Protein AF-A0A8G2BZY6-F1 (afdb_monomer_lite)

Sequence (1091 aa):
MALSIDNFFRQTEVGATQSDQKVYVRQDEKLAKTSAFSIFQGHARARENDKTAKAFLGAIRRDPVYSKYIDIAKEVLDANRQEGKPLRTRHIAMVREQVDRQLSLDLGQAIAFGQQLAKEGVIPDGFGTSFGQFCMTHALGGQAVNGEALPGELLRDFLQTEVVGQHVAKLCRDRGMGDVAVPVAAILSGAGLVSEGMNRAFEDPDMDARALRFTDVMGVLEGTLSKALNVLQDLQNGKGLLEEFRGREDMPQRLQTMIQAVDSHAISRDELGTFYISLDMEHQDVRTPAGQSEAVRSFQVNTLGASVCEKLLAEQGLPTNLGSPLAHHPDVQSEARKALDILVPAPTIPSEEQAKTALEGALRAFMGKNLPAVREFVAMSANPPAELKPKALSPETLPRFINVLLEEGGMLDPLLGGDMPPDFLQRVERHSHVVQSCSHGVSGDFGTDDFINVQRGAIQLLLAQRGVEGEEYKELLQNTVDKFGPLASELATVSMACDEGKLTGRTSDMQKAAMVSYLTLETHLRAILVLVPKDALDDVPGADFNQQVGNLVDKTFQRELSLDELSAPVRAFVLNAIFDSIDGLPEPQGRAVVSGAFTPEQKAVMKDMVISTGLRDMEMITRLAGMARDGASSIGNMCRDQNTVVNISEAVLNMTGQLEPLIREMKNDPAAKLEGVLGGALMMAIGFSGQDQAGLRAMFDSLDGELGQQVAGAVMHVAETDIKNQPRMLAAIRVMEELRLQSGARLGITVERDPLHFTRNVSERHQIPGLLMDKISSFAPRSFSDLDIRLGQVIPPLGSAQLQVLHSIAGRLETSVPPHQRALIPGLLQGNARSLLAAQESNGEQPLSPSQIWRAVTGHAVPKKLTENALGGRLLGHVVSTYDQALRIACPDMFAGQRDVTVFTAFFQGLSFPKLMELTLPGARLTQDDVAVDLGMSSLRDYTPDNAYGLTTDFRRRGRNTVMRFEASDGRVLQTSPFGIPDAENVPSHPHFQEIVDHAQSMSASPAQKARMLQAFSQAALVMSRLLSTTFPGIEFSEHGNFSVTATQREDTTVVINIDSDPGLPLRFHQQYIIEPNGDHRCSEFVMERR

Structure (mmCIF, N/CA/C/O backbone):
data_AF-A0A8G2BZY6-F1
#
_entry.id   AF-A0A8G2BZY6-F1
#
loop_
_atom_site.group_PDB
_atom_site.id
_atom_site.type_symbol
_atom_site.label_atom_id
_atom_site.label_alt_id
_atom_site.label_comp_id
_atom_site.label_asym_id
_atom_site.label_entity_id
_atom_site.label_seq_id
_atom_site.pdbx_PDB_ins_code
_atom_site.Cartn_x
_atom_site.Cartn_y
_atom_site.Cartn_z
_atom_site.occupancy
_atom_site.B_iso_or_equiv
_atom_site.auth_seq_id
_atom_site.auth_comp_id
_atom_site.auth_asym_id
_atom_site.auth_atom_id
_atom_site.pdbx_PDB_model_num
ATOM 1 N N . MET A 1 1 ? 37.028 -3.299 30.603 1.00 37.06 1 MET A N 1
ATOM 2 C CA . MET A 1 1 ? 36.473 -2.400 31.643 1.00 37.06 1 MET A CA 1
ATOM 3 C C . MET A 1 1 ? 36.535 -3.160 32.963 1.00 37.06 1 MET A C 1
ATOM 5 O O . MET A 1 1 ? 35.984 -4.248 33.016 1.00 37.06 1 MET A O 1
ATOM 9 N N . ALA A 1 2 ? 37.271 -2.705 33.981 1.00 43.16 2 ALA A N 1
ATOM 10 C CA . ALA A 1 2 ? 37.335 -3.453 35.242 1.00 43.16 2 ALA A CA 1
ATOM 11 C C . ALA A 1 2 ? 35.999 -3.302 35.992 1.00 43.16 2 ALA A C 1
ATOM 13 O O . ALA A 1 2 ? 35.642 -2.188 36.386 1.00 43.16 2 ALA A O 1
ATOM 14 N N . LEU A 1 3 ? 35.258 -4.405 36.149 1.00 52.03 3 LEU A N 1
ATOM 15 C CA . LEU A 1 3 ? 34.113 -4.501 37.057 1.00 52.03 3 LEU A CA 1
ATOM 16 C C . LEU A 1 3 ? 34.611 -4.178 38.467 1.00 52.03 3 LEU A C 1
ATOM 18 O O . LEU A 1 3 ? 35.360 -4.941 39.066 1.00 52.03 3 LEU A O 1
ATOM 22 N N . SER A 1 4 ? 34.243 -3.008 38.969 1.00 57.72 4 SER A N 1
ATOM 23 C CA . SER A 1 4 ? 34.569 -2.561 40.316 1.00 57.72 4 SER A CA 1
ATOM 24 C C . SER A 1 4 ? 33.366 -1.805 40.830 1.00 57.72 4 SER A C 1
ATOM 26 O O . SER A 1 4 ? 32.832 -0.952 40.116 1.00 57.72 4 SER A O 1
ATOM 28 N N . ILE A 1 5 ? 32.940 -2.088 42.060 1.00 58.16 5 ILE A N 1
ATOM 29 C CA . ILE A 1 5 ? 31.858 -1.322 42.674 1.00 58.16 5 ILE A CA 1
ATOM 30 C C . ILE A 1 5 ? 32.217 0.170 42.761 1.00 58.16 5 ILE A C 1
ATOM 32 O O . ILE A 1 5 ? 31.328 1.013 42.799 1.00 58.16 5 ILE A O 1
ATOM 36 N N . ASP A 1 6 ? 33.507 0.519 42.707 1.00 54.44 6 ASP A N 1
ATOM 37 C CA . ASP A 1 6 ? 33.982 1.899 42.627 1.00 54.44 6 ASP A CA 1
ATOM 38 C C . ASP A 1 6 ? 33.483 2.604 41.376 1.00 54.44 6 ASP A C 1
ATOM 40 O O . ASP A 1 6 ? 33.216 3.798 41.435 1.00 54.44 6 ASP A O 1
ATOM 44 N N . ASN A 1 7 ? 33.344 1.893 40.255 1.00 53.06 7 ASN A N 1
ATOM 45 C CA . ASN A 1 7 ? 32.776 2.460 39.039 1.00 53.06 7 ASN A CA 1
ATOM 46 C C . ASN A 1 7 ? 31.264 2.648 39.174 1.00 53.06 7 ASN A C 1
ATOM 48 O O . ASN A 1 7 ? 30.780 3.678 38.730 1.00 53.06 7 ASN A O 1
ATOM 52 N N . PHE A 1 8 ? 30.542 1.746 39.848 1.00 56.03 8 PHE A N 1
ATOM 53 C CA . PHE A 1 8 ? 29.125 1.939 40.187 1.00 56.03 8 PHE A CA 1
ATOM 54 C C . PHE A 1 8 ? 28.928 3.153 41.103 1.00 56.03 8 PHE A C 1
ATOM 56 O O . PHE A 1 8 ? 28.171 4.059 40.764 1.00 56.03 8 PHE A O 1
ATOM 63 N N . PHE A 1 9 ? 29.693 3.242 42.199 1.00 53.53 9 PHE A N 1
ATOM 64 C CA . PHE A 1 9 ? 29.660 4.387 43.112 1.00 53.53 9 PHE A CA 1
ATOM 65 C C . PHE A 1 9 ? 30.062 5.695 42.413 1.00 53.53 9 PHE A C 1
ATOM 67 O O . PHE A 1 9 ? 29.391 6.707 42.609 1.00 53.53 9 PHE A O 1
ATOM 74 N N . ARG A 1 10 ? 31.083 5.679 41.541 1.00 49.03 10 ARG A N 1
ATOM 75 C CA . ARG A 1 10 ? 31.487 6.843 40.730 1.00 49.03 10 ARG A CA 1
ATOM 76 C C . ARG A 1 10 ? 30.466 7.209 39.656 1.00 49.03 10 ARG A C 1
ATOM 78 O O . ARG A 1 10 ? 30.243 8.390 39.456 1.00 49.03 10 ARG A O 1
ATOM 85 N N . GLN A 1 11 ? 29.832 6.250 38.980 1.00 45.03 11 GLN A N 1
ATOM 86 C CA . GLN A 1 11 ? 28.790 6.505 37.971 1.00 45.03 11 GLN A CA 1
ATOM 87 C C . GLN A 1 11 ? 27.515 7.064 38.609 1.00 45.03 11 GLN A C 1
ATOM 89 O O . GLN A 1 11 ? 26.858 7.916 38.014 1.00 45.03 11 GLN A O 1
ATOM 94 N N . THR A 1 12 ? 27.209 6.672 39.850 1.00 46.88 12 THR A N 1
ATOM 95 C CA . THR A 1 12 ? 26.188 7.340 40.671 1.00 46.88 12 THR A CA 1
ATOM 96 C C . THR A 1 12 ? 26.639 8.701 41.245 1.00 46.88 12 THR A C 1
ATOM 98 O O . THR A 1 12 ? 25.790 9.451 41.722 1.00 46.88 12 THR A O 1
ATOM 101 N N . GLU A 1 13 ? 27.933 9.057 41.161 1.00 40.91 13 GLU A N 1
ATOM 102 C CA . GLU A 1 13 ? 28.549 10.335 41.587 1.00 40.91 13 GLU A CA 1
ATOM 103 C C . GLU A 1 13 ? 29.323 11.071 40.454 1.00 40.91 13 GLU A C 1
ATOM 105 O O . GLU A 1 13 ? 30.468 11.493 40.629 1.00 40.91 13 GLU A O 1
ATOM 110 N N . VAL A 1 14 ? 28.692 11.326 39.300 1.00 29.23 14 VAL A N 1
ATOM 111 C CA . VAL A 1 14 ? 29.158 12.362 38.347 1.00 29.23 14 VAL A CA 1
ATOM 112 C C . VAL A 1 14 ? 28.096 13.479 38.285 1.00 29.23 14 VAL A C 1
ATOM 114 O O . VAL A 1 14 ? 26.967 13.222 37.893 1.00 29.23 14 VAL A O 1
ATOM 117 N N . GLY A 1 15 ? 28.341 14.735 38.679 1.00 26.64 15 GLY A N 1
ATOM 118 C CA . GLY A 1 15 ? 29.638 15.395 38.793 1.00 26.64 15 GLY A CA 1
ATOM 119 C C . GLY A 1 15 ? 29.771 16.539 39.804 1.00 26.64 15 GLY A C 1
ATOM 120 O O . GLY A 1 15 ? 28.821 17.001 40.429 1.00 26.64 15 GLY A O 1
ATOM 121 N N . ALA A 1 16 ? 31.023 17.004 39.838 1.00 27.91 16 ALA A N 1
ATOM 122 C CA . ALA A 1 16 ? 31.556 18.252 40.381 1.00 27.91 16 ALA A CA 1
ATOM 123 C C . ALA A 1 16 ? 31.776 18.363 41.906 1.00 27.91 16 ALA A C 1
ATOM 125 O O . ALA A 1 16 ? 30.867 18.547 42.709 1.00 27.91 16 ALA A O 1
ATOM 126 N N . THR A 1 17 ? 33.061 18.401 42.265 1.00 28.59 17 THR A N 1
ATOM 127 C CA . THR A 1 17 ? 33.621 18.983 43.493 1.00 28.59 17 THR A CA 1
ATOM 128 C C . THR A 1 17 ? 33.880 20.488 43.321 1.00 28.59 17 THR A C 1
ATOM 130 O O . THR A 1 17 ? 34.505 20.854 42.329 1.00 28.59 17 THR A O 1
ATOM 133 N N . GLN A 1 18 ? 33.501 21.331 44.296 1.00 28.56 18 GLN A N 1
ATOM 134 C CA . GLN A 1 18 ? 34.403 22.196 45.099 1.00 28.56 18 GLN A CA 1
ATOM 135 C C . GLN A 1 18 ? 33.664 23.307 45.894 1.00 28.56 18 GLN A C 1
ATOM 137 O O . GLN A 1 18 ? 32.759 23.962 45.391 1.00 28.56 18 GLN A O 1
ATOM 142 N N . SER A 1 19 ? 34.162 23.499 47.127 1.00 28.02 19 SER A N 1
ATOM 143 C CA . SER A 1 19 ? 34.103 24.638 48.073 1.00 28.02 19 SER A CA 1
ATOM 144 C C . SER A 1 19 ? 32.799 25.071 48.776 1.00 28.02 19 SER A C 1
ATOM 146 O O . SER A 1 19 ? 31.860 25.563 48.161 1.00 28.02 19 SER A O 1
ATOM 148 N N . ASP A 1 20 ? 32.861 24.952 50.111 1.00 36.16 20 ASP A N 1
ATOM 149 C CA . ASP A 1 20 ? 32.373 25.820 51.200 1.00 36.16 20 ASP A CA 1
ATOM 150 C C . ASP A 1 20 ? 31.345 26.926 50.898 1.00 36.16 20 ASP A C 1
ATOM 152 O O . ASP A 1 20 ? 31.696 27.974 50.368 1.00 36.16 20 ASP A O 1
ATOM 156 N N . GLN A 1 21 ? 30.119 26.773 51.422 1.00 25.14 21 GLN A N 1
ATOM 157 C CA . GLN A 1 21 ? 29.481 27.709 52.371 1.00 25.14 21 GLN A CA 1
ATOM 158 C C . GLN A 1 21 ? 28.051 27.264 52.747 1.00 25.14 21 GLN A C 1
ATOM 160 O O . GLN A 1 21 ? 27.346 26.599 51.995 1.00 25.14 21 GLN A O 1
ATOM 165 N N . LYS A 1 22 ? 27.645 27.629 53.970 1.00 29.20 22 LYS A N 1
ATOM 166 C CA . LYS A 1 22 ? 26.326 27.404 54.592 1.00 29.20 22 LYS A CA 1
ATOM 167 C C . LYS A 1 22 ? 25.203 28.118 53.814 1.00 29.20 22 LYS A C 1
ATOM 169 O O . LYS A 1 22 ? 25.447 29.231 53.370 1.00 29.20 22 LYS A O 1
ATOM 174 N N . VAL A 1 23 ? 23.970 27.577 53.805 1.00 22.95 23 VAL A N 1
ATOM 175 C CA . VAL A 1 23 ? 22.702 28.245 54.229 1.00 22.95 23 VAL A CA 1
ATOM 176 C C . VAL A 1 23 ? 21.431 27.435 53.862 1.00 22.95 23 VAL A C 1
ATOM 178 O O . VAL A 1 23 ? 21.432 26.549 53.018 1.00 22.95 23 VAL A O 1
ATOM 181 N N . TYR A 1 24 ? 20.394 27.766 54.637 1.00 25.48 24 TYR A N 1
ATOM 182 C CA . TYR A 1 24 ? 19.032 27.295 54.888 1.00 25.48 24 TYR A CA 1
ATOM 183 C C . TYR A 1 24 ? 18.026 27.136 53.731 1.00 25.48 24 TYR A C 1
ATOM 185 O O . TYR A 1 24 ? 18.122 27.732 52.667 1.00 25.48 24 TYR A O 1
ATOM 193 N N . VAL A 1 25 ? 16.975 26.381 54.074 1.00 30.45 25 VAL A N 1
ATOM 194 C CA . VAL A 1 25 ? 15.783 26.007 53.300 1.00 30.45 25 VAL A CA 1
ATOM 195 C C . VAL A 1 25 ? 14.804 27.177 53.102 1.00 30.45 25 VAL A C 1
ATOM 197 O O . VAL A 1 25 ? 14.290 27.721 54.081 1.00 30.45 25 VAL A O 1
ATOM 200 N N . ARG A 1 26 ? 14.430 27.456 51.846 1.00 25.03 26 ARG A N 1
ATOM 201 C CA . ARG A 1 26 ? 13.086 27.933 51.471 1.00 25.03 26 ARG A CA 1
ATOM 202 C C . ARG A 1 26 ? 12.638 27.297 50.152 1.00 25.03 26 ARG A C 1
ATOM 204 O O . ARG A 1 26 ? 13.453 27.042 49.275 1.00 25.03 26 ARG A O 1
ATOM 211 N N . GLN A 1 27 ? 11.342 27.000 50.093 1.00 37.72 27 GLN A N 1
ATOM 212 C CA . GLN A 1 27 ? 10.626 26.417 48.961 1.00 37.72 27 GLN A CA 1
ATOM 213 C C . GLN A 1 27 ? 10.557 27.431 47.814 1.00 37.72 27 GLN A C 1
ATOM 215 O O . GLN A 1 27 ? 9.909 28.457 47.980 1.00 37.72 27 GLN A O 1
ATOM 220 N N . ASP A 1 28 ? 11.306 27.196 46.737 1.00 31.94 28 ASP A N 1
ATOM 221 C CA . ASP A 1 28 ? 10.867 27.245 45.331 1.00 31.94 28 ASP A CA 1
ATOM 222 C C . ASP A 1 28 ? 12.090 27.223 44.386 1.00 31.94 28 ASP A C 1
ATOM 224 O O . ASP A 1 28 ? 13.116 27.833 44.659 1.00 31.94 28 ASP A O 1
ATOM 228 N N . GLU A 1 29 ? 11.949 26.438 43.314 1.00 34.69 29 GLU A N 1
ATOM 229 C CA . GLU A 1 29 ? 12.736 26.304 42.071 1.00 34.69 29 GLU A CA 1
ATOM 230 C C . GLU A 1 29 ? 14.288 26.441 42.024 1.00 34.69 29 GLU A C 1
ATOM 232 O O . GLU A 1 29 ? 14.885 27.477 42.291 1.00 34.69 29 GLU A O 1
ATOM 237 N N . LYS A 1 30 ? 14.884 25.400 41.404 1.00 30.73 30 LYS A N 1
ATOM 238 C CA . LYS A 1 30 ? 16.209 25.259 40.742 1.00 30.73 30 LYS A CA 1
ATOM 239 C C . LYS A 1 30 ? 17.471 24.936 41.577 1.00 30.73 30 LYS A C 1
ATOM 241 O O . LYS A 1 30 ? 17.863 25.645 42.490 1.00 30.73 30 LYS A O 1
ATOM 246 N N . LEU A 1 31 ? 18.166 23.904 41.056 1.00 28.16 31 LEU A N 1
ATOM 247 C CA . LEU A 1 31 ? 19.504 23.339 41.343 1.00 28.16 31 LEU A CA 1
ATOM 248 C C . LEU A 1 31 ? 19.601 22.469 42.615 1.00 28.16 31 LEU A C 1
ATOM 250 O O . LEU A 1 31 ? 19.506 22.955 43.729 1.00 28.16 31 LEU A O 1
ATOM 254 N N . ALA A 1 32 ? 19.756 21.139 42.538 1.00 34.97 32 ALA A N 1
ATOM 255 C CA . ALA A 1 32 ? 20.860 20.399 41.907 1.00 34.97 32 ALA A CA 1
ATOM 256 C C . ALA A 1 32 ? 22.230 21.000 42.261 1.00 34.97 32 ALA A C 1
ATOM 258 O O . ALA A 1 32 ? 22.886 21.555 41.387 1.00 34.97 32 ALA A O 1
ATOM 259 N N . LYS A 1 33 ? 22.617 20.955 43.549 1.00 38.38 33 LYS A N 1
ATOM 260 C CA . LYS A 1 33 ? 23.996 21.188 44.041 1.00 38.38 33 LYS A CA 1
ATOM 261 C C . LYS A 1 33 ? 24.156 20.848 45.535 1.00 38.38 33 LYS A C 1
ATOM 263 O O . LYS A 1 33 ? 24.573 21.661 46.353 1.00 38.38 33 LYS A O 1
ATOM 268 N N . THR A 1 34 ? 23.816 19.622 45.920 1.00 30.00 34 THR A N 1
ATOM 269 C CA . THR A 1 34 ? 24.235 19.045 47.211 1.00 30.00 34 THR A CA 1
ATOM 270 C C . THR A 1 34 ? 24.313 17.533 47.040 1.00 30.00 34 THR A C 1
ATOM 272 O O . THR A 1 34 ? 23.389 16.938 46.489 1.00 30.00 34 THR A O 1
ATOM 275 N N . SER A 1 35 ? 25.435 16.916 47.418 1.00 36.00 35 SER A N 1
ATOM 276 C CA . SER A 1 35 ? 25.632 15.476 47.232 1.00 36.00 35 SER A CA 1
ATOM 277 C C . SER A 1 35 ? 24.575 14.683 48.010 1.00 36.00 35 SER A C 1
ATOM 279 O O . SER A 1 35 ? 24.237 15.021 49.145 1.00 36.00 35 SER A O 1
ATOM 281 N N . ALA A 1 36 ? 24.065 13.590 47.434 1.00 36.72 36 ALA A N 1
ATOM 282 C CA . ALA A 1 36 ? 23.139 12.691 48.133 1.00 36.72 36 ALA A CA 1
ATOM 283 C C . ALA A 1 36 ? 23.771 12.052 49.392 1.00 36.72 36 ALA A C 1
ATOM 285 O O . ALA A 1 36 ? 23.063 11.556 50.269 1.00 36.72 36 ALA A O 1
ATOM 286 N N . PHE A 1 37 ? 25.102 12.109 49.518 1.00 37.38 37 PHE A N 1
ATOM 287 C CA . PHE A 1 37 ? 25.859 11.552 50.636 1.00 37.38 37 PHE A CA 1
ATOM 288 C C . PHE A 1 37 ? 26.085 12.520 51.809 1.00 37.38 37 PHE A C 1
ATOM 290 O O . PHE A 1 37 ? 26.543 12.078 52.862 1.00 37.38 37 PHE A O 1
ATOM 297 N N . SER A 1 38 ? 25.678 13.796 51.723 1.00 40.25 38 SER A N 1
ATOM 298 C CA . SER A 1 38 ? 25.680 14.700 52.891 1.00 40.25 38 SER A CA 1
ATOM 299 C C . SER A 1 38 ? 24.517 14.450 53.871 1.00 40.25 38 SER A C 1
ATOM 301 O O . SER A 1 38 ? 24.350 15.195 54.836 1.00 40.25 38 SER A O 1
ATOM 303 N N . ILE A 1 39 ? 23.690 13.423 53.634 1.00 44.66 39 ILE A N 1
ATOM 304 C CA . ILE A 1 39 ? 22.427 13.180 54.355 1.00 44.66 39 ILE A CA 1
ATOM 305 C C . ILE A 1 39 ? 22.613 12.365 55.650 1.00 44.66 39 ILE A C 1
ATOM 307 O O . ILE A 1 39 ? 21.738 12.381 56.516 1.00 44.66 39 ILE A O 1
ATOM 311 N N . PHE A 1 40 ? 23.758 11.715 55.873 1.00 44.28 40 PHE A N 1
ATOM 312 C CA . PHE A 1 40 ? 24.012 11.041 57.153 1.00 44.28 40 PHE A CA 1
ATOM 313 C C . PHE A 1 40 ? 24.488 12.036 58.219 1.00 44.28 40 PHE A C 1
ATOM 315 O O . PHE A 1 40 ? 25.667 12.103 58.565 1.00 44.28 40 PHE A O 1
ATOM 322 N N . GLN A 1 41 ? 23.558 12.826 58.761 1.00 44.28 41 GLN A N 1
ATOM 323 C CA . GLN A 1 41 ? 23.815 13.597 59.975 1.00 44.28 41 GLN A CA 1
ATOM 324 C C . GLN A 1 41 ? 23.947 12.650 61.172 1.00 44.28 41 GLN A C 1
ATOM 326 O O . GLN A 1 41 ? 23.157 11.720 61.339 1.00 44.28 41 GLN A O 1
ATOM 331 N N . GLY A 1 42 ? 24.904 12.926 62.064 1.00 41.16 42 GLY A N 1
ATOM 332 C CA . GLY A 1 42 ? 25.166 12.127 63.268 1.00 41.16 42 GLY A CA 1
ATOM 333 C C . GLY A 1 42 ? 23.983 11.981 64.238 1.00 41.16 42 GLY A C 1
ATOM 334 O O . GLY A 1 42 ? 24.117 11.249 65.220 1.00 41.16 42 GLY A O 1
ATOM 335 N N . HIS A 1 43 ? 22.845 12.643 63.978 1.00 47.03 43 HIS A N 1
ATOM 336 C CA . HIS A 1 43 ? 21.625 12.672 64.797 1.00 47.03 43 HIS A CA 1
ATOM 337 C C . HIS A 1 43 ? 20.318 12.438 63.991 1.00 47.03 43 HIS A C 1
ATOM 339 O O . HIS A 1 43 ? 19.251 12.869 64.426 1.00 47.03 43 HIS A O 1
ATOM 345 N N . ALA A 1 44 ? 20.365 11.772 62.827 1.00 46.56 44 ALA A N 1
ATOM 346 C CA . ALA A 1 44 ? 19.163 11.489 62.027 1.00 46.56 44 ALA A CA 1
ATOM 347 C C . ALA A 1 44 ? 18.181 10.535 62.749 1.00 46.56 44 ALA A C 1
ATOM 349 O O . ALA A 1 44 ? 18.584 9.504 63.301 1.00 46.56 44 ALA A O 1
ATOM 350 N N . ARG A 1 45 ? 16.879 10.866 62.744 1.00 55.38 45 ARG A N 1
ATOM 351 C CA . ARG A 1 45 ? 15.816 10.033 63.354 1.00 55.38 45 ARG A CA 1
ATOM 352 C C . ARG A 1 45 ? 15.598 8.762 62.517 1.00 55.38 45 ARG A C 1
ATOM 354 O O . ARG A 1 45 ? 15.777 8.784 61.305 1.00 55.38 45 ARG A O 1
ATOM 361 N N . ALA A 1 46 ? 15.134 7.666 63.129 1.00 56.16 46 ALA A N 1
ATOM 362 C CA . ALA A 1 46 ? 14.965 6.350 62.479 1.00 56.16 46 ALA A CA 1
ATOM 363 C C . ALA A 1 46 ? 14.262 6.384 61.097 1.00 56.16 46 ALA A C 1
ATOM 365 O O . ALA A 1 46 ? 14.673 5.685 60.174 1.00 56.16 46 ALA A O 1
ATOM 366 N N . ARG A 1 47 ? 13.267 7.265 60.913 1.00 53.25 47 ARG A N 1
ATOM 367 C CA . ARG A 1 47 ? 12.560 7.466 59.631 1.00 53.25 47 ARG A CA 1
ATOM 368 C C . ARG A 1 47 ? 13.433 8.009 58.491 1.00 53.25 47 ARG A C 1
ATOM 370 O O . ARG A 1 47 ? 13.156 7.716 57.332 1.00 53.25 47 ARG A O 1
ATOM 377 N N . GLU A 1 48 ? 14.450 8.809 58.792 1.00 53.22 48 GLU A N 1
ATOM 378 C CA . GLU A 1 48 ? 15.363 9.374 57.789 1.00 53.22 48 GLU A CA 1
ATOM 379 C C . GLU A 1 48 ? 16.387 8.326 57.340 1.00 53.22 48 GLU A C 1
ATOM 381 O O . GLU A 1 48 ? 16.606 8.166 56.140 1.00 53.22 48 GLU A O 1
ATOM 386 N N . ASN A 1 49 ? 16.900 7.518 58.279 1.00 58.53 49 ASN A N 1
ATOM 387 C CA . ASN A 1 49 ? 17.734 6.350 57.968 1.00 58.53 49 ASN A CA 1
ATOM 388 C C . ASN A 1 49 ? 16.987 5.356 57.065 1.00 58.53 49 ASN A C 1
ATOM 390 O O . ASN A 1 49 ? 17.559 4.838 56.106 1.00 58.53 49 ASN A O 1
ATOM 394 N N . ASP A 1 50 ? 15.690 5.151 57.317 1.00 61.00 50 ASP A N 1
ATOM 395 C CA . ASP A 1 50 ? 14.853 4.263 56.513 1.00 61.00 50 ASP A CA 1
ATOM 396 C C . ASP A 1 50 ? 14.652 4.743 55.076 1.00 61.00 50 ASP A C 1
ATOM 398 O O . ASP A 1 50 ? 14.623 3.930 54.149 1.00 61.00 50 ASP A O 1
ATOM 402 N N . LYS A 1 51 ? 14.503 6.056 54.880 1.00 60.56 51 LYS A N 1
ATOM 403 C CA . LYS A 1 51 ? 14.309 6.648 53.555 1.00 60.56 51 LYS A CA 1
ATOM 404 C C . LYS A 1 51 ? 15.590 6.562 52.723 1.00 60.56 51 LYS A C 1
ATOM 406 O O . LYS A 1 51 ? 15.524 6.179 51.556 1.00 60.56 51 LYS A O 1
ATOM 411 N N . THR A 1 52 ? 16.742 6.843 53.329 1.00 57.50 52 THR A N 1
ATOM 412 C CA . THR A 1 52 ? 18.047 6.796 52.654 1.00 57.50 52 THR A CA 1
ATOM 413 C C . THR A 1 52 ? 18.470 5.362 52.324 1.00 57.50 52 THR A C 1
ATOM 415 O O . THR A 1 52 ? 18.885 5.099 51.197 1.00 57.50 52 THR A O 1
ATOM 418 N N . ALA A 1 53 ? 18.274 4.404 53.240 1.00 63.22 53 ALA A N 1
ATOM 419 C CA . ALA A 1 53 ? 18.531 2.985 52.970 1.00 63.22 53 ALA A CA 1
ATOM 420 C C . ALA A 1 53 ? 17.629 2.438 51.847 1.00 63.22 53 ALA A C 1
ATOM 422 O O . ALA A 1 53 ? 18.104 1.738 50.956 1.00 63.22 53 ALA A O 1
ATOM 423 N N . LYS A 1 54 ? 16.337 2.808 51.827 1.00 65.56 54 LYS A N 1
ATOM 424 C CA . LYS A 1 54 ? 15.414 2.428 50.741 1.00 65.56 54 LYS A CA 1
ATOM 425 C C . LYS A 1 54 ? 15.808 3.027 49.390 1.00 65.56 54 LYS A C 1
ATOM 427 O O . LYS A 1 54 ? 15.686 2.338 48.383 1.00 65.56 54 LYS A O 1
ATOM 432 N N . ALA A 1 55 ? 16.275 4.276 49.356 1.00 60.47 55 ALA A N 1
ATOM 433 C CA . ALA A 1 55 ? 16.738 4.914 48.124 1.00 60.47 55 ALA A CA 1
ATOM 434 C C . ALA A 1 55 ? 18.001 4.232 47.567 1.00 60.47 55 ALA A C 1
ATOM 436 O O . ALA A 1 55 ? 18.052 3.935 46.377 1.00 60.47 55 ALA A O 1
ATOM 437 N N . PHE A 1 56 ? 18.969 3.907 48.430 1.00 64.00 56 PHE A N 1
ATOM 438 C CA . PHE A 1 56 ? 20.199 3.207 48.049 1.00 64.00 56 PHE A CA 1
ATOM 439 C C . PHE A 1 56 ? 19.934 1.784 47.532 1.00 64.00 56 PHE A C 1
ATOM 441 O O . PHE A 1 56 ? 20.384 1.416 46.450 1.00 64.00 56 PHE A O 1
ATOM 448 N N . LEU A 1 57 ? 19.113 1.006 48.243 1.00 70.75 57 LEU A N 1
ATOM 449 C CA . LEU A 1 57 ? 18.682 -0.317 47.780 1.00 70.75 57 LEU A CA 1
ATOM 450 C C . LEU A 1 57 ? 17.847 -0.239 46.495 1.00 70.75 57 LEU A C 1
ATOM 452 O O . LEU A 1 57 ? 17.902 -1.141 45.664 1.00 70.75 57 LEU A O 1
ATOM 456 N N . GLY A 1 58 ? 17.091 0.846 46.314 1.00 67.31 58 GLY A N 1
ATOM 457 C CA . GLY A 1 58 ? 16.377 1.140 45.075 1.00 67.31 58 GLY A CA 1
ATOM 458 C C . GLY A 1 58 ? 17.306 1.409 43.889 1.00 67.31 58 GLY A C 1
ATOM 459 O O . GLY A 1 58 ? 16.957 1.028 42.776 1.00 67.31 58 GLY A O 1
ATOM 460 N N . ALA A 1 59 ? 18.476 2.014 44.115 1.00 62.31 59 ALA A N 1
ATOM 461 C CA . ALA A 1 59 ? 19.492 2.223 43.084 1.00 62.31 59 ALA A CA 1
ATOM 462 C C . ALA A 1 59 ? 20.167 0.901 42.682 1.00 62.31 59 ALA A C 1
ATOM 464 O O . ALA A 1 59 ? 20.191 0.585 41.499 1.00 62.31 59 ALA A O 1
ATOM 465 N N . ILE A 1 60 ? 20.593 0.080 43.654 1.00 67.88 60 ILE A N 1
ATOM 466 C CA . ILE A 1 60 ? 21.153 -1.262 43.388 1.00 67.88 60 ILE A CA 1
ATOM 467 C C . ILE A 1 60 ? 20.142 -2.140 42.636 1.00 67.88 60 ILE A C 1
ATOM 469 O O . ILE A 1 60 ? 20.503 -2.841 41.700 1.00 67.88 60 ILE A O 1
ATOM 473 N N . ARG A 1 61 ? 18.852 -2.072 42.996 1.00 73.19 61 ARG A N 1
ATOM 474 C CA . ARG A 1 61 ? 17.790 -2.854 42.339 1.00 73.19 61 ARG A CA 1
ATOM 475 C C . ARG A 1 61 ? 17.618 -2.537 40.852 1.00 73.19 61 ARG A C 1
ATOM 477 O O . ARG A 1 61 ? 17.161 -3.399 40.113 1.00 73.19 61 ARG A O 1
ATOM 484 N N . ARG A 1 62 ? 17.888 -1.298 40.439 1.00 62.78 62 ARG A N 1
ATOM 485 C CA . ARG A 1 62 ? 17.699 -0.840 39.054 1.00 62.78 62 ARG A CA 1
ATOM 486 C C . ARG A 1 62 ? 18.911 -1.117 38.169 1.00 62.78 62 ARG A C 1
ATOM 488 O O . ARG A 1 62 ? 18.797 -0.957 36.961 1.00 62.78 62 ARG A O 1
ATOM 495 N N . ASP A 1 63 ? 20.038 -1.503 38.760 1.00 63.69 63 ASP A N 1
ATOM 496 C CA . ASP A 1 63 ? 21.264 -1.793 38.031 1.00 63.69 63 ASP A CA 1
ATOM 497 C C . ASP A 1 63 ? 21.314 -3.280 37.615 1.00 63.69 63 ASP A C 1
ATOM 499 O O . ASP A 1 63 ? 21.289 -4.154 38.489 1.00 63.69 63 ASP A O 1
ATOM 503 N N . PRO A 1 64 ? 21.385 -3.599 36.307 1.00 60.22 64 PRO A N 1
ATOM 504 C CA . PRO A 1 64 ? 21.361 -4.980 35.818 1.00 60.22 64 PRO A CA 1
ATOM 505 C C . PRO A 1 64 ? 22.508 -5.850 36.347 1.00 60.22 64 PRO A C 1
ATOM 507 O O . PRO A 1 64 ? 22.323 -7.048 36.535 1.00 60.22 64 PRO A O 1
ATOM 510 N N . VAL A 1 65 ? 23.674 -5.256 36.623 1.00 64.25 65 VAL A N 1
ATOM 511 C CA . VAL A 1 65 ? 24.887 -5.967 37.050 1.00 64.25 65 VAL A CA 1
ATOM 512 C C . VAL A 1 65 ? 24.914 -6.140 38.569 1.00 64.25 65 VAL A C 1
ATOM 514 O O . VAL A 1 65 ? 25.279 -7.208 39.066 1.00 64.25 65 VAL A O 1
ATOM 517 N N . TYR A 1 66 ? 24.506 -5.110 39.319 1.00 70.12 66 TYR A N 1
ATOM 518 C CA . TYR A 1 66 ? 24.608 -5.099 40.784 1.00 70.12 66 TYR A CA 1
ATOM 519 C C . TYR A 1 66 ? 23.339 -5.546 41.520 1.00 70.12 66 TYR A C 1
ATOM 521 O O . TYR A 1 66 ? 23.406 -5.838 42.718 1.00 70.12 66 TYR A O 1
ATOM 529 N N . SER A 1 67 ? 22.197 -5.664 40.834 1.00 70.25 67 SER A N 1
ATOM 530 C CA . SER A 1 67 ? 20.923 -6.099 41.430 1.00 70.25 67 SER A CA 1
ATOM 531 C C . SER A 1 67 ? 21.008 -7.444 42.159 1.00 70.25 67 SER A C 1
ATOM 533 O O . SER A 1 67 ? 20.377 -7.604 43.205 1.00 70.25 67 SER A O 1
ATOM 535 N N . LYS A 1 68 ? 21.844 -8.377 41.686 1.00 74.00 68 LYS A N 1
ATOM 536 C CA . LYS A 1 68 ? 22.078 -9.686 42.323 1.00 74.00 68 LYS A CA 1
ATOM 537 C C . LYS A 1 68 ? 22.771 -9.613 43.690 1.00 74.00 68 LYS A C 1
ATOM 539 O O . LYS A 1 68 ? 22.671 -10.549 44.473 1.00 74.00 68 LYS A O 1
ATOM 544 N N . TYR A 1 69 ? 23.413 -8.491 44.022 1.00 77.88 69 TYR A N 1
ATOM 545 C CA . TYR A 1 69 ? 24.063 -8.267 45.321 1.00 77.88 69 TYR A CA 1
ATOM 546 C C . TYR A 1 69 ? 23.190 -7.480 46.308 1.00 77.88 69 TYR A C 1
ATOM 548 O O . TYR A 1 69 ? 23.642 -7.107 47.394 1.00 77.88 69 TYR A O 1
ATOM 556 N N . ILE A 1 70 ? 21.929 -7.210 45.951 1.00 79.62 70 ILE A N 1
ATOM 557 C CA . ILE A 1 70 ? 21.033 -6.381 46.759 1.00 79.62 70 ILE A CA 1
ATOM 558 C C . ILE A 1 70 ? 20.789 -6.958 48.154 1.00 79.62 70 ILE A C 1
ATOM 560 O O . ILE A 1 70 ? 20.616 -6.189 49.096 1.00 79.62 70 ILE A O 1
ATOM 564 N N . ASP A 1 71 ? 20.778 -8.280 48.304 1.00 80.25 71 ASP A N 1
ATOM 565 C CA . ASP A 1 71 ? 20.497 -8.914 49.590 1.00 80.25 71 ASP A CA 1
ATOM 566 C C . ASP A 1 71 ? 21.687 -8.811 50.547 1.00 80.25 71 ASP A C 1
ATOM 568 O O . ASP A 1 71 ? 21.476 -8.515 51.717 1.00 80.25 71 ASP A O 1
ATOM 572 N N . ILE A 1 72 ? 22.922 -8.859 50.036 1.00 80.25 72 ILE A N 1
ATOM 573 C CA . ILE A 1 72 ? 24.137 -8.547 50.809 1.00 80.25 72 ILE A CA 1
ATOM 574 C C . ILE A 1 72 ? 24.086 -7.089 51.287 1.00 80.25 72 ILE A C 1
ATOM 576 O O . ILE A 1 72 ? 24.309 -6.787 52.460 1.00 80.25 72 ILE A O 1
ATOM 580 N N . ALA A 1 73 ? 23.719 -6.163 50.394 1.00 74.81 73 ALA A N 1
ATOM 581 C CA . ALA A 1 73 ? 23.570 -4.756 50.753 1.00 74.81 73 ALA A CA 1
ATOM 582 C C . ALA A 1 73 ? 22.445 -4.530 51.781 1.00 74.81 73 ALA A C 1
ATOM 584 O O . ALA A 1 73 ? 22.607 -3.721 52.696 1.00 74.81 73 ALA A O 1
ATOM 585 N N . LYS A 1 74 ? 21.315 -5.240 51.662 1.00 80.25 74 LYS A N 1
ATOM 586 C CA . LYS A 1 74 ? 20.215 -5.198 52.639 1.00 80.25 74 LYS A CA 1
ATOM 587 C C . LYS A 1 74 ? 20.648 -5.746 53.985 1.00 80.25 74 LYS A C 1
ATOM 589 O O . LYS A 1 74 ? 20.403 -5.082 54.980 1.00 80.25 74 LYS A O 1
ATOM 594 N N . GLU A 1 75 ? 21.296 -6.904 54.021 1.00 81.38 75 GLU A N 1
ATOM 595 C CA . GLU A 1 75 ? 21.685 -7.589 55.253 1.00 81.38 75 GLU A CA 1
ATOM 596 C C . GLU A 1 75 ? 22.615 -6.716 56.101 1.00 81.38 75 GLU A C 1
ATOM 598 O O . GLU A 1 75 ? 22.356 -6.499 57.286 1.00 81.38 75 GLU A O 1
ATOM 603 N N . VAL A 1 76 ? 23.622 -6.093 55.480 1.00 73.31 76 VAL A N 1
ATOM 604 C CA . VAL A 1 76 ? 24.502 -5.134 56.167 1.00 73.31 76 VAL A CA 1
ATOM 605 C C . VAL A 1 76 ? 23.721 -3.924 56.678 1.00 73.31 76 VAL A C 1
ATOM 607 O O . VAL A 1 76 ? 23.965 -3.452 57.790 1.00 73.31 76 VAL A O 1
ATOM 610 N N . LEU A 1 77 ? 22.784 -3.388 55.894 1.00 72.81 77 LEU A N 1
ATOM 611 C CA . LEU A 1 77 ? 22.007 -2.210 56.290 1.00 72.81 77 LEU A CA 1
ATOM 612 C C . LEU A 1 77 ? 20.963 -2.527 57.373 1.00 72.81 77 LEU A C 1
ATOM 614 O O . LEU A 1 77 ? 20.747 -1.700 58.261 1.00 72.81 77 LEU A O 1
ATOM 618 N N . ASP A 1 78 ? 20.357 -3.712 57.345 1.00 72.19 78 ASP A N 1
ATOM 619 C CA . ASP A 1 78 ? 19.320 -4.156 58.276 1.00 72.19 78 ASP A CA 1
ATOM 620 C C . ASP A 1 78 ? 19.910 -4.654 59.604 1.00 72.19 78 ASP A C 1
ATOM 622 O O . ASP A 1 78 ? 19.381 -4.307 60.662 1.00 72.19 78 ASP A O 1
ATOM 626 N N . ALA A 1 79 ? 21.059 -5.340 59.593 1.00 64.81 79 ALA A N 1
ATOM 627 C CA . ALA A 1 79 ? 21.799 -5.681 60.813 1.00 64.81 79 ALA A CA 1
ATOM 628 C C . ALA A 1 79 ? 22.175 -4.417 61.610 1.00 64.81 79 ALA A C 1
ATOM 630 O O . ALA A 1 79 ? 22.023 -4.355 62.829 1.00 64.81 79 ALA A O 1
ATOM 631 N N . ASN A 1 80 ? 22.569 -3.349 60.909 1.00 61.84 80 ASN A N 1
ATOM 632 C CA . ASN A 1 80 ? 22.885 -2.063 61.532 1.00 61.84 80 ASN A CA 1
ATOM 633 C C . ASN A 1 80 ? 21.636 -1.273 61.981 1.00 61.84 80 ASN A C 1
ATOM 635 O O . ASN A 1 80 ? 21.724 -0.475 62.918 1.00 61.84 80 ASN A O 1
ATOM 639 N N . ARG A 1 81 ? 20.465 -1.498 61.361 1.00 62.09 81 ARG A N 1
ATOM 640 C CA . ARG A 1 81 ? 19.170 -0.949 61.815 1.00 62.09 81 ARG A CA 1
ATOM 641 C C . ARG A 1 81 ? 18.702 -1.577 63.125 1.00 62.09 81 ARG A C 1
ATOM 643 O O . ARG A 1 81 ? 18.171 -0.858 63.969 1.00 62.09 81 ARG A O 1
ATOM 650 N N . GLN A 1 82 ? 18.905 -2.884 63.303 1.00 57.41 82 GLN A N 1
ATOM 651 C CA . GLN A 1 82 ? 18.491 -3.614 64.509 1.00 57.41 82 GLN A CA 1
ATOM 652 C C . GLN A 1 82 ? 19.242 -3.156 65.771 1.00 57.41 82 GLN A C 1
ATOM 654 O O . GLN A 1 82 ? 18.683 -3.195 66.863 1.00 57.41 82 GLN A O 1
ATOM 659 N N . GLU A 1 83 ? 20.459 -2.619 65.633 1.00 57.16 83 GLU A N 1
ATOM 660 C CA . GLU A 1 83 ? 21.212 -2.028 66.749 1.00 57.16 83 GLU A CA 1
ATOM 661 C C . GLU A 1 83 ? 20.734 -0.618 67.165 1.00 57.16 83 GLU A C 1
ATOM 663 O O . GLU A 1 83 ? 21.273 -0.042 68.112 1.00 57.16 83 GLU A O 1
ATOM 668 N N . GLY A 1 84 ? 19.764 -0.018 66.459 1.00 53.62 84 GLY A N 1
ATOM 669 C CA . GLY A 1 84 ? 19.210 1.306 66.780 1.00 53.62 84 GLY A CA 1
ATOM 670 C C . GLY A 1 84 ? 20.179 2.486 66.593 1.00 53.62 84 GLY A C 1
ATOM 671 O O . GLY A 1 84 ? 19.894 3.597 67.044 1.00 53.62 84 GLY A O 1
ATOM 672 N N . LYS A 1 85 ? 21.330 2.274 65.942 1.00 53.88 85 LYS A N 1
ATOM 673 C CA . LYS A 1 85 ? 22.380 3.288 65.741 1.00 53.88 85 LYS A CA 1
ATOM 674 C C . LYS A 1 85 ? 22.193 4.035 64.407 1.00 53.88 85 LYS A C 1
ATOM 676 O O . LYS A 1 85 ? 21.751 3.438 63.428 1.00 53.88 85 LYS A O 1
ATOM 681 N N . PRO A 1 86 ? 22.559 5.330 64.317 1.00 56.91 86 PRO A N 1
ATOM 682 C CA . PRO A 1 86 ? 22.491 6.068 63.058 1.00 56.91 86 PRO A CA 1
ATOM 683 C C . PRO A 1 86 ? 23.440 5.476 62.006 1.00 56.91 86 PRO A C 1
ATOM 685 O O . PRO A 1 86 ? 24.585 5.124 62.314 1.00 56.91 86 PRO A O 1
ATOM 688 N N . LEU A 1 87 ? 22.967 5.384 60.759 1.00 57.28 87 LEU A N 1
ATOM 689 C CA . LEU A 1 87 ? 23.772 4.940 59.622 1.00 57.28 87 LEU A CA 1
ATOM 690 C C . LEU A 1 87 ? 24.906 5.954 59.369 1.00 57.28 87 LEU A C 1
ATOM 692 O O . LEU A 1 87 ? 24.686 7.161 59.380 1.00 57.28 87 LEU A O 1
ATOM 696 N N . ARG A 1 88 ? 26.142 5.471 59.198 1.00 58.41 88 ARG A N 1
ATOM 697 C CA . ARG A 1 88 ? 27.356 6.285 59.014 1.00 58.41 88 ARG A CA 1
ATOM 698 C C . ARG A 1 88 ? 28.089 5.837 57.753 1.00 58.41 88 ARG A C 1
ATOM 700 O O . ARG A 1 88 ? 27.930 4.695 57.332 1.00 58.41 88 ARG A O 1
ATOM 707 N N . THR A 1 89 ? 28.983 6.677 57.233 1.00 55.62 89 THR A N 1
ATOM 708 C CA . THR A 1 89 ? 29.828 6.398 56.053 1.00 55.62 89 THR A CA 1
ATOM 709 C C . THR A 1 89 ? 30.553 5.048 56.127 1.00 55.62 89 THR A C 1
ATOM 711 O O . THR A 1 89 ? 30.668 4.349 55.126 1.00 55.62 89 THR A O 1
ATOM 714 N N . ARG A 1 90 ? 30.958 4.615 57.329 1.00 56.50 90 ARG A N 1
ATOM 715 C CA . ARG A 1 90 ? 31.574 3.295 57.554 1.00 56.50 90 ARG A CA 1
ATOM 716 C C . ARG A 1 90 ? 30.671 2.107 57.183 1.00 56.50 90 ARG A C 1
ATOM 718 O O . ARG A 1 90 ? 31.185 1.078 56.784 1.00 56.50 90 ARG A O 1
ATOM 725 N N . HIS A 1 91 ? 29.345 2.227 57.297 1.00 65.19 91 HIS A N 1
ATOM 726 C CA . HIS A 1 91 ? 28.425 1.134 56.955 1.00 65.19 91 HIS A CA 1
ATOM 727 C C . HIS A 1 91 ? 28.271 0.997 55.433 1.00 65.19 91 HIS A C 1
ATOM 729 O O . HIS A 1 91 ? 28.140 -0.111 54.931 1.00 65.19 91 HIS A O 1
ATOM 735 N N . ILE A 1 92 ? 28.377 2.102 54.686 1.00 63.59 92 ILE A N 1
ATOM 736 C CA . ILE A 1 92 ? 28.477 2.066 53.218 1.00 63.59 92 ILE A CA 1
ATOM 737 C C . ILE A 1 92 ? 29.817 1.459 52.800 1.00 63.59 92 ILE A C 1
ATOM 739 O O . ILE A 1 92 ? 29.852 0.658 51.875 1.00 63.59 92 ILE A O 1
ATOM 743 N N . ALA A 1 93 ? 30.904 1.767 53.517 1.00 61.28 93 ALA A N 1
ATOM 744 C CA . ALA A 1 93 ? 32.193 1.112 53.299 1.00 61.28 93 ALA A CA 1
ATOM 745 C C . ALA A 1 93 ? 32.134 -0.407 53.565 1.00 61.28 93 ALA A C 1
ATOM 747 O O . ALA A 1 93 ? 32.759 -1.162 52.835 1.00 61.28 93 ALA A O 1
ATOM 748 N N . MET A 1 94 ? 31.336 -0.863 54.540 1.00 69.94 94 MET A N 1
ATOM 749 C CA . MET A 1 94 ? 31.103 -2.295 54.781 1.00 69.94 94 MET A CA 1
ATOM 750 C C . MET A 1 94 ? 30.274 -2.956 53.673 1.00 69.94 94 MET A C 1
ATOM 752 O O . MET A 1 94 ? 30.635 -4.039 53.226 1.00 69.94 94 MET A O 1
ATOM 756 N N . VAL A 1 95 ? 29.198 -2.309 53.198 1.00 69.88 95 VAL A N 1
ATOM 757 C CA . VAL A 1 95 ? 28.451 -2.790 52.018 1.00 69.88 95 VAL A CA 1
ATOM 758 C C . VAL A 1 95 ? 29.391 -2.889 50.818 1.00 69.88 95 VAL A C 1
ATOM 760 O O . VAL A 1 95 ? 29.401 -3.904 50.131 1.00 69.88 95 VAL A O 1
ATOM 763 N N . ARG A 1 96 ? 30.217 -1.859 50.600 1.00 69.38 96 ARG A N 1
ATOM 764 C CA . ARG A 1 96 ? 31.219 -1.813 49.533 1.00 69.38 96 ARG A CA 1
ATOM 765 C C . ARG A 1 96 ? 32.191 -2.983 49.624 1.00 69.38 96 ARG A C 1
ATOM 767 O O . ARG A 1 96 ? 32.320 -3.720 48.661 1.00 69.38 96 ARG A O 1
ATOM 774 N N . GLU A 1 97 ? 32.811 -3.189 50.783 1.00 72.50 97 GLU A N 1
ATOM 775 C CA . GLU A 1 97 ? 33.784 -4.264 50.996 1.00 72.50 97 GLU A CA 1
ATOM 776 C C . GLU A 1 97 ? 33.170 -5.656 50.788 1.00 72.50 97 GLU A C 1
ATOM 778 O O . GLU A 1 97 ? 33.790 -6.519 50.167 1.00 72.50 97 GLU A O 1
ATOM 783 N N . GLN A 1 98 ? 31.952 -5.890 51.285 1.00 74.56 98 GLN A N 1
ATOM 784 C CA . GLN A 1 98 ? 31.301 -7.194 51.155 1.00 74.56 98 GLN A CA 1
ATOM 785 C C . GLN A 1 98 ? 30.834 -7.479 49.728 1.00 74.56 98 GLN A C 1
ATOM 787 O O . GLN A 1 98 ? 31.024 -8.593 49.241 1.00 74.56 98 GLN A O 1
ATOM 792 N N . VAL A 1 99 ? 30.279 -6.481 49.037 1.00 74.25 99 VAL A N 1
ATOM 793 C CA . VAL A 1 99 ? 29.891 -6.632 47.631 1.00 74.25 99 VAL A CA 1
ATOM 794 C C . VAL A 1 99 ? 31.128 -6.742 46.735 1.00 74.25 99 VAL A C 1
ATOM 796 O O . VAL A 1 99 ? 31.127 -7.588 45.853 1.00 74.25 99 VAL A O 1
ATOM 799 N N . ASP A 1 100 ? 32.212 -5.996 46.981 1.00 71.31 100 ASP A N 1
ATOM 800 C CA . ASP A 1 100 ? 33.478 -6.150 46.240 1.00 71.31 100 ASP A CA 1
ATOM 801 C C . ASP A 1 100 ? 34.109 -7.527 46.447 1.00 71.31 100 ASP A C 1
ATOM 803 O O . ASP A 1 100 ? 34.636 -8.125 45.505 1.00 71.31 100 ASP A O 1
ATOM 807 N N . ARG A 1 101 ? 34.053 -8.057 47.675 1.00 76.00 101 ARG A N 1
ATOM 808 C CA . ARG A 1 101 ? 34.534 -9.408 47.969 1.00 76.00 101 ARG A CA 1
ATOM 809 C C . ARG A 1 101 ? 33.722 -10.447 47.202 1.00 76.00 101 ARG A C 1
ATOM 811 O O . ARG A 1 101 ? 34.323 -11.319 46.580 1.00 76.00 101 ARG A O 1
ATOM 818 N N . GLN A 1 102 ? 32.393 -10.341 47.211 1.00 77.19 102 GLN A N 1
ATOM 819 C CA . GLN A 1 102 ? 31.538 -11.266 46.467 1.00 77.19 102 GLN A CA 1
ATOM 820 C C . GLN A 1 102 ? 31.727 -11.118 44.951 1.00 77.19 102 GLN A C 1
ATOM 822 O O . GLN A 1 102 ? 31.893 -12.113 44.260 1.00 77.19 102 GLN A O 1
ATOM 827 N N . LEU A 1 103 ? 31.808 -9.889 44.439 1.00 75.00 103 LEU A N 1
ATOM 828 C CA . LEU A 1 103 ? 32.076 -9.600 43.031 1.00 75.00 103 LEU A CA 1
ATOM 829 C C . LEU A 1 103 ? 33.414 -10.194 42.573 1.00 75.00 103 LEU A C 1
ATOM 831 O O . LEU A 1 103 ? 33.496 -10.751 41.484 1.00 75.00 103 LEU A O 1
ATOM 835 N N . SER A 1 104 ? 34.457 -10.098 43.403 1.00 74.31 104 SER A N 1
ATOM 836 C CA . SER A 1 104 ? 35.777 -10.671 43.108 1.00 74.31 104 SER A CA 1
ATOM 837 C C . SER A 1 104 ? 35.747 -12.201 43.074 1.00 74.31 104 SER A C 1
ATOM 839 O O . SER A 1 104 ? 36.429 -12.806 42.246 1.00 74.31 104 SER A O 1
ATOM 841 N N . LEU A 1 105 ? 34.956 -12.827 43.952 1.00 78.75 105 LEU A N 1
ATOM 842 C CA . LEU A 1 105 ? 34.747 -14.276 43.961 1.00 78.75 105 LEU A CA 1
ATOM 843 C C . LEU A 1 105 ? 33.978 -14.731 42.716 1.00 78.75 105 LEU A C 1
ATOM 845 O O . LEU A 1 105 ? 34.455 -15.617 42.010 1.00 78.75 105 LEU A O 1
ATOM 849 N N . ASP A 1 106 ? 32.857 -14.082 42.405 1.00 76.50 106 ASP A N 1
ATOM 850 C CA . ASP A 1 106 ? 32.030 -14.393 41.235 1.00 76.50 106 ASP A CA 1
ATOM 851 C C . ASP A 1 106 ? 32.800 -14.167 39.924 1.00 76.50 106 ASP A C 1
ATOM 853 O O . ASP A 1 106 ? 32.732 -14.981 39.007 1.00 76.50 106 ASP A O 1
ATOM 857 N N . LEU A 1 107 ? 33.594 -13.092 39.838 1.00 77.94 107 LEU A N 1
ATOM 858 C CA . LEU A 1 107 ? 34.456 -12.822 38.687 1.00 77.94 107 LEU A CA 1
ATOM 859 C C . LEU A 1 107 ? 35.556 -13.882 38.550 1.00 77.94 107 LEU A C 1
ATOM 861 O O . LEU A 1 107 ? 35.850 -14.321 37.440 1.00 77.94 107 LEU A O 1
ATOM 865 N N . GLY A 1 108 ? 36.154 -14.314 39.664 1.00 77.50 108 GLY A N 1
ATOM 866 C CA . GLY A 1 108 ? 37.119 -15.413 39.672 1.00 77.50 108 GLY A CA 1
ATOM 867 C C . GLY A 1 108 ? 36.508 -16.724 39.171 1.00 77.50 108 GLY A C 1
ATOM 868 O O . GLY A 1 108 ? 37.127 -17.417 38.365 1.00 77.50 108 GLY A O 1
ATOM 869 N N . GLN A 1 109 ? 35.276 -17.028 39.588 1.00 82.31 109 GLN A N 1
ATOM 870 C CA . GLN A 1 109 ? 34.517 -18.190 39.117 1.00 82.31 109 GLN A CA 1
ATOM 871 C C . GLN A 1 109 ? 34.170 -18.085 37.629 1.00 82.31 109 GLN A C 1
ATOM 873 O O . GLN A 1 109 ? 34.411 -19.030 36.883 1.00 82.31 109 GLN A O 1
ATOM 878 N N . ALA A 1 110 ? 33.692 -16.928 37.168 1.00 82.06 110 ALA A N 1
ATOM 879 C CA . ALA A 1 110 ? 33.361 -16.706 35.764 1.00 82.06 110 ALA A CA 1
ATOM 880 C C . ALA A 1 110 ? 34.598 -16.784 34.850 1.00 82.06 110 ALA A C 1
ATOM 882 O O . ALA A 1 110 ? 34.536 -17.367 33.769 1.00 82.06 110 ALA A O 1
ATOM 883 N N . ILE A 1 111 ? 35.747 -16.253 35.286 1.00 82.25 111 ILE A N 1
ATOM 884 C CA . ILE A 1 111 ? 37.022 -16.382 34.560 1.00 82.25 111 ILE A CA 1
ATOM 885 C C . ILE A 1 111 ? 37.474 -17.844 34.513 1.00 82.25 111 ILE A C 1
ATOM 887 O O . ILE A 1 111 ? 37.887 -18.310 33.453 1.00 82.25 111 ILE A O 1
ATOM 891 N N . ALA A 1 112 ? 37.391 -18.579 35.627 1.00 83.12 112 ALA A N 1
ATOM 892 C CA . ALA A 1 112 ? 37.732 -20.000 35.653 1.00 83.12 112 ALA A CA 1
ATOM 893 C C . ALA A 1 112 ? 36.824 -20.816 34.716 1.00 83.12 112 ALA A C 1
ATOM 895 O O . ALA A 1 112 ? 37.318 -21.662 33.971 1.00 83.12 112 ALA A O 1
ATOM 896 N N . PHE A 1 113 ? 35.527 -20.502 34.692 1.00 85.25 113 PHE A N 1
ATOM 897 C CA . PHE A 1 113 ? 34.551 -21.086 33.776 1.00 85.25 113 PHE A CA 1
ATOM 898 C C . PHE A 1 113 ? 34.895 -20.801 32.307 1.00 85.25 113 PHE A C 1
ATOM 900 O O . PHE A 1 113 ? 34.998 -21.725 31.505 1.00 85.25 113 PHE A O 1
ATOM 907 N N . GLY A 1 114 ? 35.177 -19.547 31.942 1.00 85.38 114 GLY A N 1
ATOM 908 C CA . GLY A 1 114 ? 35.594 -19.218 30.577 1.00 85.38 114 GLY A CA 1
ATOM 909 C C . GLY A 1 114 ? 36.925 -19.872 30.181 1.00 85.38 114 GLY A C 1
ATOM 910 O O . GLY A 1 114 ? 37.075 -20.354 29.061 1.00 85.38 114 GLY A O 1
ATOM 911 N N . GLN A 1 115 ? 37.894 -19.966 31.096 1.00 86.69 115 GLN A N 1
ATOM 912 C CA . GLN A 1 115 ? 39.142 -20.704 30.858 1.00 86.69 115 GLN A CA 1
ATOM 913 C C . GLN A 1 115 ? 38.910 -22.205 30.657 1.00 86.69 115 GLN A C 1
ATOM 915 O O . GLN A 1 115 ? 39.645 -22.836 29.899 1.00 86.69 115 GLN A O 1
ATOM 920 N N . GLN A 1 116 ? 37.912 -22.780 31.328 1.00 88.31 116 GLN A N 1
ATOM 921 C CA . GLN A 1 116 ? 37.511 -24.167 31.129 1.00 88.31 116 GLN A CA 1
ATOM 922 C C . GLN A 1 116 ? 36.899 -24.371 29.737 1.00 88.31 116 GLN A C 1
ATOM 924 O O . GLN A 1 116 ? 37.363 -25.247 29.015 1.00 88.31 116 GLN A O 1
ATOM 929 N N . LEU A 1 117 ? 35.966 -23.514 29.310 1.00 88.81 117 LEU A N 1
ATOM 930 C CA . LEU A 1 117 ? 35.378 -23.584 27.965 1.00 88.81 117 LEU A CA 1
ATOM 931 C C . LEU A 1 117 ? 36.419 -23.426 26.847 1.00 88.81 117 LEU A C 1
ATOM 933 O O . LEU A 1 117 ? 36.312 -24.073 25.805 1.00 88.81 117 LEU A O 1
ATOM 937 N N . ALA A 1 118 ? 37.449 -22.599 27.061 1.00 87.31 118 ALA A N 1
ATOM 938 C CA . ALA A 1 118 ? 38.570 -22.483 26.129 1.00 87.31 118 ALA A CA 1
ATOM 939 C C . ALA A 1 118 ? 39.358 -23.803 26.031 1.00 87.31 118 ALA A C 1
ATOM 941 O O . ALA A 1 118 ? 39.601 -24.296 24.935 1.00 87.31 118 ALA A O 1
ATOM 942 N N . LYS A 1 119 ? 39.669 -24.441 27.172 1.00 87.19 119 LYS A N 1
ATOM 943 C CA . LYS A 1 119 ? 40.339 -25.757 27.203 1.00 87.19 119 LYS A CA 1
ATOM 944 C C . LYS A 1 119 ? 39.506 -26.870 26.567 1.00 87.19 119 LYS A C 1
ATOM 946 O O . LYS A 1 119 ? 40.065 -27.781 25.965 1.00 87.19 119 LYS A O 1
ATOM 951 N N . GLU A 1 120 ? 38.187 -26.809 26.720 1.00 86.81 120 GLU A N 1
ATOM 952 C CA . GLU A 1 120 ? 37.233 -27.743 26.111 1.00 86.81 120 GLU A CA 1
ATOM 953 C C . GLU A 1 120 ? 37.038 -27.472 24.605 1.00 86.81 120 GLU A C 1
ATOM 955 O O . GLU A 1 120 ? 36.482 -28.299 23.882 1.00 86.81 120 GLU A O 1
ATOM 960 N N . GLY A 1 121 ? 37.561 -26.349 24.099 1.00 87.44 121 GLY A N 1
ATOM 961 C CA . GLY A 1 121 ? 37.496 -25.962 22.694 1.00 87.44 121 GLY A CA 1
ATOM 962 C C . GLY A 1 121 ? 36.110 -25.500 22.246 1.00 87.44 121 GLY A C 1
ATOM 963 O O . GLY A 1 121 ? 35.794 -25.616 21.059 1.00 87.44 121 GLY A O 1
ATOM 964 N N . VAL A 1 122 ? 35.293 -25.015 23.185 1.00 89.25 122 VAL A N 1
ATOM 965 C CA . VAL A 1 122 ? 33.988 -24.374 22.941 1.00 89.25 122 VAL A CA 1
ATOM 966 C C . VAL A 1 122 ? 34.190 -22.923 22.484 1.00 89.25 122 VAL A C 1
ATOM 968 O O . VAL A 1 122 ? 33.480 -22.429 21.613 1.00 89.25 122 VAL A O 1
ATOM 971 N N . ILE A 1 123 ? 35.220 -22.258 23.019 1.00 90.06 123 ILE A N 1
ATOM 972 C CA . ILE A 1 123 ? 35.681 -20.918 22.617 1.00 90.06 123 ILE A CA 1
ATOM 973 C C . ILE A 1 123 ? 37.176 -20.957 22.264 1.00 90.06 123 ILE A C 1
ATOM 975 O O . ILE A 1 123 ? 37.865 -21.888 22.686 1.00 90.06 123 ILE A O 1
ATOM 979 N N . PRO A 1 124 ? 37.711 -19.984 21.502 1.00 86.94 124 PRO A N 1
ATOM 980 C CA . PRO A 1 124 ? 39.118 -20.006 21.117 1.00 86.94 124 PRO A CA 1
ATOM 981 C C . PRO A 1 124 ? 40.070 -19.779 22.298 1.00 86.94 124 PRO A C 1
ATOM 983 O O . PRO A 1 124 ? 39.770 -19.056 23.257 1.00 86.94 124 PRO A O 1
ATOM 986 N N . ASP A 1 125 ? 41.265 -20.358 22.185 1.00 83.50 125 ASP A N 1
ATOM 987 C CA . ASP A 1 125 ? 42.339 -20.180 23.159 1.00 83.50 125 ASP A CA 1
ATOM 988 C C . ASP A 1 125 ? 42.678 -18.694 23.351 1.00 83.50 125 ASP A C 1
ATOM 990 O O . ASP A 1 125 ? 42.778 -17.918 22.401 1.00 83.50 125 ASP A O 1
ATOM 994 N N . GLY A 1 126 ? 42.849 -18.288 24.612 1.00 80.62 126 GLY A N 1
ATOM 995 C CA . GLY A 1 126 ? 43.130 -16.898 24.993 1.00 80.62 126 GLY A CA 1
ATOM 996 C C . GLY A 1 126 ? 41.893 -16.037 25.277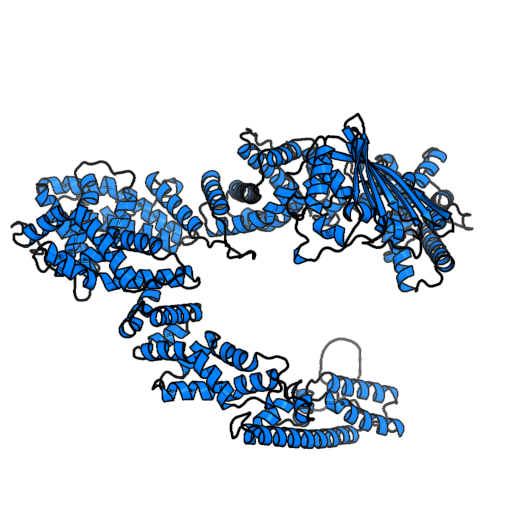 1.00 80.62 126 GLY A C 1
ATOM 997 O O . GLY A 1 126 ? 42.033 -14.999 25.922 1.00 80.62 126 GLY A O 1
ATOM 998 N N . PHE A 1 127 ? 40.685 -16.483 24.915 1.00 85.25 127 PHE A N 1
ATOM 999 C CA . PHE A 1 127 ? 39.443 -15.729 25.152 1.00 85.25 127 PHE A CA 1
ATOM 1000 C C . PHE A 1 127 ? 38.723 -16.084 26.461 1.00 85.25 127 PHE A C 1
ATOM 1002 O O . PHE A 1 127 ? 37.754 -15.421 26.820 1.00 85.25 127 PHE A O 1
ATOM 1009 N N . GLY A 1 128 ? 39.209 -17.070 27.224 1.00 82.19 128 GLY A N 1
ATOM 1010 C CA . GLY A 1 128 ? 38.550 -17.530 28.455 1.00 82.19 128 GLY A CA 1
ATOM 1011 C C . GLY A 1 128 ? 38.354 -16.450 29.523 1.00 82.19 128 GLY A C 1
ATOM 1012 O O . GLY A 1 128 ? 37.294 -16.367 30.138 1.00 82.19 128 GLY A O 1
ATOM 1013 N N . THR A 1 129 ? 39.333 -15.561 29.703 1.00 79.62 129 THR A N 1
ATOM 1014 C CA . THR A 1 129 ? 39.200 -14.430 30.637 1.00 79.62 129 THR A CA 1
ATOM 1015 C C . THR A 1 129 ? 38.167 -13.412 30.147 1.00 79.62 129 THR A C 1
ATOM 1017 O O . THR A 1 129 ? 37.355 -12.940 30.942 1.00 79.62 129 THR A O 1
ATOM 1020 N N . SER A 1 130 ? 38.169 -13.096 28.849 1.00 80.25 130 SER A N 1
ATOM 1021 C CA . SER A 1 130 ? 37.223 -12.153 28.239 1.00 80.25 130 SER A CA 1
ATOM 1022 C C . SER A 1 130 ? 35.794 -12.693 28.268 1.00 80.25 130 SER A C 1
ATOM 1024 O O . SER A 1 130 ? 34.875 -11.956 28.608 1.00 80.25 130 SER A O 1
ATOM 1026 N N . PHE A 1 131 ? 35.608 -13.989 28.009 1.00 84.31 131 PHE A N 1
ATOM 1027 C CA . PHE A 1 131 ? 34.306 -14.648 28.103 1.00 84.31 131 PHE A CA 1
ATOM 1028 C C . PHE A 1 131 ? 33.759 -14.644 29.534 1.00 84.31 131 PHE A C 1
ATOM 1030 O O . PHE A 1 131 ? 32.596 -14.316 29.760 1.00 84.31 131 PHE A O 1
ATOM 1037 N N . GLY A 1 132 ? 34.610 -14.933 30.525 1.00 81.75 132 GLY A N 1
ATOM 1038 C CA . GLY A 1 132 ? 34.226 -14.844 31.935 1.00 81.75 132 GLY A CA 1
ATOM 1039 C C . GLY A 1 132 ? 33.806 -13.431 32.348 1.00 81.75 132 GLY A C 1
ATOM 1040 O O . GLY A 1 132 ? 32.822 -13.253 33.063 1.00 81.75 132 GLY A O 1
ATOM 1041 N N . GLN A 1 133 ? 34.502 -12.406 31.848 1.00 80.06 133 GLN A N 1
ATOM 1042 C CA . GLN A 1 133 ? 34.110 -11.007 32.051 1.00 80.06 133 GLN A CA 1
ATOM 1043 C C . GLN A 1 133 ? 32.789 -10.665 31.347 1.00 80.06 133 GLN A C 1
ATOM 1045 O O . GLN A 1 133 ? 31.954 -9.985 31.940 1.00 80.06 133 GLN A O 1
ATOM 1050 N N . PHE A 1 134 ? 32.575 -11.173 30.132 1.00 81.06 134 PHE A N 1
ATOM 1051 C CA . PHE A 1 134 ? 31.344 -10.993 29.360 1.00 81.06 134 PHE A CA 1
ATOM 1052 C C . PHE A 1 134 ? 30.123 -11.606 30.066 1.00 81.06 134 PHE A C 1
ATOM 1054 O O . PHE A 1 134 ? 29.075 -10.969 30.170 1.00 81.06 134 PHE A O 1
ATOM 1061 N N . CYS A 1 135 ? 30.273 -12.794 30.666 1.00 81.25 135 CYS A N 1
ATOM 1062 C CA . CYS A 1 135 ? 29.227 -13.431 31.475 1.00 81.25 135 CYS A CA 1
ATOM 1063 C C . CYS A 1 135 ? 28.824 -12.586 32.695 1.00 81.25 135 CYS A C 1
ATOM 1065 O O . CYS A 1 135 ? 27.670 -12.603 33.114 1.00 81.25 135 CYS A O 1
ATOM 1067 N N . MET A 1 136 ? 29.753 -11.818 33.270 1.00 74.88 136 MET A N 1
ATOM 1068 C CA . MET A 1 136 ? 29.462 -10.965 34.426 1.00 74.88 136 MET A CA 1
ATOM 1069 C C . MET A 1 136 ? 28.656 -9.711 34.074 1.00 74.88 136 MET A C 1
ATOM 1071 O O . MET A 1 136 ? 28.039 -9.125 34.964 1.00 74.88 136 MET A O 1
ATOM 1075 N N . THR A 1 137 ? 28.654 -9.300 32.804 1.00 70.88 137 THR A N 1
ATOM 1076 C CA . THR A 1 137 ? 27.949 -8.104 32.322 1.00 70.88 137 THR A CA 1
ATOM 1077 C C . THR A 1 137 ? 26.646 -8.411 31.579 1.00 70.88 137 THR A C 1
ATOM 1079 O O . THR A 1 137 ? 25.880 -7.486 31.325 1.00 70.88 137 THR A O 1
ATOM 1082 N N . HIS A 1 138 ? 26.365 -9.680 31.260 1.00 71.00 138 HIS A N 1
ATOM 1083 C CA . HIS A 1 138 ? 25.144 -10.124 30.575 1.00 71.00 138 HIS A CA 1
ATOM 1084 C C . HIS A 1 138 ? 24.180 -10.856 31.520 1.00 71.00 138 HIS A C 1
ATOM 1086 O O . HIS A 1 138 ? 24.591 -11.700 32.313 1.00 71.00 138 HIS A O 1
ATOM 1092 N N . ALA A 1 139 ? 22.875 -10.580 31.399 1.00 66.75 139 ALA A N 1
ATOM 1093 C CA . ALA A 1 139 ? 21.837 -11.121 32.288 1.00 66.75 139 ALA A CA 1
ATOM 1094 C C . ALA A 1 139 ? 21.796 -12.664 32.329 1.00 66.75 139 ALA A C 1
ATOM 1096 O O . ALA A 1 139 ? 21.563 -13.245 33.386 1.00 66.75 139 ALA A O 1
ATOM 1097 N N . LEU A 1 140 ? 22.083 -13.317 31.199 1.00 67.00 140 LEU A N 1
ATOM 1098 C CA . LEU A 1 140 ? 22.105 -14.778 31.057 1.00 67.00 140 LEU A CA 1
ATOM 1099 C C . LEU A 1 140 ? 23.393 -15.431 31.597 1.00 67.00 140 LEU A C 1
ATOM 1101 O O . LEU A 1 140 ? 23.438 -16.639 31.812 1.00 67.00 140 LEU A O 1
ATOM 1105 N N . GLY A 1 141 ? 24.450 -14.653 31.855 1.00 68.38 141 GLY A N 1
ATOM 1106 C CA . GLY A 1 141 ? 25.745 -15.197 32.271 1.00 68.38 141 GLY A CA 1
ATOM 1107 C C . GLY A 1 141 ? 25.770 -15.732 33.704 1.00 68.38 141 GLY A C 1
ATOM 1108 O O . GLY A 1 141 ? 26.575 -16.606 34.016 1.00 68.38 141 GLY A O 1
ATOM 1109 N N . GLY A 1 142 ? 24.854 -15.279 34.568 1.00 68.75 142 GLY A N 1
ATOM 1110 C CA . GLY A 1 142 ? 24.732 -15.791 35.938 1.00 68.75 142 GLY A CA 1
ATOM 1111 C C . GLY A 1 142 ? 24.283 -17.255 36.010 1.00 68.75 142 GLY A C 1
ATOM 1112 O O . GLY A 1 142 ? 24.735 -17.982 36.889 1.00 68.75 142 GLY A O 1
ATOM 1113 N N . GLN A 1 143 ? 23.442 -17.699 35.074 1.00 69.94 143 GLN A N 1
ATOM 1114 C CA . GLN A 1 143 ? 22.957 -19.084 34.994 1.00 69.94 143 GLN A CA 1
ATOM 1115 C C . GLN A 1 143 ? 24.087 -20.033 34.572 1.00 69.94 143 GLN A C 1
ATOM 1117 O O . GLN A 1 143 ? 24.373 -21.023 35.246 1.00 69.94 143 GLN A O 1
ATOM 1122 N N . ALA A 1 144 ? 24.826 -19.655 33.524 1.00 70.75 144 ALA A N 1
ATOM 1123 C CA . ALA A 1 144 ? 25.926 -20.449 32.984 1.00 70.75 144 ALA A CA 1
ATOM 1124 C C . ALA A 1 144 ? 27.078 -20.665 33.986 1.00 70.75 144 ALA A C 1
ATOM 1126 O O . ALA A 1 144 ? 27.617 -21.770 34.080 1.00 70.75 144 ALA A O 1
ATOM 1127 N N . VAL A 1 145 ? 27.442 -19.627 34.753 1.00 75.06 145 VAL A N 1
ATOM 1128 C CA . VAL A 1 145 ? 28.532 -19.682 35.751 1.00 75.06 145 VAL A CA 1
ATOM 1129 C C . VAL A 1 145 ? 28.157 -20.542 36.967 1.00 75.06 145 VAL A C 1
ATOM 1131 O O . VAL A 1 145 ? 29.035 -21.149 37.578 1.00 75.06 145 VAL A O 1
ATOM 1134 N N . ASN A 1 146 ? 26.864 -20.669 37.280 1.00 71.25 146 ASN A N 1
ATOM 1135 C CA . ASN A 1 146 ? 26.358 -21.474 38.398 1.00 71.25 146 ASN A CA 1
ATOM 1136 C C . ASN A 1 146 ? 26.173 -22.969 38.064 1.00 71.25 146 ASN A C 1
ATOM 1138 O O . ASN A 1 146 ? 25.647 -23.721 38.884 1.00 71.25 146 ASN A O 1
ATOM 1142 N N . GLY A 1 147 ? 26.626 -23.418 36.889 1.00 67.00 147 GLY A N 1
ATOM 1143 C CA . GLY A 1 147 ? 26.611 -24.830 36.498 1.00 67.00 147 GLY A CA 1
ATOM 1144 C C . GLY A 1 147 ? 25.355 -25.289 35.754 1.00 67.00 147 GLY A C 1
ATOM 1145 O O . GLY A 1 147 ? 25.275 -26.469 35.416 1.00 67.00 147 GLY A O 1
ATOM 1146 N N . GLU A 1 148 ? 24.421 -24.385 35.447 1.00 73.75 148 GLU A N 1
ATOM 1147 C CA . GLU A 1 148 ? 23.292 -24.652 34.541 1.00 73.75 148 GLU A CA 1
ATOM 1148 C C . GLU A 1 148 ? 23.774 -24.755 33.074 1.00 73.75 148 GLU A C 1
ATOM 1150 O O . GLU A 1 148 ? 24.969 -24.578 32.791 1.00 73.75 148 GLU A O 1
ATOM 1155 N N . ALA A 1 149 ? 22.869 -25.089 32.144 1.00 79.50 149 ALA A N 1
ATOM 1156 C CA . ALA A 1 149 ? 23.174 -25.178 30.711 1.00 79.50 149 ALA A CA 1
ATOM 1157 C C . ALA A 1 149 ? 23.708 -23.835 30.183 1.00 79.50 149 ALA A C 1
ATOM 1159 O O . ALA A 1 149 ? 23.235 -22.776 30.599 1.00 79.50 149 ALA A O 1
ATOM 1160 N N . LEU A 1 150 ? 24.701 -23.862 29.286 1.00 84.25 150 LEU A N 1
ATOM 1161 C CA . LEU A 1 150 ? 25.227 -22.644 28.672 1.00 84.25 150 LEU A CA 1
ATOM 1162 C C . LEU A 1 150 ? 24.265 -22.183 27.565 1.00 84.25 150 LEU A C 1
ATOM 1164 O O . LEU A 1 150 ? 24.130 -22.896 26.569 1.00 84.25 150 LEU A O 1
ATOM 1168 N N . PRO A 1 151 ? 23.636 -20.997 27.678 1.00 84.44 151 PRO A N 1
ATOM 1169 C CA . PRO A 1 151 ? 22.711 -20.530 26.651 1.00 84.44 151 PRO A CA 1
ATOM 1170 C C . PRO A 1 151 ? 23.438 -20.275 25.325 1.00 84.44 151 PRO A C 1
ATOM 1172 O O . PRO A 1 151 ? 24.444 -19.556 25.298 1.00 84.44 151 PRO A O 1
ATOM 1175 N N . GLY A 1 152 ? 22.909 -20.814 24.221 1.00 84.56 152 GLY A N 1
ATOM 1176 C CA . GLY A 1 152 ? 23.443 -20.601 22.869 1.00 84.56 152 GLY A CA 1
ATOM 1177 C C . GLY A 1 152 ? 23.557 -19.127 22.490 1.00 84.56 152 GLY A C 1
ATOM 1178 O O . GLY A 1 152 ? 24.586 -18.701 21.972 1.00 84.56 152 GLY A O 1
ATOM 1179 N N . GLU A 1 153 ? 22.553 -18.325 22.848 1.00 85.38 153 GLU A N 1
ATOM 1180 C CA . GLU A 1 153 ? 22.529 -16.880 22.593 1.00 85.38 153 GLU A CA 1
ATOM 1181 C C . GLU A 1 153 ? 23.706 -16.149 23.250 1.00 85.38 153 GLU A C 1
ATOM 1183 O O . GLU A 1 153 ? 24.357 -15.323 22.614 1.00 85.38 153 GLU A O 1
ATOM 1188 N N . LEU A 1 154 ? 24.042 -16.502 24.497 1.00 86.50 154 LEU A N 1
ATOM 1189 C CA . LEU A 1 154 ? 25.146 -15.879 25.229 1.00 86.50 154 LEU A CA 1
ATOM 1190 C C . LEU A 1 154 ? 26.491 -16.142 24.538 1.00 86.50 154 LEU A C 1
ATOM 1192 O O . LEU A 1 154 ? 27.329 -15.242 24.441 1.00 86.50 154 LEU A O 1
ATOM 1196 N N . LEU A 1 155 ? 26.704 -17.374 24.067 1.00 88.25 155 LEU A N 1
ATOM 1197 C CA . LEU A 1 155 ? 27.929 -17.741 23.366 1.00 88.25 155 LEU A CA 1
ATOM 1198 C C . LEU A 1 155 ? 27.992 -17.111 21.967 1.00 88.25 155 LEU A C 1
ATOM 1200 O O . LEU A 1 155 ? 29.033 -16.566 21.597 1.00 88.25 155 LEU A O 1
ATOM 1204 N N . ARG A 1 156 ? 26.888 -17.136 21.212 1.00 89.75 156 ARG A N 1
ATOM 1205 C CA . ARG A 1 156 ? 26.776 -16.495 19.895 1.00 89.75 156 ARG A CA 1
ATOM 1206 C C . ARG A 1 156 ? 27.128 -15.010 19.973 1.00 89.75 156 ARG A C 1
ATOM 1208 O O . ARG A 1 156 ? 27.985 -14.552 19.218 1.00 89.75 156 ARG A O 1
ATOM 1215 N N . ASP A 1 157 ? 26.522 -14.285 20.912 1.00 87.69 157 ASP A N 1
ATOM 1216 C CA . ASP A 1 157 ? 26.704 -12.840 21.068 1.00 87.69 157 ASP A CA 1
ATOM 1217 C C . ASP A 1 157 ? 28.160 -12.490 21.423 1.00 87.69 157 ASP A C 1
ATOM 1219 O O . ASP A 1 157 ? 28.733 -11.543 20.873 1.00 87.69 157 ASP A O 1
ATOM 1223 N N . PHE A 1 158 ? 28.801 -13.291 22.283 1.00 88.81 158 PHE A N 1
ATOM 1224 C CA . PHE A 1 158 ? 30.225 -13.136 22.583 1.00 88.81 158 PHE A CA 1
ATOM 1225 C C . PHE A 1 158 ? 31.102 -13.351 21.345 1.00 88.81 158 PHE A C 1
ATOM 1227 O O . PHE A 1 158 ? 31.954 -12.516 21.036 1.00 88.81 158 PHE A O 1
ATOM 1234 N N . LEU A 1 159 ? 30.906 -14.466 20.631 1.00 90.50 159 LEU A N 1
ATOM 1235 C CA . LEU A 1 159 ? 31.710 -14.799 19.454 1.00 90.50 159 LEU A CA 1
ATOM 1236 C C . LEU A 1 159 ? 31.560 -13.731 18.368 1.00 90.50 159 LEU A C 1
ATOM 1238 O O . LEU A 1 159 ? 32.559 -13.308 17.784 1.00 90.50 159 LEU A O 1
ATOM 1242 N N . GLN A 1 160 ? 30.338 -13.252 18.139 1.00 88.31 160 GLN A N 1
ATOM 1243 C CA . GLN A 1 160 ? 30.052 -12.194 17.176 1.00 88.31 160 GLN A CA 1
ATOM 1244 C C . GLN A 1 160 ? 30.730 -10.867 17.546 1.00 88.31 160 GLN A C 1
ATOM 1246 O O . GLN A 1 160 ? 31.227 -10.174 16.659 1.00 88.31 160 GLN A O 1
ATOM 1251 N N . THR A 1 161 ? 30.811 -10.544 18.840 1.00 85.06 161 THR A N 1
ATOM 1252 C CA . THR A 1 161 ? 31.418 -9.295 19.331 1.00 85.06 161 THR A CA 1
ATOM 1253 C C . THR A 1 161 ? 32.948 -9.332 19.310 1.00 85.06 161 THR A C 1
ATOM 1255 O O . THR A 1 161 ? 33.586 -8.384 18.857 1.00 85.06 161 THR A O 1
ATOM 1258 N N . GLU A 1 162 ? 33.555 -10.419 19.792 1.00 85.12 162 GLU A N 1
ATOM 1259 C CA . GLU A 1 162 ? 34.987 -10.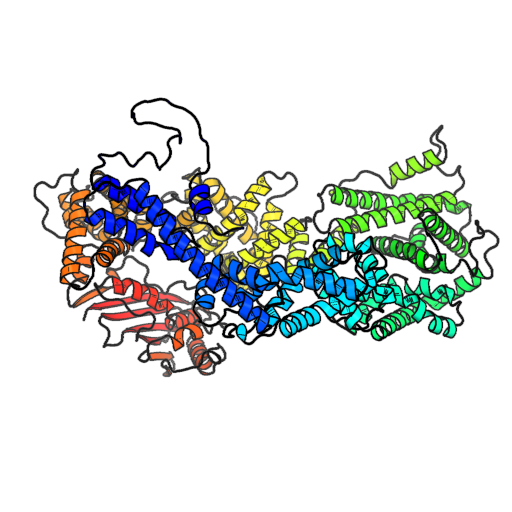442 20.133 1.00 85.12 162 GLU A CA 1
ATOM 1260 C C . GLU A 1 162 ? 35.849 -11.271 19.164 1.00 85.12 162 GLU A C 1
ATOM 1262 O O . GLU A 1 162 ? 37.058 -11.050 19.064 1.00 85.12 162 GLU A O 1
ATOM 1267 N N . VAL A 1 163 ? 35.258 -12.228 18.435 1.00 88.00 163 VAL A N 1
ATOM 1268 C CA . VAL A 1 163 ? 36.015 -13.268 17.709 1.00 88.00 163 VAL A CA 1
ATOM 1269 C C . VAL A 1 163 ? 35.816 -13.208 16.195 1.00 88.00 163 VAL A C 1
ATOM 1271 O O . VAL A 1 163 ? 36.791 -13.261 15.439 1.00 88.00 163 VAL A O 1
ATOM 1274 N N . VAL A 1 164 ? 34.573 -13.076 15.732 1.00 89.25 164 VAL A N 1
ATOM 1275 C CA . VAL A 1 164 ? 34.203 -13.205 14.313 1.00 89.25 164 VAL A CA 1
ATOM 1276 C C . VAL A 1 164 ? 34.961 -12.223 13.419 1.00 89.25 164 VAL A C 1
ATOM 1278 O O . VAL A 1 164 ? 35.480 -12.627 12.380 1.00 89.25 164 VAL A O 1
ATOM 1281 N N . GLY A 1 165 ? 35.124 -10.963 13.836 1.00 85.00 165 GLY A N 1
ATOM 1282 C CA . GLY A 1 165 ? 35.870 -9.969 13.054 1.00 85.00 165 GLY A CA 1
ATOM 1283 C C . GLY A 1 165 ? 37.330 -10.370 12.793 1.00 85.00 165 GLY A C 1
ATOM 1284 O O . GLY A 1 165 ? 37.838 -10.204 11.682 1.00 85.00 165 GLY A O 1
ATOM 1285 N N . GLN A 1 166 ? 38.000 -10.969 13.784 1.00 86.75 166 GLN A N 1
ATOM 1286 C CA . GLN A 1 166 ? 39.376 -11.456 13.633 1.00 86.75 166 GLN A CA 1
ATOM 1287 C C . GLN A 1 166 ? 39.443 -12.687 12.722 1.00 86.75 166 GLN A C 1
ATOM 1289 O O . GLN A 1 166 ? 40.395 -12.836 11.950 1.00 86.75 166 GLN A O 1
ATOM 1294 N N . HIS A 1 167 ? 38.426 -13.550 12.798 1.00 89.44 167 HIS A N 1
ATOM 1295 C CA . HIS A 1 167 ? 38.313 -14.745 11.972 1.00 89.44 167 HIS A CA 1
ATOM 1296 C C . HIS A 1 167 ? 38.071 -14.397 10.496 1.00 89.44 167 HIS A C 1
ATOM 1298 O O . HIS A 1 167 ? 38.815 -14.860 9.635 1.00 89.44 167 HIS A O 1
ATOM 1304 N N . VAL A 1 168 ? 37.129 -13.497 10.196 1.00 89.44 168 VAL A N 1
ATOM 1305 C CA . VAL A 1 168 ? 36.884 -13.002 8.828 1.00 89.44 168 VAL A CA 1
ATOM 1306 C C . VAL A 1 168 ? 38.136 -12.325 8.263 1.00 89.44 168 VAL A C 1
ATOM 1308 O O . VAL A 1 168 ? 38.546 -12.622 7.144 1.00 89.44 168 VAL A O 1
ATOM 1311 N N . ALA A 1 169 ? 38.825 -11.494 9.053 1.00 87.12 169 ALA A N 1
ATOM 1312 C CA . ALA A 1 169 ? 40.083 -10.882 8.623 1.00 87.12 169 ALA A CA 1
ATOM 1313 C C . ALA A 1 169 ? 41.177 -11.922 8.315 1.00 87.12 169 ALA A C 1
ATOM 1315 O O . ALA A 1 169 ? 42.009 -11.700 7.434 1.00 87.12 169 ALA A O 1
ATOM 1316 N N . LYS A 1 170 ? 41.194 -13.055 9.031 1.00 89.19 170 LYS A N 1
ATOM 1317 C CA . LYS A 1 170 ? 42.088 -14.180 8.735 1.00 89.19 170 LYS A CA 1
ATOM 1318 C C . LYS A 1 170 ? 41.712 -14.853 7.413 1.00 89.19 170 LYS A C 1
ATOM 1320 O O . LYS A 1 170 ? 42.594 -14.995 6.577 1.00 89.19 170 LYS A O 1
ATOM 1325 N N . LEU A 1 171 ? 40.434 -15.165 7.190 1.00 90.38 171 LEU A N 1
ATOM 1326 C CA . LEU A 1 171 ? 39.953 -15.745 5.928 1.00 90.38 171 LEU A CA 1
ATOM 1327 C C . LEU A 1 171 ? 40.316 -14.870 4.719 1.00 90.38 171 LEU A C 1
ATOM 1329 O O . LEU A 1 171 ? 40.775 -15.381 3.698 1.00 90.38 171 LEU A O 1
ATOM 1333 N N . CYS A 1 172 ? 40.185 -13.546 4.846 1.00 88.94 172 CYS A N 1
ATOM 1334 C CA . CYS A 1 172 ? 40.602 -12.617 3.796 1.00 88.94 172 CYS A CA 1
ATOM 1335 C C . CYS A 1 172 ? 42.110 -12.699 3.515 1.00 88.94 172 CYS A C 1
ATOM 1337 O O . CYS A 1 172 ? 42.514 -12.750 2.355 1.00 88.94 172 CYS A O 1
ATOM 1339 N N . ARG A 1 173 ? 42.955 -12.747 4.556 1.00 88.62 173 ARG A N 1
ATOM 1340 C CA . ARG A 1 173 ? 44.413 -12.892 4.392 1.00 88.62 173 ARG A CA 1
ATOM 1341 C C . ARG A 1 173 ? 44.790 -14.220 3.743 1.00 88.62 173 ARG A C 1
ATOM 1343 O O . ARG A 1 173 ? 45.606 -14.218 2.826 1.00 88.62 173 ARG A O 1
ATOM 1350 N N . ASP A 1 174 ? 44.178 -15.316 4.182 1.00 88.62 174 ASP A N 1
ATOM 1351 C CA . ASP A 1 174 ? 44.452 -16.664 3.673 1.00 88.62 174 ASP A CA 1
ATOM 1352 C C . ASP A 1 174 ? 44.078 -16.789 2.179 1.00 88.62 174 ASP A C 1
ATOM 1354 O O . ASP A 1 174 ? 44.697 -17.551 1.441 1.00 88.62 174 ASP A O 1
ATOM 1358 N N . ARG A 1 175 ? 43.126 -15.970 1.705 1.00 88.75 175 ARG A N 1
ATOM 1359 C CA . ARG A 1 175 ? 42.716 -15.852 0.292 1.00 88.75 175 ARG A CA 1
ATOM 1360 C C . ARG A 1 175 ? 43.480 -14.792 -0.517 1.00 88.75 175 ARG A C 1
ATOM 1362 O O . ARG A 1 175 ? 43.122 -14.524 -1.661 1.00 88.75 175 ARG A O 1
ATOM 1369 N N . GLY A 1 176 ? 44.517 -14.171 0.046 1.00 86.50 176 GLY A N 1
ATOM 1370 C CA . GLY A 1 176 ? 45.308 -13.139 -0.637 1.00 86.50 176 GLY A CA 1
ATOM 1371 C C . GLY A 1 176 ? 44.662 -11.746 -0.694 1.00 86.50 176 GLY A C 1
ATOM 1372 O O . GLY A 1 176 ? 45.263 -10.825 -1.235 1.00 86.50 176 GLY A O 1
ATOM 1373 N N . MET A 1 177 ? 43.502 -11.545 -0.061 1.00 87.44 177 MET A N 1
ATOM 1374 C CA . MET A 1 177 ? 42.760 -10.274 -0.013 1.00 87.44 177 MET A CA 1
ATOM 1375 C C . MET A 1 177 ? 43.215 -9.354 1.139 1.00 87.44 177 MET A C 1
ATOM 1377 O O . MET A 1 177 ? 42.435 -8.556 1.655 1.00 87.44 177 MET A O 1
ATOM 1381 N N . GLY A 1 178 ? 44.464 -9.473 1.604 1.00 80.31 178 GLY A N 1
ATOM 1382 C CA . GLY A 1 178 ? 44.950 -8.799 2.819 1.00 80.31 178 GLY A CA 1
ATOM 1383 C C . GLY A 1 178 ? 44.782 -7.273 2.805 1.00 80.31 178 GLY A C 1
ATOM 1384 O O . GLY A 1 178 ? 44.329 -6.701 3.795 1.00 80.31 178 GLY A O 1
ATOM 1385 N N . ASP A 1 179 ? 45.068 -6.635 1.667 1.00 81.56 179 ASP A N 1
ATOM 1386 C CA . ASP A 1 179 ? 44.968 -5.177 1.484 1.00 81.56 179 ASP A CA 1
ATOM 1387 C C . ASP A 1 179 ? 43.520 -4.662 1.425 1.00 81.56 179 ASP A C 1
ATOM 1389 O O . ASP A 1 179 ? 43.279 -3.482 1.665 1.00 81.56 179 ASP A O 1
ATOM 1393 N N . VAL A 1 180 ? 42.558 -5.532 1.101 1.00 84.81 180 VAL A N 1
ATOM 1394 C CA . VAL A 1 180 ? 41.124 -5.210 0.961 1.00 84.81 180 VAL A CA 1
ATOM 1395 C C . VAL A 1 180 ? 40.269 -5.945 2.003 1.00 84.81 180 VAL A C 1
ATOM 1397 O O . VAL A 1 180 ? 39.047 -6.013 1.899 1.00 84.81 180 VAL A O 1
ATOM 1400 N N . ALA A 1 181 ? 40.889 -6.477 3.059 1.00 85.62 181 ALA A N 1
ATOM 1401 C CA . ALA A 1 181 ? 40.195 -7.264 4.076 1.00 85.62 181 ALA A CA 1
ATOM 1402 C C . ALA A 1 181 ? 39.138 -6.448 4.840 1.00 85.62 181 ALA A C 1
ATOM 1404 O O . ALA A 1 181 ? 38.100 -6.987 5.218 1.00 85.62 181 ALA A O 1
ATOM 1405 N N . VAL A 1 182 ? 39.394 -5.153 5.054 1.00 85.25 182 VAL A N 1
ATOM 1406 C CA . VAL A 1 182 ? 38.476 -4.231 5.741 1.00 85.25 182 VAL A CA 1
ATOM 1407 C C . VAL A 1 182 ? 37.200 -3.975 4.926 1.00 85.25 182 VAL A C 1
ATOM 1409 O O . VAL A 1 182 ? 36.122 -4.222 5.474 1.00 85.25 182 VAL A O 1
ATOM 1412 N N . PRO A 1 183 ? 37.260 -3.534 3.650 1.00 86.69 183 PRO A N 1
ATOM 1413 C CA . PRO A 1 183 ? 36.049 -3.363 2.847 1.00 86.69 183 PRO A CA 1
ATOM 1414 C C . PRO A 1 183 ? 35.294 -4.682 2.646 1.00 86.69 183 PRO A C 1
ATOM 1416 O O . PRO A 1 183 ? 34.076 -4.696 2.804 1.00 86.69 183 PRO A O 1
ATOM 1419 N N . VAL A 1 184 ? 35.988 -5.806 2.425 1.00 89.81 184 VAL A N 1
ATOM 1420 C CA . VAL A 1 184 ? 35.351 -7.133 2.312 1.00 89.81 184 VAL A CA 1
ATOM 1421 C C . VAL A 1 184 ? 34.591 -7.508 3.589 1.00 89.81 184 VAL A C 1
ATOM 1423 O O . VAL A 1 184 ? 33.432 -7.910 3.520 1.00 89.81 184 VAL A O 1
ATOM 1426 N N . ALA A 1 185 ? 35.192 -7.331 4.769 1.00 87.62 185 ALA A N 1
ATOM 1427 C CA . ALA A 1 185 ? 34.517 -7.622 6.034 1.00 87.62 185 ALA A CA 1
ATOM 1428 C C . ALA A 1 185 ? 33.280 -6.732 6.259 1.00 87.62 185 ALA A C 1
ATOM 1430 O O . ALA A 1 185 ? 32.265 -7.202 6.783 1.00 87.62 185 ALA A O 1
ATOM 1431 N N . ALA A 1 186 ? 33.345 -5.464 5.840 1.00 87.44 186 ALA A N 1
ATOM 1432 C CA . ALA A 1 186 ? 32.216 -4.543 5.906 1.00 87.44 186 ALA A CA 1
ATOM 1433 C C . ALA A 1 186 ? 31.077 -4.956 4.960 1.00 87.44 186 ALA A C 1
ATOM 1435 O O . ALA A 1 186 ? 29.923 -4.948 5.381 1.00 87.44 186 ALA A O 1
ATOM 1436 N N . ILE A 1 187 ? 31.396 -5.377 3.732 1.00 91.25 187 ILE A N 1
ATOM 1437 C CA . ILE A 1 187 ? 30.431 -5.900 2.752 1.00 91.25 187 ILE A CA 1
ATOM 1438 C C . ILE A 1 187 ? 29.722 -7.144 3.305 1.00 91.25 187 ILE A C 1
ATOM 1440 O O . ILE A 1 187 ? 28.497 -7.178 3.363 1.00 91.25 187 ILE A O 1
ATOM 1444 N N . LEU A 1 188 ? 30.474 -8.137 3.795 1.00 92.62 188 LEU A N 1
ATOM 1445 C CA . LEU A 1 188 ? 29.904 -9.379 4.340 1.00 92.62 188 LEU A CA 1
ATOM 1446 C C . LEU A 1 188 ? 29.004 -9.132 5.560 1.00 92.62 188 LEU A C 1
ATOM 1448 O O . LEU A 1 188 ? 27.994 -9.813 5.742 1.00 92.62 188 LEU A O 1
ATOM 1452 N N . SER A 1 189 ? 29.365 -8.156 6.396 1.00 88.44 189 SER A N 1
ATOM 1453 C CA . SER A 1 189 ? 28.562 -7.766 7.559 1.00 88.44 189 SER A CA 1
ATOM 1454 C C . SER A 1 189 ? 27.312 -6.985 7.147 1.00 88.44 189 SER A C 1
ATOM 1456 O O . SER A 1 189 ? 26.228 -7.272 7.647 1.00 88.44 189 SER A O 1
ATOM 1458 N N . GLY A 1 190 ? 27.442 -6.034 6.214 1.00 86.12 190 GLY A N 1
ATOM 1459 C CA . GLY A 1 190 ? 26.332 -5.233 5.690 1.00 86.12 190 GLY A CA 1
ATOM 1460 C C . GLY A 1 190 ? 25.315 -6.054 4.894 1.00 86.12 190 GLY A C 1
ATOM 1461 O O . GLY A 1 190 ? 24.128 -5.755 4.934 1.00 86.12 190 GLY A O 1
ATOM 1462 N N . ALA A 1 191 ? 25.758 -7.133 4.244 1.00 88.19 191 ALA A N 1
ATOM 1463 C CA . ALA A 1 191 ? 24.890 -8.099 3.577 1.00 88.19 191 ALA A CA 1
ATOM 1464 C C . ALA A 1 191 ? 24.203 -9.078 4.550 1.00 88.19 191 ALA A C 1
ATOM 1466 O O . ALA A 1 191 ? 23.444 -9.937 4.119 1.00 88.19 191 ALA A O 1
ATOM 1467 N N . GLY A 1 192 ? 24.483 -8.994 5.856 1.00 90.81 192 GLY A N 1
ATOM 1468 C CA . GLY A 1 192 ? 23.892 -9.863 6.876 1.00 90.81 192 GLY A CA 1
ATOM 1469 C C . GLY A 1 192 ? 24.466 -11.284 6.934 1.00 90.81 192 GLY A C 1
ATOM 1470 O O . GLY A 1 192 ? 24.178 -11.999 7.891 1.00 90.81 192 GLY A O 1
ATOM 1471 N N . LEU A 1 193 ? 25.341 -11.676 6.001 1.00 91.56 193 LEU A N 1
ATOM 1472 C CA . LEU A 1 193 ? 25.874 -13.042 5.874 1.00 91.56 193 LEU A CA 1
ATOM 1473 C C . LEU A 1 193 ? 26.649 -13.509 7.113 1.00 91.56 193 LEU A C 1
ATOM 1475 O O . LEU A 1 193 ? 26.616 -14.683 7.477 1.00 91.56 193 LEU A O 1
ATOM 1479 N N . VAL A 1 194 ? 27.333 -12.583 7.793 1.00 89.88 194 VAL A N 1
ATOM 1480 C CA . VAL A 1 194 ? 28.035 -12.880 9.051 1.00 89.88 194 VAL A CA 1
ATOM 1481 C C . VAL A 1 194 ? 27.047 -13.245 10.162 1.00 89.88 194 VAL A C 1
ATOM 1483 O O . VAL A 1 194 ? 27.269 -14.206 10.896 1.00 89.88 194 VAL A O 1
ATOM 1486 N N . SER A 1 195 ? 25.945 -12.499 10.275 1.00 88.19 195 SER A N 1
ATOM 1487 C CA . SER A 1 195 ? 24.910 -12.768 11.281 1.00 88.19 195 SER A CA 1
ATOM 1488 C C . SER A 1 195 ? 24.103 -14.015 10.928 1.00 88.19 195 SER A C 1
ATOM 1490 O O . SER A 1 195 ? 23.782 -14.797 11.814 1.00 88.19 195 SER A O 1
ATOM 1492 N N . GLU A 1 196 ? 23.825 -14.240 9.643 1.00 90.56 196 GLU A N 1
ATOM 1493 C CA . GLU A 1 196 ? 23.188 -15.463 9.153 1.00 90.56 196 GLU A CA 1
ATOM 1494 C C . GLU A 1 196 ? 24.018 -16.698 9.514 1.00 90.56 196 GLU A C 1
ATOM 1496 O O . GLU A 1 196 ? 23.505 -17.601 10.167 1.00 90.56 196 GLU A O 1
ATOM 1501 N N . GLY A 1 197 ? 25.312 -16.719 9.176 1.00 89.94 197 GLY A N 1
ATOM 1502 C CA . GLY A 1 197 ? 26.189 -17.849 9.492 1.00 89.94 197 GLY A CA 1
ATOM 1503 C C . GLY A 1 197 ? 26.271 -18.134 10.994 1.00 89.94 197 GLY A C 1
ATOM 1504 O O . GLY A 1 197 ? 26.238 -19.293 11.405 1.00 89.94 197 GLY A O 1
ATOM 1505 N N . MET A 1 198 ? 26.305 -17.083 11.821 1.00 90.19 198 MET A N 1
ATOM 1506 C CA . MET A 1 198 ? 26.265 -17.226 13.277 1.00 90.19 198 MET A CA 1
ATOM 1507 C C . MET A 1 198 ? 24.910 -17.724 13.779 1.00 90.19 198 MET A C 1
ATOM 1509 O O . MET A 1 198 ? 24.882 -18.583 14.644 1.00 90.19 198 MET A O 1
ATOM 1513 N N . ASN A 1 199 ? 23.784 -17.261 13.243 1.00 89.94 199 ASN A N 1
ATOM 1514 C CA . ASN A 1 199 ? 22.474 -17.778 13.644 1.00 89.94 199 ASN A CA 1
ATOM 1515 C C . ASN A 1 199 ? 22.306 -19.250 13.257 1.00 89.94 199 ASN A C 1
ATOM 1517 O O . ASN A 1 199 ? 21.860 -20.038 14.083 1.00 89.94 199 ASN A O 1
ATOM 1521 N N . ARG A 1 200 ? 22.752 -19.640 12.056 1.00 88.12 200 ARG A N 1
ATOM 1522 C CA . ARG A 1 200 ? 22.723 -21.032 11.582 1.00 88.12 200 ARG A CA 1
ATOM 1523 C C . ARG A 1 200 ? 23.517 -21.977 12.476 1.00 88.12 200 ARG A C 1
ATOM 1525 O O . ARG A 1 200 ? 23.098 -23.102 12.720 1.00 88.12 200 ARG A O 1
ATOM 1532 N N . ALA A 1 201 ? 24.654 -21.520 12.998 1.00 87.44 201 ALA A N 1
ATOM 1533 C CA . ALA A 1 201 ? 25.462 -22.313 13.919 1.00 87.44 201 ALA A CA 1
ATOM 1534 C C . ALA A 1 201 ? 24.798 -22.532 15.298 1.00 87.44 201 ALA A C 1
ATOM 1536 O O . ALA A 1 201 ? 25.244 -23.396 16.049 1.00 87.44 201 ALA A O 1
ATOM 1537 N N . PHE A 1 202 ? 23.747 -21.769 15.625 1.00 88.25 202 PHE A N 1
ATOM 1538 C CA . PHE A 1 202 ? 23.039 -21.781 16.911 1.00 88.25 202 PHE A CA 1
ATOM 1539 C C . PHE A 1 202 ? 21.508 -21.916 16.739 1.00 88.25 202 PHE A C 1
ATOM 1541 O O . PHE A 1 202 ? 20.753 -21.425 17.572 1.00 88.25 202 PHE A O 1
ATOM 1548 N N . GLU A 1 203 ? 21.041 -22.556 15.660 1.00 82.06 203 GLU A N 1
ATOM 1549 C CA . GLU A 1 203 ? 19.612 -22.658 15.304 1.00 82.06 203 GLU A CA 1
ATOM 1550 C C . GLU A 1 203 ? 18.749 -23.423 16.325 1.00 82.06 203 GLU A C 1
ATOM 1552 O O . GLU A 1 203 ? 17.543 -23.192 16.376 1.00 82.06 203 GLU A O 1
ATOM 1557 N N . ASP A 1 204 ? 19.339 -24.320 17.124 1.00 78.56 204 ASP A N 1
ATOM 1558 C CA . ASP A 1 204 ? 18.624 -25.110 18.134 1.00 78.56 204 ASP A CA 1
ATOM 1559 C C . ASP A 1 204 ? 18.461 -24.316 19.451 1.00 78.56 204 ASP A C 1
ATOM 1561 O O . ASP A 1 204 ? 19.455 -24.083 20.150 1.00 78.56 204 ASP A O 1
ATOM 1565 N N . PRO A 1 205 ? 17.229 -23.898 19.813 1.00 62.81 205 PRO A N 1
ATOM 1566 C CA . PRO A 1 205 ? 16.976 -23.073 20.992 1.00 62.81 205 PRO A CA 1
ATOM 1567 C C . PRO A 1 205 ? 17.120 -23.830 22.323 1.00 62.81 205 PRO A C 1
ATOM 1569 O O . PRO A 1 205 ? 17.294 -23.181 23.355 1.00 62.81 205 PRO A O 1
ATOM 1572 N N . ASP A 1 206 ? 17.082 -25.168 22.316 1.00 68.44 206 ASP A N 1
ATOM 1573 C CA . ASP A 1 206 ? 17.174 -26.008 23.522 1.00 68.44 206 ASP A CA 1
ATOM 1574 C C . ASP A 1 206 ? 18.586 -26.604 23.725 1.00 68.44 206 ASP A C 1
ATOM 1576 O O . ASP A 1 206 ? 18.831 -27.367 24.667 1.00 68.44 206 ASP A O 1
ATOM 1580 N N . MET A 1 207 ? 19.540 -26.258 22.855 1.00 77.69 207 MET A N 1
ATOM 1581 C CA . MET A 1 207 ? 20.902 -26.786 22.884 1.00 77.69 207 MET A CA 1
ATOM 1582 C C . MET A 1 207 ? 21.760 -26.142 23.984 1.00 77.69 207 MET A C 1
ATOM 1584 O O . MET A 1 207 ? 21.943 -24.924 24.035 1.00 77.69 207 MET A O 1
ATOM 1588 N N . ASP A 1 208 ? 22.396 -26.977 24.814 1.00 85.00 208 ASP A N 1
ATOM 1589 C CA . ASP A 1 208 ? 23.505 -26.539 25.668 1.00 85.00 208 ASP A CA 1
ATOM 1590 C C . ASP A 1 208 ? 24.731 -26.255 24.793 1.00 85.00 208 ASP A C 1
ATOM 1592 O O . ASP A 1 208 ? 25.330 -27.162 24.205 1.00 85.00 208 ASP A O 1
ATOM 1596 N N . ALA A 1 209 ? 25.140 -24.989 24.729 1.00 83.81 209 ALA A N 1
ATOM 1597 C CA . ALA A 1 209 ? 26.224 -24.548 23.862 1.00 83.81 209 ALA A CA 1
ATOM 1598 C C . ALA A 1 209 ? 27.592 -25.151 24.230 1.00 83.81 209 ALA A C 1
ATOM 1600 O O . ALA A 1 209 ? 28.524 -25.073 23.433 1.00 83.81 209 ALA A O 1
ATOM 1601 N N . ARG A 1 210 ? 27.727 -25.805 25.396 1.00 84.81 210 ARG A N 1
ATOM 1602 C CA . ARG A 1 210 ? 28.913 -26.613 25.742 1.00 84.81 210 ARG A CA 1
ATOM 1603 C C . ARG A 1 210 ? 29.131 -27.798 24.797 1.00 84.81 210 ARG A C 1
ATOM 1605 O O . ARG A 1 210 ? 30.251 -28.289 24.696 1.00 84.81 210 ARG A O 1
ATOM 1612 N N . ALA A 1 211 ? 28.081 -28.265 24.120 1.00 84.25 211 ALA A N 1
ATOM 1613 C CA . ALA A 1 211 ? 28.176 -29.336 23.131 1.00 84.25 211 ALA A CA 1
ATOM 1614 C C . ALA A 1 211 ? 28.811 -28.876 21.805 1.00 84.25 211 ALA A C 1
ATOM 1616 O O . ALA A 1 211 ? 29.241 -29.716 21.014 1.00 84.25 211 ALA A O 1
ATOM 1617 N N . LEU A 1 212 ? 28.895 -27.564 21.561 1.00 86.94 212 LEU A N 1
ATOM 1618 C CA . LEU A 1 212 ? 29.473 -27.010 20.342 1.00 86.94 212 LEU A CA 1
ATOM 1619 C C . LEU A 1 212 ? 30.993 -26.907 20.434 1.00 86.94 212 LEU A C 1
ATOM 1621 O O . LEU A 1 212 ? 31.565 -26.548 21.464 1.00 86.94 212 LEU A O 1
ATOM 1625 N N . ARG A 1 213 ? 31.663 -27.145 19.306 1.00 90.69 213 ARG A N 1
ATOM 1626 C CA . ARG A 1 213 ? 33.085 -26.838 19.147 1.00 90.69 213 ARG A CA 1
ATOM 1627 C C . ARG A 1 213 ? 33.250 -25.557 18.355 1.00 90.69 213 ARG A C 1
ATOM 1629 O O . ARG A 1 213 ? 32.612 -25.369 17.322 1.00 90.69 213 ARG A O 1
ATOM 1636 N N . PHE A 1 214 ? 34.178 -24.709 18.793 1.00 90.38 214 PHE A N 1
ATOM 1637 C CA . PHE A 1 214 ? 34.503 -23.456 18.111 1.00 90.38 214 PHE A CA 1
ATOM 1638 C C . PHE A 1 214 ? 34.829 -23.666 16.623 1.00 90.38 214 PHE A C 1
ATOM 1640 O O . PHE A 1 214 ? 34.408 -22.883 15.776 1.00 90.38 214 PHE A O 1
ATOM 1647 N N . THR A 1 215 ? 35.550 -24.741 16.297 1.00 89.56 215 THR A N 1
ATOM 1648 C CA . THR A 1 215 ? 35.903 -25.099 14.916 1.00 89.56 215 THR A CA 1
ATOM 1649 C C . THR A 1 215 ? 34.686 -25.387 14.050 1.00 89.56 215 THR A C 1
ATOM 1651 O O . THR A 1 215 ? 34.689 -25.020 12.881 1.00 89.56 215 THR A O 1
ATOM 1654 N N . ASP A 1 216 ? 33.648 -25.996 14.618 1.00 89.25 216 ASP A N 1
ATOM 1655 C CA . ASP A 1 216 ? 32.442 -26.379 13.883 1.00 89.25 216 ASP A CA 1
ATOM 1656 C C . ASP A 1 216 ? 31.580 -25.140 13.626 1.00 89.25 216 ASP A C 1
ATOM 1658 O O . ASP A 1 216 ? 31.142 -24.910 12.502 1.00 89.25 216 ASP A O 1
ATOM 1662 N N . VAL A 1 217 ? 31.446 -24.272 14.636 1.00 90.38 217 VAL A N 1
ATOM 1663 C CA . VAL A 1 217 ? 30.780 -22.965 14.510 1.00 90.38 217 VAL A CA 1
ATOM 1664 C C . VAL A 1 217 ? 31.465 -22.109 13.441 1.00 90.38 217 VAL A C 1
ATOM 1666 O O . VAL A 1 217 ? 30.802 -21.558 12.562 1.00 90.38 217 VAL A O 1
ATOM 1669 N N . MET A 1 218 ? 32.800 -22.021 13.469 1.00 92.38 218 MET A N 1
ATOM 1670 C CA . MET A 1 218 ? 33.547 -21.286 12.444 1.00 92.38 218 MET A CA 1
ATOM 1671 C C . MET A 1 218 ? 33.470 -21.964 11.071 1.00 92.38 218 MET A C 1
ATOM 1673 O O . MET A 1 218 ? 33.440 -21.262 10.068 1.00 92.38 218 MET A O 1
ATOM 1677 N N . GLY A 1 219 ? 33.372 -23.295 11.006 1.00 91.94 219 GLY A N 1
ATOM 1678 C CA . GLY A 1 219 ? 33.160 -24.030 9.758 1.00 91.94 219 GLY A CA 1
ATOM 1679 C C . GLY A 1 219 ? 31.802 -23.734 9.112 1.00 91.94 219 GLY A C 1
ATOM 1680 O O . GLY A 1 219 ? 31.726 -23.555 7.897 1.00 91.94 219 GLY A O 1
ATOM 1681 N N . VAL A 1 220 ? 30.735 -23.608 9.911 1.00 92.19 220 VAL A N 1
ATOM 1682 C CA . VAL A 1 220 ? 29.407 -23.172 9.434 1.00 92.19 220 VAL A CA 1
ATOM 1683 C C . VAL A 1 220 ? 29.454 -21.728 8.931 1.00 92.19 220 VAL A C 1
ATOM 1685 O O . VAL A 1 220 ? 28.917 -21.426 7.859 1.00 92.19 220 VAL A O 1
ATOM 1688 N N . LEU A 1 221 ? 30.137 -20.840 9.660 1.00 92.00 221 LEU A N 1
ATOM 1689 C CA . LEU A 1 221 ? 30.346 -19.458 9.235 1.00 92.00 221 LEU A CA 1
ATOM 1690 C C . LEU A 1 221 ? 31.129 -19.393 7.916 1.00 92.00 221 LEU A C 1
ATOM 1692 O O . LEU A 1 221 ? 30.673 -18.762 6.967 1.00 92.00 221 LEU A O 1
ATOM 1696 N N . GLU A 1 222 ? 32.271 -20.073 7.817 1.00 93.25 222 GLU A N 1
ATOM 1697 C CA . GLU A 1 222 ? 33.088 -20.117 6.601 1.00 93.25 222 GLU A CA 1
ATOM 1698 C C . GLU A 1 222 ? 32.297 -20.683 5.415 1.00 93.25 222 GLU A C 1
ATOM 1700 O O . GLU A 1 222 ? 32.319 -20.102 4.329 1.00 93.25 222 GLU A O 1
ATOM 1705 N N . GLY A 1 223 ? 31.533 -21.759 5.628 1.00 92.44 223 GLY A N 1
ATOM 1706 C CA . GLY A 1 223 ? 30.646 -22.330 4.616 1.00 92.44 223 GLY A CA 1
ATOM 1707 C C . GLY A 1 223 ? 29.598 -21.333 4.113 1.00 92.44 223 GLY A C 1
ATOM 1708 O O . GLY A 1 223 ? 29.353 -21.261 2.908 1.00 92.44 223 GLY A O 1
ATOM 1709 N N . THR A 1 224 ? 29.039 -20.518 5.011 1.00 92.12 224 THR A N 1
ATOM 1710 C CA . THR A 1 224 ? 28.068 -19.462 4.675 1.00 92.12 224 THR A CA 1
ATOM 1711 C C . THR A 1 224 ? 28.723 -18.319 3.890 1.00 92.12 224 THR A C 1
ATOM 1713 O O . THR A 1 224 ? 28.162 -17.831 2.912 1.00 92.12 224 THR A O 1
ATOM 1716 N N . LEU A 1 225 ? 29.944 -17.923 4.258 1.00 93.56 225 LEU A N 1
ATOM 1717 C CA . LEU A 1 225 ? 30.669 -16.823 3.610 1.00 93.56 225 LEU A CA 1
ATOM 1718 C C . LEU A 1 225 ? 31.360 -17.226 2.295 1.00 93.56 225 LEU A C 1
ATOM 1720 O O . LEU A 1 225 ? 31.709 -16.354 1.503 1.00 93.56 225 LEU A O 1
ATOM 1724 N N . SER A 1 226 ? 31.575 -18.521 2.044 1.00 93.06 226 SER A N 1
ATOM 1725 C CA . SER A 1 226 ? 32.461 -19.022 0.981 1.00 93.06 226 SER A CA 1
ATOM 1726 C C . SER A 1 226 ? 32.129 -18.492 -0.419 1.00 93.06 226 SER A C 1
ATOM 1728 O O . SER A 1 226 ? 33.026 -18.052 -1.140 1.00 93.06 226 SER A O 1
ATOM 1730 N N . LYS A 1 227 ? 30.844 -18.473 -0.798 1.00 92.69 227 LYS A N 1
ATOM 1731 C CA . LYS A 1 227 ? 30.401 -17.990 -2.118 1.00 92.69 227 LYS A CA 1
ATOM 1732 C C . LYS A 1 227 ? 30.657 -16.496 -2.304 1.00 92.69 227 LYS A C 1
ATOM 1734 O O . LYS A 1 227 ? 31.233 -16.093 -3.311 1.00 92.69 227 LYS A O 1
ATOM 1739 N N . ALA A 1 228 ? 30.298 -15.696 -1.302 1.00 93.44 228 ALA A N 1
ATOM 1740 C CA . ALA A 1 228 ? 30.558 -14.261 -1.304 1.00 93.44 228 ALA A CA 1
ATOM 1741 C C . ALA A 1 228 ? 32.064 -13.965 -1.321 1.00 93.44 228 ALA A C 1
ATOM 1743 O O . ALA A 1 228 ? 32.516 -13.122 -2.086 1.00 93.44 228 ALA A O 1
ATOM 1744 N N . LEU A 1 229 ? 32.859 -14.704 -0.540 1.00 92.31 229 LEU A N 1
ATOM 1745 C CA . LEU A 1 229 ? 34.316 -14.576 -0.539 1.00 92.31 229 LEU A CA 1
ATOM 1746 C C . LEU A 1 229 ? 34.936 -14.913 -1.900 1.00 92.31 229 LEU A C 1
ATOM 1748 O O . LEU A 1 229 ? 35.891 -14.248 -2.279 1.00 92.31 229 LEU A O 1
ATOM 1752 N N . ASN A 1 230 ? 34.412 -15.899 -2.639 1.00 91.31 230 ASN A N 1
ATOM 1753 C CA . ASN A 1 230 ? 34.876 -16.198 -4.001 1.00 91.31 230 ASN A CA 1
ATOM 1754 C C . ASN A 1 230 ? 34.614 -15.017 -4.950 1.00 91.31 230 ASN A C 1
ATOM 1756 O O . ASN A 1 230 ? 35.537 -14.543 -5.600 1.00 91.31 230 ASN A O 1
ATOM 1760 N N . VAL A 1 231 ? 33.381 -14.500 -4.971 1.00 91.88 231 VAL A N 1
ATOM 1761 C CA . VAL A 1 231 ? 32.983 -13.357 -5.816 1.00 91.88 231 VAL A CA 1
ATOM 1762 C C . VAL A 1 231 ? 33.806 -12.104 -5.498 1.00 91.88 231 VAL A C 1
ATOM 1764 O O . VAL A 1 231 ? 34.316 -11.442 -6.398 1.00 91.88 231 VAL A O 1
ATOM 1767 N N . LEU A 1 232 ? 33.987 -11.787 -4.214 1.00 91.19 232 LEU A N 1
ATOM 1768 C CA . LEU A 1 232 ? 34.760 -10.617 -3.782 1.00 91.19 232 LEU A CA 1
ATOM 1769 C C . LEU A 1 232 ? 36.263 -10.772 -4.059 1.00 91.19 232 LEU A C 1
ATOM 1771 O O . LEU A 1 232 ? 36.938 -9.783 -4.344 1.00 91.19 232 LEU A O 1
ATOM 1775 N N . GLN A 1 233 ? 36.779 -12.001 -4.006 1.00 89.38 233 GLN A N 1
ATOM 1776 C CA . GLN A 1 233 ? 38.156 -12.310 -4.381 1.00 89.38 233 GLN A CA 1
ATOM 1777 C C . GLN A 1 233 ? 38.389 -12.107 -5.879 1.00 89.38 233 GLN A C 1
ATOM 1779 O O . GLN A 1 233 ? 39.417 -11.548 -6.253 1.00 89.38 233 GLN A O 1
ATOM 1784 N N . ASP A 1 234 ? 37.441 -12.498 -6.726 1.00 86.81 234 ASP A N 1
ATOM 1785 C CA . ASP A 1 234 ? 37.537 -12.302 -8.176 1.00 86.81 234 ASP A CA 1
ATOM 1786 C C . ASP A 1 234 ? 37.467 -10.799 -8.546 1.00 86.81 234 ASP A C 1
ATOM 1788 O O . ASP A 1 234 ? 38.161 -10.342 -9.456 1.00 86.81 234 ASP A O 1
ATOM 1792 N N . LEU A 1 235 ? 36.744 -9.983 -7.765 1.00 84.25 235 LEU A N 1
ATOM 1793 C CA . LEU A 1 235 ? 36.698 -8.519 -7.918 1.00 84.25 235 LEU A CA 1
ATOM 1794 C C . LEU A 1 235 ? 37.938 -7.761 -7.396 1.00 84.25 235 LEU A C 1
ATOM 1796 O O . LEU A 1 235 ? 38.094 -6.569 -7.676 1.00 84.25 235 LEU A O 1
ATOM 1800 N N . GLN A 1 236 ? 38.839 -8.406 -6.647 1.00 78.75 236 GLN A N 1
ATOM 1801 C CA . GLN A 1 236 ? 39.903 -7.716 -5.894 1.00 78.75 236 GLN A CA 1
ATOM 1802 C C . GLN A 1 236 ? 40.904 -6.931 -6.763 1.00 78.75 236 GLN A C 1
ATOM 1804 O O . GLN A 1 236 ? 41.554 -6.000 -6.279 1.00 78.75 236 GLN A O 1
ATOM 1809 N N . ASN A 1 237 ? 41.052 -7.307 -8.038 1.00 69.75 237 ASN A N 1
ATOM 1810 C CA . ASN A 1 237 ? 42.003 -6.685 -8.962 1.00 69.75 237 ASN A CA 1
ATOM 1811 C C . ASN A 1 237 ? 41.611 -5.240 -9.323 1.00 69.75 237 ASN A C 1
ATOM 1813 O O . ASN A 1 237 ? 42.470 -4.455 -9.725 1.00 69.75 237 ASN A O 1
ATOM 1817 N N . GLY A 1 238 ? 40.350 -4.855 -9.106 1.00 64.12 238 GLY A N 1
ATOM 1818 C CA . GLY A 1 238 ? 39.881 -3.475 -9.177 1.00 64.12 238 GLY A CA 1
ATOM 1819 C C . GLY A 1 238 ? 39.738 -2.871 -7.783 1.00 64.12 238 GLY A C 1
ATOM 1820 O O . GLY A 1 238 ? 38.621 -2.680 -7.323 1.00 64.12 238 GLY A O 1
ATOM 1821 N N . LYS A 1 239 ? 40.846 -2.553 -7.094 1.00 58.78 239 LYS A N 1
ATOM 1822 C CA . LYS A 1 239 ? 40.827 -2.052 -5.696 1.00 58.78 239 LYS A CA 1
ATOM 1823 C C . LYS A 1 239 ? 39.848 -0.883 -5.444 1.00 58.78 239 LYS A C 1
ATOM 1825 O O . LYS A 1 239 ? 39.328 -0.782 -4.339 1.00 58.78 239 LYS A O 1
ATOM 1830 N N . GLY A 1 240 ? 39.581 -0.030 -6.441 1.00 67.94 240 GLY A N 1
ATOM 1831 C CA . GLY A 1 240 ? 38.573 1.042 -6.353 1.00 67.94 240 GLY A CA 1
ATOM 1832 C C . GLY A 1 240 ? 37.118 0.546 -6.350 1.00 67.94 240 GLY A C 1
ATOM 1833 O O . GLY A 1 240 ? 36.286 1.104 -5.643 1.00 67.94 240 GLY A O 1
ATOM 1834 N N . LEU A 1 241 ? 36.832 -0.562 -7.042 1.00 74.44 241 LEU A N 1
ATOM 1835 C CA . LEU A 1 241 ? 35.482 -1.112 -7.201 1.00 74.44 241 LEU A CA 1
ATOM 1836 C C . LEU A 1 241 ? 34.910 -1.643 -5.883 1.00 74.44 241 LEU A C 1
ATOM 1838 O O . LEU A 1 241 ? 33.730 -1.459 -5.623 1.00 74.44 241 LEU A O 1
ATOM 1842 N N . LEU A 1 242 ? 35.725 -2.269 -5.023 1.00 83.56 242 LEU A N 1
ATOM 1843 C CA . LEU A 1 242 ? 35.247 -2.805 -3.738 1.00 83.56 242 LEU A CA 1
ATOM 1844 C C . LEU A 1 242 ? 34.870 -1.704 -2.732 1.00 83.56 242 LEU A C 1
ATOM 1846 O O . LEU A 1 242 ? 33.946 -1.891 -1.940 1.00 83.56 242 LEU A O 1
ATOM 1850 N N . GLU A 1 243 ? 35.564 -0.564 -2.755 1.00 80.94 243 GLU A N 1
ATOM 1851 C CA . GLU A 1 243 ? 35.215 0.584 -1.906 1.00 80.94 243 GLU A CA 1
ATOM 1852 C C . GLU A 1 243 ? 33.951 1.291 -2.412 1.00 80.94 243 GLU A C 1
ATOM 1854 O O . GLU A 1 243 ? 33.088 1.646 -1.610 1.00 80.94 243 GLU A O 1
ATOM 1859 N N . GLU A 1 244 ? 33.787 1.427 -3.731 1.00 79.69 244 GLU A N 1
ATOM 1860 C CA . GLU A 1 244 ? 32.546 1.934 -4.333 1.00 79.69 244 GLU A CA 1
ATOM 1861 C C . GLU A 1 244 ? 31.364 0.998 -4.055 1.00 79.69 244 GLU A C 1
ATOM 1863 O O . GLU A 1 244 ? 30.296 1.445 -3.633 1.00 79.69 244 GLU A O 1
ATOM 1868 N N . PHE A 1 245 ? 31.575 -0.312 -4.198 1.00 83.06 245 PHE A N 1
ATOM 1869 C CA . PHE A 1 245 ? 30.564 -1.337 -3.956 1.00 83.06 245 PHE A CA 1
ATOM 1870 C C . PHE A 1 245 ? 30.024 -1.300 -2.527 1.00 83.06 245 PHE A C 1
ATOM 1872 O O . PHE A 1 245 ? 28.817 -1.387 -2.300 1.00 83.06 245 PHE A O 1
ATOM 1879 N N . ARG A 1 246 ? 30.918 -1.111 -1.551 1.00 82.00 246 ARG A N 1
ATOM 1880 C CA . ARG A 1 246 ? 30.572 -0.984 -0.133 1.00 82.00 246 ARG A CA 1
ATOM 1881 C C . ARG A 1 246 ? 29.636 0.197 0.150 1.00 82.00 246 ARG A C 1
ATOM 1883 O O . ARG A 1 246 ? 28.856 0.122 1.096 1.00 82.00 246 ARG A O 1
ATOM 1890 N N . GLY A 1 247 ? 29.746 1.288 -0.607 1.00 80.19 247 GLY A N 1
ATOM 1891 C CA . GLY A 1 247 ? 28.982 2.518 -0.382 1.00 80.19 247 GLY A CA 1
ATOM 1892 C C . GLY A 1 247 ? 27.534 2.478 -0.876 1.00 80.19 247 GLY A C 1
ATOM 1893 O O . GLY A 1 247 ? 26.790 3.422 -0.614 1.00 80.19 247 GLY A O 1
ATOM 1894 N N . ARG A 1 248 ? 27.127 1.423 -1.593 1.00 80.94 248 ARG A N 1
ATOM 1895 C CA . ARG A 1 248 ? 25.800 1.331 -2.216 1.00 80.94 248 ARG A CA 1
ATOM 1896 C C . ARG A 1 248 ? 24.716 0.856 -1.250 1.00 80.94 248 ARG A C 1
ATOM 1898 O O . ARG A 1 248 ? 24.929 -0.042 -0.441 1.00 80.94 248 ARG A O 1
ATOM 1905 N N . GLU A 1 249 ? 23.521 1.424 -1.395 1.00 82.44 249 GLU A N 1
ATOM 1906 C CA . GLU A 1 249 ? 22.339 1.062 -0.599 1.00 82.44 249 GLU A CA 1
ATOM 1907 C C . GLU A 1 249 ? 21.809 -0.344 -0.939 1.00 82.44 249 GLU A C 1
ATOM 1909 O O . GLU A 1 249 ? 21.398 -1.086 -0.052 1.00 82.44 249 GLU A O 1
ATOM 1914 N N . ASP A 1 250 ? 21.876 -0.742 -2.212 1.00 84.25 250 ASP A N 1
ATOM 1915 C CA . ASP A 1 250 ? 21.444 -2.044 -2.743 1.00 84.25 250 ASP A CA 1
ATOM 1916 C C . ASP A 1 250 ? 22.582 -3.086 -2.807 1.00 84.25 250 ASP A C 1
ATOM 1918 O O . ASP A 1 250 ? 22.479 -4.110 -3.492 1.00 84.25 250 ASP A O 1
ATOM 1922 N N . MET A 1 251 ? 23.683 -2.841 -2.084 1.00 90.31 251 MET A N 1
ATOM 1923 C CA . MET A 1 251 ? 24.865 -3.710 -2.044 1.00 90.31 251 MET A CA 1
ATOM 1924 C C . MET A 1 251 ? 24.536 -5.190 -1.756 1.00 90.31 251 MET A C 1
ATOM 1926 O O . MET A 1 251 ? 25.044 -6.047 -2.488 1.00 90.31 251 MET A O 1
ATOM 1930 N N . PRO A 1 252 ? 23.674 -5.541 -0.773 1.00 90.06 252 PRO A N 1
ATOM 1931 C CA . PRO A 1 252 ? 23.364 -6.943 -0.489 1.00 90.06 252 PRO A CA 1
ATOM 1932 C C . PRO A 1 252 ? 22.741 -7.665 -1.689 1.00 90.06 252 PRO A C 1
ATOM 1934 O O . PRO A 1 252 ? 23.111 -8.796 -2.004 1.00 90.06 252 PRO A O 1
ATOM 1937 N N . GLN A 1 253 ? 21.821 -7.002 -2.394 1.00 91.00 253 GLN A N 1
ATOM 1938 C CA . GLN A 1 253 ? 21.126 -7.575 -3.544 1.00 91.00 253 GLN A CA 1
ATOM 1939 C C . GLN A 1 253 ? 22.054 -7.710 -4.753 1.00 91.00 253 GLN A C 1
ATOM 1941 O O . GLN A 1 253 ? 22.002 -8.719 -5.457 1.00 91.00 253 GLN A O 1
ATOM 1946 N N . ARG A 1 254 ? 22.965 -6.755 -4.958 1.00 90.62 254 ARG A N 1
ATOM 1947 C CA . ARG A 1 254 ? 24.004 -6.850 -5.995 1.00 90.62 254 ARG A CA 1
ATOM 1948 C C . ARG A 1 254 ? 24.960 -8.011 -5.740 1.00 90.62 254 ARG A C 1
ATOM 1950 O O . ARG A 1 254 ? 25.201 -8.804 -6.648 1.00 90.62 254 ARG A O 1
ATOM 1957 N N . LEU A 1 255 ? 25.439 -8.167 -4.501 1.00 92.25 255 LEU A N 1
ATOM 1958 C CA . LEU A 1 255 ? 26.310 -9.285 -4.123 1.00 92.25 255 LEU A CA 1
ATOM 1959 C C . LEU A 1 255 ? 25.615 -10.625 -4.380 1.00 92.25 255 LEU A C 1
ATOM 1961 O O . LEU A 1 255 ? 26.204 -11.535 -4.961 1.00 92.25 255 LEU A O 1
ATOM 1965 N N . GLN A 1 256 ? 24.341 -10.724 -4.001 1.00 91.56 256 GLN A N 1
ATOM 1966 C CA . GLN A 1 256 ? 23.536 -11.915 -4.235 1.00 91.56 256 GLN A CA 1
ATOM 1967 C C . GLN A 1 256 ? 23.360 -12.216 -5.732 1.00 91.56 256 GLN A C 1
ATOM 1969 O O . GLN A 1 256 ? 23.501 -13.368 -6.140 1.00 91.56 256 GLN A O 1
ATOM 1974 N N . THR A 1 257 ? 23.113 -11.191 -6.550 1.00 92.50 257 THR A N 1
ATOM 1975 C CA . THR A 1 257 ? 22.978 -11.321 -8.012 1.00 92.50 257 THR A CA 1
ATOM 1976 C C . THR A 1 257 ? 24.256 -11.878 -8.632 1.00 92.50 257 THR A C 1
ATOM 1978 O O . THR A 1 257 ? 24.213 -12.821 -9.417 1.00 92.50 257 THR A O 1
ATOM 1981 N N . MET A 1 258 ? 25.413 -11.348 -8.229 1.00 92.19 258 MET A N 1
ATOM 1982 C CA . MET A 1 258 ? 26.718 -11.817 -8.696 1.00 92.19 258 MET A CA 1
ATOM 1983 C C . MET A 1 258 ? 26.994 -13.269 -8.297 1.00 92.19 258 MET A C 1
ATOM 1985 O O . MET A 1 258 ? 27.450 -14.057 -9.124 1.00 92.19 258 MET A O 1
ATOM 1989 N N . ILE A 1 259 ? 26.683 -13.643 -7.050 1.00 92.00 259 ILE A N 1
ATOM 1990 C CA . ILE A 1 259 ? 26.806 -15.030 -6.582 1.00 92.00 259 ILE A CA 1
ATOM 1991 C C . ILE A 1 259 ? 25.946 -15.954 -7.444 1.00 92.00 259 ILE A C 1
ATOM 1993 O O . ILE A 1 259 ? 26.435 -16.976 -7.919 1.00 92.00 259 ILE A O 1
ATOM 1997 N N . GLN A 1 260 ? 24.684 -15.595 -7.677 1.00 90.94 260 GLN A N 1
ATOM 1998 C CA . GLN A 1 260 ? 23.770 -16.408 -8.475 1.00 90.94 260 GLN A CA 1
ATOM 1999 C C . GLN A 1 260 ? 24.216 -16.524 -9.937 1.00 90.94 260 GLN A C 1
ATOM 2001 O O . GLN A 1 260 ? 24.133 -17.613 -10.505 1.00 90.94 260 GLN A O 1
ATOM 2006 N N . ALA A 1 261 ? 24.713 -15.444 -10.540 1.00 90.62 261 ALA A N 1
ATOM 2007 C CA . ALA A 1 261 ? 25.182 -15.438 -11.923 1.00 90.62 261 ALA A CA 1
ATOM 2008 C C . ALA A 1 261 ? 26.398 -16.363 -12.123 1.00 90.62 261 ALA A C 1
ATOM 2010 O O . ALA A 1 261 ? 26.429 -17.151 -13.070 1.00 90.62 261 ALA A O 1
ATOM 2011 N N . VAL A 1 262 ? 27.363 -16.333 -11.195 1.00 90.69 262 VAL A N 1
ATOM 2012 C CA . VAL A 1 262 ? 28.537 -17.223 -11.230 1.00 90.69 262 VAL A CA 1
ATOM 2013 C C . VAL A 1 262 ? 28.146 -18.669 -10.914 1.00 90.69 262 VAL A C 1
ATOM 2015 O O . VAL A 1 262 ? 28.540 -19.588 -11.630 1.00 90.69 262 VAL A O 1
ATOM 2018 N N . ASP A 1 263 ? 27.339 -18.899 -9.874 1.00 88.62 263 ASP A N 1
ATOM 2019 C CA . ASP A 1 263 ? 26.929 -20.250 -9.468 1.00 88.62 263 ASP A CA 1
ATOM 2020 C C . ASP A 1 263 ? 26.102 -20.954 -10.551 1.00 88.62 263 ASP A C 1
ATOM 2022 O O . ASP A 1 263 ? 26.265 -22.154 -10.773 1.00 88.62 263 ASP A O 1
ATOM 2026 N N . SER A 1 264 ? 25.243 -20.215 -11.257 1.00 84.75 264 SER A N 1
ATOM 2027 C CA . SER A 1 264 ? 24.444 -20.739 -12.375 1.00 84.75 264 SER A CA 1
ATOM 2028 C C . SER A 1 264 ? 25.238 -20.925 -13.669 1.00 84.75 264 SER A C 1
ATOM 2030 O O . SER A 1 264 ? 24.688 -21.448 -14.636 1.00 84.75 264 SER A O 1
ATOM 2032 N N . HIS A 1 265 ? 26.522 -20.541 -13.687 1.00 86.56 265 HIS A N 1
ATOM 2033 C CA . HIS A 1 265 ? 27.372 -20.547 -14.881 1.00 86.56 265 HIS A CA 1
ATOM 2034 C C . HIS A 1 265 ? 26.764 -19.696 -16.012 1.00 86.56 265 HIS A C 1
ATOM 2036 O O . HIS A 1 265 ? 26.942 -19.984 -17.192 1.00 86.56 265 HIS A O 1
ATOM 2042 N N . ALA A 1 266 ? 26.001 -18.664 -15.640 1.00 86.25 266 ALA A N 1
ATOM 2043 C CA . ALA A 1 266 ? 25.424 -17.702 -16.568 1.00 86.25 266 ALA A CA 1
ATOM 2044 C C . ALA A 1 266 ? 26.474 -16.686 -17.038 1.00 86.25 266 ALA A C 1
ATOM 2046 O O . ALA A 1 266 ? 26.402 -16.213 -18.170 1.00 86.25 266 ALA A O 1
ATOM 2047 N N . ILE A 1 267 ? 27.447 -16.382 -16.178 1.00 88.75 267 ILE A N 1
ATOM 2048 C CA . ILE A 1 267 ? 28.620 -15.564 -16.493 1.00 88.75 267 ILE A CA 1
ATOM 2049 C C . ILE A 1 267 ? 29.888 -16.302 -16.073 1.00 88.75 267 ILE A C 1
ATOM 2051 O O . ILE A 1 267 ? 29.894 -17.040 -15.078 1.00 88.75 267 ILE A O 1
ATOM 2055 N N . SER A 1 268 ? 30.977 -16.090 -16.806 1.00 86.88 268 SER A N 1
ATOM 2056 C CA . SER A 1 268 ? 32.290 -16.581 -16.397 1.00 86.88 268 SER A CA 1
ATOM 2057 C C . SER A 1 268 ? 32.889 -15.700 -15.292 1.00 86.88 268 SER A C 1
ATOM 2059 O O . SER A 1 268 ? 32.506 -14.546 -15.093 1.00 86.88 268 SER A O 1
ATOM 2061 N N . ARG A 1 269 ? 33.866 -16.234 -14.549 1.00 85.56 269 ARG A N 1
ATOM 2062 C CA . ARG A 1 269 ? 34.549 -15.469 -13.488 1.00 85.56 269 ARG A CA 1
ATOM 2063 C C . ARG A 1 269 ? 35.366 -14.296 -14.030 1.00 85.56 269 ARG A C 1
ATOM 2065 O O . ARG A 1 269 ? 35.461 -13.274 -13.358 1.00 85.56 269 ARG A O 1
ATOM 2072 N N . ASP A 1 270 ? 35.897 -14.420 -15.243 1.00 84.81 270 ASP A N 1
ATOM 2073 C CA . ASP A 1 270 ? 36.683 -13.364 -15.891 1.00 84.81 270 ASP A CA 1
ATOM 2074 C C . ASP A 1 270 ? 35.806 -12.169 -16.314 1.00 84.81 270 ASP A C 1
ATOM 2076 O O . ASP A 1 270 ? 36.284 -11.040 -16.406 1.00 84.81 270 ASP A O 1
ATOM 2080 N N . GLU A 1 271 ? 34.503 -12.392 -16.504 1.00 86.62 271 GLU A N 1
ATOM 2081 C CA . GLU A 1 271 ? 33.516 -11.367 -16.870 1.00 86.62 271 GLU A CA 1
ATOM 2082 C C . GLU A 1 271 ? 32.928 -10.627 -15.663 1.00 86.62 271 GLU A C 1
ATOM 2084 O O . GLU A 1 271 ? 32.250 -9.614 -15.830 1.00 86.62 271 GLU A O 1
ATOM 2089 N N . LEU A 1 272 ? 33.198 -11.091 -14.439 1.00 87.62 272 LEU A N 1
ATOM 2090 C CA . LEU A 1 272 ? 32.558 -10.599 -13.219 1.00 87.62 272 LEU A CA 1
ATOM 2091 C C . LEU A 1 272 ? 32.786 -9.100 -12.975 1.00 87.62 272 LEU A C 1
ATOM 2093 O O . LEU A 1 272 ? 31.884 -8.399 -12.517 1.00 87.62 272 LEU A O 1
ATOM 2097 N N . GLY A 1 273 ? 33.982 -8.598 -13.297 1.00 85.19 273 GLY A N 1
ATOM 2098 C CA . GLY A 1 273 ? 34.296 -7.171 -13.200 1.00 85.19 273 GLY A CA 1
ATOM 2099 C C . GLY A 1 273 ? 33.487 -6.328 -14.187 1.00 85.19 273 GLY A C 1
ATOM 2100 O O . GLY A 1 273 ? 32.952 -5.286 -13.814 1.00 85.19 273 GLY A O 1
ATOM 2101 N N . THR A 1 274 ? 33.339 -6.802 -15.426 1.00 85.88 274 THR A N 1
ATOM 2102 C CA . THR A 1 274 ? 32.529 -6.137 -16.456 1.00 85.88 274 THR A CA 1
ATOM 2103 C C . THR A 1 274 ? 31.044 -6.196 -16.115 1.00 85.88 274 THR A C 1
ATOM 2105 O O . THR A 1 274 ? 30.350 -5.195 -16.269 1.00 85.88 274 THR A O 1
ATOM 2108 N N . PHE A 1 275 ? 30.571 -7.325 -15.580 1.00 89.44 275 PHE A N 1
ATOM 2109 C CA . PHE A 1 275 ? 29.200 -7.463 -15.094 1.00 89.44 275 PHE A CA 1
ATOM 2110 C C . PHE A 1 275 ? 28.909 -6.486 -13.953 1.00 89.44 275 PHE A C 1
ATOM 2112 O O . PHE A 1 275 ? 27.886 -5.811 -13.955 1.00 89.44 275 PHE A O 1
ATOM 2119 N N . TYR A 1 276 ? 29.831 -6.334 -13.000 1.00 86.81 276 TYR A N 1
ATOM 2120 C CA . TYR A 1 276 ? 29.671 -5.344 -11.939 1.00 86.81 276 TYR A CA 1
ATOM 2121 C C . TYR A 1 276 ? 29.531 -3.914 -12.494 1.00 86.81 276 TYR A C 1
ATOM 2123 O O . TYR A 1 276 ? 28.630 -3.181 -12.089 1.00 86.81 276 TYR A O 1
ATOM 2131 N N . ILE A 1 277 ? 30.369 -3.541 -13.466 1.00 84.50 277 ILE A N 1
ATOM 2132 C CA . ILE A 1 277 ? 30.306 -2.225 -14.118 1.00 84.50 277 ILE A CA 1
ATOM 2133 C C . ILE A 1 277 ? 28.987 -2.043 -14.887 1.00 84.50 277 ILE A C 1
ATOM 2135 O O . ILE A 1 277 ? 28.409 -0.955 -14.847 1.00 84.50 277 ILE A O 1
ATOM 2139 N N . SER A 1 278 ? 28.468 -3.080 -15.554 1.00 84.69 278 SER A N 1
ATOM 2140 C CA . SER A 1 278 ? 27.206 -2.972 -16.300 1.00 84.69 278 SER A CA 1
ATOM 2141 C C . SER A 1 278 ? 26.013 -2.724 -15.377 1.00 84.69 278 SER A C 1
ATOM 2143 O O . SER A 1 278 ? 25.163 -1.897 -15.699 1.00 84.69 278 SER A O 1
ATOM 2145 N N . LEU A 1 279 ? 25.982 -3.346 -14.191 1.00 83.19 279 LEU A N 1
ATOM 2146 C CA . LEU A 1 279 ? 24.944 -3.086 -13.183 1.00 83.19 279 LEU A CA 1
ATOM 2147 C C . LEU A 1 279 ? 24.888 -1.610 -12.745 1.00 83.19 279 LEU A C 1
ATOM 2149 O O . LEU A 1 279 ? 23.850 -1.136 -12.272 1.00 83.19 279 LEU A O 1
ATOM 2153 N N . ASP A 1 280 ? 26.006 -0.894 -12.861 1.00 72.12 280 ASP A N 1
ATOM 2154 C CA . ASP A 1 280 ? 26.136 0.512 -12.483 1.00 72.12 280 ASP A CA 1
ATOM 2155 C C . ASP A 1 280 ? 25.801 1.452 -13.638 1.00 72.12 280 ASP A C 1
ATOM 2157 O O . ASP A 1 280 ? 25.012 2.381 -13.468 1.00 72.12 280 ASP A O 1
ATOM 2161 N N . MET A 1 281 ? 26.360 1.190 -14.818 1.00 70.62 281 MET A N 1
ATOM 2162 C CA . MET A 1 281 ? 26.158 2.025 -16.001 1.00 70.62 281 MET A CA 1
ATOM 2163 C C . MET A 1 281 ? 24.717 1.957 -16.511 1.00 70.62 281 MET A C 1
ATOM 2165 O O . MET A 1 281 ? 24.138 2.982 -16.869 1.00 70.62 281 MET A O 1
ATOM 2169 N N . GLU A 1 282 ? 24.096 0.779 -16.470 1.00 66.50 282 GLU A N 1
ATOM 2170 C CA . GLU A 1 282 ? 22.734 0.560 -16.972 1.00 66.50 282 GLU A CA 1
ATOM 2171 C C . GLU A 1 282 ? 21.642 0.846 -15.930 1.00 66.50 282 GLU A C 1
ATOM 2173 O O . GLU A 1 282 ? 20.462 0.720 -16.236 1.00 66.50 282 GLU A O 1
ATOM 2178 N N . HIS A 1 283 ? 22.009 1.257 -14.708 1.00 66.81 283 HIS A N 1
ATOM 2179 C CA . HIS A 1 283 ? 21.064 1.588 -13.628 1.00 66.81 283 HIS A CA 1
ATOM 2180 C C . HIS A 1 283 ? 20.068 0.449 -13.320 1.00 66.81 283 HIS A C 1
ATOM 2182 O O . HIS A 1 283 ? 18.920 0.694 -12.948 1.00 66.81 283 HIS A O 1
ATOM 2188 N N . GLN A 1 284 ? 20.514 -0.803 -13.463 1.00 73.50 284 GLN A N 1
ATOM 2189 C CA . GLN A 1 284 ? 19.688 -1.995 -13.268 1.00 73.50 284 GLN A CA 1
ATOM 2190 C C . GLN A 1 284 ? 19.186 -2.077 -11.816 1.00 73.50 284 GLN A C 1
ATOM 2192 O O . GLN A 1 284 ? 19.980 -2.036 -10.869 1.00 73.50 284 GLN A O 1
ATOM 2197 N N . ASP A 1 285 ? 17.870 -2.221 -11.628 1.00 78.12 285 ASP A N 1
ATOM 2198 C CA . ASP A 1 285 ? 17.269 -2.373 -10.299 1.00 78.12 285 ASP A CA 1
ATOM 2199 C C . ASP A 1 285 ? 17.268 -3.841 -9.862 1.00 78.12 285 ASP A C 1
ATOM 2201 O O . ASP A 1 285 ? 16.354 -4.611 -10.150 1.00 78.12 285 ASP A O 1
ATOM 2205 N N . VAL A 1 286 ? 18.297 -4.236 -9.116 1.00 83.81 286 VAL A N 1
ATOM 2206 C CA . VAL A 1 286 ? 18.459 -5.614 -8.625 1.00 83.81 286 VAL A CA 1
ATOM 2207 C C . VAL A 1 286 ? 17.752 -5.878 -7.291 1.00 83.81 286 VAL A C 1
ATOM 2209 O O . VAL A 1 286 ? 17.939 -6.933 -6.679 1.00 83.81 286 VAL A O 1
ATOM 2212 N N . ARG A 1 287 ? 16.932 -4.937 -6.801 1.00 83.62 287 ARG A N 1
ATOM 2213 C CA . ARG A 1 287 ? 16.250 -5.076 -5.503 1.00 83.62 287 ARG A CA 1
ATOM 2214 C C . ARG A 1 287 ? 15.227 -6.212 -5.473 1.00 83.62 287 ARG A C 1
ATOM 2216 O O . ARG A 1 287 ? 14.886 -6.692 -4.393 1.00 83.62 287 ARG A O 1
ATOM 2223 N N . THR A 1 288 ? 14.753 -6.655 -6.637 1.00 82.88 288 THR A N 1
ATOM 2224 C CA . THR A 1 288 ? 13.773 -7.742 -6.774 1.00 82.88 288 THR A CA 1
ATOM 2225 C C . THR A 1 288 ? 14.378 -8.952 -7.491 1.00 82.88 288 THR A C 1
ATOM 2227 O O . THR A 1 288 ? 15.206 -8.763 -8.376 1.00 82.88 288 THR A O 1
ATOM 2230 N N . PRO A 1 289 ? 13.937 -10.196 -7.211 1.00 82.00 289 PRO A N 1
ATOM 2231 C CA . PRO A 1 289 ? 14.423 -11.382 -7.929 1.00 82.00 289 PRO A CA 1
ATOM 2232 C C . PRO A 1 289 ? 14.240 -11.314 -9.454 1.00 82.00 289 PRO A C 1
ATOM 2234 O O . PRO A 1 289 ? 15.065 -11.829 -10.203 1.00 82.00 289 PRO A O 1
ATOM 2237 N N . ALA A 1 290 ? 13.171 -10.659 -9.923 1.00 81.38 290 ALA A N 1
ATOM 2238 C CA . ALA A 1 290 ? 12.957 -10.420 -11.348 1.00 81.38 290 ALA A CA 1
ATOM 2239 C C . ALA A 1 290 ? 14.020 -9.470 -11.919 1.00 81.38 290 ALA A C 1
ATOM 2241 O O . ALA A 1 290 ? 14.623 -9.784 -12.940 1.00 81.38 290 ALA A O 1
ATOM 2242 N N . GLY A 1 291 ? 14.317 -8.372 -11.217 1.00 84.38 291 GLY A N 1
ATOM 2243 C CA . GLY A 1 291 ? 15.379 -7.440 -11.599 1.00 84.38 291 GLY A CA 1
ATOM 2244 C C . GLY A 1 291 ? 16.781 -8.057 -11.565 1.00 84.38 291 GLY A C 1
ATOM 2245 O O . GLY A 1 291 ? 17.601 -7.777 -12.432 1.00 84.38 291 GLY A O 1
ATOM 2246 N N . GLN A 1 292 ? 17.047 -8.973 -10.627 1.00 87.62 292 GLN A N 1
ATOM 2247 C CA . GLN A 1 292 ? 18.299 -9.746 -10.586 1.00 87.62 292 GLN A CA 1
ATOM 2248 C C . GLN A 1 292 ? 18.454 -10.628 -11.830 1.00 87.62 292 GLN A C 1
ATOM 2250 O O . GLN A 1 292 ? 19.516 -10.651 -12.449 1.00 87.62 292 GLN A O 1
ATOM 2255 N N . SER A 1 293 ? 17.384 -11.332 -12.215 1.00 87.94 293 SER A N 1
ATOM 2256 C CA . SER A 1 293 ? 17.355 -12.140 -13.437 1.00 87.94 293 SER A CA 1
ATOM 2257 C C . SER A 1 293 ? 17.548 -11.274 -14.685 1.00 87.94 293 SER A C 1
ATOM 2259 O O . SER A 1 293 ? 18.371 -11.612 -15.533 1.00 87.94 293 SER A O 1
ATOM 2261 N N . GLU A 1 294 ? 16.852 -10.137 -14.770 1.00 86.56 294 GLU A N 1
ATOM 2262 C CA . GLU A 1 294 ? 16.936 -9.219 -15.912 1.00 86.56 294 GLU A CA 1
ATOM 2263 C C . GLU A 1 294 ? 18.328 -8.618 -16.092 1.00 86.56 294 GLU A C 1
ATOM 2265 O O . GLU A 1 294 ? 18.826 -8.531 -17.215 1.00 86.56 294 GLU A O 1
ATOM 2270 N N . ALA A 1 295 ? 19.006 -8.287 -14.996 1.00 88.81 295 ALA A N 1
ATOM 2271 C CA . ALA A 1 295 ? 20.364 -7.778 -15.052 1.00 88.81 295 ALA A CA 1
ATOM 2272 C C . ALA A 1 295 ? 21.345 -8.797 -15.665 1.00 88.81 295 ALA A C 1
ATOM 2274 O O . ALA A 1 295 ? 22.171 -8.442 -16.508 1.00 88.81 295 ALA A O 1
ATOM 2275 N N . VAL A 1 296 ? 21.231 -10.079 -15.289 1.00 90.62 296 VAL A N 1
ATOM 2276 C CA . VAL A 1 296 ? 22.060 -11.156 -15.863 1.00 90.62 296 VAL A CA 1
ATOM 2277 C C . VAL A 1 296 ? 21.709 -11.398 -17.332 1.00 90.62 296 VAL A C 1
ATOM 2279 O O . VAL A 1 296 ? 22.610 -11.536 -18.158 1.00 90.62 296 VAL A O 1
ATOM 2282 N N . ARG A 1 297 ? 20.415 -11.393 -17.681 1.00 88.88 297 ARG A N 1
ATOM 2283 C CA . ARG A 1 297 ? 19.939 -11.529 -19.070 1.00 88.88 297 ARG A CA 1
ATOM 2284 C C . ARG A 1 297 ? 20.497 -10.429 -19.960 1.00 88.88 297 ARG A C 1
ATOM 2286 O O . ARG A 1 297 ? 21.088 -10.724 -20.996 1.00 88.88 297 ARG A O 1
ATOM 2293 N N . SER A 1 298 ? 20.338 -9.176 -19.537 1.00 87.31 298 SER A N 1
ATOM 2294 C CA . SER A 1 298 ? 20.831 -8.000 -20.255 1.00 87.31 298 SER A CA 1
ATOM 2295 C C . SER A 1 298 ? 22.332 -8.113 -20.515 1.00 87.31 298 SER A C 1
ATOM 2297 O O . SER A 1 298 ? 22.771 -7.955 -21.654 1.00 87.31 298 SER A O 1
ATOM 2299 N N . PHE A 1 299 ? 23.106 -8.503 -19.497 1.00 90.06 299 PHE A N 1
ATOM 2300 C CA . PHE A 1 299 ? 24.545 -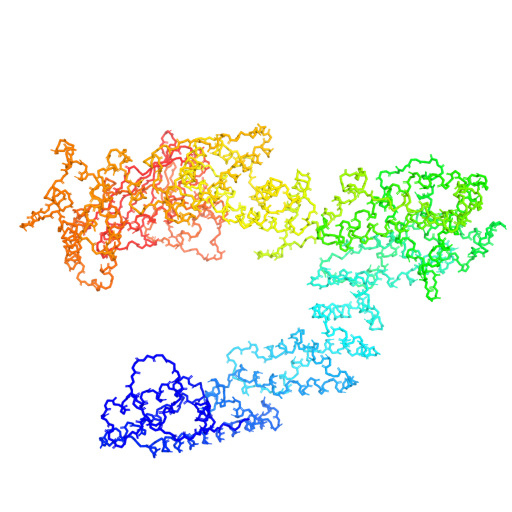8.705 -19.637 1.00 90.06 299 PHE A CA 1
ATOM 2301 C C . PHE A 1 299 ? 24.907 -9.818 -20.632 1.00 90.06 299 PHE A C 1
ATOM 2303 O O . PHE A 1 299 ? 25.781 -9.624 -21.479 1.00 90.06 299 PHE A O 1
ATOM 2310 N N . GLN A 1 300 ? 24.234 -10.971 -20.569 1.00 89.56 300 GLN A N 1
ATOM 2311 C CA . GLN A 1 300 ? 24.490 -12.092 -21.478 1.00 89.56 300 GLN A CA 1
ATOM 2312 C C . GLN A 1 300 ? 24.171 -11.737 -22.934 1.00 89.56 300 GLN A C 1
ATOM 2314 O O . GLN A 1 300 ? 24.989 -11.988 -23.818 1.00 89.56 300 GLN A O 1
ATOM 2319 N N . VAL A 1 301 ? 23.004 -11.141 -23.199 1.00 88.12 301 VAL A N 1
ATOM 2320 C CA . VAL A 1 301 ? 22.582 -10.787 -24.568 1.00 88.12 301 VAL A CA 1
ATOM 2321 C C . VAL A 1 301 ? 23.514 -9.728 -25.176 1.00 88.12 301 VAL A C 1
ATOM 2323 O O . VAL A 1 301 ? 23.817 -9.793 -26.369 1.00 88.12 301 VAL A O 1
ATOM 2326 N N . ASN A 1 302 ? 24.032 -8.809 -24.357 1.00 85.12 302 ASN A N 1
ATOM 2327 C CA . ASN A 1 302 ? 25.024 -7.820 -24.776 1.00 85.12 302 ASN A CA 1
ATOM 2328 C C . ASN A 1 302 ? 26.396 -8.473 -25.057 1.00 85.12 302 ASN A C 1
ATOM 2330 O O . ASN A 1 302 ? 27.002 -8.278 -26.104 1.00 85.12 302 ASN A O 1
ATOM 2334 N N . THR A 1 303 ? 26.885 -9.337 -24.168 1.00 84.88 303 THR A N 1
ATOM 2335 C CA . THR A 1 303 ? 28.273 -9.838 -24.251 1.00 84.88 303 THR A CA 1
ATOM 2336 C C . THR A 1 303 ? 28.447 -10.975 -25.268 1.00 84.88 303 THR A C 1
ATOM 2338 O O . THR A 1 303 ? 29.478 -11.075 -25.937 1.00 84.88 303 THR A O 1
ATOM 2341 N N . LEU A 1 304 ? 27.431 -11.826 -25.450 1.00 84.94 304 LEU A N 1
ATOM 2342 C CA . LEU A 1 304 ? 27.533 -13.026 -26.292 1.00 84.94 304 LEU A CA 1
ATOM 2343 C C . LEU A 1 304 ? 27.446 -12.741 -27.799 1.00 84.94 304 LEU A C 1
ATOM 2345 O O . LEU A 1 304 ? 27.830 -13.600 -28.603 1.00 84.94 304 LEU A O 1
ATOM 2349 N N . GLY A 1 305 ? 26.990 -11.548 -28.195 1.00 79.12 305 GLY A N 1
ATOM 2350 C CA . GLY A 1 305 ? 26.689 -11.187 -29.582 1.00 79.12 305 GLY A CA 1
ATOM 2351 C C . GLY A 1 305 ? 27.815 -11.445 -30.574 1.00 79.12 305 GLY A C 1
ATOM 2352 O O . GLY A 1 305 ? 27.591 -12.077 -31.607 1.00 79.12 305 GLY A O 1
ATOM 2353 N N . ALA A 1 306 ? 29.043 -11.044 -30.247 1.00 74.06 306 ALA A N 1
ATOM 2354 C CA . ALA A 1 306 ? 30.188 -11.247 -31.133 1.00 74.06 306 ALA A CA 1
ATOM 2355 C C . ALA A 1 306 ? 30.461 -12.741 -31.405 1.00 74.06 306 ALA A C 1
ATOM 2357 O O . ALA A 1 306 ? 30.661 -13.133 -32.553 1.00 74.06 306 ALA A O 1
ATOM 2358 N N . SER A 1 307 ? 30.397 -13.583 -30.366 1.00 76.06 307 SER A N 1
ATOM 2359 C CA . SER A 1 307 ? 30.724 -15.015 -30.451 1.00 76.06 307 SER A CA 1
ATOM 2360 C C . SER A 1 307 ? 29.689 -15.841 -31.227 1.00 76.06 307 SER A C 1
ATOM 2362 O O . SER A 1 307 ? 30.042 -16.787 -31.933 1.00 76.06 307 SER A O 1
ATOM 2364 N N . VAL A 1 308 ? 28.406 -15.474 -31.132 1.00 78.94 308 VAL A N 1
ATOM 2365 C CA . VAL A 1 308 ? 27.295 -16.190 -31.785 1.00 78.94 308 VAL A CA 1
ATOM 2366 C C . VAL A 1 308 ? 27.260 -15.905 -33.292 1.00 78.94 308 VAL A C 1
ATOM 2368 O O . VAL A 1 308 ? 26.914 -16.776 -34.093 1.00 78.94 308 VAL A O 1
ATOM 2371 N N . CYS A 1 309 ? 27.672 -14.706 -33.709 1.00 77.25 309 CYS A N 1
ATOM 2372 C CA . CYS A 1 309 ? 27.524 -14.247 -35.089 1.00 77.25 309 CYS A CA 1
ATOM 2373 C C . CYS A 1 309 ? 28.531 -14.827 -36.087 1.00 77.25 309 CYS A C 1
ATOM 2375 O O . CYS A 1 309 ? 28.213 -14.910 -37.275 1.00 77.25 309 CYS A O 1
ATOM 2377 N N . GLU A 1 310 ? 29.735 -15.214 -35.653 1.00 77.81 310 GLU A N 1
ATOM 2378 C CA . GLU A 1 310 ? 30.818 -15.605 -36.572 1.00 77.81 310 GLU A CA 1
ATOM 2379 C C . GLU A 1 310 ? 30.420 -16.763 -37.497 1.00 77.81 310 GLU A C 1
ATOM 2381 O O . GLU A 1 310 ? 30.658 -16.710 -38.706 1.00 77.81 310 GLU A O 1
ATOM 2386 N N . LYS A 1 311 ? 29.757 -17.788 -36.947 1.00 77.69 311 LYS A N 1
ATOM 2387 C CA . LYS A 1 311 ? 29.303 -18.959 -37.716 1.00 77.69 311 LYS A CA 1
ATOM 2388 C C . LYS A 1 311 ? 28.194 -18.595 -38.701 1.00 77.69 311 LYS A C 1
ATOM 2390 O O . LYS A 1 311 ? 28.252 -18.985 -39.864 1.00 77.69 311 LYS A O 1
ATOM 2395 N N . LEU A 1 312 ? 27.217 -17.811 -38.250 1.00 83.00 312 LEU A N 1
ATOM 2396 C CA . LEU A 1 312 ? 26.058 -17.422 -39.051 1.00 83.00 312 LEU A CA 1
ATOM 2397 C C . LEU A 1 312 ? 26.447 -16.528 -40.235 1.00 83.00 312 LEU A C 1
ATOM 2399 O O . LEU A 1 312 ? 25.936 -16.703 -41.340 1.00 83.00 312 LEU A O 1
ATOM 2403 N N . LEU A 1 313 ? 27.373 -15.589 -40.035 1.00 85.25 313 LEU A N 1
ATOM 2404 C CA . LEU A 1 313 ? 27.850 -14.727 -41.117 1.00 85.25 313 LEU A CA 1
ATOM 2405 C C . LEU A 1 313 ? 28.698 -15.496 -42.133 1.00 85.25 313 LEU A C 1
ATOM 2407 O O . LEU A 1 313 ? 28.536 -15.285 -43.337 1.00 85.25 313 LEU A O 1
ATOM 2411 N N . ALA A 1 314 ? 29.526 -16.440 -41.671 1.00 83.31 314 ALA A N 1
ATOM 2412 C CA . ALA A 1 314 ? 30.286 -17.323 -42.550 1.00 83.31 314 ALA A CA 1
ATOM 2413 C C . ALA A 1 314 ? 29.368 -18.192 -43.434 1.00 83.31 314 ALA A C 1
ATOM 2415 O O . ALA A 1 314 ? 29.609 -18.294 -44.637 1.00 83.31 314 ALA A O 1
ATOM 2416 N N . GLU A 1 315 ? 28.281 -18.751 -42.881 1.00 84.06 315 GLU A N 1
ATOM 2417 C CA . GLU A 1 315 ? 27.256 -19.493 -43.643 1.00 84.06 315 GLU A CA 1
ATOM 2418 C C . GLU A 1 315 ? 26.609 -18.646 -44.753 1.00 84.06 315 GLU A C 1
ATOM 2420 O O . GLU A 1 315 ? 26.265 -19.164 -45.815 1.00 84.06 315 GLU A O 1
ATOM 2425 N N . GLN A 1 316 ? 26.452 -17.339 -44.524 1.00 85.06 316 GLN A N 1
ATOM 2426 C CA . GLN A 1 316 ? 25.800 -16.411 -45.456 1.00 85.06 316 GLN A CA 1
ATOM 2427 C C . GLN A 1 316 ? 26.761 -15.725 -46.439 1.00 85.06 316 GLN A C 1
ATOM 2429 O O . GLN A 1 316 ? 26.306 -14.943 -47.285 1.00 85.06 316 GLN A O 1
ATOM 2434 N N . GLY A 1 317 ? 28.065 -16.018 -46.350 1.00 85.00 317 GLY A N 1
ATOM 2435 C CA . GLY A 1 317 ? 29.110 -15.406 -47.171 1.00 85.00 317 GLY A CA 1
ATOM 2436 C C . GLY A 1 317 ? 29.358 -13.928 -46.855 1.00 85.00 317 GLY A C 1
ATOM 2437 O O . GLY A 1 317 ? 29.731 -13.173 -47.752 1.00 85.00 317 GLY A O 1
ATOM 2438 N N . LEU A 1 318 ? 29.110 -13.499 -45.614 1.00 89.25 318 LEU A N 1
ATOM 2439 C CA . LEU A 1 318 ? 29.281 -12.116 -45.161 1.00 89.25 318 LEU A CA 1
ATOM 2440 C C . LEU A 1 318 ? 30.567 -11.939 -44.328 1.00 89.25 318 LEU A C 1
ATOM 2442 O O . LEU A 1 318 ? 31.015 -12.891 -43.686 1.00 89.25 318 LEU A O 1
ATOM 2446 N N . PRO A 1 319 ? 31.158 -10.728 -44.293 1.00 87.44 319 PRO A N 1
ATOM 2447 C CA . PRO A 1 319 ? 32.297 -10.425 -43.426 1.00 87.44 319 PRO A CA 1
ATOM 2448 C C . PRO A 1 319 ? 31.977 -10.644 -41.938 1.00 87.44 319 PRO A C 1
ATOM 2450 O O . PRO A 1 319 ? 30.997 -10.105 -41.425 1.00 87.44 319 PRO A O 1
ATOM 2453 N N . THR A 1 320 ? 32.815 -11.400 -41.221 1.00 85.94 320 THR A N 1
ATOM 2454 C CA . THR A 1 320 ? 32.589 -11.742 -39.800 1.00 85.94 320 THR A CA 1
ATOM 2455 C C . THR A 1 320 ? 32.702 -10.540 -38.859 1.00 85.94 320 THR A C 1
ATOM 2457 O O . THR A 1 320 ? 32.086 -10.537 -37.796 1.00 85.94 320 THR A O 1
ATOM 2460 N N . ASN A 1 321 ? 33.408 -9.479 -39.266 1.00 84.69 321 ASN A N 1
ATOM 2461 C CA . ASN A 1 321 ? 33.509 -8.217 -38.523 1.00 84.69 321 ASN A CA 1
ATOM 2462 C C . ASN A 1 321 ? 32.177 -7.441 -38.430 1.00 84.69 321 ASN A C 1
ATOM 2464 O O . ASN A 1 321 ? 32.093 -6.490 -37.658 1.00 84.69 321 ASN A O 1
ATOM 2468 N N . LEU A 1 322 ? 31.134 -7.847 -39.165 1.00 87.31 322 LEU A N 1
ATOM 2469 C CA . LEU A 1 322 ? 29.771 -7.326 -39.004 1.00 87.31 322 LEU A CA 1
ATOM 2470 C C . LEU A 1 322 ? 29.009 -7.983 -37.844 1.00 87.31 322 LEU A C 1
ATOM 2472 O O . LEU A 1 322 ? 27.939 -7.504 -37.479 1.00 87.31 322 LEU A O 1
ATOM 2476 N N . GLY A 1 323 ? 29.540 -9.063 -37.261 1.00 86.81 323 GLY A N 1
ATOM 2477 C CA . GLY A 1 323 ? 28.834 -9.869 -36.265 1.00 86.81 323 GLY A CA 1
ATOM 2478 C C . GLY A 1 323 ? 28.485 -9.099 -35.004 1.00 86.81 323 GLY A C 1
ATOM 2479 O O . GLY A 1 323 ? 27.320 -9.033 -34.629 1.00 86.81 323 GLY A O 1
ATOM 2480 N N . SER A 1 324 ? 29.484 -8.460 -34.396 1.00 86.12 324 SER A N 1
ATOM 2481 C CA . SER A 1 324 ? 29.274 -7.639 -33.202 1.00 86.12 324 SER A CA 1
ATOM 2482 C C . SER A 1 324 ? 28.242 -6.521 -33.449 1.00 86.12 324 SER A C 1
ATOM 2484 O O . SER A 1 324 ? 27.225 -6.534 -32.762 1.00 86.12 324 SER A O 1
ATOM 2486 N N . PRO A 1 325 ? 28.376 -5.633 -34.457 1.00 88.94 325 PRO A N 1
ATOM 2487 C CA . PRO A 1 325 ? 27.353 -4.621 -34.744 1.00 88.94 325 PRO A CA 1
ATOM 2488 C C . PRO A 1 325 ? 25.942 -5.189 -34.926 1.00 88.94 325 PRO A C 1
ATOM 2490 O O . PRO A 1 325 ? 25.008 -4.723 -34.281 1.00 88.94 325 PRO A O 1
ATOM 2493 N N . LEU A 1 326 ? 25.772 -6.216 -35.766 1.00 90.44 326 LEU A N 1
ATOM 2494 C CA . LEU A 1 326 ? 24.447 -6.759 -36.078 1.00 90.44 326 LEU A CA 1
ATOM 2495 C C . LEU A 1 326 ? 23.788 -7.418 -34.858 1.00 90.44 326 LEU A C 1
ATOM 2497 O O . LEU A 1 326 ? 22.578 -7.300 -34.689 1.00 90.44 326 LEU A O 1
ATOM 2501 N N . ALA A 1 327 ? 24.568 -8.057 -33.980 1.00 89.62 327 ALA A N 1
ATOM 2502 C CA . ALA A 1 327 ? 24.051 -8.599 -32.724 1.00 89.62 327 ALA A CA 1
ATOM 2503 C C . ALA A 1 327 ? 23.498 -7.515 -31.790 1.00 89.62 327 ALA A C 1
ATOM 2505 O O . ALA A 1 327 ? 22.560 -7.775 -31.041 1.00 89.62 327 ALA A O 1
ATOM 2506 N N . HIS A 1 328 ? 24.071 -6.312 -31.834 1.00 90.50 328 HIS A N 1
ATOM 2507 C CA . HIS A 1 328 ? 23.682 -5.174 -30.998 1.00 90.50 328 HIS A CA 1
ATOM 2508 C C . HIS A 1 328 ? 22.627 -4.281 -31.657 1.00 90.50 328 HIS A C 1
ATOM 2510 O O . HIS A 1 328 ? 22.282 -3.232 -31.116 1.00 90.50 328 HIS A O 1
ATOM 2516 N N . HIS A 1 329 ? 22.080 -4.684 -32.808 1.00 91.19 329 HIS A N 1
ATOM 2517 C CA . HIS A 1 329 ? 20.938 -3.990 -33.384 1.00 91.19 329 HIS A CA 1
ATOM 2518 C C . HIS A 1 329 ? 19.741 -4.048 -32.408 1.00 91.19 329 HIS A C 1
ATOM 2520 O O . HIS A 1 329 ? 19.442 -5.139 -31.907 1.00 91.19 329 HIS A O 1
ATOM 2526 N N . PRO A 1 330 ? 19.008 -2.941 -32.159 1.00 88.62 330 PRO A N 1
ATOM 2527 C CA . PRO A 1 330 ? 17.928 -2.908 -31.164 1.00 88.62 330 PRO A CA 1
ATOM 2528 C C . PRO A 1 330 ? 16.862 -3.997 -31.342 1.00 88.62 330 PRO A C 1
ATOM 2530 O O . PRO A 1 330 ? 16.460 -4.626 -30.367 1.00 88.62 330 PRO A O 1
ATOM 2533 N N . ASP A 1 331 ? 16.461 -4.295 -32.582 1.00 89.44 331 ASP A N 1
ATOM 2534 C CA . ASP A 1 331 ? 15.538 -5.406 -32.873 1.00 89.44 331 ASP A CA 1
ATOM 2535 C C . ASP A 1 331 ? 16.095 -6.779 -32.487 1.00 89.44 331 ASP A C 1
ATOM 2537 O O . ASP A 1 331 ? 15.355 -7.617 -31.980 1.00 89.44 331 ASP A O 1
ATOM 2541 N N . VAL A 1 332 ? 17.388 -7.025 -32.718 1.00 91.62 332 VAL A N 1
ATOM 2542 C CA . VAL A 1 332 ? 18.017 -8.306 -32.368 1.00 91.62 332 VAL A CA 1
ATOM 2543 C C . VAL A 1 332 ? 18.072 -8.447 -30.853 1.00 91.62 332 VAL A C 1
ATOM 2545 O O . VAL A 1 332 ? 17.673 -9.481 -30.326 1.00 91.62 332 VAL A O 1
ATOM 2548 N N . GLN A 1 333 ? 18.483 -7.390 -30.150 1.00 89.56 333 GLN A N 1
ATOM 2549 C CA . GLN A 1 333 ? 18.511 -7.348 -28.688 1.00 89.56 333 GLN A CA 1
ATOM 2550 C C . GLN A 1 333 ? 17.106 -7.531 -28.088 1.00 89.56 333 GLN A C 1
ATOM 2552 O O . GLN A 1 333 ? 16.924 -8.344 -27.182 1.00 89.56 333 GLN A O 1
ATOM 2557 N N . SER A 1 334 ? 16.097 -6.829 -28.617 1.00 88.81 334 SER A N 1
ATOM 2558 C CA . SER A 1 334 ? 14.706 -6.915 -28.151 1.00 88.81 334 SER A CA 1
ATOM 2559 C C . SER A 1 334 ? 14.104 -8.303 -28.379 1.00 88.81 334 SER A C 1
ATOM 2561 O O . SER A 1 334 ? 13.554 -8.898 -27.454 1.00 88.81 334 SER A O 1
ATOM 2563 N N . GLU A 1 335 ? 14.236 -8.862 -29.585 1.00 90.06 335 GLU A N 1
ATOM 2564 C CA . GLU A 1 335 ? 13.703 -10.192 -29.896 1.00 90.06 335 GLU A CA 1
ATOM 2565 C C . GLU A 1 335 ? 14.460 -11.304 -29.160 1.00 90.06 335 GLU A C 1
ATOM 2567 O O . GLU A 1 335 ? 13.839 -12.276 -28.731 1.00 90.06 335 GLU A O 1
ATOM 2572 N N . ALA A 1 336 ? 15.771 -11.153 -28.938 1.00 90.94 336 ALA A N 1
ATOM 2573 C CA . ALA A 1 336 ? 16.543 -12.090 -28.127 1.00 90.94 336 ALA A CA 1
ATOM 2574 C C . ALA A 1 336 ? 16.041 -12.114 -26.677 1.00 90.94 336 ALA A C 1
ATOM 2576 O O . ALA A 1 336 ? 15.844 -13.195 -26.126 1.00 90.94 336 ALA A O 1
ATOM 2577 N N . ARG A 1 337 ? 15.764 -10.946 -26.080 1.00 88.50 337 ARG A N 1
ATOM 2578 C CA . ARG A 1 337 ? 15.180 -10.848 -24.731 1.00 88.50 337 ARG A CA 1
ATOM 2579 C C . ARG A 1 337 ? 13.793 -11.483 -24.666 1.00 88.50 337 ARG A C 1
ATOM 2581 O O . ARG A 1 337 ? 13.584 -12.371 -23.848 1.00 88.50 337 ARG A O 1
ATOM 2588 N N . LYS A 1 338 ? 12.891 -11.148 -25.597 1.00 89.00 338 LYS A N 1
ATOM 2589 C CA . LYS A 1 338 ? 11.550 -11.765 -25.669 1.00 89.00 338 LYS A CA 1
ATOM 2590 C C . LYS A 1 338 ? 11.618 -13.285 -25.808 1.00 89.00 338 LYS A C 1
ATOM 2592 O O . LYS A 1 338 ? 10.880 -14.008 -25.143 1.00 89.00 338 LYS A O 1
ATOM 2597 N N . ALA A 1 339 ? 12.500 -13.785 -26.673 1.00 89.25 339 ALA A N 1
ATOM 2598 C CA . ALA A 1 339 ? 12.700 -15.218 -26.843 1.00 89.25 339 ALA A CA 1
ATOM 2599 C C . ALA A 1 339 ? 13.228 -15.864 -25.553 1.00 89.25 339 ALA A C 1
ATOM 2601 O O . ALA A 1 339 ? 12.773 -16.944 -25.174 1.00 89.25 339 ALA A O 1
ATOM 2602 N N . LEU A 1 340 ? 14.145 -15.195 -24.854 1.00 88.31 340 LEU A N 1
ATOM 2603 C CA . LEU A 1 340 ? 14.701 -15.662 -23.589 1.00 88.31 340 LEU A CA 1
ATOM 2604 C C . LEU A 1 340 ? 13.661 -15.667 -22.460 1.00 88.31 340 LEU A C 1
ATOM 2606 O O . LEU A 1 340 ? 13.657 -16.598 -21.658 1.00 88.31 340 LEU A O 1
ATOM 2610 N N . ASP A 1 341 ? 12.743 -14.701 -22.433 1.00 84.38 341 ASP A N 1
ATOM 2611 C CA . ASP A 1 341 ? 11.636 -14.638 -21.468 1.00 84.38 341 ASP A CA 1
ATOM 2612 C C . ASP A 1 341 ? 10.634 -15.776 -21.650 1.00 84.38 341 ASP A C 1
ATOM 2614 O O . ASP A 1 341 ? 10.123 -16.326 -20.674 1.00 84.38 341 ASP A O 1
ATOM 2618 N N . ILE A 1 342 ? 10.395 -16.183 -22.898 1.00 86.44 342 ILE A N 1
ATOM 2619 C CA . ILE A 1 342 ? 9.560 -17.347 -23.210 1.00 86.44 342 ILE A CA 1
ATOM 2620 C C . ILE A 1 342 ? 10.282 -18.647 -22.830 1.00 86.44 342 ILE A C 1
ATOM 2622 O O . ILE A 1 342 ? 9.668 -19.557 -22.272 1.00 86.44 342 ILE A O 1
ATOM 2626 N N . LEU A 1 343 ? 11.577 -18.753 -23.144 1.00 86.00 343 LEU A N 1
ATOM 2627 C CA . LEU A 1 343 ? 12.376 -19.954 -22.881 1.00 86.00 343 LEU A CA 1
ATOM 2628 C C . LEU A 1 343 ? 12.609 -20.184 -21.385 1.00 86.00 343 LEU A C 1
ATOM 2630 O O . LEU A 1 343 ? 12.603 -21.326 -20.923 1.00 86.00 343 LEU A O 1
ATOM 2634 N N . VAL A 1 344 ? 12.840 -19.106 -20.640 1.00 86.19 344 VAL A N 1
ATOM 2635 C CA . VAL A 1 344 ? 13.109 -19.113 -19.205 1.00 86.19 344 VAL A CA 1
ATOM 2636 C C . VAL A 1 344 ? 12.374 -17.918 -18.596 1.00 86.19 344 VAL A C 1
ATOM 2638 O O . VAL A 1 344 ? 12.890 -16.807 -18.665 1.00 86.19 344 VAL A O 1
ATOM 2641 N N . PRO A 1 345 ? 11.199 -18.096 -17.978 1.00 81.81 345 PRO A N 1
ATOM 2642 C CA . PRO A 1 345 ? 10.506 -16.996 -17.310 1.00 81.81 345 PRO A CA 1
ATOM 2643 C C . PRO A 1 345 ? 11.270 -16.485 -16.077 1.00 81.81 345 PRO A C 1
ATOM 2645 O O . PRO A 1 345 ? 11.887 -17.262 -15.339 1.00 81.81 345 PRO A O 1
ATOM 2648 N N . ALA A 1 346 ? 11.217 -15.175 -15.820 1.00 73.75 346 ALA A N 1
ATOM 2649 C CA . ALA A 1 346 ? 11.721 -14.599 -14.573 1.00 73.75 346 ALA A CA 1
ATOM 2650 C C . ALA A 1 346 ? 10.973 -15.201 -13.357 1.00 73.75 346 ALA A C 1
ATOM 2652 O O . ALA A 1 346 ? 9.778 -15.491 -13.459 1.00 73.75 346 ALA A O 1
ATOM 2653 N N . PRO A 1 347 ? 11.635 -15.408 -12.198 1.00 79.38 347 PRO A N 1
ATOM 2654 C CA . PRO A 1 347 ? 12.963 -14.916 -11.813 1.00 79.38 347 PRO A CA 1
ATOM 2655 C C . PRO A 1 347 ? 14.124 -15.893 -12.092 1.00 79.38 347 PRO A C 1
ATOM 2657 O O . PRO A 1 347 ? 15.218 -15.714 -11.563 1.00 79.38 347 PRO A O 1
ATOM 2660 N N . THR A 1 348 ? 13.924 -16.958 -12.873 1.00 86.88 348 THR A N 1
ATOM 2661 C CA . THR A 1 348 ? 14.991 -17.940 -13.132 1.00 86.88 348 THR A CA 1
ATOM 2662 C C . THR A 1 348 ? 16.105 -17.334 -13.993 1.00 86.88 348 THR A C 1
ATOM 2664 O O . THR A 1 348 ? 15.826 -16.633 -14.961 1.00 86.88 348 THR A O 1
ATOM 2667 N N . ILE A 1 349 ? 17.373 -17.575 -13.648 1.00 88.00 349 ILE A N 1
ATOM 2668 C CA . ILE A 1 349 ? 18.525 -17.105 -14.437 1.00 88.00 349 ILE A CA 1
ATOM 2669 C C . ILE A 1 349 ? 18.777 -18.088 -15.593 1.00 88.00 349 ILE A C 1
ATOM 2671 O O . ILE A 1 349 ? 18.888 -19.290 -15.332 1.00 88.00 349 ILE A O 1
ATOM 2675 N N . PRO A 1 350 ? 18.857 -17.621 -16.851 1.00 88.81 350 PRO A N 1
ATOM 2676 C CA . PRO A 1 350 ? 19.152 -18.488 -17.982 1.00 88.81 350 PRO A CA 1
ATOM 2677 C C . PRO A 1 350 ? 20.632 -18.883 -18.036 1.00 88.81 350 PRO A C 1
ATOM 2679 O O . PRO A 1 350 ? 21.531 -18.111 -17.700 1.00 88.81 350 PRO A O 1
ATOM 2682 N N . SER A 1 351 ? 20.888 -20.100 -18.510 1.00 88.62 351 SER A N 1
ATOM 2683 C CA . SER A 1 351 ? 22.246 -20.542 -18.842 1.00 88.62 351 SER A CA 1
ATOM 2684 C C . SER A 1 351 ? 22.781 -19.816 -20.079 1.00 88.62 351 SER A C 1
ATOM 2686 O O . SER A 1 351 ? 22.013 -19.383 -20.942 1.00 88.62 351 SER A O 1
ATOM 2688 N N . GLU A 1 352 ? 24.107 -19.746 -20.206 1.00 87.44 352 GLU A N 1
ATOM 2689 C CA . GLU A 1 352 ? 24.779 -19.126 -21.355 1.00 87.44 352 GLU A CA 1
ATOM 2690 C C . GLU A 1 352 ? 24.298 -19.708 -22.701 1.00 87.44 352 GLU A C 1
ATOM 2692 O O . GLU A 1 352 ? 24.015 -18.969 -23.639 1.00 87.44 352 GLU A O 1
ATOM 2697 N N . GLU A 1 353 ? 24.108 -21.029 -22.793 1.00 88.00 353 GLU A N 1
ATOM 2698 C CA . GLU A 1 353 ? 23.633 -21.695 -24.018 1.00 88.00 353 GLU A CA 1
ATOM 2699 C C . GLU A 1 353 ? 22.183 -21.333 -24.381 1.00 88.00 353 GLU A C 1
ATOM 2701 O O . GLU A 1 353 ? 21.841 -21.221 -25.562 1.00 88.00 353 GLU A O 1
ATOM 2706 N N . GLN A 1 354 ? 21.323 -21.098 -23.386 1.00 90.50 354 GLN A N 1
ATOM 2707 C CA . GLN A 1 354 ? 19.959 -20.618 -23.628 1.00 90.50 354 GLN A CA 1
ATOM 2708 C C . GLN A 1 354 ? 19.972 -19.182 -24.162 1.00 90.50 354 GLN A C 1
ATOM 2710 O O . GLN A 1 354 ? 19.260 -18.890 -25.124 1.00 90.50 354 GLN A O 1
ATOM 2715 N N . ALA A 1 355 ? 20.822 -18.316 -23.602 1.00 90.56 355 ALA A N 1
ATOM 2716 C CA . ALA A 1 355 ? 21.010 -16.955 -24.097 1.00 90.56 355 ALA A CA 1
ATOM 2717 C C . ALA A 1 355 ? 21.578 -16.943 -25.530 1.00 90.56 355 ALA A C 1
ATOM 2719 O O . ALA A 1 355 ? 21.044 -16.240 -26.390 1.00 90.56 355 ALA A O 1
ATOM 2720 N N . LYS A 1 356 ? 22.580 -17.786 -25.833 1.00 89.69 356 LYS A N 1
ATOM 2721 C CA . LYS A 1 356 ? 23.107 -17.962 -27.202 1.00 89.69 356 LYS A CA 1
ATOM 2722 C C . LYS A 1 356 ? 22.025 -18.404 -28.179 1.00 89.69 356 LYS A C 1
ATOM 2724 O O . LYS A 1 356 ? 21.927 -17.844 -29.265 1.00 89.69 356 LYS A O 1
ATOM 2729 N N . THR A 1 357 ? 21.200 -19.376 -27.791 1.00 89.81 357 THR A N 1
ATOM 2730 C CA . THR A 1 357 ? 20.113 -19.894 -28.638 1.00 89.81 357 THR A CA 1
ATOM 2731 C C . THR A 1 357 ? 19.080 -18.809 -28.949 1.00 89.81 357 THR A C 1
ATOM 2733 O O . THR A 1 357 ? 18.670 -18.659 -30.101 1.00 89.81 357 THR A O 1
ATOM 2736 N N . ALA A 1 358 ? 18.678 -18.029 -27.940 1.00 91.50 358 ALA A N 1
ATOM 2737 C CA . ALA A 1 358 ? 17.746 -16.917 -28.116 1.00 91.50 358 ALA A CA 1
ATOM 2738 C C . ALA A 1 358 ? 18.321 -15.842 -29.056 1.00 91.50 358 ALA A C 1
ATOM 2740 O O . ALA A 1 358 ? 17.644 -15.409 -29.992 1.00 91.50 358 ALA A O 1
ATOM 2741 N N . LEU A 1 359 ? 19.591 -15.475 -28.859 1.00 91.06 359 LEU A N 1
ATOM 2742 C CA . LEU A 1 359 ? 20.285 -14.484 -29.677 1.00 91.06 359 LEU A CA 1
ATOM 2743 C C . LEU A 1 359 ? 20.504 -14.956 -31.120 1.00 91.06 359 LEU A C 1
ATOM 2745 O O . LEU A 1 359 ? 20.275 -14.194 -32.057 1.00 91.06 359 LEU A O 1
ATOM 2749 N N . GLU A 1 360 ? 20.879 -16.222 -31.323 1.00 89.94 360 GLU A N 1
ATOM 2750 C CA . GLU A 1 360 ? 21.008 -16.811 -32.658 1.00 89.94 360 GLU A CA 1
ATOM 2751 C C . GLU A 1 360 ? 19.661 -16.806 -33.395 1.00 89.94 360 GLU A C 1
ATOM 2753 O O . GLU A 1 360 ? 19.598 -16.441 -34.570 1.00 89.94 360 GLU A O 1
ATOM 2758 N N . GLY A 1 361 ? 18.573 -17.168 -32.708 1.00 90.12 361 GLY A N 1
ATOM 2759 C CA . GLY A 1 361 ? 17.220 -17.135 -33.262 1.00 90.12 361 GLY A CA 1
ATOM 2760 C C . GLY A 1 361 ? 16.792 -15.728 -33.687 1.00 90.12 361 GLY A C 1
ATOM 2761 O O . GLY A 1 361 ? 16.337 -15.538 -34.819 1.00 90.12 361 GLY A O 1
ATOM 2762 N N . ALA A 1 362 ? 16.998 -14.738 -32.814 1.00 92.38 362 ALA A N 1
ATOM 2763 C CA . ALA A 1 362 ? 16.702 -13.335 -33.093 1.00 92.38 362 ALA A CA 1
ATOM 2764 C C . ALA A 1 362 ? 17.518 -12.804 -34.280 1.00 92.38 362 ALA A C 1
ATOM 2766 O O . ALA A 1 362 ? 16.970 -12.189 -35.197 1.00 92.38 362 ALA A O 1
ATOM 2767 N N . LEU A 1 363 ? 18.814 -13.119 -34.326 1.00 89.25 363 LEU A N 1
ATOM 2768 C CA . LEU A 1 363 ? 19.687 -12.726 -35.425 1.00 89.25 363 LEU A CA 1
ATOM 2769 C C . LEU A 1 363 ? 19.295 -13.400 -36.746 1.00 89.25 363 LEU A C 1
ATOM 2771 O O . LEU A 1 363 ? 19.262 -12.734 -37.778 1.00 89.25 363 LEU A O 1
ATOM 2775 N N . ARG A 1 364 ? 18.956 -14.698 -36.746 1.00 90.00 364 ARG A N 1
ATOM 2776 C CA . ARG A 1 364 ? 18.450 -15.393 -37.946 1.00 90.00 364 ARG A CA 1
ATOM 2777 C C . ARG A 1 364 ? 17.170 -14.736 -38.461 1.00 90.00 364 ARG A C 1
ATOM 2779 O O . ARG A 1 364 ? 17.044 -14.535 -39.668 1.00 90.00 364 ARG A O 1
ATOM 2786 N N . ALA A 1 365 ? 16.248 -14.371 -37.569 1.00 90.94 365 ALA A N 1
ATOM 2787 C CA . ALA A 1 365 ? 15.012 -13.682 -37.935 1.00 90.94 365 ALA A CA 1
ATOM 2788 C C . ALA A 1 365 ? 15.279 -12.282 -38.515 1.00 90.94 365 ALA A C 1
ATOM 2790 O O . ALA A 1 365 ? 14.704 -11.921 -39.544 1.00 90.94 365 ALA A O 1
ATOM 2791 N N . PHE A 1 366 ? 16.189 -11.522 -37.900 1.00 91.94 366 PHE A N 1
ATOM 2792 C CA . PHE A 1 366 ? 16.606 -10.205 -38.376 1.00 91.94 366 PHE A CA 1
ATOM 2793 C C . PHE A 1 366 ? 17.286 -10.281 -39.748 1.00 91.94 366 PHE A C 1
ATOM 2795 O O . PHE A 1 366 ? 16.883 -9.597 -40.689 1.00 91.94 366 PHE A O 1
ATOM 2802 N N . MET A 1 367 ? 18.258 -11.182 -39.907 1.00 88.69 367 MET A N 1
ATOM 2803 C CA . MET A 1 367 ? 18.940 -11.415 -41.179 1.00 88.69 367 MET A CA 1
ATOM 2804 C C . MET A 1 367 ? 17.977 -11.924 -42.253 1.00 88.69 367 MET A C 1
ATOM 2806 O O . MET A 1 367 ? 18.091 -11.517 -43.401 1.00 88.69 367 MET A O 1
ATOM 2810 N N . GLY A 1 368 ? 16.972 -12.733 -41.909 1.00 88.62 368 GLY A N 1
ATOM 2811 C CA . GLY A 1 368 ? 15.937 -13.155 -42.857 1.00 88.62 368 GLY A CA 1
ATOM 2812 C C . GLY A 1 368 ? 15.211 -11.985 -43.536 1.00 88.62 368 GLY A C 1
ATOM 2813 O O . GLY A 1 368 ? 14.847 -12.096 -44.706 1.00 88.62 368 GLY A O 1
ATOM 2814 N N . LYS A 1 369 ? 15.049 -10.856 -42.832 1.00 89.75 369 LYS A N 1
ATOM 2815 C CA . LYS A 1 369 ? 14.438 -9.626 -43.364 1.00 89.75 369 LYS A CA 1
ATOM 2816 C C . LYS A 1 369 ? 15.461 -8.709 -44.043 1.00 89.75 369 LYS A C 1
ATOM 2818 O O . LYS A 1 369 ? 15.179 -8.171 -45.108 1.00 89.75 369 LYS A O 1
ATOM 2823 N N . ASN A 1 370 ? 16.648 -8.565 -43.451 1.00 91.62 370 ASN A N 1
ATOM 2824 C CA . ASN A 1 370 ? 17.615 -7.520 -43.809 1.00 91.62 370 ASN A CA 1
ATOM 2825 C C . ASN A 1 370 ? 18.791 -7.991 -44.684 1.00 91.62 370 ASN A C 1
ATOM 2827 O O . ASN A 1 370 ? 19.572 -7.168 -45.159 1.00 91.62 370 ASN A O 1
ATOM 2831 N N . LEU A 1 371 ? 18.927 -9.295 -44.955 1.00 90.81 371 LEU A N 1
ATOM 2832 C CA . LEU A 1 371 ? 20.040 -9.856 -45.736 1.00 90.81 371 LEU A CA 1
ATOM 2833 C C . LEU A 1 371 ? 20.246 -9.203 -47.119 1.00 90.81 371 LEU A C 1
ATOM 2835 O O . LEU A 1 371 ? 21.409 -8.998 -47.476 1.00 90.81 371 LEU A O 1
ATOM 2839 N N . PRO A 1 372 ? 19.202 -8.860 -47.907 1.00 91.94 372 PRO A N 1
ATOM 2840 C CA . PRO A 1 372 ? 19.394 -8.159 -49.177 1.00 91.94 372 PRO A CA 1
ATOM 2841 C C . PRO A 1 372 ? 20.091 -6.803 -49.005 1.00 91.94 372 PRO A C 1
ATOM 2843 O O . PRO A 1 372 ? 21.084 -6.552 -49.684 1.00 91.94 372 PRO A O 1
ATOM 2846 N N . ALA A 1 373 ? 19.635 -5.989 -48.047 1.00 89.88 373 ALA A N 1
ATOM 2847 C CA . ALA A 1 373 ? 20.215 -4.680 -47.752 1.00 89.88 373 ALA A CA 1
ATOM 2848 C C . ALA A 1 373 ? 21.648 -4.808 -47.210 1.00 89.88 373 ALA A C 1
ATOM 2850 O O . ALA A 1 373 ? 22.556 -4.122 -47.670 1.00 89.88 373 ALA A O 1
ATOM 2851 N N . VAL A 1 374 ? 21.902 -5.765 -46.308 1.00 91.00 374 VAL A N 1
ATOM 2852 C CA . VAL A 1 374 ? 23.261 -6.032 -45.800 1.00 91.00 374 VAL A CA 1
ATOM 2853 C C . VAL A 1 374 ? 24.217 -6.405 -46.940 1.00 91.00 374 VAL A C 1
ATOM 2855 O O . VAL A 1 374 ? 25.339 -5.904 -46.991 1.00 91.00 374 VAL A O 1
ATOM 2858 N N . ARG A 1 375 ? 23.790 -7.251 -47.889 1.00 91.19 375 ARG A N 1
ATOM 2859 C CA . ARG A 1 375 ? 24.607 -7.618 -49.061 1.00 91.19 375 ARG A CA 1
ATOM 2860 C C . ARG A 1 375 ? 24.870 -6.434 -49.980 1.00 91.19 375 ARG A C 1
ATOM 2862 O O . ARG A 1 375 ? 25.984 -6.305 -50.485 1.00 91.19 375 ARG A O 1
ATOM 2869 N N . GLU A 1 376 ? 23.868 -5.589 -50.185 1.00 88.44 376 GLU A N 1
ATOM 2870 C CA . GLU A 1 376 ? 24.007 -4.359 -50.956 1.00 88.44 376 GLU A CA 1
ATOM 2871 C C . GLU A 1 376 ? 25.049 -3.430 -50.319 1.00 88.44 376 GLU A C 1
ATOM 2873 O O . GLU A 1 376 ? 26.003 -3.041 -50.990 1.00 88.44 376 GLU A O 1
ATOM 2878 N N . PHE A 1 377 ? 24.967 -3.174 -49.011 1.00 89.06 377 PHE A N 1
ATOM 2879 C CA . PHE A 1 377 ? 25.942 -2.331 -48.313 1.00 89.06 377 PHE A CA 1
ATOM 2880 C C . PHE A 1 377 ? 27.349 -2.942 -48.260 1.00 89.06 377 PHE A C 1
ATOM 2882 O O . PHE A 1 377 ? 28.341 -2.217 -48.345 1.00 89.06 377 PHE A O 1
ATOM 2889 N N . VAL A 1 378 ? 27.475 -4.272 -48.190 1.00 89.25 378 VAL A N 1
ATOM 2890 C CA . VAL A 1 378 ? 28.771 -4.958 -48.340 1.00 89.25 378 VAL A CA 1
ATOM 2891 C C . VAL A 1 378 ? 29.343 -4.760 -49.746 1.00 89.25 378 VAL A C 1
ATOM 2893 O O . VAL A 1 378 ? 30.534 -4.483 -49.887 1.00 89.25 378 VAL A O 1
ATOM 2896 N N . ALA A 1 379 ? 28.516 -4.843 -50.790 1.00 87.31 379 ALA A N 1
ATOM 2897 C CA . ALA A 1 379 ? 28.955 -4.588 -52.160 1.00 87.31 379 ALA A CA 1
ATOM 2898 C C . ALA A 1 379 ? 29.344 -3.114 -52.379 1.00 87.31 379 ALA A C 1
ATOM 2900 O O . ALA A 1 379 ? 30.362 -2.838 -53.018 1.00 87.31 379 ALA A O 1
ATOM 2901 N N . MET A 1 380 ? 28.577 -2.179 -51.808 1.00 83.56 380 MET A N 1
ATOM 2902 C CA . MET A 1 380 ? 28.867 -0.742 -51.832 1.00 83.56 380 MET A CA 1
ATOM 2903 C C . MET A 1 380 ? 30.130 -0.395 -51.045 1.00 83.56 380 MET A C 1
ATOM 2905 O O . MET A 1 380 ? 30.890 0.458 -51.480 1.00 83.56 380 MET A O 1
ATOM 2909 N N . SER A 1 381 ? 30.412 -1.060 -49.922 1.00 84.56 381 SER A N 1
ATOM 2910 C CA . SER A 1 381 ? 31.652 -0.807 -49.176 1.00 84.56 381 SER A CA 1
ATOM 2911 C C . SER A 1 381 ? 32.891 -1.299 -49.929 1.00 84.56 381 SER A C 1
ATOM 2913 O O . SER A 1 381 ? 33.949 -0.680 -49.836 1.00 84.56 381 SER A O 1
ATOM 2915 N N . ALA A 1 382 ? 32.762 -2.365 -50.725 1.00 83.44 382 ALA A N 1
ATOM 2916 C CA . ALA A 1 382 ? 33.821 -2.836 -51.614 1.00 83.44 382 ALA A CA 1
ATOM 2917 C C . ALA A 1 382 ? 34.030 -1.919 -52.836 1.00 83.44 382 ALA A C 1
ATOM 2919 O O . ALA A 1 382 ? 35.148 -1.830 -53.341 1.00 83.44 382 ALA A O 1
ATOM 2920 N N . ASN A 1 383 ? 32.977 -1.230 -53.295 1.00 78.69 383 ASN A N 1
ATOM 2921 C CA . ASN A 1 383 ? 33.002 -0.296 -54.426 1.00 78.69 383 ASN A CA 1
ATOM 2922 C C . ASN A 1 383 ? 32.240 1.003 -54.088 1.00 78.69 383 ASN A C 1
ATOM 2924 O O . ASN A 1 383 ? 31.126 1.202 -54.583 1.00 78.69 383 ASN A O 1
ATOM 2928 N N . PRO A 1 384 ? 32.800 1.886 -53.240 1.00 70.12 384 PRO A N 1
ATOM 2929 C CA . PRO A 1 384 ? 32.084 3.070 -52.780 1.00 70.12 384 PRO A CA 1
ATOM 2930 C C . PRO A 1 384 ? 31.847 4.066 -53.930 1.00 70.12 384 PRO A C 1
ATOM 2932 O O . PRO A 1 384 ? 32.739 4.248 -54.768 1.00 70.12 384 PRO A O 1
ATOM 2935 N N . PRO A 1 385 ? 30.687 4.751 -53.973 1.00 67.12 385 PRO A N 1
ATOM 2936 C CA . PRO A 1 385 ? 30.440 5.852 -54.903 1.00 67.12 385 PRO A CA 1
ATOM 2937 C C . PRO A 1 385 ? 31.572 6.891 -54.870 1.00 67.12 385 PRO A C 1
ATOM 2939 O O . PRO A 1 385 ? 32.006 7.314 -53.797 1.00 67.12 385 PRO A O 1
ATOM 2942 N N . ALA A 1 386 ? 32.051 7.318 -56.044 1.00 58.00 386 ALA A N 1
ATOM 2943 C CA . ALA A 1 386 ? 33.262 8.139 -56.184 1.00 58.00 386 ALA A CA 1
ATOM 2944 C C . ALA A 1 386 ? 33.175 9.541 -55.531 1.00 58.00 386 ALA A C 1
ATOM 2946 O O . ALA A 1 386 ? 34.203 10.205 -55.373 1.00 58.00 386 ALA A O 1
ATOM 2947 N N . GLU A 1 387 ? 31.975 9.976 -55.135 1.00 60.44 387 GLU A N 1
ATOM 2948 C CA . GLU A 1 387 ? 31.671 11.331 -54.654 1.00 60.44 387 GLU A CA 1
ATOM 2949 C C . GLU A 1 387 ? 31.465 11.443 -53.131 1.00 60.44 387 GLU A C 1
ATOM 2951 O O . GLU A 1 387 ? 31.407 12.554 -52.604 1.00 60.44 387 GLU A O 1
ATOM 2956 N N . LEU A 1 388 ? 31.437 10.330 -52.386 1.00 59.84 388 LEU A N 1
ATOM 2957 C CA . LEU A 1 388 ? 31.230 10.369 -50.932 1.00 59.84 388 LEU A CA 1
ATOM 2958 C C . LEU A 1 388 ? 32.445 10.956 -50.199 1.00 59.84 388 LEU A C 1
ATOM 2960 O O . LEU A 1 388 ? 33.549 10.398 -50.219 1.00 59.84 388 LEU A O 1
ATOM 2964 N N . LYS A 1 389 ? 32.235 12.095 -49.526 1.00 51.72 389 LYS A N 1
ATOM 2965 C CA . LYS A 1 389 ? 33.219 12.731 -48.644 1.00 51.72 389 LYS A CA 1
ATOM 2966 C C . LYS A 1 389 ? 32.703 12.841 -47.205 1.00 51.72 389 LYS A C 1
ATOM 2968 O O . LYS A 1 389 ? 31.663 13.461 -46.990 1.00 51.72 389 LYS A O 1
ATOM 2973 N N . PRO A 1 390 ? 33.502 12.403 -46.210 1.00 50.09 390 PRO A N 1
ATOM 2974 C CA . PRO A 1 390 ? 34.843 11.820 -46.352 1.00 50.09 390 PRO A CA 1
ATOM 2975 C C . PRO A 1 390 ? 34.806 10.400 -46.951 1.00 50.09 390 PRO A C 1
ATOM 2977 O O . PRO A 1 390 ? 33.757 9.770 -46.964 1.00 50.09 390 PRO A O 1
ATOM 2980 N N . LYS A 1 391 ? 35.956 9.908 -47.451 1.00 55.38 391 LYS A N 1
ATOM 2981 C CA . LYS A 1 391 ? 36.166 8.558 -48.034 1.00 55.38 391 LYS A CA 1
ATOM 2982 C C . LYS A 1 391 ? 35.996 7.430 -46.990 1.00 55.38 391 LYS A C 1
ATOM 2984 O O . LYS A 1 391 ? 36.914 6.650 -46.759 1.00 55.38 391 LYS A O 1
ATOM 2989 N N . ALA A 1 392 ? 34.872 7.410 -46.285 1.00 59.03 392 ALA A N 1
ATOM 2990 C CA . ALA A 1 392 ? 34.715 6.752 -44.993 1.00 59.03 392 ALA A CA 1
ATOM 2991 C C . ALA A 1 392 ? 33.986 5.406 -45.050 1.00 59.03 392 ALA A C 1
ATOM 2993 O O . ALA A 1 392 ? 33.932 4.742 -44.020 1.00 59.03 392 ALA A O 1
ATOM 2994 N N . LEU A 1 393 ? 33.466 4.978 -46.207 1.00 73.19 393 LEU A N 1
ATOM 2995 C CA . LEU A 1 393 ? 32.855 3.658 -46.378 1.00 73.19 393 LEU A CA 1
ATOM 2996 C C . LEU A 1 393 ? 33.830 2.706 -47.086 1.00 73.19 393 LEU A C 1
ATOM 2998 O O . LEU A 1 393 ? 34.115 2.861 -48.271 1.00 73.19 393 LEU A O 1
ATOM 3002 N N . SER A 1 394 ? 34.347 1.735 -46.342 1.00 80.06 394 SER A N 1
ATOM 3003 C CA . SER A 1 394 ? 35.193 0.635 -46.808 1.00 80.06 394 SER A CA 1
ATOM 3004 C C . SER A 1 394 ? 34.771 -0.660 -46.099 1.00 80.06 394 SER A C 1
ATOM 3006 O O . SER A 1 394 ? 34.015 -0.595 -45.123 1.00 80.06 394 SER A O 1
ATOM 3008 N N . PRO A 1 395 ? 35.265 -1.842 -46.507 1.00 83.81 395 PRO A N 1
ATOM 3009 C CA . PRO A 1 395 ? 34.965 -3.085 -45.793 1.00 83.81 395 PRO A CA 1
ATOM 3010 C C . PRO A 1 395 ? 35.414 -3.069 -44.318 1.00 83.81 395 PRO A C 1
ATOM 3012 O O . PRO A 1 395 ? 34.846 -3.776 -43.487 1.00 83.81 395 PRO A O 1
ATOM 3015 N N . GLU A 1 396 ? 36.417 -2.251 -43.980 1.00 82.50 396 GLU A N 1
ATOM 3016 C CA . GLU A 1 396 ? 36.936 -2.093 -42.615 1.00 82.50 396 GLU A CA 1
ATOM 3017 C C . GLU A 1 396 ? 36.069 -1.162 -41.759 1.00 82.50 396 GLU A C 1
ATOM 3019 O O . GLU A 1 396 ? 35.961 -1.360 -40.551 1.00 82.50 396 GLU A O 1
ATOM 3024 N N . THR A 1 397 ? 35.444 -0.149 -42.364 1.00 82.69 397 THR A N 1
ATOM 3025 C CA . THR A 1 397 ? 34.641 0.847 -41.642 1.00 82.69 397 THR A CA 1
ATOM 3026 C C . THR A 1 397 ? 33.142 0.573 -41.688 1.00 82.69 397 THR A C 1
ATOM 3028 O O . THR A 1 397 ? 32.437 1.070 -40.817 1.00 82.69 397 THR A O 1
ATOM 3031 N N . LEU A 1 398 ? 32.645 -0.249 -42.622 1.00 86.81 398 LEU A N 1
ATOM 3032 C CA . LEU A 1 398 ? 31.234 -0.649 -42.719 1.00 86.81 398 LEU A CA 1
ATOM 3033 C C . LEU A 1 398 ? 30.611 -1.119 -41.385 1.00 86.81 398 LEU A C 1
ATOM 3035 O O . LEU A 1 398 ? 29.479 -0.709 -41.122 1.00 86.81 398 LEU A O 1
ATOM 3039 N N . PRO A 1 399 ? 31.301 -1.889 -40.511 1.00 88.06 399 PRO A N 1
ATOM 3040 C CA . PRO A 1 399 ? 30.775 -2.249 -39.189 1.00 88.06 399 PRO A CA 1
ATOM 3041 C C . PRO A 1 399 ? 30.260 -1.059 -38.366 1.00 88.06 399 PRO A C 1
ATOM 3043 O O . PRO A 1 399 ? 29.313 -1.207 -37.603 1.00 88.06 399 PRO A O 1
ATOM 3046 N N . ARG A 1 400 ? 30.843 0.132 -38.555 1.00 86.31 400 ARG A N 1
ATOM 3047 C CA . ARG A 1 400 ? 30.464 1.369 -37.852 1.00 86.31 400 ARG A CA 1
ATOM 3048 C C . ARG A 1 400 ? 29.157 1.971 -38.355 1.00 86.31 400 ARG A C 1
ATOM 3050 O O . ARG A 1 400 ? 28.539 2.741 -37.638 1.00 86.31 400 ARG A O 1
ATOM 3057 N N . PHE A 1 401 ? 28.760 1.660 -39.588 1.00 86.81 401 PHE A N 1
ATOM 3058 C CA . PHE A 1 401 ? 27.621 2.281 -40.270 1.00 86.81 401 PHE A CA 1
ATOM 3059 C C . PHE A 1 401 ? 26.440 1.328 -40.446 1.00 86.81 401 PHE A C 1
ATOM 3061 O O . PHE A 1 401 ? 25.326 1.798 -40.640 1.00 86.81 401 PHE A O 1
ATOM 3068 N N . ILE A 1 402 ? 26.664 0.008 -40.407 1.00 90.12 402 ILE A N 1
ATOM 3069 C CA . ILE A 1 402 ? 25.698 -0.986 -40.895 1.00 90.12 402 ILE A CA 1
ATOM 3070 C C . ILE A 1 402 ? 24.308 -0.863 -40.260 1.00 90.12 402 ILE A C 1
ATOM 3072 O O . ILE A 1 402 ? 23.325 -0.871 -40.989 1.00 90.12 402 ILE A O 1
ATOM 3076 N N . ASN A 1 403 ? 24.211 -0.682 -38.941 1.00 91.50 403 ASN A N 1
ATOM 3077 C CA . ASN A 1 403 ? 22.913 -0.579 -38.270 1.00 91.50 403 ASN A CA 1
ATOM 3078 C C . ASN A 1 403 ? 22.192 0.730 -38.624 1.00 91.50 403 ASN A C 1
ATOM 3080 O O . ASN A 1 403 ? 21.005 0.701 -38.927 1.00 91.50 403 ASN A O 1
ATOM 3084 N N . VAL A 1 404 ? 22.909 1.858 -38.682 1.00 90.12 404 VAL A N 1
ATOM 3085 C CA . VAL A 1 404 ? 22.331 3.142 -39.120 1.00 90.12 404 VAL A CA 1
ATOM 3086 C C . VAL A 1 404 ? 21.872 3.047 -40.573 1.00 90.12 404 VAL A C 1
ATOM 3088 O O . VAL A 1 404 ? 20.759 3.443 -40.881 1.00 90.12 404 VAL A O 1
ATOM 3091 N N . LEU A 1 405 ? 22.663 2.444 -41.463 1.00 90.44 405 LEU A N 1
ATOM 3092 C CA . LEU A 1 405 ? 22.296 2.263 -42.873 1.00 90.44 405 LEU A CA 1
ATOM 3093 C C . LEU A 1 405 ? 21.017 1.439 -43.075 1.00 90.44 405 LEU A C 1
ATOM 3095 O O . LEU A 1 405 ? 20.282 1.693 -44.027 1.00 90.44 405 LEU A O 1
ATOM 3099 N N . LEU A 1 406 ? 20.745 0.473 -42.195 1.00 90.88 406 LEU A N 1
ATOM 3100 C CA . LEU A 1 406 ? 19.532 -0.346 -42.253 1.00 90.88 406 LEU A CA 1
ATOM 3101 C C . LEU A 1 406 ? 18.266 0.420 -41.829 1.00 90.88 406 LEU A C 1
ATOM 3103 O O . LEU A 1 406 ? 17.177 0.056 -42.264 1.00 90.88 406 LEU A O 1
ATOM 3107 N N . GLU A 1 407 ? 18.396 1.480 -41.029 1.00 90.00 407 GLU A N 1
ATOM 3108 C CA . GLU A 1 407 ? 17.268 2.134 -40.341 1.00 90.00 407 GLU A CA 1
ATOM 3109 C C . GLU A 1 407 ? 17.037 3.589 -40.776 1.00 90.00 407 GLU A C 1
ATOM 3111 O O . GLU A 1 407 ? 15.903 4.068 -40.800 1.00 90.00 407 GLU A O 1
ATOM 3116 N N . GLU A 1 408 ? 18.090 4.283 -41.215 1.00 89.12 408 GLU A N 1
ATOM 3117 C CA . GLU A 1 408 ? 18.084 5.699 -41.611 1.00 89.12 408 GLU A CA 1
ATOM 3118 C C . GLU A 1 408 ? 17.110 5.984 -42.766 1.00 89.12 408 GLU A C 1
ATOM 3120 O O . GLU A 1 408 ? 16.615 7.101 -42.918 1.00 89.12 408 GLU A O 1
ATOM 3125 N N . GLY A 1 409 ? 16.742 4.961 -43.544 1.00 85.31 409 GLY A N 1
ATOM 3126 C CA . GLY A 1 409 ? 15.682 5.074 -44.538 1.00 85.31 409 GLY A CA 1
ATOM 3127 C C . GLY A 1 409 ? 14.363 5.590 -43.951 1.00 85.31 409 GLY A C 1
ATOM 3128 O O . GLY A 1 409 ? 13.774 6.506 -44.518 1.00 85.31 409 GLY A O 1
ATOM 3129 N N . GLY A 1 410 ? 13.963 5.095 -42.774 1.00 85.69 410 GLY A N 1
ATOM 3130 C CA . GLY A 1 410 ? 12.726 5.500 -42.101 1.00 85.69 410 GLY A CA 1
ATOM 3131 C C . GLY A 1 410 ? 12.747 6.922 -41.530 1.00 85.69 410 GLY A C 1
ATOM 3132 O O . GLY A 1 410 ? 11.677 7.491 -41.311 1.00 85.69 410 GLY A O 1
ATOM 3133 N N . MET A 1 411 ? 13.938 7.494 -41.323 1.00 90.88 411 MET A N 1
ATOM 3134 C CA . MET A 1 411 ? 14.138 8.891 -40.920 1.00 90.88 411 MET A CA 1
ATOM 3135 C C . MET A 1 411 ? 14.192 9.833 -42.131 1.00 90.88 411 MET A C 1
ATOM 3137 O O . MET A 1 411 ? 13.692 10.954 -42.060 1.00 90.88 411 MET A O 1
ATOM 3141 N N . LEU A 1 412 ? 14.748 9.373 -43.258 1.00 89.44 412 LEU A N 1
ATOM 3142 C CA . LEU A 1 412 ? 14.889 10.163 -44.486 1.00 89.44 412 LEU A CA 1
ATOM 3143 C C . LEU A 1 412 ? 13.624 10.215 -45.348 1.00 89.44 412 LEU A C 1
ATOM 3145 O O . LEU A 1 412 ? 13.374 11.242 -45.976 1.00 89.44 412 LEU A O 1
ATOM 3149 N N . ASP A 1 413 ? 12.817 9.153 -45.389 1.00 89.81 413 ASP A N 1
ATOM 3150 C CA . ASP A 1 413 ? 11.621 9.099 -46.244 1.00 89.81 413 ASP A CA 1
ATOM 3151 C C . ASP A 1 413 ? 10.629 10.259 -45.980 1.00 89.81 413 ASP A C 1
ATOM 3153 O O . ASP A 1 413 ? 10.165 10.873 -46.948 1.00 89.81 413 ASP A O 1
ATOM 3157 N N . PRO A 1 414 ? 10.340 10.661 -44.719 1.00 89.00 414 PRO A N 1
ATOM 3158 C CA . PRO A 1 414 ? 9.527 11.849 -44.450 1.00 89.00 414 PRO A CA 1
ATOM 3159 C C . PRO A 1 414 ? 10.156 13.149 -44.967 1.00 89.00 414 PRO A C 1
ATOM 3161 O O . PRO A 1 414 ? 9.446 14.093 -45.307 1.00 89.00 414 PRO A O 1
ATOM 3164 N N . LEU A 1 415 ? 11.484 13.231 -45.036 1.00 89.75 415 LEU A N 1
ATOM 3165 C CA . LEU A 1 415 ? 12.192 14.432 -45.483 1.00 89.75 415 LEU A CA 1
ATOM 3166 C C . LEU A 1 415 ? 12.253 14.544 -47.013 1.00 89.75 415 LEU A C 1
ATOM 3168 O O . LEU A 1 415 ? 12.343 15.651 -47.539 1.00 89.75 415 LEU A O 1
ATOM 3172 N N . LEU A 1 416 ? 12.124 13.422 -47.725 1.00 88.19 416 LEU A N 1
ATOM 3173 C CA . LEU A 1 416 ? 12.110 13.326 -49.191 1.00 88.19 416 LEU A CA 1
ATOM 3174 C C . LEU A 1 416 ? 10.688 13.381 -49.786 1.00 88.19 416 LEU A C 1
ATOM 3176 O O . LEU A 1 416 ? 10.414 12.803 -50.835 1.00 88.19 416 LEU A O 1
ATOM 3180 N N . GLY A 1 417 ? 9.764 14.065 -49.102 1.00 79.00 417 GLY A N 1
ATOM 3181 C CA . GLY A 1 417 ? 8.389 14.278 -49.569 1.00 79.00 417 GLY A CA 1
ATOM 3182 C C . GLY A 1 417 ? 7.336 13.307 -49.019 1.00 79.00 417 GLY A C 1
ATOM 3183 O O . GLY A 1 417 ? 6.172 13.423 -49.396 1.00 79.00 417 GLY A O 1
ATOM 3184 N N . GLY A 1 418 ? 7.694 12.384 -48.116 1.00 81.81 418 GLY A N 1
ATOM 3185 C CA . GLY A 1 418 ? 6.738 11.513 -47.415 1.00 81.81 418 GLY A CA 1
ATOM 3186 C C . GLY A 1 418 ? 6.044 12.175 -46.213 1.00 81.81 418 GLY A C 1
ATOM 3187 O O . GLY A 1 418 ? 6.553 13.135 -45.632 1.00 81.81 418 GLY A O 1
ATOM 3188 N N . ASP A 1 419 ? 4.890 11.653 -45.793 1.00 84.31 419 ASP A N 1
ATOM 3189 C CA . ASP A 1 419 ? 4.244 12.055 -44.533 1.00 84.31 419 ASP A CA 1
ATOM 3190 C C . ASP A 1 419 ? 4.956 11.438 -43.316 1.00 84.31 419 ASP A C 1
ATOM 3192 O O . ASP A 1 419 ? 5.537 10.354 -43.406 1.00 84.31 419 ASP A O 1
ATOM 3196 N N . MET A 1 420 ? 4.894 12.105 -42.155 1.00 86.00 420 MET A N 1
ATOM 3197 C CA . MET A 1 420 ? 5.376 11.500 -40.908 1.00 86.00 420 MET A CA 1
ATOM 3198 C C . MET A 1 420 ? 4.429 10.370 -40.483 1.00 86.00 420 MET A C 1
ATOM 3200 O O . MET A 1 420 ? 3.229 10.615 -40.325 1.00 86.00 420 MET A O 1
ATOM 3204 N N . PRO A 1 421 ? 4.929 9.140 -40.285 1.00 85.88 421 PRO A N 1
ATOM 3205 C CA . PRO A 1 421 ? 4.071 8.031 -39.905 1.00 85.88 421 PRO A CA 1
ATOM 3206 C C . PRO A 1 421 ? 3.581 8.183 -38.446 1.00 85.88 421 PRO A C 1
ATOM 3208 O O . PRO A 1 421 ? 4.233 8.851 -37.642 1.00 85.88 421 PRO A O 1
ATOM 3211 N N . PRO A 1 422 ? 2.444 7.572 -38.058 1.00 81.00 422 PRO A N 1
ATOM 3212 C CA . PRO A 1 422 ? 1.895 7.712 -36.702 1.00 81.00 422 PRO A CA 1
ATOM 3213 C C . PRO A 1 422 ? 2.842 7.253 -35.579 1.00 81.00 422 PRO A C 1
ATOM 3215 O O . PRO A 1 422 ? 2.753 7.748 -34.460 1.00 81.00 422 PRO A O 1
ATOM 3218 N N . ASP A 1 423 ? 3.749 6.323 -35.882 1.00 83.50 423 ASP A N 1
ATOM 3219 C CA . ASP A 1 423 ? 4.772 5.760 -34.995 1.00 83.50 423 ASP A CA 1
ATOM 3220 C C . ASP A 1 423 ? 6.116 6.514 -35.062 1.00 83.50 423 ASP A C 1
ATOM 3222 O O . ASP A 1 423 ? 7.119 6.032 -34.541 1.00 83.50 423 ASP A O 1
ATOM 3226 N N . PHE A 1 424 ? 6.179 7.694 -35.695 1.00 88.81 424 PHE A N 1
ATOM 3227 C CA . PHE A 1 424 ? 7.450 8.370 -35.981 1.00 88.81 424 PHE A CA 1
ATOM 3228 C C . PHE A 1 424 ? 8.320 8.620 -34.739 1.00 88.81 424 PHE A C 1
ATOM 3230 O O . PHE A 1 424 ? 9.514 8.351 -34.783 1.00 88.81 424 PHE A O 1
ATOM 3237 N N . LEU A 1 425 ? 7.750 9.047 -33.606 1.00 87.69 425 LEU A N 1
ATOM 3238 C CA . LEU A 1 425 ? 8.526 9.263 -32.374 1.00 87.69 425 LEU A CA 1
ATOM 3239 C C . LEU A 1 425 ? 9.155 7.971 -31.826 1.00 87.69 425 LEU A C 1
ATOM 3241 O O . LEU A 1 425 ? 10.281 8.009 -31.341 1.00 87.69 425 LEU A O 1
ATOM 3245 N N . GLN A 1 426 ? 8.485 6.823 -31.977 1.00 84.81 426 GLN A N 1
ATOM 3246 C CA . GLN A 1 426 ? 9.068 5.523 -31.619 1.00 84.81 426 GLN A CA 1
ATOM 3247 C C . GLN A 1 426 ? 10.242 5.175 -32.540 1.00 84.81 426 GLN A C 1
ATOM 3249 O O . GLN A 1 426 ? 11.217 4.567 -32.106 1.00 84.81 426 GLN A O 1
ATOM 3254 N N . ARG A 1 427 ? 10.180 5.589 -33.814 1.00 87.94 427 ARG A N 1
ATOM 3255 C CA . ARG A 1 427 ? 11.304 5.441 -34.749 1.00 87.94 427 ARG A CA 1
ATOM 3256 C C . ARG A 1 427 ? 12.472 6.339 -34.377 1.00 87.94 427 ARG A C 1
ATOM 3258 O O . ARG A 1 427 ? 13.598 5.874 -34.448 1.00 87.94 427 ARG A O 1
ATOM 3265 N N . VAL A 1 428 ? 12.218 7.575 -33.946 1.00 89.75 428 VAL A N 1
ATOM 3266 C CA . VAL A 1 428 ? 13.261 8.496 -33.461 1.00 89.75 428 VAL A CA 1
ATOM 3267 C C . VAL A 1 428 ? 13.985 7.897 -32.253 1.00 89.75 428 VAL A C 1
ATOM 3269 O O . VAL A 1 428 ? 15.214 7.832 -32.242 1.00 89.75 428 VAL A O 1
ATOM 3272 N N . GLU A 1 429 ? 13.233 7.406 -31.267 1.00 85.44 429 GLU A N 1
ATOM 3273 C CA . GLU A 1 429 ? 13.788 6.746 -30.082 1.00 85.44 429 GLU A CA 1
ATOM 3274 C C . GLU A 1 429 ? 14.594 5.498 -30.466 1.00 85.44 429 GLU A C 1
ATOM 3276 O O . GLU A 1 429 ? 15.764 5.369 -30.104 1.00 85.44 429 GLU A O 1
ATOM 3281 N N . ARG A 1 430 ? 14.023 4.615 -31.293 1.00 86.00 430 ARG A N 1
ATOM 3282 C CA . ARG A 1 430 ? 14.721 3.444 -31.843 1.00 86.00 430 ARG A CA 1
ATOM 3283 C C . ARG A 1 430 ? 16.012 3.837 -32.558 1.00 86.00 430 ARG A C 1
ATOM 3285 O O . ARG A 1 430 ? 17.043 3.208 -32.329 1.00 86.00 430 ARG A O 1
ATOM 3292 N N . HIS A 1 431 ? 15.975 4.872 -33.395 1.00 89.19 431 HIS A N 1
ATOM 3293 C CA . HIS A 1 431 ? 17.128 5.336 -34.164 1.00 89.19 431 HIS A CA 1
ATOM 3294 C C . HIS A 1 431 ? 18.269 5.793 -33.259 1.00 89.19 431 HIS A C 1
ATOM 3296 O O . HIS A 1 431 ? 19.434 5.548 -33.557 1.00 89.19 431 HIS A O 1
ATOM 3302 N N . SER A 1 432 ? 17.956 6.382 -32.106 1.00 86.75 432 SER A N 1
ATOM 3303 C CA . SER A 1 432 ? 18.973 6.741 -31.119 1.00 86.75 432 SER A CA 1
ATOM 3304 C C . SER A 1 432 ? 19.751 5.519 -30.604 1.00 86.75 432 SER A C 1
ATOM 3306 O O . SER A 1 432 ? 20.982 5.545 -30.534 1.00 86.75 432 SER A O 1
ATOM 3308 N N . HIS A 1 433 ? 19.057 4.407 -30.340 1.00 85.75 433 HIS A N 1
ATOM 3309 C CA . HIS A 1 433 ? 19.672 3.146 -29.928 1.00 85.75 433 HIS A CA 1
ATOM 3310 C C . HIS A 1 433 ? 20.445 2.486 -31.076 1.00 85.75 433 HIS A C 1
ATOM 3312 O O . HIS A 1 433 ? 21.514 1.912 -30.862 1.00 85.75 433 HIS A O 1
ATOM 3318 N N . VAL A 1 434 ? 19.948 2.610 -32.311 1.00 89.44 434 VAL A N 1
ATOM 3319 C CA . VAL A 1 434 ? 20.659 2.173 -33.523 1.00 89.44 434 VAL A CA 1
ATOM 3320 C C . VAL A 1 434 ? 21.992 2.909 -33.646 1.00 89.44 434 VAL A C 1
ATOM 3322 O O . VAL A 1 434 ? 23.025 2.271 -33.840 1.00 89.44 434 VAL A O 1
ATOM 3325 N N . VAL A 1 435 ? 21.999 4.230 -33.474 1.00 85.25 435 VAL A N 1
ATOM 3326 C CA . VAL A 1 435 ? 23.218 5.044 -33.525 1.00 85.25 435 VAL A CA 1
ATOM 3327 C C . VAL A 1 435 ? 24.181 4.652 -32.400 1.00 85.25 435 VAL A C 1
ATOM 3329 O O . VAL A 1 435 ? 25.363 4.452 -32.665 1.00 85.25 435 VAL A O 1
ATOM 3332 N N . GLN A 1 436 ? 23.698 4.436 -31.170 1.00 82.62 436 GLN A N 1
ATOM 3333 C CA . GLN A 1 436 ? 24.521 3.954 -30.046 1.00 82.62 436 GLN A CA 1
ATOM 3334 C C . GLN A 1 436 ? 25.185 2.596 -30.330 1.00 82.62 436 GLN A C 1
ATOM 3336 O O . GLN A 1 436 ? 26.353 2.389 -29.979 1.00 82.62 436 GLN A O 1
ATOM 3341 N N . SER A 1 437 ? 24.480 1.697 -31.026 1.00 86.81 437 SER A N 1
ATOM 3342 C CA . SER A 1 437 ? 24.992 0.364 -31.363 1.00 86.81 437 SER A CA 1
ATOM 3343 C C . SER A 1 437 ? 26.234 0.387 -32.274 1.00 86.81 437 SER A C 1
ATOM 3345 O O . SER A 1 437 ? 26.990 -0.583 -32.315 1.00 86.81 437 SER A O 1
ATOM 3347 N N . CYS A 1 438 ? 26.507 1.502 -32.963 1.00 83.25 438 CYS A N 1
ATOM 3348 C CA . CYS A 1 438 ? 27.688 1.673 -33.818 1.00 83.25 438 CYS A CA 1
ATOM 3349 C C . CYS A 1 438 ? 29.018 1.553 -33.064 1.00 83.25 438 CYS A C 1
ATOM 3351 O O . CYS A 1 438 ? 30.027 1.169 -33.664 1.00 83.25 438 CYS A O 1
ATOM 3353 N N . SER A 1 439 ? 29.021 1.834 -31.758 1.00 83.25 439 SER A N 1
ATOM 3354 C CA . SER A 1 439 ? 30.191 1.651 -30.889 1.00 83.25 439 SER A CA 1
ATOM 3355 C C . SER A 1 439 ? 30.714 0.206 -30.911 1.00 83.25 439 SER A C 1
ATOM 3357 O O . SER A 1 439 ? 31.922 -0.014 -30.867 1.00 83.25 439 SER A O 1
ATOM 3359 N N . HIS A 1 440 ? 29.836 -0.780 -31.125 1.00 83.50 440 HIS A N 1
ATOM 3360 C CA . HIS A 1 440 ? 30.191 -2.200 -31.224 1.00 83.50 440 HIS A CA 1
ATOM 3361 C C . HIS A 1 440 ? 30.883 -2.585 -32.544 1.00 83.50 440 HIS A C 1
ATOM 3363 O O . HIS A 1 440 ? 31.303 -3.736 -32.707 1.00 83.50 440 HIS A O 1
ATOM 3369 N N . GLY A 1 441 ? 31.004 -1.643 -33.488 1.00 77.56 441 GLY A N 1
ATOM 3370 C CA . GLY A 1 441 ? 31.749 -1.777 -34.743 1.00 77.56 441 GLY A CA 1
ATOM 3371 C C . GLY A 1 441 ? 33.155 -1.178 -34.719 1.00 77.56 441 GLY A C 1
ATOM 3372 O O . GLY A 1 441 ? 33.806 -1.127 -35.767 1.00 77.56 441 GLY A O 1
ATOM 3373 N N . VAL A 1 442 ? 33.631 -0.700 -33.562 1.00 77.69 442 VAL A N 1
ATOM 3374 C CA . VAL A 1 442 ? 34.944 -0.055 -33.406 1.00 77.69 442 VAL A CA 1
ATOM 3375 C C . VAL A 1 442 ? 35.718 -0.657 -32.239 1.00 77.69 442 VAL A C 1
ATOM 3377 O O . VAL A 1 442 ? 35.158 -1.002 -31.208 1.00 77.69 442 VAL A O 1
ATOM 3380 N N . SER A 1 443 ? 37.037 -0.760 -32.394 1.00 66.81 443 SER A N 1
ATOM 3381 C CA . SER A 1 443 ? 37.962 -0.999 -31.287 1.00 66.81 443 SER A CA 1
ATOM 3382 C C . SER A 1 443 ? 38.508 0.339 -30.766 1.00 66.81 443 SER A C 1
ATOM 3384 O O . SER A 1 443 ? 39.277 0.985 -31.484 1.00 66.81 443 SER A O 1
ATOM 3386 N N . GLY A 1 444 ? 38.144 0.743 -29.545 1.00 67.12 444 GLY A N 1
ATOM 3387 C CA . GLY A 1 444 ? 38.626 1.971 -28.887 1.00 67.12 444 GLY A CA 1
ATOM 3388 C C . GLY A 1 444 ? 37.514 2.971 -28.547 1.00 67.12 444 GLY A C 1
ATOM 3389 O O . GLY A 1 444 ? 36.336 2.644 -28.666 1.00 67.12 444 GLY A O 1
ATOM 3390 N N . ASP A 1 445 ? 37.899 4.176 -28.117 1.00 65.06 445 ASP A N 1
ATOM 3391 C CA . ASP A 1 445 ? 36.956 5.235 -27.734 1.00 65.06 445 ASP A CA 1
ATOM 3392 C C . ASP A 1 445 ? 36.109 5.681 -28.938 1.00 65.06 445 ASP A C 1
ATOM 3394 O O . ASP A 1 445 ? 36.643 5.974 -30.009 1.00 65.06 445 ASP A O 1
ATOM 3398 N N . PHE A 1 446 ? 34.788 5.733 -28.747 1.00 73.38 446 PHE A N 1
ATOM 3399 C CA . PHE A 1 446 ? 33.809 6.160 -29.748 1.00 73.38 446 PHE A CA 1
ATOM 3400 C C . PHE A 1 446 ? 32.993 7.324 -29.178 1.00 73.38 446 PHE A C 1
ATOM 3402 O O . PHE A 1 446 ? 32.202 7.140 -28.251 1.00 73.38 446 PHE A O 1
ATOM 3409 N N . GLY A 1 447 ? 33.249 8.536 -29.672 1.00 73.00 447 GLY A N 1
ATOM 3410 C CA . GLY A 1 447 ? 32.727 9.774 -29.091 1.00 73.00 447 GLY A CA 1
ATOM 3411 C C . GLY A 1 447 ? 31.574 10.409 -29.871 1.00 73.00 447 GLY A C 1
ATOM 3412 O O . GLY A 1 447 ? 31.160 9.941 -30.929 1.00 73.00 447 GLY A O 1
ATOM 3413 N N . THR A 1 448 ? 31.083 11.546 -29.371 1.00 68.38 448 THR A N 1
ATOM 3414 C CA . THR A 1 448 ? 30.006 12.342 -29.996 1.00 68.38 448 THR A CA 1
ATOM 3415 C C . THR A 1 448 ? 30.308 12.731 -31.444 1.00 68.38 448 THR A C 1
ATOM 3417 O O . THR A 1 448 ? 29.435 12.635 -32.307 1.00 68.38 448 THR A O 1
ATOM 3420 N N . ASP A 1 449 ? 31.553 13.117 -31.736 1.00 71.94 449 ASP A N 1
ATOM 3421 C CA . ASP A 1 449 ? 31.973 13.462 -33.097 1.00 71.94 449 ASP A CA 1
ATOM 3422 C C . ASP A 1 449 ? 31.909 12.249 -34.040 1.00 71.94 449 ASP A C 1
ATOM 3424 O O . ASP A 1 449 ? 31.585 12.398 -35.221 1.00 71.94 449 ASP A O 1
ATOM 3428 N N . ASP A 1 450 ? 32.170 11.039 -33.537 1.00 76.31 450 ASP A N 1
ATOM 3429 C CA . ASP A 1 450 ? 32.079 9.808 -34.322 1.00 76.31 450 ASP A CA 1
ATOM 3430 C C . ASP A 1 450 ? 30.625 9.467 -34.665 1.00 76.31 450 ASP A C 1
ATOM 3432 O O . ASP A 1 450 ? 30.346 9.142 -35.820 1.00 76.31 450 ASP A O 1
ATOM 3436 N N . PHE A 1 451 ? 29.687 9.633 -33.723 1.00 75.81 451 PHE A N 1
ATOM 3437 C CA . PHE A 1 451 ? 28.251 9.456 -33.981 1.00 75.81 451 PHE A CA 1
ATOM 3438 C C . PHE A 1 451 ? 27.751 10.394 -35.091 1.00 75.81 451 PHE A C 1
ATOM 3440 O O . PHE A 1 451 ? 27.138 9.937 -36.058 1.00 75.81 451 PHE A O 1
ATOM 3447 N N . ILE A 1 452 ? 28.082 11.689 -35.016 1.00 76.00 452 ILE A N 1
ATOM 3448 C CA . ILE A 1 452 ? 27.692 12.682 -36.035 1.00 76.00 452 ILE A CA 1
ATOM 3449 C C . ILE A 1 452 ? 28.301 12.329 -37.399 1.00 76.00 452 ILE A C 1
ATOM 3451 O O . ILE A 1 452 ? 27.639 12.433 -38.435 1.00 76.00 452 ILE A O 1
ATOM 3455 N N . ASN A 1 453 ? 29.565 11.897 -37.425 1.00 78.94 453 ASN A N 1
ATOM 3456 C CA . ASN A 1 453 ? 30.235 11.499 -38.661 1.00 78.94 453 ASN A CA 1
ATOM 3457 C C . ASN A 1 453 ? 29.618 10.238 -39.282 1.00 78.94 453 ASN A C 1
ATOM 3459 O O . ASN A 1 453 ? 29.496 10.180 -40.510 1.00 78.94 453 ASN A O 1
ATOM 3463 N N . VAL A 1 454 ? 29.226 9.256 -38.460 1.00 82.50 454 VAL A N 1
ATOM 3464 C CA . VAL A 1 454 ? 28.538 8.041 -38.914 1.00 82.50 454 VAL A CA 1
ATOM 3465 C C . VAL A 1 454 ? 27.181 8.386 -39.515 1.00 82.50 454 VAL A C 1
ATOM 3467 O O . VAL A 1 454 ? 26.903 8.007 -40.653 1.00 82.50 454 VAL A O 1
ATOM 3470 N N . GLN A 1 455 ? 26.386 9.179 -38.800 1.00 84.81 455 GLN A N 1
ATOM 3471 C CA . GLN A 1 455 ? 25.069 9.617 -39.249 1.00 84.81 455 GLN A CA 1
ATOM 3472 C C . GLN A 1 455 ? 25.146 10.404 -40.561 1.00 84.81 455 GLN A C 1
ATOM 3474 O O . GLN A 1 455 ? 24.463 10.079 -41.530 1.00 84.81 455 GLN A O 1
ATOM 3479 N N . ARG A 1 456 ? 26.054 11.386 -40.645 1.00 83.19 456 ARG A N 1
ATOM 3480 C CA . ARG A 1 456 ? 26.286 12.158 -41.874 1.00 83.19 456 ARG A CA 1
ATOM 3481 C C . ARG A 1 456 ? 26.653 11.254 -43.047 1.00 83.19 456 ARG A C 1
ATOM 3483 O O . ARG A 1 456 ? 26.129 11.440 -44.141 1.00 83.19 456 ARG A O 1
ATOM 3490 N N . GLY A 1 457 ? 27.562 10.302 -42.837 1.00 81.25 457 GLY A N 1
ATOM 3491 C CA . GLY A 1 457 ? 27.990 9.377 -43.887 1.00 81.25 457 GLY A CA 1
ATOM 3492 C C . GLY A 1 457 ? 26.861 8.461 -44.366 1.00 81.25 457 GLY A C 1
ATOM 3493 O O . GLY A 1 457 ? 26.744 8.228 -45.568 1.00 81.25 457 GLY A O 1
ATOM 3494 N N . ALA A 1 458 ? 26.006 7.994 -43.451 1.00 86.56 458 ALA A N 1
ATOM 3495 C CA . ALA A 1 458 ? 24.829 7.199 -43.786 1.00 86.56 458 ALA A CA 1
ATOM 3496 C C . ALA A 1 458 ? 23.807 8.003 -44.604 1.00 86.56 458 ALA A C 1
ATOM 3498 O O . ALA A 1 458 ? 23.385 7.545 -45.665 1.00 86.56 458 ALA A O 1
ATOM 3499 N N . ILE A 1 459 ? 23.489 9.230 -44.173 1.00 87.94 459 ILE A N 1
ATOM 3500 C CA . ILE A 1 459 ? 22.582 10.133 -44.894 1.00 87.94 459 ILE A CA 1
ATOM 3501 C C . ILE A 1 459 ? 23.104 10.406 -46.307 1.00 87.94 459 ILE A C 1
ATOM 3503 O O . ILE A 1 459 ? 22.379 10.209 -47.276 1.00 87.94 459 ILE A O 1
ATOM 3507 N N . GLN A 1 460 ? 24.377 10.787 -46.450 1.00 82.75 460 GLN A N 1
ATOM 3508 C CA . GLN A 1 460 ? 24.988 11.036 -47.760 1.00 82.75 460 GLN A CA 1
ATOM 3509 C C . GLN A 1 460 ? 24.903 9.820 -48.690 1.00 82.75 460 GLN A C 1
ATOM 3511 O O . GLN A 1 460 ? 24.573 9.970 -49.865 1.00 82.75 460 GLN A O 1
ATOM 3516 N N . LEU A 1 461 ? 25.204 8.621 -48.176 1.00 82.81 461 LEU A N 1
ATOM 3517 C CA . LEU A 1 461 ? 25.152 7.389 -48.964 1.00 82.81 461 LEU A CA 1
ATOM 3518 C C . LEU A 1 461 ? 23.727 7.096 -49.442 1.00 82.81 461 LEU A C 1
ATOM 3520 O O . LEU A 1 461 ? 23.532 6.786 -50.614 1.00 82.81 461 LEU A O 1
ATOM 3524 N N . LEU A 1 462 ? 22.742 7.213 -48.552 1.00 86.62 462 LEU A N 1
ATOM 3525 C CA . LEU A 1 462 ? 21.345 6.918 -48.861 1.00 86.62 462 LEU A CA 1
ATOM 3526 C C . LEU A 1 462 ? 20.700 7.970 -49.772 1.00 86.62 462 LEU A C 1
ATOM 3528 O O . LEU A 1 462 ? 19.850 7.624 -50.590 1.00 86.62 462 LEU A O 1
ATOM 3532 N N . LEU A 1 463 ? 21.101 9.240 -49.669 1.00 85.75 463 LEU A N 1
ATOM 3533 C CA . LEU A 1 463 ? 20.693 10.288 -50.610 1.00 85.75 463 LEU A CA 1
ATOM 3534 C C . LEU A 1 463 ? 21.265 10.019 -52.007 1.00 85.75 463 LEU A C 1
ATOM 3536 O O . LEU A 1 463 ? 20.516 10.024 -52.983 1.00 85.75 463 LEU A O 1
ATOM 3540 N N . ALA A 1 464 ? 22.553 9.669 -52.097 1.00 79.56 464 ALA A N 1
ATOM 3541 C CA . ALA A 1 464 ? 23.187 9.295 -53.360 1.00 79.56 464 ALA A CA 1
ATOM 3542 C C . ALA A 1 464 ? 22.561 8.028 -53.977 1.00 79.56 464 ALA A C 1
ATOM 3544 O O . ALA A 1 464 ? 22.339 7.976 -55.184 1.00 79.56 464 ALA A O 1
ATOM 3545 N N . GLN A 1 465 ? 22.218 7.021 -53.162 1.00 81.44 465 GLN A N 1
ATOM 3546 C CA . GLN A 1 465 ? 21.514 5.810 -53.613 1.00 81.44 465 GLN A CA 1
ATOM 3547 C C . GLN A 1 465 ? 20.127 6.132 -54.193 1.00 81.44 465 GLN A C 1
ATOM 3549 O O . GLN A 1 465 ? 19.696 5.491 -55.151 1.00 81.44 465 GLN A O 1
ATOM 3554 N N . ARG A 1 466 ? 19.436 7.129 -53.629 1.00 85.00 466 ARG A N 1
ATOM 3555 C CA . ARG A 1 466 ? 18.125 7.602 -54.099 1.00 85.00 466 ARG A CA 1
ATOM 3556 C C . ARG A 1 466 ? 18.208 8.604 -55.258 1.00 85.00 466 ARG A C 1
ATOM 3558 O O . ARG A 1 466 ? 17.165 8.988 -55.775 1.00 85.00 466 ARG A O 1
ATOM 3565 N N . GLY A 1 467 ? 19.413 8.987 -55.687 1.00 82.19 467 GLY A N 1
ATOM 3566 C CA . GLY A 1 467 ? 19.628 9.938 -56.779 1.00 82.19 467 GLY A CA 1
ATOM 3567 C C . GLY A 1 467 ? 19.280 11.383 -56.423 1.00 82.19 467 GLY A C 1
ATOM 3568 O O . GLY A 1 467 ? 18.891 12.129 -57.313 1.00 82.19 467 GLY A O 1
ATOM 3569 N N . VAL A 1 468 ? 19.381 11.753 -55.140 1.00 83.25 468 VAL A N 1
ATOM 3570 C CA . VAL A 1 468 ? 19.164 13.132 -54.679 1.00 83.25 468 VAL A CA 1
ATOM 3571 C C . VAL A 1 468 ? 20.395 13.967 -55.017 1.00 83.25 468 VAL A C 1
ATOM 3573 O O . VAL A 1 468 ? 21.502 13.666 -54.564 1.00 83.25 468 VAL A O 1
ATOM 3576 N N . GLU A 1 469 ? 20.196 15.017 -55.803 1.00 80.12 469 GLU A N 1
ATOM 3577 C CA . GLU A 1 469 ? 21.256 15.891 -56.302 1.00 80.12 469 GLU A CA 1
ATOM 3578 C C . GLU A 1 469 ? 21.470 17.111 -55.387 1.00 80.12 469 GLU A C 1
ATOM 3580 O O . GLU A 1 469 ? 20.630 17.472 -54.562 1.00 80.12 469 GLU A O 1
ATOM 3585 N N . GLY A 1 470 ? 22.605 17.802 -55.547 1.00 71.62 470 GLY A N 1
ATOM 3586 C CA . GLY A 1 470 ? 23.009 18.903 -54.657 1.00 71.62 470 GLY A CA 1
ATOM 3587 C C . GLY A 1 470 ? 22.019 20.075 -54.545 1.00 71.62 470 GLY A C 1
ATOM 3588 O O . GLY A 1 470 ? 21.959 20.727 -53.503 1.00 71.62 470 GLY A O 1
ATOM 3589 N N . GLU A 1 471 ? 21.219 20.322 -55.584 1.00 72.94 471 GLU A N 1
ATOM 3590 C CA . GLU A 1 471 ? 20.191 21.376 -55.606 1.00 72.94 471 GLU A CA 1
ATOM 3591 C C . GLU A 1 471 ? 18.981 21.042 -54.710 1.00 72.94 471 GLU A C 1
ATOM 3593 O O . GLU A 1 471 ? 18.309 21.942 -54.205 1.00 72.94 471 GLU A O 1
ATOM 3598 N N . GLU A 1 472 ? 18.726 19.756 -54.449 1.00 81.44 472 GLU A N 1
ATOM 3599 C CA . GLU A 1 472 ? 17.605 19.273 -53.628 1.00 81.44 472 GLU A CA 1
ATOM 3600 C C . GLU A 1 472 ? 17.934 19.303 -52.123 1.00 81.44 472 GLU A C 1
ATOM 3602 O O . GLU A 1 472 ? 17.040 19.236 -51.277 1.00 81.44 472 GLU A O 1
ATOM 3607 N N . TYR A 1 473 ? 19.207 19.489 -51.746 1.00 85.12 473 TYR A N 1
ATOM 3608 C CA . TYR A 1 473 ? 19.618 19.571 -50.338 1.00 85.12 473 TYR A CA 1
ATOM 3609 C C . TYR A 1 473 ? 19.024 20.777 -49.601 1.00 85.12 473 TYR A C 1
ATOM 3611 O O . TYR A 1 473 ? 18.801 20.703 -48.391 1.00 85.12 473 TYR A O 1
ATOM 3619 N N . LYS A 1 474 ? 18.725 21.878 -50.306 1.00 82.31 474 LYS A N 1
ATOM 3620 C CA . LYS A 1 474 ? 18.045 23.033 -49.699 1.00 82.31 474 LYS A CA 1
ATOM 3621 C C . LYS A 1 474 ? 16.599 22.695 -49.317 1.00 82.31 474 LYS A C 1
ATOM 3623 O O . LYS A 1 474 ? 16.150 23.079 -48.241 1.00 82.31 474 LYS A O 1
ATOM 3628 N N . GLU A 1 475 ? 15.894 21.951 -50.166 1.00 85.69 475 GLU A N 1
ATOM 3629 C CA . GLU A 1 475 ? 14.541 21.465 -49.878 1.00 85.69 475 GLU A CA 1
ATOM 3630 C C . GLU A 1 475 ? 14.554 20.427 -48.748 1.00 85.69 475 GLU A C 1
ATOM 3632 O O . GLU A 1 475 ? 13.737 20.501 -47.833 1.00 85.69 475 GLU A O 1
ATOM 3637 N N . LEU A 1 476 ? 15.544 19.529 -48.739 1.00 88.62 476 LEU A N 1
ATOM 3638 C CA . LEU A 1 476 ? 15.750 18.570 -47.653 1.00 88.62 476 LEU A CA 1
ATOM 3639 C C . LEU A 1 476 ? 15.953 19.268 -46.297 1.00 88.62 476 LEU A C 1
ATOM 3641 O O . LEU A 1 476 ? 15.362 18.865 -45.292 1.00 88.62 476 LEU A O 1
ATOM 3645 N N . LEU A 1 477 ? 16.759 20.335 -46.261 1.00 88.12 477 LEU A N 1
ATOM 3646 C CA . LEU A 1 477 ? 16.959 21.145 -45.058 1.00 88.12 477 LEU A CA 1
ATOM 3647 C C . LEU A 1 477 ? 15.655 21.809 -44.603 1.00 88.12 477 LEU A C 1
ATOM 3649 O O . LEU A 1 477 ? 15.335 21.753 -43.416 1.00 88.12 477 LEU A O 1
ATOM 3653 N N . GLN A 1 478 ? 14.889 22.384 -45.532 1.00 87.00 478 GLN A N 1
ATOM 3654 C CA . GLN A 1 478 ? 13.601 23.002 -45.219 1.00 87.00 478 GLN A CA 1
ATOM 3655 C C . GLN A 1 478 ? 12.612 21.975 -44.644 1.00 87.00 478 GLN A C 1
ATOM 3657 O O . GLN A 1 478 ? 12.040 22.202 -43.581 1.00 87.00 478 GLN A O 1
ATOM 3662 N N . ASN A 1 479 ? 12.493 20.799 -45.267 1.00 90.12 479 ASN A N 1
ATOM 3663 C CA . ASN A 1 479 ? 11.646 19.712 -44.773 1.00 90.12 479 ASN A CA 1
ATOM 3664 C C . ASN A 1 479 ? 12.085 19.213 -43.388 1.00 90.12 479 ASN A C 1
ATOM 3666 O O . ASN A 1 479 ? 11.240 18.860 -42.566 1.00 90.12 479 ASN A O 1
ATOM 3670 N N . THR A 1 480 ? 13.391 19.209 -43.107 1.00 91.00 480 THR A N 1
ATOM 3671 C CA . THR A 1 480 ? 13.926 18.859 -41.781 1.00 91.00 480 THR A CA 1
ATOM 3672 C C . THR A 1 480 ? 13.491 19.877 -40.736 1.00 91.00 480 THR A C 1
ATOM 3674 O O . THR A 1 480 ? 12.998 19.499 -39.676 1.00 91.00 480 THR A O 1
ATOM 3677 N N . VAL A 1 481 ? 13.615 21.168 -41.042 1.00 89.88 481 VAL A N 1
ATOM 3678 C CA . VAL A 1 481 ? 13.170 22.247 -40.152 1.00 89.88 481 VAL A CA 1
ATOM 3679 C C . VAL A 1 481 ? 11.663 22.165 -39.899 1.00 89.88 481 VAL A C 1
ATOM 3681 O O . VAL A 1 481 ? 11.242 22.194 -38.743 1.00 89.88 481 VAL A O 1
ATOM 3684 N N . ASP A 1 482 ? 10.862 21.997 -40.950 1.00 89.31 482 ASP A N 1
ATOM 3685 C CA . ASP A 1 482 ? 9.401 22.036 -40.860 1.00 89.31 482 ASP A CA 1
ATOM 3686 C C . ASP A 1 482 ? 8.803 20.799 -40.176 1.00 89.31 482 ASP A C 1
ATOM 3688 O O . ASP A 1 482 ? 7.788 20.908 -39.486 1.00 89.31 482 ASP A O 1
ATOM 3692 N N . LYS A 1 483 ? 9.418 19.619 -40.344 1.00 90.56 483 LYS A N 1
ATOM 3693 C CA . LYS A 1 483 ? 8.901 18.358 -39.784 1.00 90.56 483 LYS A CA 1
ATOM 3694 C C . LYS A 1 483 ? 9.541 17.989 -38.450 1.00 90.56 483 LYS A C 1
ATOM 3696 O O . LYS A 1 483 ? 8.828 17.576 -37.538 1.00 90.56 483 LYS A O 1
ATOM 3701 N N . PHE A 1 484 ? 10.861 18.124 -38.312 1.00 93.12 484 PHE A N 1
ATOM 3702 C CA . PHE A 1 484 ? 11.565 17.706 -37.093 1.00 93.12 484 PHE A CA 1
ATOM 3703 C C . PHE A 1 484 ? 11.637 18.823 -36.050 1.00 93.12 484 PHE A C 1
ATOM 3705 O O . PHE A 1 484 ? 11.576 18.521 -34.861 1.00 93.12 484 PHE A O 1
ATOM 3712 N N . GLY A 1 485 ? 11.703 20.094 -36.461 1.00 90.81 485 GLY A N 1
ATOM 3713 C CA . GLY A 1 485 ? 11.799 21.235 -35.541 1.00 90.81 485 GLY A CA 1
ATOM 3714 C C . GLY A 1 485 ? 10.668 21.306 -34.508 1.00 90.81 485 GLY A C 1
ATOM 3715 O O . GLY A 1 485 ? 10.959 21.326 -33.307 1.00 90.81 485 GLY A O 1
ATOM 3716 N N . PRO A 1 486 ? 9.382 21.265 -34.920 1.00 91.00 486 PRO A N 1
ATOM 3717 C CA . PRO A 1 486 ? 8.263 21.273 -33.979 1.00 91.00 486 PRO A CA 1
ATOM 3718 C C . PRO A 1 486 ? 8.330 20.127 -32.959 1.00 91.00 486 PRO A C 1
ATOM 3720 O O . PRO A 1 486 ? 8.206 20.370 -31.761 1.00 91.00 486 PRO A O 1
ATOM 3723 N N . LEU A 1 487 ? 8.612 18.899 -33.414 1.00 92.06 487 LEU A N 1
ATOM 3724 C CA . LEU A 1 487 ? 8.733 17.733 -32.533 1.00 92.06 487 LEU A CA 1
ATOM 3725 C C . LEU A 1 487 ? 9.910 17.863 -31.560 1.00 92.06 487 LEU A C 1
ATOM 3727 O O . LEU A 1 487 ? 9.764 17.535 -30.387 1.00 92.06 487 LEU A O 1
ATOM 3731 N N . ALA A 1 488 ? 11.058 18.361 -32.021 1.00 92.50 488 ALA A N 1
ATOM 3732 C CA . ALA A 1 488 ? 12.224 18.580 -31.174 1.00 92.50 488 ALA A CA 1
ATOM 3733 C C . ALA A 1 488 ? 11.934 19.606 -30.067 1.00 92.50 488 ALA A C 1
ATOM 3735 O O . ALA A 1 488 ? 12.213 19.331 -28.901 1.00 92.50 488 ALA A O 1
ATOM 3736 N N . SER A 1 489 ? 11.292 20.730 -30.401 1.00 91.62 489 SER A N 1
ATOM 3737 C CA . SER A 1 489 ? 10.897 21.746 -29.413 1.00 91.62 489 SER A CA 1
ATOM 3738 C C . SER A 1 489 ? 9.906 21.193 -28.379 1.00 91.62 489 SER A C 1
ATOM 3740 O O . SER A 1 489 ? 10.027 21.456 -27.179 1.00 91.62 489 SER A O 1
ATOM 3742 N N . GLU A 1 490 ? 8.941 20.381 -28.820 1.00 92.69 490 GLU A N 1
ATOM 3743 C CA . GLU A 1 490 ? 7.987 19.710 -27.930 1.00 92.69 490 GLU A CA 1
ATOM 3744 C C . GLU A 1 490 ? 8.675 18.692 -27.000 1.00 92.69 490 GLU A C 1
ATOM 3746 O O . GLU A 1 490 ? 8.394 18.669 -25.802 1.00 92.69 490 GLU A O 1
ATOM 3751 N N . LEU A 1 491 ? 9.618 17.889 -27.505 1.00 91.56 491 LEU A N 1
ATOM 3752 C CA . LEU A 1 491 ? 10.389 16.925 -26.706 1.00 91.56 491 LEU A CA 1
ATOM 3753 C C . LEU A 1 491 ? 11.334 17.613 -25.708 1.00 91.56 491 LEU A C 1
ATOM 3755 O O . LEU A 1 491 ? 11.436 17.175 -24.562 1.00 91.56 491 LEU A O 1
ATOM 3759 N N . ALA A 1 492 ? 11.971 18.719 -26.103 1.00 89.69 492 ALA A N 1
ATOM 3760 C CA . ALA A 1 492 ? 12.760 19.555 -25.200 1.00 89.69 492 ALA A CA 1
ATOM 3761 C C . ALA A 1 492 ? 11.884 20.116 -24.066 1.00 89.69 492 ALA A C 1
ATOM 3763 O O . ALA A 1 492 ? 12.262 20.048 -22.896 1.00 89.69 492 ALA A O 1
ATOM 3764 N N . THR A 1 493 ? 10.670 20.569 -24.398 1.00 89.06 493 THR A N 1
ATOM 3765 C CA . THR A 1 493 ? 9.673 21.029 -23.420 1.00 89.06 493 THR A CA 1
ATOM 3766 C C . THR A 1 493 ? 9.267 19.912 -22.452 1.00 89.06 493 THR A C 1
ATOM 3768 O O . THR A 1 493 ? 9.212 20.142 -21.245 1.00 89.06 493 THR A O 1
ATOM 3771 N N . VAL A 1 494 ? 9.025 18.688 -22.942 1.00 87.81 494 VAL A N 1
ATOM 3772 C CA . VAL A 1 494 ? 8.727 17.521 -22.088 1.00 87.81 494 VAL A CA 1
ATOM 3773 C C . VAL A 1 494 ? 9.900 17.207 -21.158 1.00 87.81 494 VAL A C 1
ATOM 3775 O O . VAL A 1 494 ? 9.684 17.003 -19.963 1.00 87.81 494 VAL A O 1
ATOM 3778 N N . SER A 1 495 ? 11.134 17.213 -21.669 1.00 87.25 495 SER A N 1
ATOM 3779 C CA . SER A 1 495 ? 12.331 16.988 -20.854 1.00 87.25 495 SER A CA 1
ATOM 3780 C C . SER A 1 495 ? 12.471 18.039 -19.750 1.00 87.25 495 SER A C 1
ATOM 3782 O O . SER A 1 495 ? 12.670 17.681 -18.591 1.00 87.25 495 SER A O 1
ATOM 3784 N N . MET A 1 496 ? 12.310 19.324 -20.077 1.00 84.75 496 MET A N 1
ATOM 3785 C CA . MET A 1 496 ? 12.350 20.409 -19.090 1.00 84.75 496 MET A CA 1
ATOM 3786 C C . MET A 1 496 ? 11.225 20.289 -18.059 1.00 84.75 496 MET A C 1
ATOM 3788 O O . MET A 1 496 ? 11.447 20.495 -16.871 1.00 84.75 496 MET A O 1
ATOM 3792 N N . ALA A 1 497 ? 10.019 19.907 -18.480 1.00 79.69 497 ALA A N 1
ATOM 3793 C CA . ALA A 1 497 ? 8.905 19.688 -17.563 1.00 79.69 497 ALA A CA 1
ATOM 3794 C C . ALA A 1 497 ? 9.159 18.520 -16.589 1.00 79.69 497 ALA A C 1
ATOM 3796 O O . ALA A 1 497 ? 8.679 18.564 -15.454 1.00 79.69 497 ALA A O 1
ATOM 3797 N N . CYS A 1 498 ? 9.924 17.502 -16.999 1.00 78.44 498 CYS A N 1
ATOM 3798 C CA . CYS A 1 498 ? 10.399 16.449 -16.097 1.00 78.44 498 CYS A CA 1
ATOM 3799 C C . CYS A 1 498 ? 11.406 17.001 -15.075 1.00 78.44 498 CYS A C 1
ATOM 3801 O O . CYS A 1 498 ? 11.262 16.727 -13.885 1.00 78.44 498 CYS A O 1
ATOM 3803 N N . ASP A 1 499 ? 12.376 17.813 -15.519 1.00 76.69 499 ASP A N 1
ATOM 3804 C CA . ASP A 1 499 ? 13.373 18.463 -14.647 1.00 76.69 499 ASP A CA 1
ATOM 3805 C C . ASP A 1 499 ? 12.736 19.400 -13.613 1.00 76.69 499 ASP A C 1
ATOM 3807 O O . ASP A 1 499 ? 13.139 19.444 -12.451 1.00 76.69 499 ASP A O 1
ATOM 3811 N N . GLU A 1 500 ? 11.705 20.137 -14.021 1.00 73.31 500 GLU A N 1
ATOM 3812 C CA . GLU A 1 500 ? 10.958 21.059 -13.163 1.00 73.31 500 GLU A CA 1
ATOM 3813 C C . GLU A 1 500 ? 9.961 20.351 -12.227 1.00 73.31 500 GLU A C 1
ATOM 3815 O O . GLU A 1 500 ? 9.280 21.016 -11.445 1.00 73.31 500 GLU A O 1
ATOM 3820 N N . GLY A 1 501 ? 9.835 19.021 -12.308 1.00 67.06 501 GLY A N 1
ATOM 3821 C CA . GLY A 1 501 ? 8.899 18.244 -11.493 1.00 67.06 501 GLY A CA 1
ATOM 3822 C C . GLY A 1 501 ? 7.424 18.458 -11.854 1.00 67.06 501 GLY A C 1
ATOM 3823 O O . GLY A 1 501 ? 6.545 18.177 -11.046 1.00 67.06 501 GLY A O 1
ATOM 3824 N N . LYS A 1 502 ? 7.128 18.956 -13.060 1.00 68.50 502 LYS A N 1
ATOM 3825 C CA . LYS A 1 502 ? 5.751 19.091 -13.577 1.00 68.50 502 LYS A CA 1
ATOM 3826 C C . LYS A 1 502 ? 5.206 17.770 -14.130 1.00 68.50 502 LYS A C 1
ATOM 3828 O O . LYS A 1 502 ? 3.995 17.607 -14.256 1.00 68.50 502 LYS A O 1
ATOM 3833 N N . LEU A 1 503 ? 6.102 16.845 -14.468 1.00 70.00 503 LEU A N 1
ATOM 3834 C CA . LEU A 1 503 ? 5.824 15.472 -14.882 1.00 70.00 503 LEU A CA 1
ATOM 3835 C C . LEU A 1 503 ? 6.649 14.533 -13.985 1.00 70.00 503 LEU A C 1
ATOM 3837 O O . LEU A 1 503 ? 7.792 14.222 -14.302 1.00 70.00 503 LEU A O 1
ATOM 3841 N N . THR A 1 504 ? 6.120 14.165 -12.818 1.00 53.78 504 THR A N 1
ATOM 3842 C CA . THR A 1 504 ? 6.827 13.429 -11.748 1.00 53.78 504 THR A CA 1
ATOM 3843 C C . THR A 1 504 ? 6.622 11.909 -11.808 1.00 53.78 504 THR A C 1
ATOM 3845 O O . THR A 1 504 ? 5.565 11.439 -12.210 1.00 53.78 504 THR A O 1
ATOM 3848 N N . GLY A 1 505 ? 7.642 11.152 -11.365 1.00 48.69 505 GLY A N 1
ATOM 3849 C CA . GLY A 1 505 ? 7.720 9.685 -11.207 1.00 48.69 505 GLY A CA 1
ATOM 3850 C C . GLY A 1 505 ? 8.362 8.932 -12.391 1.00 48.69 505 GLY A C 1
ATOM 3851 O O . GLY A 1 505 ? 8.025 9.168 -13.543 1.00 48.69 505 GLY A O 1
ATOM 3852 N N . ARG A 1 506 ? 9.379 8.095 -12.090 1.00 52.81 506 ARG A N 1
ATOM 3853 C CA . ARG A 1 506 ? 10.403 7.592 -13.048 1.00 52.81 506 ARG A CA 1
ATOM 3854 C C . ARG A 1 506 ? 10.833 8.658 -14.073 1.00 52.81 506 ARG A C 1
ATOM 3856 O O . ARG A 1 506 ? 11.034 8.381 -15.253 1.00 52.81 506 ARG A O 1
ATOM 3863 N N . THR A 1 507 ? 11.003 9.891 -13.583 1.00 58.19 507 THR A N 1
ATOM 3864 C CA . THR A 1 507 ? 11.328 11.074 -14.391 1.00 58.19 507 THR A CA 1
ATOM 3865 C C . THR A 1 507 ? 12.588 10.877 -15.211 1.00 58.19 507 THR A C 1
ATOM 3867 O O . THR A 1 507 ? 12.637 11.366 -16.328 1.00 58.19 507 THR A O 1
ATOM 3870 N N . SER A 1 508 ? 13.554 10.092 -14.721 1.00 62.56 508 SER A N 1
ATOM 3871 C CA . SER A 1 508 ? 14.785 9.813 -15.453 1.00 62.56 508 SER A CA 1
ATOM 3872 C C . SER A 1 508 ? 14.537 9.188 -16.815 1.00 62.56 508 SER A C 1
ATOM 3874 O O . SER A 1 508 ? 15.229 9.553 -17.752 1.00 62.56 508 SER A O 1
ATOM 3876 N N . ASP A 1 509 ? 13.588 8.265 -16.954 1.00 70.69 509 ASP A N 1
ATOM 3877 C CA . ASP A 1 509 ? 13.489 7.447 -18.166 1.00 70.69 509 ASP A CA 1
ATOM 3878 C C . ASP A 1 509 ? 12.708 8.184 -19.250 1.00 70.69 509 ASP A C 1
ATOM 3880 O O . ASP A 1 509 ? 13.174 8.271 -20.381 1.00 70.69 509 ASP A O 1
ATOM 3884 N N . MET A 1 510 ? 11.591 8.827 -18.887 1.00 78.25 510 MET A N 1
ATOM 3885 C CA . MET A 1 510 ? 10.850 9.697 -19.806 1.00 78.25 510 MET A CA 1
ATOM 3886 C C . MET A 1 510 ? 11.664 10.935 -20.195 1.00 78.25 510 MET A C 1
ATOM 3888 O O . MET A 1 510 ? 11.694 11.303 -21.367 1.00 78.25 510 MET A O 1
ATOM 3892 N N . GLN A 1 511 ? 12.365 11.556 -19.241 1.00 82.38 511 GLN A N 1
ATOM 3893 C CA . GLN A 1 511 ? 13.271 12.667 -19.527 1.00 82.38 511 GLN A CA 1
ATOM 3894 C C . GLN A 1 511 ? 14.404 12.223 -20.449 1.00 82.38 511 GLN A C 1
ATOM 3896 O O . GLN A 1 511 ? 14.669 12.894 -21.441 1.00 82.38 511 GLN A O 1
ATOM 3901 N N . LYS A 1 512 ? 15.055 11.085 -20.162 1.00 80.12 512 LYS A N 1
ATOM 3902 C CA . LYS A 1 512 ? 16.100 10.522 -21.027 1.00 80.12 512 LYS A CA 1
ATOM 3903 C C . LYS A 1 512 ? 15.548 10.237 -22.416 1.00 80.12 512 LYS A C 1
ATOM 3905 O O . LYS A 1 512 ? 16.162 10.677 -23.375 1.00 80.12 512 LYS A O 1
ATOM 3910 N N . ALA A 1 513 ? 14.402 9.572 -22.543 1.00 82.00 513 ALA A N 1
ATOM 3911 C CA . ALA A 1 513 ? 13.795 9.257 -23.835 1.00 82.00 513 ALA A CA 1
ATOM 3912 C C . ALA A 1 513 ? 13.447 10.528 -24.628 1.00 82.00 513 ALA A C 1
ATOM 3914 O O . ALA A 1 513 ? 13.762 10.621 -25.817 1.00 82.00 513 ALA A O 1
ATOM 3915 N N . ALA A 1 514 ? 12.876 11.543 -23.970 1.00 87.44 514 ALA A N 1
ATOM 3916 C CA . ALA A 1 514 ? 12.571 12.833 -24.584 1.00 87.44 514 ALA A CA 1
ATOM 3917 C C . ALA A 1 514 ? 13.844 13.577 -25.018 1.00 87.44 514 ALA A C 1
ATOM 3919 O O . ALA A 1 514 ? 13.938 14.025 -26.160 1.00 87.44 514 ALA A O 1
ATOM 3920 N N . MET A 1 515 ? 14.851 13.648 -24.143 1.00 87.88 515 MET A N 1
ATOM 3921 C CA . MET A 1 515 ? 16.140 14.289 -24.410 1.00 87.88 515 MET A CA 1
ATOM 3922 C C . MET A 1 515 ? 16.904 13.582 -25.533 1.00 87.88 515 MET A C 1
ATOM 3924 O O . MET A 1 515 ? 17.404 14.224 -26.450 1.00 87.88 515 MET A O 1
ATOM 3928 N N . VAL A 1 516 ? 16.980 12.255 -25.493 1.00 85.75 516 VAL A N 1
ATOM 3929 C CA . VAL A 1 516 ? 17.655 11.443 -26.510 1.00 85.75 516 VAL A CA 1
ATOM 3930 C C . VAL A 1 516 ? 16.949 11.578 -27.859 1.00 85.75 516 VAL A C 1
ATOM 3932 O O . VAL A 1 516 ? 17.616 11.729 -28.885 1.00 85.75 516 VAL A O 1
ATOM 3935 N N . SER A 1 517 ? 15.615 11.606 -27.875 1.00 89.75 517 SER A N 1
ATOM 3936 C CA . SER A 1 517 ? 14.844 11.830 -29.100 1.00 89.75 517 SER A CA 1
ATOM 3937 C C . SER A 1 517 ? 15.059 13.242 -29.655 1.00 89.75 517 SER A C 1
ATOM 3939 O O . SER A 1 517 ? 15.308 13.396 -30.850 1.00 89.75 517 SER A O 1
ATOM 3941 N N . TYR A 1 518 ? 15.065 14.266 -28.793 1.00 91.25 518 TYR A N 1
ATOM 3942 C CA . TYR A 1 518 ? 15.432 15.639 -29.156 1.00 91.25 518 TYR A CA 1
ATOM 3943 C C . TYR A 1 518 ? 16.836 15.701 -29.784 1.00 91.25 518 TYR A C 1
ATOM 3945 O O . TYR A 1 518 ? 16.992 16.192 -30.904 1.00 91.25 518 TYR A O 1
ATOM 3953 N N . LEU A 1 519 ? 17.846 15.135 -29.113 1.00 87.69 519 LEU A N 1
ATOM 3954 C CA . LEU A 1 519 ? 19.233 15.119 -29.587 1.00 87.69 519 LEU A CA 1
ATOM 3955 C C . LEU A 1 519 ? 19.376 14.370 -30.915 1.00 87.69 519 LEU A C 1
ATOM 3957 O O . LEU A 1 519 ? 20.176 14.763 -31.766 1.00 87.69 519 LEU A O 1
ATOM 3961 N N . THR A 1 520 ? 18.590 13.311 -31.115 1.00 89.44 520 THR A N 1
ATOM 3962 C CA . THR A 1 520 ? 18.567 12.550 -32.368 1.00 89.44 520 THR A CA 1
ATOM 3963 C C . THR A 1 520 ? 18.067 13.422 -33.515 1.00 89.44 520 THR A C 1
ATOM 3965 O O . THR A 1 520 ? 18.722 13.492 -34.556 1.00 89.44 520 THR A O 1
ATOM 3968 N N . LEU A 1 521 ? 16.959 14.144 -33.328 1.00 91.50 521 LEU A N 1
ATOM 3969 C CA . LEU A 1 521 ? 16.432 15.069 -34.335 1.00 91.50 521 LEU A CA 1
ATOM 3970 C C . LEU A 1 521 ? 17.420 16.213 -34.621 1.00 91.50 521 LEU A C 1
ATOM 3972 O O . LEU A 1 521 ? 17.672 16.532 -35.785 1.00 91.50 521 LEU A O 1
ATOM 3976 N N . GLU A 1 522 ? 18.023 16.803 -33.583 1.00 88.00 522 GLU A N 1
ATOM 3977 C CA . GLU A 1 522 ? 19.025 17.867 -33.736 1.00 88.00 522 GLU A CA 1
ATOM 3978 C C . GLU A 1 522 ? 20.267 17.367 -34.498 1.00 88.00 522 GLU A C 1
ATOM 3980 O O . GLU A 1 522 ? 20.815 18.064 -35.357 1.00 88.00 522 GLU A O 1
ATOM 3985 N N . THR A 1 523 ? 20.696 16.131 -34.237 1.00 85.94 523 THR A N 1
ATOM 3986 C CA . THR A 1 523 ? 21.834 15.511 -34.927 1.00 85.94 523 THR A CA 1
ATOM 3987 C C . THR A 1 523 ? 21.564 15.331 -36.421 1.00 85.94 523 THR A C 1
ATOM 3989 O O . THR A 1 523 ? 22.460 15.589 -37.225 1.00 85.94 523 THR A O 1
ATOM 3992 N N . HIS A 1 524 ? 20.334 14.981 -36.819 1.00 89.12 524 HIS A N 1
ATOM 3993 C CA . HIS A 1 524 ? 19.955 14.923 -38.238 1.00 89.12 524 HIS A CA 1
ATOM 3994 C C . HIS A 1 524 ? 20.016 16.301 -38.900 1.00 89.12 524 HIS A C 1
ATOM 3996 O O . HIS A 1 524 ? 20.591 16.428 -39.982 1.00 89.12 524 HIS A O 1
ATOM 4002 N N . LEU A 1 525 ? 19.505 17.347 -38.237 1.00 88.56 525 LEU A N 1
ATOM 4003 C CA . LEU A 1 525 ? 19.622 18.723 -38.727 1.00 88.56 525 LEU A CA 1
ATOM 4004 C C . LEU A 1 525 ? 21.094 19.095 -38.953 1.00 88.56 525 LEU A C 1
ATOM 4006 O O . LEU A 1 525 ? 21.457 19.569 -40.030 1.00 88.56 525 LEU A O 1
ATOM 4010 N N . ARG A 1 526 ? 21.963 18.834 -37.968 1.00 85.06 526 ARG A N 1
ATOM 4011 C CA . ARG A 1 526 ? 23.406 19.106 -38.072 1.00 85.06 526 ARG A CA 1
ATOM 4012 C C . ARG A 1 526 ? 24.071 18.299 -39.188 1.00 85.06 526 ARG A C 1
ATOM 4014 O O . ARG A 1 526 ? 24.918 18.838 -39.897 1.00 85.06 526 ARG A O 1
ATOM 4021 N N . ALA A 1 527 ? 23.693 17.035 -39.368 1.00 83.81 527 ALA A N 1
ATOM 4022 C CA . ALA A 1 527 ? 24.228 16.185 -40.426 1.00 83.81 527 ALA A CA 1
ATOM 4023 C C . ALA A 1 527 ? 23.833 16.687 -41.827 1.00 83.81 527 ALA A C 1
ATOM 4025 O O . ALA A 1 527 ? 24.689 16.729 -42.712 1.00 83.81 527 ALA A O 1
ATOM 4026 N N . ILE A 1 528 ? 22.582 17.127 -42.006 1.00 86.62 528 ILE A N 1
ATOM 4027 C CA . ILE A 1 528 ? 22.059 17.676 -43.267 1.00 86.62 528 ILE A CA 1
ATOM 4028 C C . ILE A 1 528 ? 22.665 19.052 -43.561 1.00 86.62 528 ILE A C 1
ATOM 4030 O O . ILE A 1 528 ? 23.099 19.291 -44.684 1.00 86.62 528 ILE A O 1
ATOM 4034 N N . LEU A 1 529 ? 22.803 19.929 -42.560 1.00 83.06 529 LEU A N 1
ATOM 4035 C CA . LEU A 1 529 ? 23.409 21.262 -42.707 1.00 83.06 529 LEU A CA 1
ATOM 4036 C C . LEU A 1 529 ? 24.827 21.235 -43.297 1.00 83.06 529 LEU A C 1
ATOM 4038 O O . LEU A 1 529 ? 25.225 22.172 -43.981 1.00 83.06 529 LEU A O 1
ATOM 4042 N N . VAL A 1 530 ? 25.594 20.167 -43.056 1.00 79.19 530 VAL A N 1
ATOM 4043 C CA . VAL A 1 530 ? 26.948 19.998 -43.617 1.00 79.19 530 VAL A CA 1
ATOM 4044 C C . VAL A 1 530 ? 26.922 19.679 -45.122 1.00 79.19 530 VAL A C 1
ATOM 4046 O O . VAL A 1 530 ? 27.937 19.854 -45.797 1.00 79.19 530 VAL A O 1
ATOM 4049 N N . LEU A 1 531 ? 25.787 19.212 -45.654 1.00 78.12 531 LEU A N 1
ATOM 4050 C CA . LEU A 1 531 ? 25.594 18.882 -47.074 1.00 78.12 531 LEU A CA 1
ATOM 4051 C C . LEU A 1 531 ? 25.161 20.089 -47.902 1.00 78.12 531 LEU A C 1
ATOM 4053 O O . LEU A 1 531 ? 25.406 20.135 -49.105 1.00 78.12 531 LEU A O 1
ATOM 4057 N N . VAL A 1 532 ? 24.524 21.058 -47.252 1.00 78.69 532 VAL A N 1
ATOM 4058 C CA . VAL A 1 532 ? 23.960 22.234 -47.903 1.00 78.69 532 VAL A CA 1
ATOM 4059 C C . VAL A 1 532 ? 25.056 23.292 -48.142 1.00 78.69 532 VAL A C 1
ATOM 4061 O O . VAL A 1 532 ? 25.926 23.486 -47.285 1.00 78.69 532 VAL A O 1
ATOM 4064 N N . PRO A 1 533 ? 25.044 24.008 -49.285 1.00 75.12 533 PRO A N 1
ATOM 4065 C CA . PRO A 1 533 ? 25.911 25.163 -49.507 1.00 75.12 533 PRO A CA 1
ATOM 4066 C C . PRO A 1 533 ? 25.805 26.207 -48.382 1.00 75.12 533 PRO A C 1
ATOM 4068 O O . PRO A 1 533 ? 24.724 26.467 -47.854 1.00 75.12 533 PRO A O 1
ATOM 4071 N N . LYS A 1 534 ? 26.932 26.833 -48.010 1.00 70.62 534 LYS A N 1
ATOM 4072 C CA . LYS A 1 534 ? 26.997 27.781 -46.874 1.00 70.62 534 LYS A CA 1
ATOM 4073 C C . LYS A 1 534 ? 26.134 29.037 -47.050 1.00 70.62 534 LYS A C 1
ATOM 4075 O O . LYS A 1 534 ? 25.872 29.723 -46.074 1.00 70.62 534 LYS A O 1
ATOM 4080 N N . ASP A 1 535 ? 25.735 29.339 -48.276 1.00 69.69 535 ASP A N 1
ATOM 4081 C CA . ASP A 1 535 ? 24.890 30.457 -48.698 1.00 69.69 535 ASP A CA 1
ATOM 4082 C C . ASP A 1 535 ? 23.396 30.093 -48.799 1.00 69.69 535 ASP A C 1
ATOM 4084 O O . ASP A 1 535 ? 22.580 30.918 -49.202 1.00 69.69 535 ASP A O 1
ATOM 4088 N N . ALA A 1 536 ? 23.012 28.862 -48.446 1.00 66.06 536 ALA A N 1
ATOM 4089 C CA . ALA A 1 536 ? 21.628 28.406 -48.555 1.00 66.06 536 ALA A CA 1
ATOM 4090 C C . ALA A 1 536 ? 20.728 28.792 -47.369 1.00 66.06 536 ALA A C 1
ATOM 4092 O O . ALA A 1 536 ? 19.505 28.701 -47.503 1.00 66.06 536 ALA A O 1
ATOM 4093 N N . LEU A 1 537 ? 21.310 29.185 -46.230 1.00 69.88 537 LEU A N 1
ATOM 4094 C CA . LEU A 1 537 ? 20.583 29.736 -45.084 1.00 69.88 537 LEU A CA 1
ATOM 4095 C C . LEU A 1 537 ? 20.252 31.207 -45.366 1.00 69.88 537 LEU A C 1
ATOM 4097 O O . LEU A 1 537 ? 21.126 31.955 -45.799 1.00 69.88 537 LEU A O 1
ATOM 4101 N N . ASP A 1 538 ? 19.006 31.626 -45.129 1.00 67.00 538 ASP A N 1
ATOM 4102 C CA . ASP A 1 538 ? 18.596 33.017 -45.353 1.00 67.00 538 ASP A CA 1
ATOM 4103 C C . ASP A 1 538 ? 19.468 33.989 -44.530 1.00 67.00 538 ASP A C 1
ATOM 4105 O O . ASP A 1 538 ? 19.619 33.850 -43.312 1.00 67.00 538 ASP A O 1
ATOM 4109 N N . ASP A 1 539 ? 20.047 34.978 -45.217 1.00 56.53 539 ASP A N 1
ATOM 4110 C CA . ASP A 1 539 ? 21.066 35.884 -44.681 1.00 56.53 539 ASP A CA 1
ATOM 4111 C C . ASP A 1 539 ? 20.545 36.698 -43.482 1.00 56.53 539 ASP A C 1
ATOM 4113 O O . ASP A 1 539 ? 19.753 37.635 -43.623 1.00 56.53 539 ASP A O 1
ATOM 4117 N N . VAL A 1 540 ? 21.057 36.404 -42.283 1.00 57.19 540 VAL A N 1
ATOM 4118 C CA . VAL A 1 540 ? 21.056 37.368 -41.174 1.00 57.19 540 VAL A CA 1
ATOM 4119 C C . VAL A 1 540 ? 22.255 38.300 -41.389 1.00 57.19 540 VAL A C 1
ATOM 4121 O O . VAL A 1 540 ? 23.394 37.828 -41.310 1.00 57.19 540 VAL A O 1
ATOM 4124 N N . PRO A 1 541 ? 22.057 39.609 -41.649 1.00 52.28 541 PRO A N 1
ATOM 4125 C CA . PRO A 1 541 ? 23.155 40.502 -42.013 1.00 52.28 541 PRO A CA 1
ATOM 4126 C C . PRO A 1 541 ? 24.252 40.540 -40.938 1.00 52.28 541 PRO A C 1
ATOM 4128 O O . PRO A 1 541 ? 24.011 40.978 -39.814 1.00 52.28 541 PRO A O 1
ATOM 4131 N N . GLY A 1 542 ? 25.466 40.110 -41.295 1.00 59.81 542 GLY A N 1
ATOM 4132 C CA . GLY A 1 542 ? 26.654 40.172 -40.433 1.00 59.81 542 GLY A CA 1
ATOM 4133 C C . GLY A 1 542 ? 26.899 38.964 -39.518 1.00 59.81 542 GLY A C 1
ATOM 4134 O O . GLY A 1 542 ? 27.888 38.988 -38.788 1.00 59.81 542 GLY A O 1
ATOM 4135 N N . ALA A 1 543 ? 26.056 37.928 -39.558 1.00 64.06 543 ALA A N 1
ATOM 4136 C CA . ALA A 1 543 ? 26.287 36.675 -38.835 1.00 64.06 543 ALA A CA 1
ATOM 4137 C C . ALA A 1 543 ? 27.175 35.722 -39.653 1.00 64.06 543 ALA A C 1
ATOM 4139 O O . ALA A 1 543 ? 26.977 35.580 -40.860 1.00 64.06 543 ALA A O 1
ATOM 4140 N N . ASP A 1 544 ? 28.138 35.054 -39.012 1.00 75.62 544 ASP A N 1
ATOM 4141 C CA . ASP A 1 544 ? 28.857 33.953 -39.661 1.00 75.62 544 ASP A CA 1
ATOM 4142 C C . ASP A 1 544 ? 27.979 32.689 -39.749 1.00 75.62 544 ASP A C 1
ATOM 4144 O O . ASP A 1 544 ? 26.944 32.577 -39.091 1.00 75.62 544 ASP A O 1
ATOM 4148 N N . PHE A 1 545 ? 28.379 31.721 -40.575 1.00 71.19 545 PHE A N 1
ATOM 4149 C CA . PHE A 1 545 ? 27.601 30.498 -40.809 1.00 71.19 545 PHE A CA 1
ATOM 4150 C C . PHE A 1 545 ? 27.291 29.717 -39.517 1.00 71.19 545 PHE A C 1
ATOM 4152 O O . PHE A 1 545 ? 26.198 29.178 -39.370 1.00 71.19 545 PHE A O 1
ATOM 4159 N N . ASN A 1 546 ? 28.211 29.688 -38.546 1.00 74.12 546 ASN A N 1
ATOM 4160 C CA . ASN A 1 546 ? 27.976 28.991 -37.278 1.00 74.12 546 ASN A CA 1
ATOM 4161 C C . ASN A 1 546 ? 26.920 29.720 -36.438 1.00 74.12 546 ASN A C 1
ATOM 4163 O O . ASN A 1 546 ? 26.076 29.082 -35.812 1.00 74.12 546 ASN A O 1
ATOM 4167 N N . GLN A 1 547 ? 26.936 31.053 -36.458 1.00 74.94 547 GLN A N 1
ATOM 4168 C CA . GLN A 1 547 ? 25.930 31.884 -35.809 1.00 74.94 547 GLN A CA 1
ATOM 4169 C C . GLN A 1 547 ? 24.557 31.762 -36.492 1.00 74.94 547 GLN A C 1
ATOM 4171 O O . GLN A 1 547 ? 23.533 31.754 -35.812 1.00 74.94 547 GLN A O 1
ATOM 4176 N N . GLN A 1 548 ? 24.512 31.618 -37.819 1.00 76.38 548 GLN A N 1
ATOM 4177 C CA . GLN A 1 548 ? 23.275 31.351 -38.562 1.00 76.38 548 GLN A CA 1
ATOM 4178 C C . GLN A 1 548 ? 22.678 29.979 -38.209 1.00 76.38 548 GLN A C 1
ATOM 4180 O O . GLN A 1 548 ? 21.475 29.888 -37.970 1.00 76.38 548 GLN A O 1
ATOM 4185 N N . VAL A 1 549 ? 23.512 28.939 -38.096 1.00 76.69 549 VAL A N 1
ATOM 4186 C CA . VAL A 1 549 ? 23.093 27.602 -37.642 1.00 76.69 549 VAL A CA 1
ATOM 4187 C C . VAL A 1 549 ? 22.570 27.634 -36.203 1.00 76.69 549 VAL A C 1
ATOM 4189 O O . VAL A 1 549 ? 21.501 27.088 -35.947 1.00 76.69 549 VAL A O 1
ATOM 4192 N N . GLY A 1 550 ? 23.267 28.312 -35.284 1.00 79.88 550 GLY A N 1
ATOM 4193 C CA . GLY A 1 550 ? 22.799 28.483 -33.902 1.00 79.88 550 GLY A CA 1
ATOM 4194 C C . GLY A 1 550 ? 21.426 29.159 -33.837 1.00 79.88 550 GLY A C 1
ATOM 4195 O O . GLY A 1 550 ? 20.497 28.623 -33.246 1.00 79.88 550 GLY A O 1
ATOM 4196 N N . ASN A 1 551 ? 21.251 30.265 -34.565 1.00 81.00 551 ASN A N 1
ATOM 4197 C CA . ASN A 1 551 ? 19.966 30.964 -34.644 1.00 81.00 551 ASN A CA 1
ATOM 4198 C C . ASN A 1 551 ? 18.837 30.101 -35.235 1.00 81.00 551 ASN A C 1
ATOM 4200 O O . ASN A 1 551 ? 17.675 30.296 -34.878 1.00 81.00 551 ASN A O 1
ATOM 4204 N N . LEU A 1 552 ? 19.143 29.204 -36.180 1.00 82.31 552 LEU A N 1
ATOM 4205 C CA . LEU A 1 552 ? 18.158 28.284 -36.748 1.00 82.31 552 LEU A CA 1
ATOM 4206 C C . LEU A 1 552 ? 17.705 27.268 -35.694 1.00 82.31 552 LEU A C 1
ATOM 4208 O O . LEU A 1 552 ? 16.499 27.110 -35.508 1.00 82.31 552 LEU A O 1
ATOM 4212 N N . VAL A 1 553 ? 18.647 26.639 -34.982 1.00 82.81 553 VAL A N 1
ATOM 4213 C CA . VAL A 1 553 ? 18.365 25.686 -33.891 1.00 82.81 553 VAL A CA 1
ATOM 4214 C C . VAL A 1 553 ? 17.509 26.348 -32.809 1.00 82.81 553 VAL A C 1
ATOM 4216 O O . VAL A 1 553 ? 16.443 25.825 -32.486 1.00 82.81 553 VAL A O 1
ATOM 4219 N N . ASP A 1 554 ? 17.893 27.540 -32.345 1.00 83.12 554 ASP A N 1
ATOM 4220 C CA . ASP A 1 554 ? 17.164 28.281 -31.308 1.00 83.12 554 ASP A CA 1
ATOM 4221 C C . ASP A 1 554 ? 15.713 28.583 -31.723 1.00 83.12 554 ASP A C 1
ATOM 4223 O O . ASP A 1 554 ? 14.776 28.444 -30.940 1.00 83.12 554 ASP A O 1
ATOM 4227 N N . LYS A 1 555 ? 15.498 28.977 -32.986 1.00 83.31 555 LYS A N 1
ATOM 4228 C CA . LYS A 1 555 ? 14.168 29.353 -33.494 1.00 83.31 555 LYS A CA 1
ATOM 4229 C C . LYS A 1 555 ? 13.247 28.170 -33.775 1.00 83.31 555 LYS A C 1
ATOM 4231 O O . LYS A 1 555 ? 12.035 28.375 -33.850 1.00 83.31 555 LYS A O 1
ATOM 4236 N N . THR A 1 556 ? 13.799 26.981 -34.018 1.00 83.06 556 THR A N 1
ATOM 4237 C CA . THR A 1 556 ? 13.037 25.860 -34.593 1.00 83.06 556 THR A CA 1
ATOM 4238 C C . THR A 1 556 ? 13.058 24.601 -33.735 1.00 83.06 556 THR A C 1
ATOM 4240 O O . THR A 1 556 ? 12.014 23.975 -33.604 1.00 83.06 556 THR A O 1
ATOM 4243 N N . PHE A 1 557 ? 14.188 24.253 -33.114 1.00 87.81 557 PHE A N 1
ATOM 4244 C CA . PHE A 1 557 ? 14.361 23.046 -32.293 1.00 87.81 557 PHE A CA 1
ATOM 4245 C C . PHE A 1 557 ? 14.329 23.339 -30.784 1.00 87.81 557 PHE A C 1
ATOM 4247 O O . PHE A 1 557 ? 14.091 22.422 -30.007 1.00 87.81 557 PHE A O 1
ATOM 4254 N N . GLN A 1 558 ? 14.542 24.592 -30.367 1.00 84.25 558 GLN A N 1
ATOM 4255 C CA . GLN A 1 558 ? 14.532 25.013 -28.956 1.00 84.25 558 GLN A CA 1
ATOM 4256 C C . GLN A 1 558 ? 13.473 26.086 -28.664 1.00 84.25 558 GLN A C 1
ATOM 4258 O O . GLN A 1 558 ? 13.650 26.949 -27.804 1.00 84.25 558 GLN A O 1
ATOM 4263 N N . ARG A 1 559 ? 12.349 26.053 -29.386 1.00 85.94 559 ARG A N 1
ATOM 4264 C CA . ARG A 1 559 ? 11.249 26.985 -29.139 1.00 85.94 559 ARG A CA 1
ATOM 4265 C C . ARG A 1 559 ? 10.574 26.649 -27.805 1.00 85.94 559 ARG A C 1
ATOM 4267 O O . ARG A 1 559 ? 10.124 25.525 -27.610 1.00 85.94 559 ARG A O 1
ATOM 4274 N N . GLU A 1 560 ? 10.424 27.641 -26.930 1.00 77.31 560 GLU A N 1
ATOM 4275 C CA . GLU A 1 560 ? 9.655 27.491 -25.689 1.00 77.31 560 GLU A CA 1
ATOM 4276 C C . GLU A 1 560 ? 8.163 27.250 -25.986 1.00 77.31 560 GLU A C 1
ATOM 4278 O O . GLU A 1 560 ? 7.529 28.016 -26.723 1.00 77.31 560 GLU A O 1
ATOM 4283 N N . LEU A 1 561 ? 7.606 26.184 -25.404 1.00 85.56 561 LEU A N 1
ATOM 4284 C CA . LEU A 1 561 ? 6.199 25.783 -25.502 1.00 85.56 561 LEU A CA 1
ATOM 4285 C C . LEU A 1 561 ? 5.647 25.448 -24.106 1.00 85.56 561 LEU A C 1
ATOM 4287 O O . LEU A 1 561 ? 6.394 25.112 -23.187 1.00 85.56 561 LEU A O 1
ATOM 4291 N N . SER A 1 562 ? 4.326 25.508 -23.937 1.00 81.56 562 SER A N 1
ATOM 4292 C CA . SER A 1 562 ? 3.634 24.961 -22.762 1.00 81.56 562 SER A CA 1
ATOM 4293 C C . SER A 1 562 ? 3.149 23.520 -22.996 1.00 81.56 562 SER A C 1
ATOM 4295 O O . SER A 1 562 ? 2.935 23.101 -24.132 1.00 81.56 562 SER A O 1
ATOM 4297 N N . LEU A 1 563 ? 2.922 22.748 -21.920 1.00 77.12 563 LEU A N 1
ATOM 4298 C CA . LEU A 1 563 ? 2.430 21.358 -22.015 1.00 77.12 563 LEU A CA 1
ATOM 4299 C C . LEU A 1 563 ? 1.043 21.238 -22.682 1.00 77.12 563 LEU A C 1
ATOM 4301 O O . LEU A 1 563 ? 0.707 20.186 -23.227 1.00 77.12 563 LEU A O 1
ATOM 4305 N N . ASP A 1 564 ? 0.244 22.308 -22.669 1.00 77.75 564 ASP A N 1
ATOM 4306 C CA . ASP A 1 564 ? -1.070 22.347 -23.322 1.00 77.75 564 ASP A CA 1
ATOM 4307 C C . ASP A 1 564 ? -0.967 22.522 -24.850 1.00 77.75 564 ASP A C 1
ATOM 4309 O O . ASP A 1 564 ? -1.905 22.191 -25.579 1.00 77.75 564 ASP A O 1
ATOM 4313 N N . GLU A 1 565 ? 0.178 23.006 -25.344 1.00 83.00 565 GLU A N 1
ATOM 4314 C CA . GLU A 1 565 ? 0.460 23.231 -26.768 1.00 83.00 565 GLU A CA 1
ATOM 4315 C C . GLU A 1 565 ? 1.033 21.991 -27.472 1.00 83.00 565 GLU A C 1
ATOM 4317 O O . GLU A 1 565 ? 1.264 22.029 -28.680 1.00 83.00 565 GLU A O 1
ATOM 4322 N N . LEU A 1 566 ? 1.226 20.881 -26.749 1.00 85.88 566 LEU A N 1
ATOM 4323 C CA . LEU A 1 566 ? 1.778 19.646 -27.304 1.00 85.88 566 LEU A CA 1
ATOM 4324 C C . LEU A 1 566 ? 0.875 19.038 -28.389 1.00 85.88 566 LEU A C 1
ATOM 4326 O O . LEU A 1 566 ? -0.353 18.910 -28.251 1.00 85.88 566 LEU A O 1
ATOM 4330 N N . SER A 1 567 ? 1.503 18.567 -29.461 1.00 87.81 567 SER A N 1
ATOM 4331 C CA . SER A 1 567 ? 0.844 17.837 -30.537 1.00 87.81 567 SER A CA 1
ATOM 4332 C C . SER A 1 567 ? 0.254 16.506 -30.041 1.00 87.81 567 SER A C 1
ATOM 4334 O O . SER A 1 567 ? 0.575 15.997 -28.963 1.00 87.81 567 SER A O 1
ATOM 4336 N N . ALA A 1 568 ? -0.676 15.921 -30.804 1.00 84.88 568 ALA A N 1
ATOM 4337 C CA . ALA A 1 568 ? -1.242 14.612 -30.458 1.00 84.88 568 ALA A CA 1
ATOM 4338 C C . ALA A 1 568 ? -0.175 13.491 -30.370 1.00 84.88 568 ALA A C 1
ATOM 4340 O O . ALA A 1 568 ? -0.239 12.724 -29.408 1.00 84.88 568 ALA A O 1
ATOM 4341 N N . PRO A 1 569 ? 0.825 13.413 -31.277 1.00 83.69 569 PRO A N 1
ATOM 4342 C CA . PRO A 1 569 ? 1.918 12.445 -31.166 1.00 83.69 569 PRO A CA 1
ATOM 4343 C C . PRO A 1 569 ? 2.726 12.568 -29.868 1.00 83.69 569 PRO A C 1
ATOM 4345 O O . PRO A 1 569 ? 2.952 11.561 -29.201 1.00 83.69 569 PRO A O 1
ATOM 4348 N N . VAL A 1 570 ? 3.107 13.783 -29.456 1.00 86.06 570 VAL A N 1
ATOM 4349 C CA . VAL A 1 570 ? 3.896 13.975 -28.224 1.00 86.06 570 VAL A CA 1
ATOM 4350 C C . VAL A 1 570 ? 3.047 13.747 -26.969 1.00 86.06 570 VAL A C 1
ATOM 4352 O O . VAL A 1 570 ? 3.520 13.167 -25.994 1.00 86.06 570 VAL A O 1
ATOM 4355 N N . ARG A 1 571 ? 1.752 14.089 -26.992 1.00 84.38 571 ARG A N 1
ATOM 4356 C CA . ARG A 1 571 ? 0.833 13.714 -25.902 1.00 84.38 571 ARG A CA 1
ATOM 4357 C C . ARG A 1 571 ? 0.674 12.202 -25.760 1.00 84.38 571 ARG A C 1
ATOM 4359 O O . ARG A 1 571 ? 0.613 11.713 -24.635 1.00 84.38 571 ARG A O 1
ATOM 4366 N N . ALA A 1 572 ? 0.616 11.471 -26.873 1.00 82.69 572 ALA A N 1
ATOM 4367 C CA . ALA A 1 572 ? 0.590 10.011 -26.857 1.00 82.69 572 ALA A CA 1
ATOM 4368 C C . ALA A 1 572 ? 1.909 9.429 -26.325 1.00 82.69 572 ALA A C 1
ATOM 4370 O O . ALA A 1 572 ? 1.870 8.497 -25.528 1.00 82.69 572 ALA A O 1
ATOM 4371 N N . PHE A 1 573 ? 3.053 10.019 -26.688 1.00 83.12 573 PHE A N 1
ATOM 4372 C CA . PHE A 1 573 ? 4.363 9.666 -26.132 1.00 83.12 573 PHE A CA 1
ATOM 4373 C C . PHE A 1 573 ? 4.389 9.794 -24.598 1.00 83.12 573 PHE A C 1
ATOM 4375 O O . PHE A 1 573 ? 4.695 8.822 -23.912 1.00 83.12 573 PHE A O 1
ATOM 4382 N N . VAL A 1 574 ? 3.960 10.938 -24.047 1.00 81.00 574 VAL A N 1
ATOM 4383 C CA . VAL A 1 574 ? 3.881 11.149 -22.586 1.00 81.00 574 VAL A CA 1
ATOM 4384 C C . VAL A 1 574 ? 2.905 10.171 -21.921 1.00 81.00 574 VAL A C 1
ATOM 4386 O O . VAL A 1 574 ? 3.186 9.633 -20.853 1.00 81.00 574 VAL A O 1
ATOM 4389 N N . LEU A 1 575 ? 1.747 9.918 -22.541 1.00 81.56 575 LEU A N 1
ATOM 4390 C CA . LEU A 1 575 ? 0.743 9.005 -21.990 1.00 81.56 575 LEU A CA 1
ATOM 4391 C C . LEU A 1 575 ? 1.237 7.551 -21.953 1.00 81.56 575 LEU A C 1
ATOM 4393 O O . LEU A 1 575 ? 1.022 6.868 -20.953 1.00 81.56 575 LEU A O 1
ATOM 4397 N N . ASN A 1 576 ? 1.915 7.095 -23.008 1.00 81.81 576 ASN A N 1
ATOM 4398 C CA . ASN A 1 576 ? 2.482 5.749 -23.071 1.00 81.81 576 ASN A CA 1
ATOM 4399 C C . ASN A 1 576 ? 3.568 5.552 -22.009 1.00 81.81 576 ASN A C 1
ATOM 4401 O O . ASN A 1 576 ? 3.514 4.565 -21.287 1.00 81.81 576 ASN A O 1
ATOM 4405 N N . ALA A 1 577 ? 4.459 6.530 -21.813 1.00 78.50 577 ALA A N 1
ATOM 4406 C CA . ALA A 1 577 ? 5.480 6.461 -20.763 1.00 78.50 577 ALA A CA 1
ATOM 4407 C C . ALA A 1 577 ? 4.872 6.303 -19.353 1.00 78.50 577 ALA A C 1
ATOM 4409 O O . ALA A 1 577 ? 5.394 5.575 -18.503 1.00 78.50 577 ALA A O 1
ATOM 4410 N N . ILE A 1 578 ? 3.729 6.947 -19.100 1.00 80.12 578 ILE A N 1
ATOM 4411 C CA . ILE A 1 578 ? 2.981 6.799 -17.844 1.00 80.12 578 ILE A CA 1
ATOM 4412 C C . ILE A 1 578 ? 2.338 5.412 -17.749 1.00 80.12 578 ILE A C 1
ATOM 4414 O O . ILE A 1 578 ? 2.368 4.799 -16.683 1.00 80.12 578 ILE A O 1
ATOM 4418 N N . PHE A 1 579 ? 1.780 4.883 -18.840 1.00 85.62 579 PHE A N 1
ATOM 4419 C CA . PHE A 1 579 ? 1.226 3.526 -18.861 1.00 85.62 579 PHE A CA 1
ATOM 4420 C C . PHE A 1 579 ? 2.289 2.460 -18.620 1.00 85.62 579 PHE A C 1
ATOM 4422 O O . PHE A 1 579 ? 2.050 1.575 -17.800 1.00 85.62 579 PHE A O 1
ATOM 4429 N N . ASP A 1 580 ? 3.457 2.593 -19.240 1.00 80.88 580 ASP A N 1
ATOM 4430 C CA . ASP A 1 580 ? 4.597 1.702 -19.025 1.00 80.88 580 ASP A CA 1
ATOM 4431 C C . ASP A 1 580 ? 5.092 1.796 -17.575 1.00 80.88 580 ASP A C 1
ATOM 4433 O O . ASP A 1 580 ? 5.414 0.789 -16.943 1.00 80.88 580 ASP A O 1
ATOM 4437 N N . SER A 1 581 ? 5.070 2.999 -16.993 1.00 78.00 581 SER A N 1
ATOM 4438 C CA . SER A 1 581 ? 5.400 3.204 -15.580 1.00 78.00 581 SER A CA 1
ATOM 4439 C C . SER A 1 581 ? 4.396 2.529 -14.640 1.00 78.00 581 SER A C 1
ATOM 4441 O O . SER A 1 581 ? 4.805 1.952 -13.633 1.00 78.00 581 SER A O 1
ATOM 4443 N N . ILE A 1 582 ? 3.097 2.561 -14.960 1.00 84.19 582 ILE A N 1
ATOM 4444 C CA . ILE A 1 582 ? 2.055 1.831 -14.218 1.00 84.19 582 ILE A CA 1
ATOM 4445 C C . ILE A 1 582 ? 2.251 0.316 -14.366 1.00 84.19 582 ILE A C 1
ATOM 4447 O O . ILE A 1 582 ? 2.154 -0.417 -13.378 1.00 84.19 582 ILE A O 1
ATOM 4451 N N . ASP A 1 583 ? 2.557 -0.160 -15.572 1.00 83.56 583 ASP A N 1
ATOM 4452 C CA . ASP A 1 583 ? 2.798 -1.581 -15.836 1.00 83.56 583 ASP A CA 1
ATOM 4453 C C . ASP A 1 583 ? 4.032 -2.098 -15.093 1.00 83.56 583 ASP A C 1
ATOM 4455 O O . ASP A 1 583 ? 4.002 -3.206 -14.550 1.00 83.56 583 ASP A O 1
ATOM 4459 N N . GLY A 1 584 ? 5.066 -1.261 -14.980 1.00 77.25 584 GLY A N 1
ATOM 4460 C CA . GLY A 1 584 ? 6.291 -1.529 -14.234 1.00 77.25 584 GLY A CA 1
ATOM 4461 C C . GLY A 1 584 ? 6.152 -1.498 -12.708 1.00 77.25 584 GLY A C 1
ATOM 4462 O O . GLY A 1 584 ? 7.120 -1.831 -12.019 1.00 77.25 584 GLY A O 1
ATOM 4463 N N . LEU A 1 585 ? 4.993 -1.119 -12.151 1.00 81.62 585 LEU A N 1
ATOM 4464 C CA . LEU A 1 585 ? 4.756 -1.226 -10.708 1.00 81.62 585 LEU A CA 1
ATOM 4465 C C . LEU A 1 585 ? 4.789 -2.702 -10.273 1.00 81.62 585 LEU A C 1
ATOM 4467 O O . LEU A 1 585 ? 4.296 -3.570 -10.999 1.00 81.62 585 LEU A O 1
ATOM 4471 N N . PRO A 1 586 ? 5.345 -3.021 -9.091 1.00 78.56 586 PRO A N 1
ATOM 4472 C CA . PRO A 1 586 ? 5.475 -4.404 -8.652 1.00 78.56 586 PRO A CA 1
ATOM 4473 C C . PRO A 1 586 ? 4.105 -5.075 -8.503 1.00 78.56 586 PRO A C 1
ATOM 4475 O O . PRO A 1 586 ? 3.116 -4.431 -8.159 1.00 78.56 586 PRO A O 1
ATOM 4478 N N . GLU A 1 587 ? 4.040 -6.382 -8.732 1.00 80.06 587 GLU A N 1
ATOM 4479 C CA . GLU A 1 587 ? 2.844 -7.174 -8.432 1.00 80.06 587 GLU A CA 1
ATOM 4480 C C . GLU A 1 587 ? 2.903 -7.728 -7.000 1.00 80.06 587 GLU A C 1
ATOM 4482 O O . GLU A 1 587 ? 3.994 -8.003 -6.485 1.00 80.06 587 GLU A O 1
ATOM 4487 N N . PRO A 1 588 ? 1.755 -7.881 -6.315 1.00 75.31 588 PRO A N 1
ATOM 4488 C CA . PRO A 1 588 ? 1.735 -8.405 -4.956 1.00 75.31 588 PRO A CA 1
ATOM 4489 C C . PRO A 1 588 ? 2.236 -9.858 -4.912 1.00 75.31 588 PRO A C 1
ATOM 4491 O O . PRO A 1 588 ? 1.682 -10.745 -5.557 1.00 75.31 588 PRO A O 1
ATOM 4494 N N . GLN A 1 589 ? 3.281 -10.111 -4.118 1.00 61.69 589 GLN A N 1
ATOM 4495 C CA . GLN A 1 589 ? 3.843 -11.448 -3.913 1.00 61.69 589 GLN A CA 1
ATOM 4496 C C . GLN A 1 589 ? 3.224 -12.105 -2.669 1.00 61.69 589 GLN A C 1
ATOM 4498 O O . GLN A 1 589 ? 3.498 -11.717 -1.533 1.00 61.69 589 GLN A O 1
ATOM 4503 N N . GLY A 1 590 ? 2.396 -13.132 -2.871 1.00 52.84 590 GLY A N 1
ATOM 4504 C CA . GLY A 1 590 ? 1.747 -13.874 -1.784 1.00 52.84 590 GLY A CA 1
ATOM 4505 C C . GLY A 1 590 ? 0.528 -13.161 -1.181 1.00 52.84 590 GLY A C 1
ATOM 4506 O O . GLY A 1 590 ? -0.094 -12.314 -1.811 1.00 52.84 590 GLY A O 1
ATOM 4507 N N . ARG A 1 591 ? 0.138 -13.541 0.046 1.00 42.59 591 ARG A N 1
ATOM 4508 C CA . ARG A 1 591 ? -1.059 -12.998 0.731 1.00 42.59 591 ARG A CA 1
ATOM 4509 C C . ARG A 1 591 ? -0.816 -11.679 1.481 1.00 42.59 591 ARG A C 1
ATOM 4511 O O . ARG A 1 591 ? -1.768 -11.109 2.004 1.00 42.59 591 ARG A O 1
ATOM 4518 N N . ALA A 1 592 ? 0.431 -11.217 1.587 1.00 41.44 592 ALA A N 1
ATOM 4519 C CA . ALA A 1 592 ? 0.769 -9.995 2.313 1.00 41.44 592 ALA A CA 1
ATOM 4520 C C . ALA A 1 592 ? 0.657 -8.767 1.398 1.00 41.44 592 ALA A C 1
ATOM 4522 O O . ALA A 1 592 ? 1.168 -8.764 0.280 1.00 41.44 592 ALA A O 1
ATOM 4523 N N . VAL A 1 593 ? 0.005 -7.708 1.883 1.00 54.84 593 VAL A N 1
ATOM 4524 C CA . VAL A 1 593 ? -0.121 -6.442 1.150 1.00 54.84 593 VAL A CA 1
ATOM 4525 C C . VAL A 1 593 ? 1.230 -5.727 1.168 1.00 54.84 593 VAL A C 1
ATOM 4527 O O . VAL A 1 593 ? 1.649 -5.203 2.197 1.00 54.84 593 VAL A O 1
ATOM 4530 N N . VAL A 1 594 ? 1.916 -5.707 0.027 1.00 59.28 594 VAL A N 1
ATOM 4531 C CA . VAL A 1 594 ? 3.148 -4.931 -0.167 1.00 59.28 594 VAL A CA 1
ATOM 4532 C C . VAL A 1 594 ? 2.762 -3.518 -0.616 1.00 59.28 594 VAL A C 1
ATOM 4534 O O . VAL A 1 594 ? 1.999 -3.342 -1.573 1.00 59.28 594 VAL A O 1
ATOM 4537 N N . SER A 1 595 ? 3.259 -2.502 0.096 1.00 65.25 595 SER A N 1
ATOM 4538 C CA . SER A 1 595 ? 3.043 -1.096 -0.266 1.00 65.25 595 SER A CA 1
ATOM 4539 C C . SER A 1 595 ? 3.612 -0.815 -1.660 1.00 65.25 595 SER A C 1
ATOM 4541 O O . SER A 1 595 ? 4.720 -1.246 -1.970 1.00 65.25 595 SER A O 1
ATOM 4543 N N . GLY A 1 596 ? 2.846 -0.129 -2.512 1.00 72.69 596 GLY A N 1
ATOM 4544 C CA . GLY A 1 596 ? 3.248 0.186 -3.888 1.00 72.69 596 GLY A CA 1
ATOM 4545 C C . GLY A 1 596 ? 3.096 -0.952 -4.908 1.00 72.69 596 GLY A C 1
ATOM 4546 O O . GLY A 1 596 ? 3.357 -0.718 -6.083 1.00 72.69 596 GLY A O 1
ATOM 4547 N N . ALA A 1 597 ? 2.643 -2.149 -4.505 1.00 80.69 597 ALA A N 1
ATOM 4548 C CA . ALA A 1 597 ? 2.404 -3.268 -5.424 1.00 80.69 597 ALA A CA 1
ATOM 4549 C C . ALA A 1 597 ? 0.927 -3.396 -5.832 1.00 80.69 597 ALA A C 1
ATOM 4551 O O . ALA A 1 597 ? 0.066 -3.330 -4.955 1.00 80.69 597 ALA A O 1
ATOM 4552 N N . PHE A 1 598 ? 0.626 -3.594 -7.118 1.00 86.69 598 PHE A N 1
ATOM 4553 C CA . PHE A 1 598 ? -0.735 -3.587 -7.683 1.00 86.69 598 PHE A CA 1
ATOM 4554 C C . PHE A 1 598 ? -0.958 -4.752 -8.656 1.00 86.69 598 PHE A C 1
ATOM 4556 O O . PHE A 1 598 ? -0.042 -5.135 -9.381 1.00 86.69 598 PHE A O 1
ATOM 4563 N N . THR A 1 599 ? -2.170 -5.315 -8.681 1.00 87.50 599 THR A N 1
ATOM 4564 C CA . THR A 1 599 ? -2.536 -6.386 -9.632 1.00 87.50 599 THR A CA 1
ATOM 4565 C C . THR A 1 599 ? -2.730 -5.840 -11.055 1.00 87.50 599 THR A C 1
ATOM 4567 O O . THR A 1 599 ? -2.945 -4.633 -11.211 1.00 87.50 599 THR A O 1
ATOM 4570 N N . PRO A 1 600 ? -2.719 -6.689 -12.100 1.00 88.50 600 PRO A N 1
ATOM 4571 C CA . PRO A 1 600 ? -3.022 -6.264 -13.470 1.00 88.50 600 PRO A CA 1
ATOM 4572 C C . PRO A 1 600 ? -4.365 -5.529 -13.607 1.00 88.50 600 PRO A C 1
ATOM 4574 O O . PRO A 1 600 ? -4.455 -4.516 -14.298 1.00 88.50 600 PRO A O 1
ATOM 4577 N N . GLU A 1 601 ? -5.402 -5.974 -12.894 1.00 88.19 601 GLU A N 1
ATOM 4578 C CA . GLU A 1 601 ? -6.722 -5.332 -12.898 1.00 88.19 601 GLU A CA 1
ATOM 4579 C C . GLU A 1 601 ? -6.676 -3.947 -12.242 1.00 88.19 601 GLU A C 1
ATOM 4581 O O . GLU A 1 601 ? -7.281 -2.995 -12.736 1.00 88.19 601 GLU A O 1
ATOM 4586 N N . GLN A 1 602 ? -5.924 -3.806 -11.146 1.00 91.44 602 GLN A N 1
ATOM 4587 C CA . GLN A 1 602 ? -5.729 -2.517 -10.482 1.00 91.44 602 GLN A CA 1
ATOM 4588 C C . GLN A 1 602 ? -4.939 -1.550 -11.369 1.00 91.44 602 GLN A C 1
ATOM 4590 O O . GLN A 1 602 ? -5.326 -0.391 -11.503 1.00 91.44 602 GLN A O 1
ATOM 4595 N N . LYS A 1 603 ? -3.883 -2.027 -12.035 1.00 93.12 603 LYS A N 1
ATOM 4596 C CA . LYS A 1 603 ? -3.109 -1.245 -13.008 1.00 93.12 603 LYS A CA 1
ATOM 4597 C C . LYS A 1 603 ? -3.988 -0.752 -14.161 1.00 93.12 603 LYS A C 1
ATOM 4599 O O . LYS A 1 603 ? -3.899 0.415 -14.531 1.00 93.12 603 LYS A O 1
ATOM 4604 N N . ALA A 1 604 ? -4.896 -1.585 -14.676 1.00 92.62 604 ALA A N 1
ATOM 4605 C CA . ALA A 1 604 ? -5.854 -1.169 -15.703 1.00 92.62 604 ALA A CA 1
ATOM 4606 C C . ALA A 1 604 ? -6.759 -0.019 -15.219 1.00 92.62 604 ALA A C 1
ATOM 4608 O O . ALA A 1 604 ? -6.885 0.999 -15.897 1.00 92.62 604 ALA A O 1
ATOM 4609 N N . VAL A 1 605 ? -7.296 -0.120 -13.999 1.00 93.12 605 VAL A N 1
ATOM 4610 C CA . VAL A 1 605 ? -8.101 0.952 -13.385 1.00 93.12 605 VAL A CA 1
ATOM 4611 C C . VAL A 1 605 ? -7.285 2.239 -13.183 1.00 93.12 605 VAL A C 1
ATOM 4613 O O . VAL A 1 605 ? -7.814 3.336 -13.363 1.00 93.12 605 VAL A O 1
ATOM 4616 N N . MET A 1 606 ? -5.996 2.138 -12.839 1.00 93.12 606 MET A N 1
ATOM 4617 C CA . MET A 1 606 ? -5.105 3.303 -12.750 1.00 93.12 606 MET A CA 1
ATOM 4618 C C . MET A 1 606 ? -4.947 3.995 -14.112 1.00 93.12 606 MET A C 1
ATOM 4620 O O . MET A 1 606 ? -4.997 5.223 -14.173 1.00 93.12 606 MET A O 1
ATOM 4624 N N . LYS A 1 607 ? -4.819 3.236 -15.209 1.00 91.69 607 LYS A N 1
ATOM 4625 C CA . LYS A 1 607 ? -4.749 3.795 -16.571 1.00 91.69 607 LYS A CA 1
ATOM 4626 C C . LYS A 1 607 ? -6.046 4.506 -16.963 1.00 91.69 607 LYS A C 1
ATOM 4628 O O . LYS A 1 607 ? -5.988 5.629 -17.463 1.00 91.69 607 LYS A O 1
ATOM 4633 N N . ASP A 1 608 ? -7.204 3.922 -16.660 1.00 89.56 608 ASP A N 1
ATOM 4634 C CA . ASP A 1 608 ? -8.507 4.564 -16.893 1.00 89.56 608 ASP A CA 1
ATOM 4635 C C . ASP A 1 608 ? -8.643 5.884 -16.111 1.00 89.56 608 ASP A C 1
ATOM 4637 O O . ASP A 1 608 ? -9.167 6.885 -16.615 1.00 89.56 608 ASP A O 1
ATOM 4641 N N . MET A 1 609 ? -8.121 5.919 -14.881 1.00 90.06 609 MET A N 1
ATOM 4642 C CA . MET A 1 609 ? -8.072 7.132 -14.065 1.00 90.06 609 MET A CA 1
ATOM 4643 C C . MET A 1 609 ? -7.173 8.207 -14.690 1.00 90.06 609 MET A C 1
ATOM 4645 O O . MET A 1 609 ? -7.577 9.367 -14.784 1.00 90.06 609 MET A O 1
ATOM 4649 N N . VAL A 1 610 ? -5.989 7.839 -15.186 1.00 86.62 610 VAL A N 1
ATOM 4650 C CA . VAL A 1 610 ? -5.080 8.757 -15.896 1.00 86.62 610 VAL A CA 1
ATOM 4651 C C . VAL A 1 610 ? -5.754 9.346 -17.139 1.00 86.62 610 VAL A C 1
ATOM 4653 O O . VAL A 1 610 ? -5.660 10.554 -17.382 1.00 86.62 610 VAL A O 1
ATOM 4656 N N . ILE A 1 611 ? -6.466 8.526 -17.916 1.00 84.38 611 ILE A N 1
ATOM 4657 C CA . ILE A 1 611 ? -7.188 8.978 -19.114 1.00 84.38 611 ILE A CA 1
ATOM 4658 C C . ILE A 1 611 ? -8.288 9.979 -18.741 1.00 84.38 611 ILE A C 1
ATOM 4660 O O . ILE A 1 611 ? -8.367 11.049 -19.342 1.00 84.38 611 ILE A O 1
ATOM 4664 N N . SER A 1 612 ? -9.117 9.650 -17.750 1.00 81.94 612 SER A N 1
ATOM 4665 C CA . SER A 1 612 ? -10.302 10.443 -17.392 1.00 81.94 612 SER A CA 1
ATOM 4666 C C . SER A 1 612 ? -9.981 11.757 -16.676 1.00 81.94 612 SER A C 1
ATOM 4668 O O . SER A 1 612 ? -10.634 12.768 -16.927 1.00 81.94 612 SER A O 1
ATOM 4670 N N . THR A 1 613 ? -8.976 11.766 -15.798 1.00 76.81 613 THR A N 1
ATOM 4671 C CA . THR A 1 613 ? -8.663 12.929 -14.948 1.00 76.81 613 THR A CA 1
ATOM 4672 C C . THR A 1 613 ? -7.634 13.872 -15.560 1.00 76.81 613 THR A C 1
ATOM 4674 O O . THR A 1 613 ? -7.551 15.034 -15.160 1.00 76.81 613 THR A O 1
ATOM 4677 N N . GLY A 1 614 ? -6.824 13.388 -16.506 1.00 75.38 614 GLY A N 1
ATOM 4678 C CA . GLY A 1 614 ? -5.682 14.143 -17.015 1.00 75.38 614 GLY A CA 1
ATOM 4679 C C . GLY A 1 614 ? -4.491 14.197 -16.048 1.00 75.38 614 GLY A C 1
ATOM 4680 O O . GLY A 1 614 ? -3.527 14.895 -16.345 1.00 75.38 614 GLY A O 1
ATOM 4681 N N . LEU A 1 615 ? -4.519 13.474 -14.918 1.00 76.94 615 LEU A N 1
ATOM 4682 C CA . LEU A 1 615 ? -3.400 13.418 -13.975 1.00 76.94 615 LEU A CA 1
ATOM 4683 C C . LEU A 1 615 ? -2.203 12.696 -14.613 1.00 76.94 615 LEU A C 1
ATOM 4685 O O . LEU A 1 615 ? -2.370 11.644 -15.232 1.00 76.94 615 LEU A O 1
ATOM 4689 N N . ARG A 1 616 ? -1.006 13.282 -14.509 1.00 75.81 616 ARG A N 1
ATOM 4690 C CA . ARG A 1 616 ? 0.230 12.756 -15.126 1.00 75.81 616 ARG A CA 1
ATOM 4691 C C . ARG A 1 616 ? 1.370 12.517 -14.132 1.00 75.81 616 ARG A C 1
ATOM 4693 O O . ARG A 1 616 ? 2.387 11.954 -14.507 1.00 75.81 616 ARG A O 1
ATOM 4700 N N . ASP A 1 617 ? 1.182 12.924 -12.883 1.00 74.75 617 ASP A N 1
ATOM 4701 C CA . ASP A 1 617 ? 2.140 12.733 -11.796 1.00 74.75 617 ASP A CA 1
ATOM 4702 C C . ASP A 1 617 ? 2.058 11.295 -11.265 1.00 74.75 617 ASP A C 1
ATOM 4704 O O . ASP A 1 617 ? 1.086 10.930 -10.603 1.00 74.75 617 ASP A O 1
ATOM 4708 N N . MET A 1 618 ? 3.071 10.477 -11.544 1.00 77.81 618 MET A N 1
ATOM 4709 C CA . MET A 1 618 ? 3.152 9.075 -11.131 1.00 77.81 618 MET A CA 1
ATOM 4710 C C . MET A 1 618 ? 3.323 8.882 -9.620 1.00 77.81 618 MET A C 1
ATOM 4712 O O . MET A 1 618 ? 2.848 7.872 -9.092 1.00 77.81 618 MET A O 1
ATOM 4716 N N . GLU A 1 619 ? 3.952 9.815 -8.902 1.00 76.69 619 GLU A N 1
ATOM 4717 C CA . GLU A 1 619 ? 4.042 9.743 -7.438 1.00 76.69 619 GLU A CA 1
ATOM 4718 C C . GLU A 1 619 ? 2.656 9.953 -6.829 1.00 76.69 619 GLU A C 1
ATOM 4720 O O . GLU A 1 619 ? 2.190 9.141 -6.021 1.00 76.69 619 GLU A O 1
ATOM 4725 N N . MET A 1 620 ? 1.951 10.981 -7.301 1.00 78.31 620 MET A N 1
ATOM 4726 C CA . MET A 1 620 ? 0.571 11.238 -6.922 1.00 78.31 620 MET A CA 1
ATOM 4727 C C . MET A 1 620 ? -0.324 10.061 -7.321 1.00 78.31 620 MET A C 1
ATOM 4729 O O . MET A 1 620 ? -1.028 9.539 -6.466 1.00 78.31 620 MET A O 1
ATOM 4733 N N . ILE A 1 621 ? -0.263 9.567 -8.563 1.00 84.44 621 ILE A N 1
ATOM 4734 C CA . ILE A 1 621 ? -1.052 8.409 -9.026 1.00 84.44 621 ILE A CA 1
ATOM 4735 C C . ILE A 1 621 ? -0.837 7.199 -8.106 1.00 84.44 621 ILE A C 1
ATOM 4737 O O . ILE A 1 621 ? -1.809 6.594 -7.654 1.00 84.44 621 ILE A O 1
ATOM 4741 N N . THR A 1 622 ? 0.415 6.870 -7.773 1.00 84.69 622 THR A N 1
ATOM 4742 C CA . THR A 1 622 ? 0.749 5.724 -6.909 1.00 84.69 622 THR A CA 1
ATOM 4743 C C . THR A 1 622 ? 0.239 5.928 -5.482 1.00 84.69 622 THR A C 1
ATOM 4745 O O . THR A 1 622 ? -0.335 5.012 -4.885 1.00 84.69 622 THR A O 1
ATOM 4748 N N . ARG A 1 623 ? 0.389 7.141 -4.938 1.00 83.50 623 ARG A N 1
ATOM 4749 C CA . ARG A 1 623 ? -0.122 7.519 -3.615 1.00 83.50 623 ARG A CA 1
ATOM 4750 C C . ARG A 1 623 ? -1.647 7.428 -3.559 1.00 83.50 623 ARG A C 1
ATOM 4752 O O . ARG A 1 623 ? -2.184 6.809 -2.641 1.00 83.50 623 ARG A O 1
ATOM 4759 N N . LEU A 1 624 ? -2.340 7.984 -4.552 1.00 86.69 624 LEU A N 1
ATOM 4760 C CA . LEU A 1 624 ? -3.796 7.912 -4.679 1.00 86.69 624 LEU A CA 1
ATOM 4761 C C . LEU A 1 624 ? -4.270 6.467 -4.815 1.00 86.69 624 LEU A C 1
ATOM 4763 O O . LEU A 1 624 ? -5.260 6.098 -4.193 1.00 86.69 624 LEU A O 1
ATOM 4767 N N . ALA A 1 625 ? -3.557 5.634 -5.573 1.00 89.50 625 ALA A N 1
ATOM 4768 C CA . ALA A 1 625 ? -3.875 4.220 -5.715 1.00 89.50 625 ALA A CA 1
ATOM 4769 C C . ALA A 1 625 ? -3.685 3.456 -4.387 1.00 89.50 625 ALA A C 1
ATOM 4771 O O . ALA A 1 625 ? -4.492 2.591 -4.045 1.00 89.50 625 ALA A O 1
ATOM 4772 N N . GLY A 1 626 ? -2.675 3.807 -3.583 1.00 86.94 626 GLY A N 1
ATOM 4773 C CA . GLY A 1 626 ? -2.537 3.310 -2.210 1.00 86.94 626 GLY A CA 1
ATOM 4774 C C . GLY A 1 626 ? -3.751 3.662 -1.342 1.00 86.94 626 GLY A C 1
ATOM 4775 O O . GLY A 1 626 ? -4.383 2.777 -0.772 1.00 86.94 626 GLY A O 1
ATOM 4776 N N . MET A 1 627 ? -4.144 4.939 -1.326 1.00 85.94 627 MET A N 1
ATOM 4777 C CA . MET A 1 627 ? -5.317 5.410 -0.575 1.00 85.94 627 MET A CA 1
ATOM 4778 C C . MET A 1 627 ? -6.626 4.771 -1.068 1.00 85.94 627 MET A C 1
ATOM 4780 O O . MET A 1 627 ? -7.482 4.396 -0.271 1.00 85.94 627 MET A O 1
ATOM 4784 N N . ALA A 1 628 ? -6.777 4.612 -2.383 1.00 89.88 628 ALA A N 1
ATOM 4785 C CA . ALA A 1 628 ? -7.929 3.976 -3.011 1.00 89.88 628 ALA A CA 1
ATOM 4786 C C . ALA A 1 628 ? -8.079 2.507 -2.597 1.00 89.88 628 ALA A C 1
ATOM 4788 O O . ALA A 1 628 ? -9.195 2.035 -2.387 1.00 89.88 628 ALA A O 1
ATOM 4789 N N . ARG A 1 629 ? -6.962 1.790 -2.437 1.00 86.56 629 ARG A N 1
ATOM 4790 C CA . ARG A 1 629 ? -6.947 0.406 -1.949 1.00 86.56 629 ARG A CA 1
ATOM 4791 C C . ARG A 1 629 ? -7.472 0.307 -0.519 1.00 86.56 629 ARG A C 1
ATOM 4793 O O . ARG A 1 629 ? -8.308 -0.549 -0.244 1.00 86.56 629 ARG A O 1
ATOM 4800 N N . ASP A 1 630 ? -7.051 1.217 0.354 1.00 82.81 630 ASP A N 1
ATOM 4801 C CA . ASP A 1 630 ? -7.546 1.282 1.734 1.00 82.81 630 ASP A CA 1
ATOM 4802 C C . ASP A 1 630 ? -9.038 1.667 1.782 1.00 82.81 630 ASP A C 1
ATOM 4804 O O . ASP A 1 630 ? -9.806 1.159 2.608 1.00 82.81 630 ASP A O 1
ATOM 4808 N N . GLY A 1 631 ? -9.469 2.530 0.857 1.00 82.00 631 GLY A N 1
ATOM 4809 C CA . GLY A 1 631 ? -10.859 2.957 0.690 1.00 82.00 631 GLY A CA 1
ATOM 4810 C C . GLY A 1 631 ? -11.779 1.918 0.036 1.00 82.00 631 GLY A C 1
ATOM 4811 O O . GLY A 1 631 ? -12.995 1.988 0.217 1.00 82.00 631 GLY A O 1
ATOM 4812 N N . ALA A 1 632 ? -11.239 0.920 -0.670 1.00 84.81 632 ALA A N 1
ATOM 4813 C CA . ALA A 1 632 ? -12.018 -0.075 -1.414 1.00 84.81 632 ALA A CA 1
ATOM 4814 C C . ALA A 1 632 ? -12.984 -0.871 -0.516 1.00 84.81 632 ALA A C 1
ATOM 4816 O O . ALA A 1 632 ? -14.109 -1.175 -0.916 1.00 84.81 632 ALA A O 1
ATOM 4817 N N . SER A 1 633 ? -12.587 -1.141 0.732 1.00 77.19 633 SER A N 1
ATOM 4818 C CA . SER A 1 633 ? -13.451 -1.788 1.731 1.00 77.19 633 SER A CA 1
ATOM 4819 C C . SER A 1 633 ? -14.679 -0.938 2.093 1.00 77.19 633 SER A C 1
ATOM 4821 O O . SER A 1 633 ? -15.779 -1.465 2.270 1.00 77.19 633 SER A O 1
ATOM 4823 N N . SER A 1 634 ? -14.524 0.388 2.147 1.00 82.88 634 SER A N 1
ATOM 4824 C CA . SER A 1 634 ? -15.628 1.327 2.370 1.00 82.88 634 SER A CA 1
ATOM 4825 C C . SER A 1 634 ? -16.592 1.353 1.184 1.00 82.88 634 SER A C 1
ATOM 4827 O O . SER A 1 634 ? -17.798 1.412 1.408 1.00 82.88 634 SER A O 1
ATOM 4829 N N . ILE A 1 635 ? -16.096 1.225 -0.055 1.00 87.75 635 ILE A N 1
ATOM 4830 C CA . ILE A 1 635 ? -16.956 1.065 -1.239 1.00 87.75 635 ILE A CA 1
ATOM 4831 C C . ILE A 1 635 ? -17.775 -0.222 -1.143 1.00 87.75 635 ILE A C 1
ATOM 4833 O O . ILE A 1 635 ? -18.997 -0.174 -1.276 1.00 87.75 635 ILE A O 1
ATOM 4837 N N . GLY A 1 636 ? -17.127 -1.352 -0.838 1.00 77.25 636 GLY A N 1
ATOM 4838 C CA . GLY A 1 636 ? -17.819 -2.630 -0.655 1.00 77.25 636 GLY A CA 1
ATOM 4839 C C . GLY A 1 636 ? -18.926 -2.553 0.402 1.00 77.25 636 GLY A C 1
ATOM 4840 O O . GLY A 1 636 ? -20.016 -3.074 0.194 1.00 77.25 636 GLY A O 1
ATOM 4841 N N . ASN A 1 637 ? -18.705 -1.818 1.499 1.00 71.62 637 ASN A N 1
ATOM 4842 C CA . ASN A 1 637 ? -19.719 -1.615 2.540 1.00 71.62 637 ASN A CA 1
ATOM 4843 C C . ASN A 1 637 ? -20.969 -0.852 2.065 1.00 71.62 637 ASN A C 1
ATOM 4845 O O . ASN A 1 637 ? -22.042 -1.089 2.622 1.00 71.62 637 ASN A O 1
ATOM 4849 N N . MET A 1 638 ? -20.836 0.056 1.093 1.00 82.12 638 MET A N 1
ATOM 4850 C CA . MET A 1 638 ? -21.961 0.817 0.528 1.00 82.12 638 MET A CA 1
ATOM 4851 C C . MET A 1 638 ? -22.614 0.120 -0.670 1.00 82.12 638 MET A C 1
ATOM 4853 O O . MET A 1 638 ? -23.703 0.510 -1.074 1.00 82.12 638 MET A O 1
ATOM 4857 N N . CYS A 1 639 ? -21.976 -0.896 -1.248 1.00 80.44 639 CYS A N 1
ATOM 4858 C CA . CYS A 1 639 ? -22.495 -1.643 -2.396 1.00 80.44 639 CYS A CA 1
ATOM 4859 C C . CYS A 1 639 ? -23.374 -2.841 -1.993 1.00 80.44 639 CYS A C 1
ATOM 4861 O O . CYS A 1 639 ? -23.606 -3.736 -2.797 1.00 80.44 639 CYS A O 1
ATOM 4863 N N . ARG A 1 640 ? -23.846 -2.895 -0.742 1.00 69.44 640 ARG A N 1
ATOM 4864 C CA . ARG A 1 640 ? -24.661 -4.004 -0.226 1.00 69.44 640 ARG A CA 1
ATOM 4865 C C . ARG A 1 640 ? -26.158 -3.731 -0.382 1.00 69.44 640 ARG A C 1
ATOM 4867 O O . ARG A 1 640 ? -26.607 -2.593 -0.249 1.00 69.44 640 ARG A O 1
ATOM 4874 N N . ASP A 1 641 ? -26.933 -4.799 -0.556 1.00 56.53 641 ASP A N 1
ATOM 4875 C CA . ASP A 1 641 ? -28.394 -4.756 -0.486 1.00 56.53 641 ASP A CA 1
ATOM 4876 C C . ASP A 1 641 ? -28.815 -4.380 0.950 1.00 56.53 641 ASP A C 1
ATOM 4878 O O . ASP A 1 641 ? -28.396 -5.036 1.904 1.00 56.53 641 ASP A O 1
ATOM 4882 N N . GLN A 1 642 ? -29.638 -3.333 1.111 1.00 64.81 642 GLN A N 1
ATOM 4883 C CA . GLN A 1 642 ? -30.087 -2.738 2.394 1.00 64.81 642 GLN A CA 1
ATOM 4884 C C . GLN A 1 642 ? -29.084 -1.819 3.105 1.00 64.81 642 GLN A C 1
ATOM 4886 O O . GLN A 1 642 ? -28.726 -1.998 4.277 1.00 64.81 642 GLN A O 1
ATOM 4891 N N . ASN A 1 643 ? -28.673 -0.761 2.419 1.00 71.75 643 ASN A N 1
ATOM 4892 C CA . ASN A 1 643 ? -27.989 0.334 3.086 1.00 71.75 643 ASN A CA 1
ATOM 4893 C C . ASN A 1 643 ? -28.876 1.010 4.145 1.00 71.75 643 ASN A C 1
ATOM 4895 O O . ASN A 1 643 ? -30.085 1.161 3.998 1.00 71.75 643 ASN A O 1
ATOM 4899 N N . THR A 1 644 ? -28.242 1.438 5.229 1.00 76.19 644 THR A N 1
ATOM 4900 C CA . THR A 1 644 ? -28.834 2.176 6.344 1.00 76.19 644 THR A CA 1
ATOM 4901 C C . THR A 1 644 ? -28.152 3.534 6.471 1.00 76.19 644 THR A C 1
ATOM 4903 O O . THR A 1 644 ? -27.051 3.771 5.982 1.00 76.19 644 THR A O 1
ATOM 4906 N N . VAL A 1 645 ? -28.759 4.447 7.215 1.00 78.50 645 VAL A N 1
ATOM 4907 C CA . VAL A 1 645 ? -28.134 5.742 7.516 1.00 78.50 645 VAL A CA 1
ATOM 4908 C C . VAL A 1 645 ? -26.766 5.563 8.200 1.00 78.50 645 VAL A C 1
ATOM 4910 O O . VAL A 1 645 ? -25.811 6.289 7.924 1.00 78.50 645 VAL A O 1
ATOM 4913 N N . VAL A 1 646 ? -26.642 4.552 9.065 1.00 73.81 646 VAL A N 1
ATOM 4914 C CA . VAL A 1 646 ? -25.418 4.287 9.829 1.00 73.81 646 VAL A CA 1
ATOM 4915 C C . VAL A 1 646 ? -24.295 3.767 8.931 1.00 73.81 646 VAL A C 1
ATOM 4917 O O . VAL A 1 646 ? -23.184 4.282 9.026 1.00 73.81 646 VAL A O 1
ATOM 4920 N N . ASN A 1 647 ? -24.546 2.789 8.052 1.00 74.25 647 ASN A N 1
ATOM 4921 C CA . ASN A 1 647 ? -23.465 2.219 7.234 1.00 74.25 647 ASN A CA 1
ATOM 4922 C C . ASN A 1 647 ? -22.967 3.195 6.153 1.00 74.25 647 ASN A C 1
ATOM 4924 O O . ASN A 1 647 ? -21.755 3.312 5.984 1.00 74.25 647 ASN A O 1
ATOM 4928 N N . ILE A 1 648 ? -23.867 3.937 5.494 1.00 85.06 648 ILE A N 1
ATOM 4929 C CA . ILE A 1 648 ? -23.495 4.964 4.515 1.00 85.06 648 ILE A CA 1
ATOM 4930 C C . ILE A 1 648 ? -22.684 6.057 5.206 1.00 85.06 648 ILE A C 1
ATOM 4932 O O . ILE A 1 648 ? -21.598 6.393 4.741 1.00 85.06 648 ILE A O 1
ATOM 4936 N N . SER A 1 649 ? -23.158 6.568 6.351 1.00 87.06 649 SER A N 1
ATOM 4937 C CA . SER A 1 649 ? -22.420 7.601 7.086 1.00 87.06 649 SER A CA 1
ATOM 4938 C C . SER A 1 649 ? -21.035 7.127 7.521 1.00 87.06 649 SER A C 1
ATOM 4940 O O . SER A 1 649 ? -20.064 7.855 7.358 1.00 87.06 649 SER A O 1
ATOM 4942 N N . GLU A 1 650 ? -20.901 5.896 8.013 1.00 84.69 650 GLU A N 1
ATOM 4943 C CA . GLU A 1 650 ? -19.611 5.370 8.449 1.00 84.69 650 GLU A CA 1
ATOM 4944 C C . GLU A 1 650 ? -18.626 5.208 7.286 1.00 84.69 650 GLU A C 1
ATOM 4946 O O . GLU A 1 650 ? -17.475 5.622 7.404 1.00 84.69 650 GLU A O 1
ATOM 4951 N N . ALA A 1 651 ? -19.072 4.661 6.152 1.00 86.38 651 ALA A N 1
ATOM 4952 C CA . ALA A 1 651 ? -18.232 4.515 4.967 1.00 86.38 651 ALA A CA 1
ATOM 4953 C C . ALA A 1 651 ? -17.776 5.880 4.426 1.00 86.38 651 ALA A C 1
ATOM 4955 O O . ALA A 1 651 ? -16.584 6.083 4.180 1.00 86.38 651 ALA A O 1
ATOM 4956 N N . VAL A 1 652 ? -18.703 6.838 4.309 1.00 91.06 652 VAL A N 1
ATOM 4957 C CA . VAL A 1 652 ? -18.413 8.207 3.860 1.00 91.06 652 VAL A CA 1
ATOM 4958 C C . VAL A 1 652 ? -17.422 8.894 4.798 1.00 91.06 652 VAL A C 1
ATOM 4960 O O . VAL A 1 652 ? -16.427 9.449 4.333 1.00 91.06 652 VAL A O 1
ATOM 4963 N N . LEU A 1 653 ? -17.652 8.855 6.113 1.00 90.50 653 LEU A N 1
ATOM 4964 C CA . LEU A 1 653 ? -16.789 9.523 7.092 1.00 90.50 653 LEU A CA 1
ATOM 4965 C C . LEU A 1 653 ? -15.401 8.870 7.173 1.00 90.50 653 LEU A C 1
ATOM 4967 O O . LEU A 1 653 ? -14.406 9.589 7.263 1.00 90.50 653 LEU A O 1
ATOM 4971 N N . ASN A 1 654 ? -15.307 7.542 7.058 1.00 88.25 654 ASN A N 1
ATOM 4972 C CA . ASN A 1 654 ? -14.023 6.837 7.006 1.00 88.25 654 ASN A CA 1
ATOM 4973 C C . ASN A 1 654 ? -13.208 7.236 5.770 1.00 88.25 654 ASN A C 1
ATOM 4975 O O . ASN A 1 654 ? -12.044 7.615 5.906 1.00 88.25 654 ASN A O 1
ATOM 4979 N N . MET A 1 655 ? -13.818 7.225 4.579 1.00 88.94 655 MET A N 1
ATOM 4980 C CA . MET A 1 655 ? -13.146 7.680 3.354 1.00 88.94 655 MET A CA 1
ATOM 4981 C C . MET A 1 655 ? -12.770 9.157 3.431 1.00 88.94 655 MET A C 1
ATOM 4983 O O . MET A 1 655 ? -11.674 9.542 3.032 1.00 88.94 655 MET A O 1
ATOM 4987 N N . THR A 1 656 ? -13.643 9.989 4.002 1.00 89.50 656 THR A N 1
ATOM 4988 C CA . THR A 1 656 ? -13.344 11.408 4.222 1.00 89.50 656 THR A CA 1
ATOM 4989 C C . THR A 1 656 ? -12.129 11.570 5.129 1.00 89.50 656 THR A C 1
ATOM 4991 O O . THR A 1 656 ? -11.264 12.382 4.830 1.00 89.50 656 THR A O 1
ATOM 4994 N N . GLY A 1 657 ? -12.016 10.784 6.203 1.00 88.06 657 GLY A N 1
ATOM 4995 C CA . GLY A 1 657 ? -10.853 10.799 7.091 1.00 88.06 657 GLY A CA 1
ATOM 4996 C C . GLY A 1 657 ? -9.558 10.366 6.409 1.00 88.06 657 GLY A C 1
ATOM 4997 O O . GLY A 1 657 ? -8.522 10.991 6.629 1.00 88.06 657 GLY A O 1
ATOM 4998 N N . GLN A 1 658 ? -9.620 9.350 5.546 1.00 84.88 658 GLN A N 1
ATOM 4999 C CA . GLN A 1 658 ? -8.474 8.902 4.746 1.00 84.88 658 GLN A CA 1
ATOM 5000 C C . GLN A 1 658 ? -8.030 9.976 3.744 1.00 84.88 658 GLN A C 1
ATOM 5002 O O . GLN A 1 658 ? -6.836 10.214 3.586 1.00 84.88 658 GLN A O 1
ATOM 5007 N N . LEU A 1 659 ? -8.983 10.655 3.099 1.00 84.38 659 LEU A N 1
ATOM 5008 C CA . LEU A 1 659 ? -8.726 11.662 2.066 1.00 84.38 659 LEU A CA 1
ATOM 5009 C C . LEU A 1 659 ? -8.485 13.074 2.629 1.00 84.38 659 LEU A C 1
ATOM 5011 O O . LEU A 1 659 ? -7.967 13.929 1.916 1.00 84.38 659 LEU A O 1
ATOM 5015 N N . GLU A 1 660 ? -8.811 13.343 3.898 1.00 80.56 660 GLU A N 1
ATOM 5016 C CA . GLU A 1 660 ? -8.680 14.669 4.523 1.00 80.56 660 GLU A CA 1
ATOM 5017 C C . GLU A 1 660 ? -7.260 15.265 4.410 1.00 80.56 660 GLU A C 1
ATOM 5019 O O . GLU A 1 660 ? -7.157 16.445 4.053 1.00 80.56 660 GLU A O 1
ATOM 5024 N N . PRO A 1 661 ? -6.165 14.519 4.675 1.00 79.31 661 PRO A N 1
ATOM 5025 C CA . PRO A 1 661 ? -4.809 15.052 4.542 1.00 79.31 661 PRO A CA 1
ATOM 5026 C C . PRO A 1 661 ? -4.515 15.524 3.116 1.00 79.31 661 PRO A C 1
ATOM 5028 O O . PRO A 1 661 ? -4.015 16.631 2.930 1.00 79.31 661 PRO A O 1
ATOM 5031 N N . LEU A 1 662 ? -4.916 14.723 2.126 1.00 75.12 662 LEU A N 1
ATOM 5032 C CA . LEU A 1 662 ? -4.759 15.024 0.707 1.00 75.12 662 LEU A CA 1
ATOM 5033 C C . LEU A 1 662 ? -5.588 16.255 0.313 1.00 75.12 662 LEU A C 1
ATOM 5035 O O . LEU A 1 662 ? -5.061 17.194 -0.267 1.00 75.12 662 LEU A O 1
ATOM 5039 N N . ILE A 1 663 ? -6.868 16.316 0.695 1.00 72.81 663 ILE A N 1
ATOM 5040 C CA . ILE A 1 663 ? -7.742 17.465 0.396 1.00 72.81 663 ILE A CA 1
ATOM 5041 C C . ILE A 1 663 ? -7.161 18.773 0.964 1.00 72.81 663 ILE A C 1
ATOM 5043 O O . ILE A 1 663 ? -7.297 19.833 0.351 1.00 72.81 663 ILE A O 1
ATOM 5047 N N . ARG A 1 664 ? -6.511 18.722 2.135 1.00 72.69 664 ARG A N 1
ATOM 5048 C CA . ARG A 1 664 ? -5.869 19.893 2.756 1.00 72.69 664 ARG A CA 1
ATOM 5049 C C . ARG A 1 664 ? -4.585 20.312 2.047 1.00 72.69 664 ARG A C 1
ATOM 5051 O O . ARG A 1 664 ? -4.389 21.509 1.858 1.00 72.69 664 ARG A O 1
ATOM 5058 N N . GLU A 1 665 ? -3.737 19.354 1.695 1.00 70.94 665 GLU A N 1
ATOM 5059 C CA . GLU A 1 665 ? -2.479 19.569 0.968 1.00 70.94 665 GLU A CA 1
ATOM 5060 C C . GLU A 1 665 ? -2.744 20.233 -0.388 1.00 70.94 665 GLU A C 1
ATOM 5062 O O . GLU A 1 665 ? -2.201 21.291 -0.699 1.00 70.94 665 GLU A O 1
ATOM 5067 N N . MET A 1 666 ? -3.717 19.691 -1.114 1.00 68.25 666 MET A N 1
ATOM 5068 C CA . MET A 1 666 ? -4.078 20.097 -2.470 1.00 68.25 666 MET A CA 1
ATOM 5069 C C . MET A 1 666 ? -4.832 21.432 -2.538 1.00 68.25 666 MET A C 1
ATOM 5071 O O . MET A 1 666 ? -4.956 22.026 -3.603 1.00 68.25 666 MET A O 1
ATOM 5075 N N . LYS A 1 667 ? -5.333 21.949 -1.407 1.00 63.47 667 LYS A N 1
ATOM 5076 C CA . LYS A 1 667 ? -6.043 23.240 -1.347 1.00 63.47 667 LYS A CA 1
ATOM 5077 C C . LYS A 1 667 ? -5.146 24.435 -1.703 1.00 63.47 667 LYS A C 1
ATOM 5079 O O . LYS A 1 667 ? -5.665 25.482 -2.084 1.00 63.47 667 LYS A O 1
ATOM 5084 N N . ASN A 1 668 ? -3.831 24.287 -1.548 1.00 54.97 668 ASN A N 1
ATOM 5085 C CA . ASN A 1 668 ? -2.851 25.348 -1.785 1.00 54.97 668 ASN A CA 1
ATOM 5086 C C . ASN A 1 668 ? -2.017 25.124 -3.058 1.00 54.97 668 ASN A C 1
ATOM 5088 O O . ASN A 1 668 ? -1.114 25.918 -3.314 1.00 54.97 668 ASN A O 1
ATOM 5092 N N . ASP A 1 669 ? -2.293 24.066 -3.826 1.00 53.09 669 ASP A N 1
ATOM 5093 C CA . ASP A 1 669 ? -1.532 23.718 -5.024 1.00 53.09 669 ASP A CA 1
ATOM 5094 C C . ASP A 1 669 ? -2.119 24.425 -6.268 1.00 53.09 669 ASP A C 1
ATOM 5096 O O . ASP A 1 669 ? -3.275 24.181 -6.623 1.00 53.09 669 ASP A O 1
ATOM 5100 N N . PRO A 1 670 ? -1.362 25.318 -6.935 1.00 44.03 670 PRO A N 1
ATOM 5101 C CA . PRO A 1 670 ? -1.823 26.028 -8.125 1.00 44.03 670 PRO A CA 1
ATOM 5102 C C . PRO A 1 670 ? -1.938 25.149 -9.386 1.00 44.03 670 PRO A C 1
ATOM 5104 O O . PRO A 1 670 ? -2.607 25.568 -10.331 1.00 44.03 670 PRO A O 1
ATOM 5107 N N . ALA A 1 671 ? -1.323 23.960 -9.423 1.00 43.19 671 ALA A N 1
ATOM 5108 C CA . ALA A 1 671 ? -1.367 23.035 -10.560 1.00 43.19 671 ALA A CA 1
ATOM 5109 C C . ALA A 1 671 ? -2.501 22.001 -10.451 1.00 43.19 671 ALA A C 1
ATOM 5111 O O . ALA A 1 671 ? -2.957 21.451 -11.458 1.00 43.19 671 ALA A O 1
ATOM 5112 N N . ALA A 1 672 ? -3.000 21.744 -9.243 1.00 51.00 672 ALA A N 1
ATOM 5113 C CA . ALA A 1 672 ? -3.979 20.698 -9.036 1.00 51.00 672 ALA A CA 1
ATOM 5114 C C . ALA A 1 672 ? -5.425 21.187 -9.134 1.00 51.00 672 ALA A C 1
ATOM 5116 O O . ALA A 1 672 ? -5.967 21.861 -8.255 1.00 51.00 672 ALA A O 1
ATOM 5117 N N . LYS A 1 673 ? -6.132 20.720 -10.166 1.00 62.62 673 LYS A N 1
ATOM 5118 C CA . LYS A 1 673 ? -7.597 20.702 -10.139 1.00 62.62 673 LYS A CA 1
ATOM 5119 C C . LYS A 1 673 ? -8.019 19.686 -9.076 1.00 62.62 673 LYS A C 1
ATOM 5121 O O . LYS A 1 673 ? -8.117 18.500 -9.373 1.00 62.62 673 LYS A O 1
ATOM 5126 N N . LEU A 1 674 ? -8.263 20.146 -7.846 1.00 61.66 674 LEU A N 1
ATOM 5127 C CA . LEU A 1 674 ? -8.704 19.339 -6.692 1.00 61.66 674 LEU A CA 1
ATOM 5128 C C . LEU A 1 674 ? -9.796 18.311 -7.055 1.00 61.66 674 LEU A C 1
ATOM 5130 O O . LEU A 1 674 ? -9.825 17.211 -6.509 1.00 61.66 674 LEU A O 1
ATOM 5134 N N . GLU A 1 675 ? -10.669 18.662 -8.000 1.00 65.19 675 GLU A N 1
ATOM 5135 C CA . GLU A 1 675 ? -11.730 17.795 -8.519 1.00 65.19 675 GLU A CA 1
ATOM 5136 C C . GLU A 1 675 ? -11.204 16.572 -9.286 1.00 65.19 675 GLU A C 1
ATOM 5138 O O . GLU A 1 675 ? -11.718 15.477 -9.085 1.00 65.19 675 GLU A O 1
ATOM 5143 N N . GLY A 1 676 ? -10.149 16.719 -10.094 1.00 70.56 676 GLY A N 1
ATOM 5144 C CA . GLY A 1 676 ? -9.529 15.603 -10.815 1.00 70.56 676 GLY A CA 1
ATOM 5145 C C . GLY A 1 676 ? -8.821 14.619 -9.882 1.00 70.56 676 GLY A C 1
ATOM 5146 O O . GLY A 1 676 ? -8.868 13.414 -10.106 1.00 70.56 676 GLY A O 1
ATOM 5147 N N . VAL A 1 677 ? -8.228 15.109 -8.790 1.00 79.31 677 VAL A N 1
ATOM 5148 C CA . VAL A 1 677 ? -7.523 14.263 -7.813 1.00 79.31 677 VAL A CA 1
ATOM 5149 C C . VAL A 1 677 ? -8.488 13.505 -6.902 1.00 79.31 677 VAL A C 1
ATOM 5151 O O . VAL A 1 677 ? -8.328 12.299 -6.712 1.00 79.31 677 VAL A O 1
ATOM 5154 N N . LEU A 1 678 ? -9.518 14.177 -6.375 1.00 84.38 678 LEU A N 1
ATOM 5155 C CA . LEU A 1 678 ? -10.551 13.513 -5.576 1.00 84.38 678 LEU A CA 1
ATOM 5156 C C . LEU A 1 678 ? -11.350 12.512 -6.423 1.00 84.38 678 LEU A C 1
ATOM 5158 O O . LEU A 1 678 ? -11.536 11.371 -5.999 1.00 84.38 678 LEU A O 1
ATOM 5162 N N . GLY A 1 679 ? -11.772 12.925 -7.623 1.00 85.19 679 GLY A N 1
ATOM 5163 C CA . GLY A 1 679 ? -12.466 12.060 -8.575 1.00 85.19 679 GLY A CA 1
ATOM 5164 C C . GLY A 1 679 ? -11.626 10.846 -8.956 1.00 85.19 679 GLY A C 1
ATOM 5165 O O . GLY A 1 679 ? -12.118 9.723 -8.888 1.00 85.19 679 GLY A O 1
ATOM 5166 N N . GLY A 1 680 ? -10.334 11.039 -9.239 1.00 87.25 680 GLY A N 1
ATOM 5167 C CA . GLY A 1 680 ? -9.416 9.946 -9.554 1.00 87.25 680 GLY A CA 1
ATOM 5168 C C . GLY A 1 680 ? -9.230 8.947 -8.410 1.00 87.25 680 GLY A C 1
ATOM 5169 O O . GLY A 1 680 ? -9.300 7.738 -8.630 1.00 87.25 680 GLY A O 1
ATOM 5170 N N . ALA A 1 681 ? -9.062 9.428 -7.174 1.00 89.69 681 ALA A N 1
ATOM 5171 C CA . ALA A 1 681 ? -8.943 8.563 -5.999 1.00 89.69 681 ALA A CA 1
ATOM 5172 C C . ALA A 1 681 ? -10.196 7.697 -5.788 1.00 89.69 681 ALA A C 1
ATOM 5174 O O . ALA A 1 681 ? -10.093 6.493 -5.548 1.00 89.69 681 ALA A O 1
ATOM 5175 N N . LEU A 1 682 ? -11.383 8.296 -5.910 1.00 91.50 682 LEU A N 1
ATOM 5176 C CA . LEU A 1 682 ? -12.653 7.596 -5.713 1.00 91.50 682 LEU A CA 1
ATOM 5177 C C . LEU A 1 682 ? -12.998 6.677 -6.893 1.00 91.50 682 LEU A C 1
ATOM 5179 O O . LEU A 1 682 ? -13.490 5.572 -6.670 1.00 91.50 682 LEU A O 1
ATOM 5183 N N . MET A 1 683 ? -12.662 7.064 -8.127 1.00 91.81 683 MET A N 1
ATOM 5184 C CA . MET A 1 683 ? -12.759 6.199 -9.308 1.00 91.81 683 MET A CA 1
ATOM 5185 C C . MET A 1 683 ? -11.914 4.931 -9.133 1.00 91.81 683 MET A C 1
ATOM 5187 O O . MET A 1 683 ? -12.400 3.822 -9.381 1.00 91.81 683 MET A O 1
ATOM 5191 N N . MET A 1 684 ? -10.674 5.076 -8.652 1.00 93.31 684 MET A N 1
ATOM 5192 C CA . MET A 1 684 ? -9.816 3.936 -8.334 1.00 93.31 684 MET A CA 1
ATOM 5193 C C . MET A 1 684 ? -10.372 3.107 -7.178 1.00 93.31 684 MET A C 1
ATOM 5195 O O . MET A 1 684 ? -10.402 1.888 -7.295 1.00 93.31 684 MET A O 1
ATOM 5199 N N . ALA A 1 685 ? -10.872 3.725 -6.103 1.00 92.88 685 ALA A N 1
ATOM 5200 C CA . ALA A 1 685 ? -11.443 2.992 -4.968 1.00 92.88 685 ALA A CA 1
ATOM 5201 C C . ALA A 1 685 ? -12.649 2.139 -5.397 1.00 92.88 685 ALA A C 1
ATOM 5203 O O . ALA A 1 685 ? -12.787 0.987 -4.980 1.00 92.88 685 ALA A O 1
ATOM 5204 N N . ILE A 1 686 ? -13.491 2.679 -6.285 1.00 92.88 686 ILE A N 1
ATOM 5205 C CA . ILE A 1 686 ? -14.604 1.954 -6.904 1.00 92.88 686 ILE A CA 1
ATOM 5206 C C . ILE A 1 686 ? -14.099 0.821 -7.801 1.00 92.88 686 ILE A C 1
ATOM 5208 O O . ILE A 1 686 ? -14.690 -0.252 -7.813 1.00 92.88 686 ILE A O 1
ATOM 5212 N N . GLY A 1 687 ? -13.009 1.019 -8.544 1.00 90.44 687 GLY A N 1
ATOM 5213 C CA . GLY A 1 687 ? -12.453 -0.044 -9.381 1.00 90.44 687 GLY A CA 1
ATOM 5214 C C . GLY A 1 687 ? -11.765 -1.153 -8.602 1.00 90.44 687 GLY A C 1
ATOM 5215 O O . GLY A 1 687 ? -11.933 -2.322 -8.933 1.00 90.44 687 GLY A O 1
ATOM 5216 N N . PHE A 1 688 ? -11.037 -0.804 -7.547 1.00 91.56 688 PHE A N 1
ATOM 5217 C CA . PHE A 1 688 ? -10.282 -1.748 -6.729 1.00 91.56 688 PHE A CA 1
ATOM 5218 C C . PHE A 1 688 ? -11.184 -2.586 -5.823 1.00 91.56 688 PHE A C 1
ATOM 5220 O O . PHE A 1 688 ? -10.783 -3.670 -5.411 1.00 91.56 688 PHE A O 1
ATOM 5227 N N . SER A 1 689 ? -12.393 -2.108 -5.517 1.00 86.69 689 SER A N 1
ATOM 5228 C CA . SER A 1 689 ? -13.364 -2.848 -4.705 1.00 86.69 689 SER A CA 1
ATOM 5229 C C . SER A 1 689 ? -13.982 -4.049 -5.427 1.00 86.69 689 SER A C 1
ATOM 5231 O O . SER A 1 689 ? -14.622 -4.870 -4.770 1.00 86.69 689 SER A O 1
ATOM 5233 N N . GLY A 1 690 ? -13.812 -4.154 -6.753 1.00 84.00 690 GLY A N 1
ATOM 5234 C CA . GLY A 1 690 ? -14.272 -5.294 -7.552 1.00 84.00 690 GLY A CA 1
ATOM 5235 C C . GLY A 1 690 ? -15.788 -5.509 -7.538 1.00 84.00 690 GLY A C 1
ATOM 5236 O O . GLY A 1 690 ? -16.239 -6.623 -7.789 1.00 84.00 690 GLY A O 1
ATOM 5237 N N . GLN A 1 691 ? -16.571 -4.479 -7.203 1.00 84.56 691 GLN A N 1
ATOM 5238 C CA . GLN A 1 691 ? -18.025 -4.592 -7.073 1.00 84.56 691 GLN A CA 1
ATOM 5239 C C . GLN A 1 691 ? -18.695 -4.785 -8.435 1.00 84.56 691 GLN A C 1
ATOM 5241 O O . GLN A 1 691 ? -18.279 -4.205 -9.443 1.00 84.56 691 GLN A O 1
ATOM 5246 N N . ASP A 1 692 ? -19.751 -5.594 -8.453 1.00 83.75 692 ASP A N 1
ATOM 5247 C CA . ASP A 1 692 ? -20.558 -5.818 -9.644 1.00 83.75 692 ASP A CA 1
ATOM 5248 C C . ASP A 1 692 ? -21.521 -4.645 -9.910 1.00 83.75 692 ASP A C 1
ATOM 5250 O O . ASP A 1 692 ? -21.644 -3.695 -9.130 1.00 83.75 692 ASP A O 1
ATOM 5254 N N . GLN A 1 693 ? -22.212 -4.684 -11.052 1.00 85.81 693 GLN A N 1
ATOM 5255 C CA . GLN A 1 693 ? -23.152 -3.620 -11.413 1.00 85.81 693 GLN A CA 1
ATOM 5256 C C . GLN A 1 693 ? -24.329 -3.509 -10.434 1.00 85.81 693 GLN A C 1
ATOM 5258 O O . GLN A 1 693 ? -24.825 -2.404 -10.223 1.00 85.81 693 GLN A O 1
ATOM 5263 N N . ALA A 1 694 ? -24.773 -4.617 -9.833 1.00 80.38 694 ALA A N 1
ATOM 5264 C CA . ALA A 1 694 ? -25.882 -4.613 -8.883 1.00 80.38 694 ALA A CA 1
ATOM 5265 C C . ALA A 1 694 ? -25.497 -3.889 -7.585 1.00 80.38 694 ALA A C 1
ATOM 5267 O O . ALA A 1 694 ? -26.218 -2.992 -7.148 1.00 80.38 694 ALA A O 1
ATOM 5268 N N . GLY A 1 695 ? -24.323 -4.192 -7.029 1.00 82.94 695 GLY A N 1
ATOM 5269 C CA . GLY A 1 695 ? -23.819 -3.529 -5.834 1.00 82.94 695 GLY A CA 1
ATOM 5270 C C . GLY A 1 695 ? -23.526 -2.047 -6.064 1.00 82.94 695 GLY A C 1
ATOM 5271 O O . GLY A 1 695 ? -23.931 -1.197 -5.267 1.00 82.94 695 GLY A O 1
ATOM 5272 N N . LEU A 1 696 ? -22.912 -1.697 -7.200 1.00 89.56 696 LEU A N 1
ATOM 5273 C CA . LEU A 1 696 ? -22.712 -0.291 -7.572 1.00 89.56 696 LEU A CA 1
ATOM 5274 C C . LEU A 1 696 ? -24.040 0.455 -7.726 1.00 89.56 696 LEU A C 1
ATOM 5276 O O . LEU A 1 696 ? -24.134 1.620 -7.334 1.00 89.56 696 LEU A O 1
ATOM 5280 N N . ARG A 1 697 ? -25.074 -0.211 -8.255 1.00 89.81 697 ARG A N 1
ATOM 5281 C CA . ARG A 1 697 ? -26.416 0.361 -8.367 1.00 89.81 697 ARG A CA 1
ATOM 5282 C C . ARG A 1 697 ? -27.047 0.595 -6.996 1.00 89.81 697 ARG A C 1
ATOM 5284 O O . ARG A 1 697 ? -27.578 1.678 -6.778 1.00 89.81 697 ARG A O 1
ATOM 5291 N N . ALA A 1 698 ? -26.915 -0.345 -6.059 1.00 85.75 698 ALA A N 1
ATOM 5292 C CA . ALA A 1 698 ? -27.397 -0.181 -4.687 1.00 85.75 698 ALA A CA 1
ATOM 5293 C C . ALA A 1 698 ? -26.731 1.010 -3.974 1.00 85.75 698 ALA A C 1
ATOM 5295 O O . ALA A 1 698 ? -27.414 1.802 -3.314 1.00 85.75 698 ALA A O 1
ATOM 5296 N N . MET A 1 699 ? -25.414 1.183 -4.144 1.00 92.19 699 MET A N 1
ATOM 5297 C CA . MET A 1 699 ? -24.690 2.351 -3.631 1.00 92.19 699 MET A CA 1
ATOM 5298 C C . MET A 1 699 ? -25.199 3.647 -4.264 1.00 92.19 699 MET A C 1
ATOM 5300 O O . MET A 1 699 ? -25.498 4.599 -3.543 1.00 92.19 699 MET A O 1
ATOM 5304 N N . PHE A 1 700 ? -25.311 3.678 -5.595 1.00 93.88 700 PHE A N 1
ATOM 5305 C CA . PHE A 1 700 ? -25.794 4.842 -6.334 1.00 93.88 700 PHE A CA 1
ATOM 5306 C C . PHE A 1 700 ? -27.199 5.251 -5.877 1.00 93.88 700 PHE A C 1
ATOM 5308 O O . PHE A 1 700 ? -27.388 6.389 -5.462 1.00 93.88 700 PHE A O 1
ATOM 5315 N N . ASP A 1 701 ? -28.153 4.316 -5.853 1.00 91.19 701 ASP A N 1
ATOM 5316 C CA . ASP A 1 701 ? -29.537 4.575 -5.437 1.00 91.19 701 ASP A CA 1
ATOM 5317 C C . ASP A 1 701 ? -29.621 5.028 -3.966 1.00 91.19 701 ASP A C 1
ATOM 5319 O O . ASP A 1 701 ? -30.474 5.837 -3.601 1.00 91.19 701 ASP A O 1
ATOM 5323 N N . SER A 1 702 ? -28.706 4.558 -3.110 1.00 90.25 702 SER A N 1
ATOM 5324 C CA . SER A 1 702 ? -28.630 4.997 -1.710 1.00 90.25 702 SER A CA 1
ATOM 5325 C C . SER A 1 702 ? -28.110 6.426 -1.573 1.00 90.25 702 SER A C 1
ATOM 5327 O O . SER A 1 702 ? -28.629 7.178 -0.749 1.00 90.25 702 SER A O 1
ATOM 5329 N N . LEU A 1 703 ? -27.092 6.799 -2.355 1.00 92.50 703 LEU A N 1
ATOM 5330 C CA . LEU A 1 703 ? -26.518 8.147 -2.358 1.00 92.50 703 LEU A CA 1
ATOM 5331 C C . LEU A 1 703 ? -27.450 9.165 -3.024 1.00 92.50 703 LEU A C 1
ATOM 5333 O O . LEU A 1 703 ? -27.580 10.271 -2.512 1.00 92.50 703 LEU A O 1
ATOM 5337 N N . ASP A 1 704 ? -28.098 8.790 -4.126 1.00 91.50 704 ASP A N 1
ATOM 5338 C CA . ASP A 1 704 ? -29.005 9.649 -4.901 1.00 91.50 704 ASP A CA 1
ATOM 5339 C C . ASP A 1 704 ? -30.409 9.752 -4.262 1.00 91.50 704 ASP A C 1
ATOM 5341 O O . ASP A 1 704 ? -31.144 10.714 -4.487 1.00 91.50 704 ASP A O 1
ATOM 5345 N N . GLY A 1 705 ? -30.783 8.772 -3.430 1.00 88.81 705 GLY A N 1
ATOM 5346 C CA . GLY A 1 705 ? -32.087 8.669 -2.774 1.00 88.81 705 GLY A CA 1
ATOM 5347 C C . GLY A 1 705 ? -32.173 9.262 -1.360 1.00 88.81 705 GLY A C 1
ATOM 5348 O O . GLY A 1 705 ? -31.349 10.055 -0.905 1.00 88.81 705 GLY A O 1
ATOM 5349 N N . GLU A 1 706 ? -33.213 8.859 -0.618 1.00 85.88 706 GLU A N 1
ATOM 5350 C CA . GLU A 1 706 ? -33.532 9.435 0.699 1.00 85.88 706 GLU A CA 1
ATOM 5351 C C . GLU A 1 706 ? -32.427 9.218 1.748 1.00 85.88 706 GLU A C 1
ATOM 5353 O O . GLU A 1 706 ? -32.176 10.105 2.567 1.00 85.88 706 GLU A O 1
ATOM 5358 N N . LEU A 1 707 ? -31.745 8.070 1.722 1.00 86.19 707 LEU A N 1
ATOM 5359 C CA . LEU A 1 707 ? -30.673 7.749 2.670 1.00 86.19 707 LEU A CA 1
ATOM 5360 C C . LEU A 1 707 ? -29.509 8.742 2.565 1.00 86.19 707 LEU A C 1
ATOM 5362 O O . LEU A 1 707 ? -29.087 9.299 3.582 1.00 86.19 707 LEU A O 1
ATOM 5366 N N . GLY A 1 708 ? -29.033 9.012 1.348 1.00 89.56 708 GLY A N 1
ATOM 5367 C CA . GLY A 1 708 ? -28.001 10.009 1.075 1.00 89.56 708 GLY A CA 1
ATOM 5368 C C . GLY A 1 708 ? -28.417 11.397 1.553 1.00 89.56 708 GLY A C 1
ATOM 5369 O O . GLY A 1 708 ? -27.645 12.071 2.234 1.00 89.56 708 GLY A O 1
ATOM 5370 N N . GLN A 1 709 ? -29.676 11.778 1.322 1.00 89.75 709 GLN A N 1
ATOM 5371 C CA . GLN A 1 709 ? -30.236 13.046 1.803 1.00 89.75 709 GLN A CA 1
ATOM 5372 C C . GLN A 1 709 ? -30.284 13.149 3.334 1.00 89.75 709 GLN A C 1
ATOM 5374 O O . GLN A 1 709 ? -30.029 14.217 3.891 1.00 89.75 709 GLN A O 1
ATOM 5379 N N . GLN A 1 710 ? -30.612 12.063 4.039 1.00 87.44 710 GLN A N 1
ATOM 5380 C CA . GLN A 1 710 ? -30.631 12.038 5.506 1.00 87.44 710 GLN A CA 1
ATOM 5381 C C . GLN A 1 710 ? -29.216 12.166 6.096 1.00 87.44 710 GLN A C 1
ATOM 5383 O O . GLN A 1 710 ? -29.008 12.953 7.022 1.00 87.44 710 GLN A O 1
ATOM 5388 N N . VAL A 1 711 ? -28.236 11.439 5.543 1.00 90.69 711 VAL A N 1
ATOM 5389 C CA . VAL A 1 711 ? -26.827 11.525 5.969 1.00 90.69 711 VAL A CA 1
ATOM 5390 C C . VAL A 1 711 ? -26.271 12.924 5.703 1.00 90.69 711 VAL A C 1
ATOM 5392 O O . VAL A 1 711 ? -25.724 13.550 6.613 1.00 90.69 711 VAL A O 1
ATOM 5395 N N . ALA A 1 712 ? -26.465 13.442 4.489 1.00 91.62 712 ALA A N 1
ATOM 5396 C CA . ALA A 1 712 ? -26.014 14.773 4.108 1.00 91.62 712 ALA A CA 1
ATOM 5397 C C . ALA A 1 712 ? -26.641 15.870 4.975 1.00 91.62 712 ALA A C 1
ATOM 5399 O O . ALA A 1 712 ? -25.926 16.746 5.456 1.00 91.62 712 ALA A O 1
ATOM 5400 N N . GLY A 1 713 ? -27.946 15.789 5.254 1.00 90.12 713 GLY A N 1
ATOM 5401 C CA . GLY A 1 713 ? -28.632 16.766 6.099 1.00 90.12 713 GLY A CA 1
ATOM 5402 C C . GLY A 1 713 ? -28.071 16.835 7.523 1.00 90.12 713 GLY A C 1
ATOM 5403 O O . GLY A 1 713 ? -27.900 17.924 8.071 1.00 90.12 713 GLY A O 1
ATOM 5404 N N . ALA A 1 714 ? -27.708 15.696 8.119 1.00 89.38 714 ALA A N 1
ATOM 5405 C CA . ALA A 1 714 ? -27.072 15.674 9.437 1.00 89.38 714 ALA A CA 1
ATOM 5406 C C . ALA A 1 714 ? -25.637 16.228 9.416 1.00 89.38 714 ALA A C 1
ATOM 5408 O O . ALA A 1 714 ? -25.243 16.965 10.322 1.00 89.38 714 ALA A O 1
ATOM 5409 N N . VAL A 1 715 ? -24.862 15.904 8.376 1.00 91.12 715 VAL A N 1
ATOM 5410 C CA . VAL A 1 715 ? -23.507 16.439 8.162 1.00 91.12 715 VAL A CA 1
ATOM 5411 C C . VAL A 1 715 ? -23.551 17.961 7.968 1.00 91.12 715 VAL A C 1
ATOM 5413 O O . VAL A 1 715 ? -22.769 18.685 8.587 1.00 91.12 715 VAL A O 1
ATOM 5416 N N . MET A 1 716 ? -24.506 18.463 7.181 1.00 89.88 716 MET A N 1
ATOM 5417 C CA . MET A 1 716 ? -24.723 19.896 6.959 1.00 89.88 716 MET A CA 1
ATOM 5418 C C . MET A 1 716 ? -25.180 20.619 8.228 1.00 89.88 716 MET A C 1
ATOM 5420 O O . MET A 1 716 ? -24.651 21.686 8.531 1.00 89.88 716 MET A O 1
ATOM 5424 N N . HIS A 1 717 ? -26.056 20.012 9.036 1.00 89.56 717 HIS A N 1
ATOM 5425 C CA . HIS A 1 717 ? -26.441 20.568 10.337 1.00 89.56 717 HIS A CA 1
ATOM 5426 C C . HIS A 1 717 ? -25.220 20.836 11.229 1.00 89.56 717 HIS A C 1
ATOM 5428 O O . HIS A 1 717 ? -25.110 21.897 11.846 1.00 89.56 717 HIS A O 1
ATOM 5434 N N . VAL A 1 718 ? -24.268 19.897 11.283 1.00 89.56 718 VAL A N 1
ATOM 5435 C CA . VAL A 1 718 ? -23.009 20.095 12.019 1.00 89.56 718 VAL A CA 1
ATOM 5436 C C . VAL A 1 718 ? -22.135 21.153 11.346 1.00 89.56 718 VAL A C 1
ATOM 5438 O O . VAL A 1 718 ? -21.551 21.981 12.040 1.00 89.56 718 VAL A O 1
ATOM 5441 N N . ALA A 1 719 ? -22.072 21.185 10.013 1.00 88.75 719 ALA A N 1
ATOM 5442 C CA . ALA A 1 719 ? -21.311 22.198 9.279 1.00 88.75 719 ALA A CA 1
ATOM 5443 C C . ALA A 1 719 ? -21.781 23.637 9.568 1.00 88.75 719 ALA A C 1
ATOM 5445 O O . ALA A 1 719 ? -20.970 24.565 9.564 1.00 88.75 719 ALA A O 1
ATOM 5446 N N . GLU A 1 720 ? -23.078 23.823 9.809 1.00 87.50 720 GLU A N 1
ATOM 5447 C CA . GLU A 1 720 ? -23.695 25.117 10.118 1.00 87.50 720 GLU A CA 1
ATOM 5448 C C . GLU A 1 720 ? -23.567 25.496 11.596 1.00 87.50 720 GLU A C 1
ATOM 5450 O O . GLU A 1 720 ? -23.377 26.668 11.928 1.00 87.50 720 GLU A O 1
ATOM 5455 N N . THR A 1 721 ? -23.664 24.512 12.493 1.00 86.19 721 THR A N 1
ATOM 5456 C CA . THR A 1 721 ? -23.704 24.743 13.946 1.00 86.19 721 THR A CA 1
ATOM 5457 C C . THR A 1 721 ? -22.333 24.671 14.626 1.00 86.19 721 THR A C 1
ATOM 5459 O O . THR A 1 721 ? -22.167 25.234 15.710 1.00 86.19 721 THR A O 1
ATOM 5462 N N . ASP A 1 722 ? -21.335 24.045 13.995 1.00 86.19 722 ASP A N 1
ATOM 5463 C CA . ASP A 1 722 ? -19.980 23.860 14.520 1.00 86.19 722 ASP A CA 1
ATOM 5464 C C . ASP A 1 722 ? -18.914 24.337 13.518 1.00 86.19 722 ASP A C 1
ATOM 5466 O O . ASP A 1 722 ? -18.354 23.577 12.721 1.00 86.19 722 ASP A O 1
ATOM 5470 N N . ILE A 1 723 ? -18.574 25.627 13.613 1.00 85.25 723 ILE A N 1
ATOM 5471 C CA . ILE A 1 723 ? -17.579 26.298 12.755 1.00 85.25 723 ILE A CA 1
ATOM 5472 C C . ILE A 1 723 ? -16.228 25.563 12.758 1.00 85.25 723 ILE A C 1
ATOM 5474 O O . ILE A 1 723 ? -15.518 25.560 11.752 1.00 85.25 723 ILE A O 1
ATOM 5478 N N . LYS A 1 724 ? -15.850 24.919 13.871 1.00 87.50 724 LYS A N 1
ATOM 5479 C CA . LYS A 1 724 ? -14.559 24.228 13.976 1.00 87.50 724 LYS A CA 1
ATOM 5480 C C . LYS A 1 724 ? -14.521 22.976 13.100 1.00 87.50 724 LYS A C 1
ATOM 5482 O O . LYS A 1 724 ? -13.486 22.691 12.498 1.00 87.50 724 LYS A O 1
ATOM 5487 N N . ASN A 1 725 ? -15.624 22.234 13.041 1.00 87.88 725 ASN A N 1
ATOM 5488 C CA . ASN A 1 725 ? -15.731 21.005 12.257 1.00 87.88 725 ASN A CA 1
ATOM 5489 C C . ASN A 1 725 ? -16.303 21.235 10.845 1.00 87.88 725 ASN A C 1
ATOM 5491 O O . ASN A 1 725 ? -16.266 20.319 10.023 1.00 87.88 725 ASN A O 1
ATOM 5495 N N . GLN A 1 726 ? -16.733 22.456 10.514 1.00 87.81 726 GLN A N 1
ATOM 5496 C CA . GLN A 1 726 ? -17.274 22.815 9.200 1.00 87.81 726 GLN A CA 1
ATOM 5497 C C . GLN A 1 726 ? -16.423 22.336 8.003 1.00 87.81 726 GLN A C 1
ATOM 5499 O O . GLN A 1 726 ? -16.992 21.706 7.110 1.00 87.81 726 GLN A O 1
ATOM 5504 N N . PRO A 1 727 ? -15.085 22.524 7.947 1.00 85.69 727 PRO A N 1
ATOM 5505 C CA . PRO A 1 727 ? -14.300 22.075 6.792 1.00 85.69 727 PRO A CA 1
ATOM 5506 C C . PRO A 1 727 ? -14.355 20.557 6.567 1.00 85.69 727 PRO A C 1
ATOM 5508 O O . PRO A 1 727 ? -14.350 20.105 5.425 1.00 85.69 727 PRO A O 1
ATOM 5511 N N . ARG A 1 728 ? -14.436 19.775 7.651 1.00 86.75 728 ARG A N 1
ATOM 5512 C CA . ARG A 1 728 ? -14.544 18.310 7.608 1.00 86.75 728 ARG A CA 1
ATOM 5513 C C . ARG A 1 728 ? -15.893 17.855 7.083 1.00 86.75 728 ARG A C 1
ATOM 5515 O O . ARG A 1 728 ? -15.954 16.945 6.265 1.00 86.75 728 ARG A O 1
ATOM 5522 N N . MET A 1 729 ? -16.960 18.509 7.533 1.00 90.25 729 MET A N 1
ATOM 5523 C CA . MET A 1 729 ? -18.315 18.203 7.081 1.00 90.25 729 MET A CA 1
ATOM 5524 C C . MET A 1 729 ? -18.486 18.526 5.593 1.00 90.25 729 MET A C 1
ATOM 5526 O O . MET A 1 729 ? -18.994 17.704 4.839 1.00 90.25 729 MET A O 1
ATOM 5530 N N . LEU A 1 730 ? -17.964 19.667 5.133 1.00 87.31 730 LEU A N 1
ATOM 5531 C CA . LEU A 1 730 ? -17.988 20.019 3.710 1.00 87.31 730 LEU A CA 1
ATOM 5532 C C . LEU A 1 730 ? -17.147 19.063 2.848 1.00 87.31 730 LEU A C 1
ATOM 5534 O O . LEU A 1 730 ? -17.506 18.806 1.700 1.00 87.31 730 LEU A O 1
ATOM 5538 N N . ALA A 1 731 ? -16.048 18.519 3.379 1.00 87.12 731 ALA A N 1
ATOM 5539 C CA . ALA A 1 731 ? -15.283 17.477 2.695 1.00 87.12 731 ALA A CA 1
ATOM 5540 C C . ALA A 1 731 ? -16.092 16.176 2.552 1.00 87.12 731 ALA A C 1
ATOM 5542 O O . ALA A 1 731 ? -16.079 15.584 1.477 1.00 87.12 731 ALA A O 1
ATOM 5543 N N . ALA A 1 732 ? -16.849 15.780 3.581 1.00 90.44 732 ALA A N 1
ATOM 5544 C CA . ALA A 1 732 ? -17.721 14.607 3.511 1.00 90.44 732 ALA A CA 1
ATOM 5545 C C . ALA A 1 732 ? -18.812 14.756 2.439 1.00 90.44 732 ALA A C 1
ATOM 5547 O O . ALA A 1 732 ? -19.023 13.833 1.658 1.00 90.44 732 ALA A O 1
ATOM 5548 N N . ILE A 1 733 ? -19.430 15.938 2.322 1.00 90.12 733 ILE A N 1
ATOM 5549 C CA . ILE A 1 733 ? -20.401 16.226 1.251 1.00 90.12 733 ILE A CA 1
ATOM 5550 C C . ILE A 1 733 ? -19.758 16.108 -0.137 1.00 90.12 733 ILE A C 1
ATOM 5552 O O . ILE A 1 733 ? -20.345 15.518 -1.040 1.00 90.12 733 ILE A O 1
ATOM 5556 N N . ARG A 1 734 ? -18.526 16.605 -0.311 1.00 87.12 734 ARG A N 1
ATOM 5557 C CA . ARG A 1 734 ? -17.790 16.460 -1.581 1.00 87.12 734 ARG A CA 1
ATOM 5558 C C . ARG A 1 734 ? -17.494 15.001 -1.917 1.00 87.12 734 ARG A C 1
ATOM 5560 O O . ARG A 1 734 ? -17.626 14.620 -3.072 1.00 87.12 734 ARG A O 1
ATOM 5567 N N . VAL A 1 735 ? -17.112 14.196 -0.925 1.00 90.56 735 VAL A N 1
ATOM 5568 C CA . VAL A 1 735 ? -16.897 12.752 -1.106 1.00 90.56 735 VAL A CA 1
ATOM 5569 C C . VAL A 1 735 ? -18.199 12.067 -1.529 1.00 90.56 735 VAL A C 1
ATOM 5571 O O . VAL A 1 735 ? -18.175 11.280 -2.467 1.00 90.56 735 VAL A O 1
ATOM 5574 N N . MET A 1 736 ? -19.335 12.392 -0.901 1.00 92.56 736 MET A N 1
ATOM 5575 C CA . MET A 1 736 ? -20.646 11.847 -1.288 1.00 92.56 736 MET A CA 1
ATOM 5576 C C . MET A 1 736 ? -21.025 12.200 -2.732 1.00 92.56 736 MET A C 1
ATOM 5578 O O . MET A 1 736 ? -21.422 11.313 -3.485 1.00 92.56 736 MET A O 1
ATOM 5582 N N . GLU A 1 737 ? -20.870 13.467 -3.128 1.00 90.81 737 GLU A N 1
ATOM 5583 C CA . GLU A 1 737 ? -21.143 13.938 -4.496 1.00 90.81 737 GLU A CA 1
ATOM 5584 C C . GLU A 1 737 ? -20.278 13.204 -5.518 1.00 90.81 737 GLU A C 1
ATOM 5586 O O . GLU A 1 737 ? -20.773 12.711 -6.529 1.00 90.81 737 GLU A O 1
ATOM 5591 N N . GLU A 1 738 ? -18.986 13.075 -5.234 1.00 89.38 738 GLU A N 1
ATOM 5592 C CA . GLU A 1 738 ? -18.057 12.448 -6.160 1.00 89.38 738 GLU A CA 1
ATOM 5593 C C . GLU A 1 738 ? -18.287 10.931 -6.253 1.00 89.38 738 GLU A C 1
ATOM 5595 O O . GLU A 1 738 ? -18.284 10.378 -7.348 1.00 89.38 738 GLU A O 1
ATOM 5600 N N . LEU A 1 739 ? -18.610 10.249 -5.149 1.00 92.31 739 LEU A N 1
ATOM 5601 C CA . LEU A 1 739 ? -19.035 8.843 -5.183 1.00 92.31 739 LEU A CA 1
ATOM 5602 C C . LEU A 1 739 ? -20.295 8.642 -6.031 1.00 92.31 739 LEU A C 1
ATOM 5604 O O . LEU A 1 739 ? -20.367 7.677 -6.796 1.00 92.31 739 LEU A O 1
ATOM 5608 N N . ARG A 1 740 ? -21.273 9.550 -5.926 1.00 92.94 740 ARG A N 1
ATOM 5609 C CA . ARG A 1 740 ? -22.510 9.533 -6.724 1.00 92.94 740 ARG A CA 1
ATOM 5610 C C . ARG A 1 740 ? -22.206 9.691 -8.217 1.00 92.94 740 ARG A C 1
ATOM 5612 O O . ARG A 1 740 ? -22.696 8.907 -9.026 1.00 92.94 740 ARG A O 1
ATOM 5619 N N . LEU A 1 741 ? -21.342 10.642 -8.579 1.00 90.62 741 LEU A N 1
ATOM 5620 C CA . LEU A 1 741 ? -20.916 10.877 -9.964 1.00 90.62 741 LEU A CA 1
ATOM 5621 C C . LEU A 1 741 ? -20.137 9.687 -10.540 1.00 90.62 741 LEU A C 1
ATOM 5623 O O . LEU A 1 741 ? -20.479 9.188 -11.613 1.00 90.62 741 LEU A O 1
ATOM 5627 N N . GLN A 1 742 ? -19.122 9.199 -9.823 1.00 90.44 742 GLN A N 1
ATOM 5628 C CA . GLN A 1 742 ? -18.245 8.127 -10.305 1.00 90.44 742 GLN A CA 1
ATOM 5629 C C . GLN A 1 742 ? -18.972 6.778 -10.407 1.00 90.44 742 GLN A C 1
ATOM 5631 O O . GLN A 1 742 ? -18.752 6.019 -11.353 1.00 90.44 742 GLN A O 1
ATOM 5636 N N . SER A 1 743 ? -19.881 6.477 -9.474 1.00 91.94 743 SER A N 1
ATOM 5637 C CA . SER A 1 743 ? -20.720 5.275 -9.567 1.00 91.94 743 SER A CA 1
ATOM 5638 C C . SER A 1 743 ? -21.746 5.365 -10.694 1.00 91.94 743 SER A C 1
ATOM 5640 O O . SER A 1 743 ? -21.889 4.406 -11.451 1.00 91.94 743 SER A O 1
ATOM 5642 N N . GLY A 1 744 ? -22.384 6.525 -10.878 1.00 91.00 744 GLY A N 1
ATOM 5643 C CA . GLY A 1 744 ? -23.287 6.772 -11.999 1.00 91.00 744 GLY A CA 1
ATOM 5644 C C . GLY A 1 744 ? -22.599 6.604 -13.353 1.00 91.00 744 GLY A C 1
ATOM 5645 O O . GLY A 1 744 ? -23.080 5.844 -14.194 1.00 91.00 744 GLY A O 1
ATOM 5646 N N . ALA A 1 745 ? -21.423 7.214 -13.533 1.00 88.19 745 ALA A N 1
ATOM 5647 C CA . ALA A 1 745 ? -20.630 7.096 -14.758 1.00 88.19 745 ALA A CA 1
ATOM 5648 C C . ALA A 1 745 ? -20.302 5.632 -15.098 1.00 88.19 745 ALA A C 1
ATOM 5650 O O . ALA A 1 745 ? -20.458 5.205 -16.242 1.00 88.19 745 ALA A O 1
ATOM 5651 N N . ARG A 1 746 ? -19.924 4.832 -14.094 1.00 87.88 746 ARG A N 1
ATOM 5652 C CA . ARG A 1 746 ? -19.599 3.407 -14.264 1.00 87.88 746 ARG A CA 1
ATOM 5653 C C . ARG A 1 746 ? -20.816 2.531 -14.581 1.00 87.88 746 ARG A C 1
ATOM 5655 O O . ARG A 1 746 ? -20.671 1.482 -15.202 1.00 87.88 746 ARG A O 1
ATOM 5662 N N . LEU A 1 747 ? -22.008 2.973 -14.186 1.00 90.12 747 LEU A N 1
ATOM 5663 C CA . LEU A 1 747 ? -23.292 2.357 -14.530 1.00 90.12 747 LEU A CA 1
ATOM 5664 C C . LEU A 1 747 ? -23.863 2.863 -15.868 1.00 90.12 747 LEU A C 1
ATOM 5666 O O . LEU A 1 747 ? -24.945 2.434 -16.266 1.00 90.12 747 LEU A O 1
ATOM 5670 N N . GLY A 1 748 ? -23.175 3.782 -16.557 1.00 89.44 748 GLY A N 1
ATOM 5671 C CA . GLY A 1 748 ? -23.680 4.424 -17.775 1.00 89.44 748 GLY A CA 1
ATOM 5672 C C . GLY A 1 748 ? -24.840 5.396 -17.527 1.00 89.44 748 GLY A C 1
ATOM 5673 O O . GLY A 1 748 ? -25.592 5.707 -18.448 1.00 89.44 748 GLY A O 1
ATOM 5674 N N . ILE A 1 749 ? -25.008 5.865 -16.289 1.00 91.19 749 ILE A N 1
ATOM 5675 C CA . ILE A 1 749 ? -26.028 6.837 -15.892 1.00 91.19 749 ILE A CA 1
ATOM 5676 C C . ILE A 1 749 ? -25.428 8.233 -16.037 1.00 91.19 749 ILE A C 1
ATOM 5678 O O . ILE A 1 749 ? -24.401 8.548 -15.436 1.00 91.19 749 ILE A O 1
ATOM 5682 N N . THR A 1 750 ? -26.078 9.096 -16.814 1.00 86.75 750 THR A N 1
ATOM 5683 C CA . THR A 1 750 ? -25.699 10.508 -16.880 1.00 86.75 750 THR A CA 1
ATOM 5684 C C . THR A 1 750 ? -26.174 11.213 -15.618 1.00 86.75 750 THR A C 1
ATOM 5686 O O . THR A 1 750 ? -27.371 11.409 -15.421 1.00 86.75 750 THR A O 1
ATOM 5689 N N . VAL A 1 751 ? -25.226 11.579 -14.761 1.00 84.88 751 VAL A N 1
ATOM 5690 C CA . VAL A 1 751 ? -25.487 12.286 -13.509 1.00 84.88 751 VAL A CA 1
ATOM 5691 C C . VAL A 1 751 ? -25.018 13.726 -13.666 1.00 84.88 751 VAL A C 1
ATOM 5693 O O . VAL A 1 751 ? -23.827 13.979 -13.840 1.00 84.88 751 VAL A O 1
ATOM 5696 N N . GLU A 1 752 ? -25.948 14.678 -13.616 1.00 81.31 752 GLU A N 1
ATOM 5697 C CA . GLU A 1 752 ? -25.589 16.094 -13.577 1.00 81.31 752 GLU A CA 1
ATOM 5698 C C . GLU A 1 752 ? -25.110 16.478 -12.172 1.00 81.31 752 GLU A C 1
ATOM 5700 O O . GLU A 1 752 ? -25.650 16.029 -11.152 1.00 81.31 752 GLU A O 1
ATOM 5705 N N . ARG A 1 753 ? -24.069 17.312 -12.122 1.00 81.50 753 ARG A N 1
ATOM 5706 C CA . ARG A 1 753 ? -23.555 17.860 -10.869 1.00 81.50 753 ARG A CA 1
ATOM 5707 C C . ARG A 1 753 ? -24.478 18.991 -10.425 1.00 81.50 753 ARG A C 1
ATOM 5709 O O . ARG A 1 753 ? -24.467 20.065 -11.023 1.00 81.50 753 ARG A O 1
ATOM 5716 N N . ASP A 1 754 ? -25.257 18.744 -9.378 1.00 81.12 754 ASP A N 1
ATOM 5717 C CA . ASP A 1 754 ? -26.135 19.734 -8.757 1.00 81.12 754 ASP A CA 1
ATOM 5718 C C . ASP A 1 754 ? -25.540 20.158 -7.401 1.00 81.12 754 ASP A C 1
ATOM 5720 O O . ASP A 1 754 ? -25.559 19.374 -6.450 1.00 81.12 754 ASP A O 1
ATOM 5724 N N . PRO A 1 755 ? -25.032 21.399 -7.268 1.00 72.94 755 PRO A N 1
ATOM 5725 C CA . PRO A 1 755 ? -24.463 21.906 -6.019 1.00 72.94 755 PRO A CA 1
ATOM 5726 C C . PRO A 1 755 ? -25.430 21.888 -4.830 1.00 72.94 755 PRO A C 1
ATOM 5728 O O . PRO A 1 755 ? -24.988 22.013 -3.687 1.00 72.94 755 PRO A O 1
ATOM 5731 N N . LEU A 1 756 ? -26.738 21.788 -5.086 1.00 80.69 756 LEU A N 1
ATOM 5732 C CA . LEU A 1 756 ? -27.781 21.780 -4.070 1.00 80.69 756 LEU A CA 1
ATOM 5733 C C . LEU A 1 756 ? -28.296 20.375 -3.753 1.00 80.69 756 LEU A C 1
ATOM 5735 O O . LEU A 1 756 ? -29.073 20.244 -2.805 1.00 80.69 756 LEU A O 1
ATOM 5739 N N . HIS A 1 757 ? -27.831 19.333 -4.453 1.00 84.12 757 HIS A N 1
ATOM 5740 C CA . HIS A 1 757 ? -28.334 17.969 -4.285 1.00 84.12 757 HIS A CA 1
ATOM 5741 C C . HIS A 1 757 ? -28.307 17.540 -2.814 1.00 84.12 757 HIS A C 1
ATOM 5743 O O . HIS A 1 757 ? -29.326 17.123 -2.282 1.00 84.12 757 HIS A O 1
ATOM 5749 N N . PHE A 1 758 ? -27.188 17.738 -2.114 1.00 86.69 758 PHE A N 1
ATOM 5750 C CA . PHE A 1 758 ? -27.015 17.348 -0.708 1.00 86.69 758 PHE A CA 1
ATOM 5751 C C . PHE A 1 758 ? -27.335 18.444 0.326 1.00 86.69 758 PHE A C 1
ATOM 5753 O O . PHE A 1 758 ? -26.887 18.377 1.470 1.00 86.69 758 PHE A O 1
ATOM 5760 N N . THR A 1 759 ? -28.125 19.459 -0.033 1.00 71.06 759 THR A N 1
ATOM 5761 C CA . THR A 1 759 ? -28.444 20.593 0.862 1.00 71.06 759 THR A CA 1
ATOM 5762 C C . THR A 1 759 ? -29.746 20.435 1.651 1.00 71.06 759 THR A C 1
ATOM 5764 O O . THR A 1 759 ? -30.366 21.427 2.035 1.00 71.06 759 THR A O 1
ATOM 5767 N N . ARG A 1 760 ? -30.193 19.200 1.930 1.00 71.12 760 ARG A N 1
ATOM 5768 C CA . ARG A 1 760 ? -31.389 18.982 2.758 1.00 71.12 760 ARG A CA 1
ATOM 5769 C C . ARG A 1 760 ? -31.221 19.666 4.120 1.00 71.12 760 ARG A C 1
ATOM 5771 O O . ARG A 1 760 ? -30.437 19.224 4.956 1.00 71.12 760 ARG A O 1
ATOM 5778 N N . ASN A 1 761 ? -32.014 20.707 4.362 1.00 63.31 761 ASN A N 1
ATOM 5779 C CA . ASN A 1 761 ? -31.989 21.438 5.624 1.00 63.31 761 ASN A CA 1
ATOM 5780 C C . ASN A 1 761 ? -32.619 20.606 6.743 1.00 63.31 761 ASN A C 1
ATOM 5782 O O . ASN A 1 761 ? -33.831 20.378 6.758 1.00 63.31 761 ASN A O 1
ATOM 5786 N N . VAL A 1 762 ? -31.795 20.197 7.706 1.00 75.31 762 VAL A N 1
ATOM 5787 C CA . VAL A 1 762 ? -32.250 19.685 8.999 1.00 75.31 762 VAL A CA 1
ATOM 5788 C C . VAL A 1 762 ? -32.328 20.861 9.966 1.00 75.31 762 VAL A C 1
ATOM 5790 O O . VAL A 1 762 ? -31.326 21.296 10.539 1.00 75.31 762 VAL A O 1
ATOM 5793 N N . SER A 1 763 ? -33.533 21.405 10.118 1.00 63.09 763 SER A N 1
ATOM 5794 C CA . SER A 1 763 ? -33.788 22.592 10.939 1.00 63.09 763 SER A CA 1
ATOM 5795 C C . SER A 1 763 ? -33.760 22.302 12.441 1.00 63.09 763 SER A C 1
ATOM 5797 O O . SER A 1 763 ? -33.491 23.208 13.229 1.00 63.09 763 SER A O 1
ATOM 5799 N N . GLU A 1 764 ? -33.994 21.053 12.858 1.00 70.69 764 GLU A N 1
ATOM 5800 C CA . GLU A 1 764 ? -34.035 20.674 14.271 1.00 70.69 764 GLU A CA 1
ATOM 5801 C C . GLU A 1 764 ? -33.326 19.341 14.554 1.00 70.69 764 GLU A C 1
ATOM 5803 O O . GLU A 1 764 ? -33.524 18.348 13.857 1.00 70.69 764 GLU A O 1
ATOM 5808 N N . ARG A 1 765 ? -32.551 19.291 15.649 1.00 74.19 765 ARG A N 1
ATOM 5809 C CA . ARG A 1 765 ? -31.718 18.133 16.041 1.00 74.19 765 ARG A CA 1
ATOM 5810 C C . ARG A 1 765 ? -32.483 16.818 16.194 1.00 74.19 765 ARG A C 1
ATOM 5812 O O . ARG A 1 765 ? -31.910 15.764 15.958 1.00 74.19 765 ARG A O 1
ATOM 5819 N N . HIS A 1 766 ? -33.760 16.873 16.568 1.00 78.06 766 HIS A N 1
ATOM 5820 C CA . HIS A 1 766 ? -34.598 15.688 16.778 1.00 78.06 766 HIS A CA 1
ATOM 5821 C C . HIS A 1 766 ? -34.828 14.866 15.500 1.00 78.06 766 HIS A C 1
ATOM 5823 O O . HIS A 1 766 ? -35.218 13.706 15.572 1.00 78.06 766 HIS A O 1
ATOM 5829 N N . GLN A 1 767 ? -34.592 15.468 14.332 1.00 80.38 767 GLN A N 1
ATOM 5830 C CA . GLN A 1 767 ? -34.711 14.811 13.031 1.00 80.38 767 GLN A CA 1
ATOM 5831 C C . GLN A 1 767 ? -33.479 13.956 12.691 1.00 80.38 767 GLN A C 1
ATOM 5833 O O . GLN A 1 767 ? -33.504 13.221 11.706 1.00 80.38 767 GLN A O 1
ATOM 5838 N N . ILE A 1 768 ? -32.402 14.047 13.482 1.00 86.38 768 ILE A N 1
ATOM 5839 C CA . ILE A 1 768 ? -31.172 13.275 13.296 1.00 86.38 768 ILE A CA 1
ATOM 5840 C C . ILE A 1 768 ? -31.228 12.044 14.215 1.00 86.38 768 ILE A C 1
ATOM 5842 O O . ILE A 1 768 ? -31.330 12.200 15.432 1.00 86.38 768 ILE A O 1
ATOM 5846 N N . PRO A 1 769 ? -31.131 10.813 13.686 1.00 82.06 769 PRO A N 1
ATOM 5847 C CA . PRO A 1 769 ? -31.087 9.615 14.522 1.00 82.06 769 PRO A CA 1
ATOM 5848 C C . PRO A 1 769 ? -29.871 9.609 15.461 1.00 82.06 769 PRO A C 1
ATOM 5850 O O . PRO A 1 769 ? -28.759 9.935 15.041 1.00 82.06 769 PRO A O 1
ATOM 5853 N N . GLY A 1 770 ? -30.035 9.159 16.710 1.00 82.50 770 GLY A N 1
ATOM 5854 C CA . GLY A 1 770 ? -28.947 9.160 17.699 1.00 82.50 770 GLY A CA 1
ATOM 5855 C C . GLY A 1 770 ? -27.730 8.317 17.291 1.00 82.50 770 GLY A C 1
ATOM 5856 O O . GLY A 1 770 ? -26.596 8.694 17.571 1.00 82.50 770 GLY A O 1
ATOM 5857 N N . LEU A 1 771 ? -27.930 7.216 16.555 1.00 79.56 771 LEU A N 1
ATOM 5858 C CA . LEU A 1 771 ? -26.820 6.428 15.994 1.00 79.56 771 LEU A CA 1
ATOM 5859 C C . LEU A 1 771 ? -26.033 7.192 14.918 1.00 79.56 771 LEU A C 1
ATOM 5861 O O . LEU A 1 771 ? -24.821 7.030 14.822 1.00 79.56 771 LEU A O 1
ATOM 5865 N N . LEU A 1 772 ? -26.693 8.046 14.129 1.00 85.19 772 LEU A N 1
ATOM 5866 C CA . LEU A 1 772 ? -26.005 8.913 13.171 1.00 85.19 772 LEU A CA 1
ATOM 5867 C C . LEU A 1 772 ? -25.232 10.019 13.903 1.00 85.19 772 LEU A C 1
ATOM 5869 O O . LEU A 1 772 ? -24.084 10.290 13.554 1.00 85.19 772 LEU A O 1
ATOM 5873 N N . MET A 1 773 ? -25.820 10.610 14.952 1.00 88.94 773 MET A N 1
ATOM 5874 C CA . MET A 1 773 ? -25.125 11.576 15.814 1.00 88.94 773 MET A CA 1
ATOM 5875 C C . MET A 1 773 ? -23.853 10.982 16.430 1.00 88.94 773 MET A C 1
ATOM 5877 O O . MET A 1 773 ? -22.824 11.656 16.473 1.00 88.94 773 MET A O 1
ATOM 5881 N N . ASP A 1 774 ? -23.909 9.726 16.879 1.00 85.44 774 ASP A N 1
ATOM 5882 C CA . ASP A 1 774 ? -22.764 8.991 17.426 1.00 85.44 774 ASP A CA 1
ATOM 5883 C C . ASP A 1 774 ? -21.650 8.811 16.381 1.00 85.44 774 ASP A C 1
ATOM 5885 O O . ASP A 1 774 ? -20.495 9.173 16.623 1.00 85.44 774 ASP A O 1
ATOM 5889 N N . LYS A 1 775 ? -21.999 8.364 15.165 1.00 86.44 775 LYS A N 1
ATOM 5890 C CA . LYS A 1 775 ? -21.030 8.220 14.065 1.00 86.44 775 LYS A CA 1
ATOM 5891 C C . LYS A 1 775 ? -20.392 9.544 13.676 1.00 86.44 775 LYS A C 1
ATOM 5893 O O . LYS A 1 775 ? -19.167 9.616 13.578 1.00 86.44 775 LYS A O 1
ATOM 5898 N N . ILE A 1 776 ? -21.183 10.605 13.538 1.00 89.75 776 ILE A N 1
ATOM 5899 C CA . ILE A 1 776 ? -20.645 11.940 13.267 1.00 89.75 776 ILE A CA 1
ATOM 5900 C C . ILE A 1 776 ? -19.750 12.400 14.423 1.00 89.75 776 ILE A C 1
ATOM 5902 O O . ILE A 1 776 ? -18.666 12.908 14.165 1.00 89.75 776 ILE A O 1
ATOM 5906 N N . SER A 1 777 ? -20.129 12.158 15.682 1.00 88.69 777 SER A N 1
ATOM 5907 C CA . SER A 1 777 ? -19.336 12.559 16.856 1.00 88.69 777 SER A CA 1
ATOM 5908 C C . SER A 1 777 ? -18.000 11.821 16.974 1.00 88.69 777 SER A C 1
ATOM 5910 O O . SER A 1 777 ? -17.041 12.376 17.512 1.00 88.69 777 SER A O 1
ATOM 5912 N N . SER A 1 778 ? -17.905 10.599 16.439 1.00 86.81 778 SER A N 1
ATOM 5913 C CA . SER A 1 778 ? -16.640 9.860 16.344 1.00 86.81 778 SER A CA 1
ATOM 5914 C C . SER A 1 778 ? -15.635 10.530 15.394 1.00 86.81 778 SER A C 1
ATOM 5916 O O . SER A 1 778 ? -14.431 10.512 15.649 1.00 86.81 778 SER A O 1
ATOM 5918 N N . PHE A 1 779 ? -16.131 11.195 14.346 1.00 87.00 779 PHE A N 1
ATOM 5919 C CA . PHE A 1 779 ? -15.324 11.891 13.338 1.00 87.00 779 PHE A CA 1
ATOM 5920 C C . PHE A 1 779 ? -15.135 13.393 13.640 1.00 87.00 779 PHE A C 1
ATOM 5922 O O . PHE A 1 779 ? -14.067 13.971 13.410 1.00 87.00 779 PHE A O 1
ATOM 5929 N N . ALA A 1 780 ? -16.161 14.022 14.209 1.00 87.00 780 ALA A N 1
ATOM 5930 C CA . ALA A 1 780 ? -16.226 15.413 14.636 1.00 87.00 780 ALA A CA 1
ATOM 5931 C C . ALA A 1 780 ? -16.526 15.468 16.148 1.00 87.00 780 ALA A C 1
ATOM 5933 O O . ALA A 1 780 ? -17.680 15.593 16.570 1.00 87.00 780 ALA A O 1
ATOM 5934 N N . PRO A 1 781 ? -15.491 15.352 17.004 1.00 84.12 781 PRO A N 1
ATOM 5935 C CA . PRO A 1 781 ? -15.690 15.274 18.444 1.00 84.12 781 PRO A CA 1
ATOM 5936 C C . PRO A 1 781 ? -16.418 16.501 18.990 1.00 84.12 781 PRO A C 1
ATOM 5938 O O . PRO A 1 781 ? -16.016 17.634 18.714 1.00 84.12 781 PRO A O 1
ATOM 5941 N N . ARG A 1 782 ? -17.406 16.254 19.861 1.00 81.94 782 ARG A N 1
ATOM 5942 C CA . ARG A 1 782 ? -18.250 17.256 20.544 1.00 81.94 782 ARG A CA 1
ATOM 5943 C C . ARG A 1 782 ? -19.288 17.967 19.667 1.00 81.94 782 ARG A C 1
ATOM 5945 O O . ARG A 1 782 ? -19.890 18.923 20.150 1.00 81.94 782 ARG A O 1
ATOM 5952 N N . SER A 1 783 ? -19.526 17.516 18.435 1.00 86.25 783 SER A N 1
ATOM 5953 C CA . SER A 1 783 ? -20.592 18.079 17.593 1.00 86.25 783 SER A CA 1
ATOM 5954 C C . SER A 1 783 ? -22.000 17.773 18.123 1.00 86.25 783 SER A C 1
ATOM 5956 O O . SER A 1 783 ? -22.905 18.586 17.954 1.00 86.25 783 SER A O 1
ATOM 5958 N N . PHE A 1 784 ? -22.167 16.661 18.846 1.00 89.12 784 PHE A N 1
ATOM 5959 C CA . PHE A 1 784 ? -23.363 16.357 19.635 1.00 89.12 784 PHE A CA 1
ATOM 5960 C C . PHE A 1 784 ? -22.986 16.086 21.096 1.00 89.12 784 PHE A C 1
ATOM 5962 O O . PHE A 1 784 ? -21.863 15.665 21.389 1.00 89.12 784 PHE A O 1
ATOM 5969 N N . SER A 1 785 ? -23.905 16.355 22.029 1.00 88.12 785 SER A N 1
ATOM 5970 C CA . SER A 1 785 ? -23.709 15.981 23.433 1.00 88.12 785 SER A CA 1
ATOM 5971 C C . SER A 1 785 ? -24.089 14.516 23.673 1.00 88.12 785 SER A C 1
ATOM 5973 O O . SER A 1 785 ? -24.967 13.982 22.996 1.00 88.12 785 SER A O 1
ATOM 5975 N N . ASP A 1 786 ? -23.504 13.875 24.691 1.00 87.38 786 ASP A N 1
ATOM 5976 C CA . ASP A 1 786 ? -23.885 12.509 25.100 1.00 87.38 786 ASP A CA 1
ATOM 5977 C C . ASP A 1 786 ? -25.383 12.390 25.426 1.00 87.38 786 ASP A C 1
ATOM 5979 O O . ASP A 1 786 ? -25.979 11.324 25.270 1.00 87.38 786 ASP A O 1
ATOM 5983 N N . LEU A 1 787 ? -25.997 13.484 25.891 1.00 89.44 787 LEU A N 1
ATOM 5984 C CA . LEU A 1 787 ? -27.434 13.559 26.127 1.00 89.44 787 LEU A CA 1
ATOM 5985 C C . LEU A 1 787 ? -28.218 13.506 24.813 1.00 89.44 787 LEU A C 1
ATOM 5987 O O . LEU A 1 787 ? -29.142 12.705 24.714 1.00 89.44 787 LEU A O 1
ATOM 5991 N N . ASP A 1 788 ? -27.833 14.302 23.810 1.00 89.19 788 ASP A N 1
ATOM 5992 C CA . ASP A 1 788 ? -28.485 14.311 22.491 1.00 89.19 788 ASP A CA 1
ATOM 5993 C C . ASP A 1 788 ? -28.424 12.922 21.842 1.00 89.19 788 ASP A C 1
ATOM 5995 O O . ASP A 1 788 ? -29.447 12.392 21.410 1.00 89.19 788 ASP A O 1
ATOM 5999 N N . ILE A 1 789 ? -27.241 12.295 21.855 1.00 87.94 789 ILE A N 1
ATOM 6000 C CA . ILE A 1 789 ? -27.020 10.962 21.280 1.00 87.94 789 ILE A CA 1
ATOM 6001 C C . ILE A 1 789 ? -27.946 9.931 21.936 1.00 87.94 789 ILE A C 1
ATOM 6003 O O . ILE A 1 789 ? -28.618 9.170 21.241 1.00 87.94 789 ILE A O 1
ATOM 6007 N N . ARG A 1 790 ? -28.023 9.914 23.274 1.00 86.19 790 ARG A N 1
ATOM 6008 C CA . ARG A 1 790 ? -28.846 8.942 24.013 1.00 86.19 790 ARG A CA 1
ATOM 6009 C C . ARG A 1 790 ? -30.336 9.177 23.869 1.00 86.19 790 ARG A C 1
ATOM 6011 O O . ARG A 1 790 ? -31.090 8.218 23.727 1.00 86.19 790 ARG A O 1
ATOM 6018 N N . LEU A 1 791 ? -30.776 10.430 23.919 1.00 87.69 791 LEU A N 1
ATOM 6019 C CA . LEU A 1 791 ? -32.187 10.749 23.729 1.00 87.69 791 LEU A CA 1
ATOM 6020 C C . LEU A 1 791 ? -32.628 10.459 22.287 1.00 87.69 791 LEU A C 1
ATOM 6022 O O . LEU A 1 791 ? -33.733 9.965 22.085 1.00 87.69 791 LEU A O 1
ATOM 6026 N N . GLY A 1 792 ? -31.742 10.652 21.305 1.00 84.56 792 GLY A N 1
ATOM 6027 C CA . GLY A 1 792 ? -31.956 10.255 19.910 1.00 84.56 792 GLY A CA 1
ATOM 6028 C C . GLY A 1 792 ? -31.979 8.738 19.667 1.00 84.56 792 GLY A C 1
ATOM 6029 O O . GLY A 1 792 ? -32.263 8.314 18.549 1.00 84.56 792 GLY A O 1
ATOM 6030 N N . GLN A 1 793 ? -31.675 7.921 20.681 1.00 81.06 793 GLN A N 1
ATOM 6031 C CA . GLN A 1 793 ? -31.795 6.457 20.654 1.00 81.06 793 GLN A CA 1
ATOM 6032 C C . GLN A 1 793 ? -33.068 5.953 21.354 1.00 81.06 793 GLN A C 1
ATOM 6034 O O . GLN A 1 793 ? -33.317 4.753 21.362 1.00 81.06 793 GLN A O 1
ATOM 6039 N N . VAL A 1 794 ? -33.877 6.830 21.960 1.00 80.50 794 VAL A N 1
ATOM 6040 C CA . VAL A 1 794 ? -35.126 6.422 22.619 1.00 80.50 794 VAL A CA 1
ATOM 6041 C C . VAL A 1 794 ? -36.144 5.961 21.575 1.00 80.50 794 VAL A C 1
ATOM 6043 O O . VAL A 1 794 ? -36.355 6.623 20.560 1.00 80.50 794 VAL A O 1
ATOM 6046 N N . ILE A 1 795 ? -36.795 4.828 21.849 1.00 73.19 795 ILE A N 1
ATOM 6047 C CA . ILE A 1 795 ? -37.836 4.241 21.000 1.00 73.19 795 ILE A CA 1
ATOM 6048 C C . ILE A 1 795 ? -39.187 4.321 21.737 1.00 73.19 795 ILE A C 1
ATOM 6050 O O . ILE A 1 795 ? -39.259 3.908 22.901 1.00 73.19 795 ILE A O 1
ATOM 6054 N N . PRO A 1 796 ? -40.277 4.798 21.103 1.00 75.12 796 PRO A N 1
ATOM 6055 C CA . PRO A 1 796 ? -40.305 5.464 19.795 1.00 75.12 796 PRO A CA 1
ATOM 6056 C C . PRO A 1 796 ? -39.552 6.815 19.810 1.00 75.12 796 PRO A C 1
ATOM 6058 O O . PRO A 1 796 ? -39.363 7.373 20.895 1.00 75.12 796 PRO A O 1
ATOM 6061 N N . PRO A 1 797 ? -39.137 7.343 18.637 1.00 80.06 797 PRO A N 1
ATOM 6062 C CA . PRO A 1 797 ? -38.384 8.594 18.541 1.00 80.06 797 PRO A CA 1
ATOM 6063 C C . PRO A 1 797 ? -39.085 9.770 19.225 1.00 80.06 797 PRO A C 1
ATOM 6065 O O . PRO A 1 797 ? -40.297 9.951 19.094 1.00 80.06 797 PRO A O 1
ATOM 6068 N N . LEU A 1 798 ? -38.306 10.584 19.936 1.00 86.06 798 LEU A N 1
ATOM 6069 C CA . LEU A 1 798 ? -38.810 11.735 20.683 1.00 86.06 798 LEU A CA 1
ATOM 6070 C C . LEU A 1 798 ? -39.057 12.939 19.766 1.00 86.06 798 LEU A C 1
ATOM 6072 O O . LEU A 1 798 ? -38.212 13.303 18.950 1.00 86.06 798 LEU A O 1
ATOM 6076 N N . GLY A 1 799 ? -40.191 13.614 19.954 1.00 86.62 799 GLY A N 1
ATOM 6077 C CA . GLY A 1 799 ? -40.467 14.895 19.303 1.00 86.62 799 GLY A CA 1
ATOM 6078 C C . GLY A 1 799 ? -39.686 16.063 19.924 1.00 86.62 799 GLY A C 1
ATOM 6079 O O . GLY A 1 799 ? -39.197 15.984 21.053 1.00 86.62 799 GLY A O 1
ATOM 6080 N N . SER A 1 800 ? -39.636 17.197 19.218 1.00 86.12 800 SER A N 1
ATOM 6081 C CA . SER A 1 800 ? -38.928 18.417 19.655 1.00 86.12 800 SER A CA 1
ATOM 6082 C C . SER A 1 800 ? -39.320 18.887 21.067 1.00 86.12 800 SER A C 1
ATOM 6084 O O . SER A 1 800 ? -38.457 19.140 21.910 1.00 86.12 800 SER A O 1
ATOM 6086 N N . ALA A 1 801 ? -40.623 18.919 21.377 1.00 87.06 801 ALA A N 1
ATOM 6087 C CA . ALA A 1 801 ? -41.122 19.326 22.694 1.00 87.06 801 ALA A CA 1
ATOM 6088 C C . ALA A 1 801 ? -40.691 18.361 23.816 1.00 87.06 801 ALA A C 1
ATOM 6090 O O . ALA A 1 801 ? -40.266 18.799 24.883 1.00 87.06 801 ALA A O 1
ATOM 6091 N N . GLN A 1 802 ? -40.733 17.050 23.559 1.00 90.75 802 GLN A N 1
ATOM 6092 C CA . GLN A 1 802 ? -40.329 16.023 24.525 1.00 90.75 802 GLN A CA 1
ATOM 6093 C C . GLN A 1 802 ? -38.827 16.109 24.834 1.00 90.75 802 GLN A C 1
ATOM 6095 O O . GLN A 1 802 ? -38.417 16.004 25.990 1.00 90.75 802 GLN A O 1
ATOM 6100 N N . LEU A 1 803 ? -37.996 16.375 23.821 1.00 89.44 803 LEU A N 1
ATOM 6101 C CA . LEU A 1 803 ? -36.562 16.596 24.010 1.00 89.44 803 LEU A CA 1
ATOM 6102 C C . LEU A 1 803 ? -36.280 17.840 24.853 1.00 89.44 803 LEU A C 1
ATOM 6104 O O . LEU A 1 803 ? -35.482 17.769 25.787 1.00 89.44 803 LEU A O 1
ATOM 6108 N N . GLN A 1 804 ? -36.955 18.962 24.584 1.00 90.38 804 GLN A N 1
ATOM 6109 C CA . GLN A 1 804 ? -36.782 20.191 25.370 1.00 90.38 804 GLN A CA 1
ATOM 6110 C C . GLN A 1 804 ? -37.072 19.973 26.859 1.00 90.38 804 GLN A C 1
ATOM 6112 O O . GLN A 1 804 ? -36.350 20.487 27.719 1.00 90.38 804 GLN A O 1
ATOM 6117 N N . VAL A 1 805 ? -38.084 19.167 27.175 1.00 92.69 805 VAL A N 1
ATOM 6118 C CA . VAL A 1 805 ? -38.409 18.792 28.555 1.00 92.69 805 VAL A CA 1
ATOM 6119 C C . VAL A 1 805 ? -37.260 18.017 29.184 1.00 92.69 805 VAL A C 1
ATOM 6121 O O . VAL A 1 805 ? -36.807 18.365 30.276 1.00 92.69 805 VAL A O 1
ATOM 6124 N N . LEU A 1 806 ? -36.771 16.974 28.514 1.00 94.06 806 LEU A N 1
ATOM 6125 C CA . LEU A 1 806 ? -35.702 16.135 29.052 1.00 94.06 806 LEU A CA 1
ATOM 6126 C C . LEU A 1 806 ? -34.389 16.920 29.200 1.00 94.06 806 LEU A C 1
ATOM 6128 O O . LEU A 1 806 ? -33.713 16.765 30.217 1.00 94.06 806 LEU A O 1
ATOM 6132 N N . HIS A 1 807 ? -34.076 17.844 28.285 1.00 93.19 807 HIS A N 1
ATOM 6133 C CA . HIS A 1 807 ? -32.967 18.796 28.437 1.00 93.19 807 HIS A CA 1
ATOM 6134 C C . HIS A 1 807 ? -33.149 19.725 29.640 1.00 93.19 807 HIS A C 1
ATOM 6136 O O . HIS A 1 807 ? -32.205 19.948 30.402 1.00 93.19 807 HIS A O 1
ATOM 6142 N N . SER A 1 808 ? -34.361 20.249 29.847 1.00 93.44 808 SER A N 1
ATOM 6143 C CA . SER A 1 808 ? -34.672 21.085 31.011 1.00 93.44 808 SER A CA 1
ATOM 6144 C C . SER A 1 808 ? -34.449 20.318 32.317 1.00 93.44 808 SER A C 1
ATOM 6146 O O . SER A 1 808 ? -33.824 20.830 33.249 1.00 93.44 808 SER A O 1
ATOM 6148 N N . ILE A 1 809 ? -34.893 19.059 32.378 1.00 95.12 809 ILE A N 1
ATOM 6149 C CA . ILE A 1 809 ? -34.666 18.184 33.532 1.00 95.12 809 ILE A CA 1
ATOM 6150 C C . ILE A 1 809 ? -33.167 17.907 33.708 1.00 95.12 809 ILE A C 1
ATOM 6152 O O . ILE A 1 809 ? -32.673 18.022 34.828 1.00 95.12 809 ILE A O 1
ATOM 6156 N N . ALA A 1 810 ? -32.425 17.619 32.634 1.00 94.25 810 ALA A N 1
ATOM 6157 C CA . ALA A 1 810 ? -30.978 17.392 32.687 1.00 94.25 810 ALA A CA 1
ATOM 6158 C C . ALA A 1 810 ? -30.230 18.559 33.347 1.00 94.25 810 ALA A C 1
ATOM 6160 O O . ALA A 1 810 ? -29.517 18.350 34.330 1.00 94.25 810 ALA A O 1
ATOM 6161 N N . GLY A 1 811 ? -30.465 19.794 32.888 1.00 92.56 811 GLY A N 1
ATOM 6162 C CA . GLY A 1 811 ? -29.812 20.983 33.450 1.00 92.56 811 GLY A CA 1
ATOM 6163 C C . GLY A 1 811 ? -30.135 21.199 34.935 1.00 92.56 811 GLY A C 1
ATOM 6164 O O . GLY A 1 811 ? -29.271 21.572 35.738 1.00 92.56 811 GLY A O 1
ATOM 6165 N N . ARG A 1 812 ? -31.371 20.885 35.346 1.00 93.12 812 ARG A N 1
ATOM 6166 C CA . ARG A 1 812 ? -31.783 20.933 36.759 1.00 93.12 812 ARG A CA 1
ATOM 6167 C C . ARG A 1 812 ? -31.054 19.890 37.607 1.00 93.12 812 ARG A C 1
ATOM 6169 O O . ARG A 1 812 ? -30.639 20.195 38.725 1.00 93.12 812 ARG A O 1
ATOM 6176 N N . LEU A 1 813 ? -30.844 18.680 37.085 1.00 93.75 813 LEU A N 1
ATOM 6177 C CA . LEU A 1 813 ? -30.071 17.644 37.776 1.00 93.75 813 LEU A CA 1
ATOM 6178 C C . LEU A 1 813 ? -28.593 18.048 37.902 1.00 93.75 813 LEU A C 1
ATOM 6180 O O . LEU A 1 813 ? -28.031 17.995 38.999 1.00 93.75 813 LEU A O 1
ATOM 6184 N N . GLU A 1 814 ? -27.979 18.534 36.823 1.00 93.12 814 GLU A N 1
ATOM 6185 C CA . GLU A 1 814 ? -26.557 18.909 36.772 1.00 93.12 814 GLU A CA 1
ATOM 6186 C C . GLU A 1 814 ? -26.148 19.976 37.795 1.00 93.12 814 GLU A C 1
ATOM 6188 O O . GLU A 1 814 ? -25.007 19.975 38.267 1.00 93.12 814 GLU A O 1
ATOM 6193 N N . THR A 1 815 ? -27.089 20.840 38.191 1.00 90.50 815 THR A N 1
ATOM 6194 C CA . THR A 1 815 ? -26.870 21.947 39.139 1.00 90.50 815 THR A CA 1
ATOM 6195 C C . THR A 1 815 ? -26.304 21.468 40.483 1.00 90.50 815 THR A C 1
ATOM 6197 O O . THR A 1 815 ? -25.539 22.182 41.129 1.00 90.50 815 THR A O 1
ATOM 6200 N N . SER A 1 816 ? -26.647 20.247 40.904 1.00 89.38 816 SER A N 1
ATOM 6201 C CA . SER A 1 816 ? -26.278 19.695 42.218 1.00 89.38 816 SER A CA 1
ATOM 6202 C C . SER A 1 816 ? -25.445 18.410 42.155 1.00 89.38 816 SER A C 1
ATOM 6204 O O . SER A 1 816 ? -25.103 17.853 43.199 1.00 89.38 816 SER A O 1
ATOM 6206 N N . VAL A 1 817 ? -25.106 17.937 40.949 1.00 91.38 817 VAL A N 1
ATOM 6207 C CA . VAL A 1 817 ? -24.297 16.727 40.729 1.00 91.38 817 VAL A CA 1
ATOM 6208 C C . VAL A 1 817 ? -22.818 17.105 40.527 1.00 91.38 817 VAL A C 1
ATOM 6210 O O . VAL A 1 817 ? -22.517 17.978 39.698 1.00 91.38 817 VAL A O 1
ATOM 6213 N N . PRO A 1 818 ? -21.870 16.458 41.241 1.00 85.69 818 PRO A N 1
ATOM 6214 C CA . PRO A 1 818 ? -20.435 16.671 41.051 1.00 85.69 818 PRO A CA 1
ATOM 6215 C C . PRO A 1 818 ? -19.982 16.416 39.601 1.00 85.69 818 PRO A C 1
ATOM 6217 O O . PRO A 1 818 ? -20.467 15.463 38.991 1.00 85.69 818 PRO A O 1
ATOM 6220 N N . PRO A 1 819 ? -19.008 17.174 39.049 1.00 84.56 819 PRO A N 1
ATOM 6221 C CA . PRO A 1 819 ? -18.618 17.073 37.636 1.00 84.56 819 PRO A CA 1
ATOM 6222 C C . PRO A 1 819 ? -18.298 15.654 37.144 1.00 84.56 819 PRO A C 1
ATOM 6224 O O . PRO A 1 819 ? -18.748 15.267 36.073 1.00 84.56 819 PRO A O 1
ATOM 6227 N N . HIS A 1 820 ? -17.595 14.853 37.948 1.00 81.50 820 HIS A N 1
ATOM 6228 C CA . HIS A 1 820 ? -17.204 13.482 37.597 1.00 81.50 820 HIS A CA 1
ATOM 6229 C C . HIS A 1 820 ? -18.379 12.485 37.551 1.00 81.50 820 HIS A C 1
ATOM 6231 O O . HIS A 1 820 ? -18.226 11.399 37.008 1.00 81.50 820 HIS A O 1
ATOM 6237 N N . GLN A 1 821 ? -19.546 12.838 38.101 1.00 82.00 821 GLN A N 1
ATOM 6238 C CA . GLN A 1 821 ? -20.753 11.999 38.109 1.00 82.00 821 GLN A CA 1
ATOM 6239 C C . GLN A 1 821 ? -21.802 12.442 37.081 1.00 82.00 821 GLN A C 1
ATOM 6241 O O . GLN A 1 821 ? -22.772 11.722 36.848 1.00 82.00 821 GLN A O 1
ATOM 6246 N N . ARG A 1 822 ? -21.624 13.605 36.435 1.00 87.81 822 ARG A N 1
ATOM 6247 C CA . ARG A 1 822 ? -22.591 14.135 35.456 1.00 87.81 822 ARG A CA 1
ATOM 6248 C C . ARG A 1 822 ? -22.749 13.242 34.225 1.00 87.81 822 ARG A C 1
ATOM 6250 O O . ARG A 1 822 ? -23.832 13.209 33.656 1.00 87.81 822 ARG A O 1
ATOM 6257 N N . ALA A 1 823 ? -21.728 12.454 33.884 1.00 85.62 823 ALA A N 1
ATOM 6258 C CA . ALA A 1 823 ? -21.772 11.483 32.787 1.00 85.62 823 ALA A CA 1
ATOM 6259 C C . ALA A 1 823 ? -22.876 10.413 32.939 1.00 85.62 823 ALA A C 1
ATOM 6261 O O . ALA A 1 823 ? -23.259 9.791 31.955 1.00 85.62 823 ALA A O 1
ATOM 6262 N N . LEU A 1 824 ? -23.419 10.212 34.149 1.00 86.31 824 LEU A N 1
ATOM 6263 C CA . LEU A 1 824 ? -24.515 9.268 34.404 1.00 86.31 824 LEU A CA 1
ATOM 6264 C C . LEU A 1 824 ? -25.907 9.851 34.110 1.00 86.31 824 LEU A C 1
ATOM 6266 O O . LEU A 1 824 ? -26.867 9.098 33.951 1.00 86.31 824 LEU A O 1
ATOM 6270 N N . ILE A 1 825 ? -26.041 11.182 34.039 1.00 90.25 825 ILE A N 1
ATOM 6271 C CA . ILE A 1 825 ? -27.332 11.860 33.836 1.00 90.25 825 ILE A CA 1
ATOM 6272 C C . ILE A 1 825 ? -27.963 11.493 32.483 1.00 90.25 825 ILE A C 1
ATOM 6274 O O . ILE A 1 825 ? -29.147 11.151 32.482 1.00 90.25 825 ILE A O 1
ATOM 6278 N N . PRO A 1 826 ? -27.226 11.489 31.352 1.00 90.25 826 PRO A N 1
ATOM 6279 C CA . PRO A 1 826 ? -27.771 11.058 30.067 1.00 90.25 826 PRO A CA 1
ATOM 6280 C C . PRO A 1 826 ? -28.396 9.658 30.104 1.00 90.25 826 PRO A C 1
ATOM 6282 O O . PRO A 1 826 ? -29.514 9.471 29.632 1.00 90.25 826 PRO A O 1
ATOM 6285 N N . GLY A 1 827 ? -27.708 8.691 30.717 1.00 85.56 827 GLY A N 1
ATOM 6286 C CA . GLY A 1 827 ? -28.198 7.320 30.863 1.00 85.56 827 GLY A CA 1
ATOM 6287 C C . GLY A 1 827 ? -29.438 7.214 31.754 1.00 85.56 827 GLY A C 1
ATOM 6288 O O . GLY A 1 827 ? -30.423 6.569 31.394 1.00 85.56 827 GLY A O 1
ATOM 6289 N N . LEU A 1 828 ? -29.436 7.938 32.880 1.00 88.81 828 LEU A N 1
ATOM 6290 C CA . LEU A 1 828 ? -30.592 8.031 33.774 1.00 88.81 828 LEU A CA 1
ATOM 6291 C C . LEU A 1 828 ? -31.826 8.593 33.052 1.00 88.81 828 LEU A C 1
ATOM 6293 O O . LEU A 1 828 ? -32.930 8.087 33.246 1.00 88.81 828 LEU A O 1
ATOM 6297 N N . LEU A 1 829 ? -31.657 9.631 32.231 1.00 91.25 829 LEU A N 1
ATOM 6298 C CA . LEU A 1 829 ? -32.763 10.234 31.491 1.00 91.25 829 LEU A CA 1
ATOM 6299 C C . LEU A 1 829 ? -33.243 9.351 30.344 1.00 91.25 829 LEU A C 1
ATOM 6301 O O . LEU A 1 829 ? -34.450 9.213 30.191 1.00 91.25 829 LEU A O 1
ATOM 6305 N N . GLN A 1 830 ? -32.336 8.708 29.604 1.00 88.69 830 GLN A N 1
ATOM 6306 C CA . GLN A 1 830 ? -32.687 7.755 28.548 1.00 88.69 830 GLN A CA 1
ATOM 6307 C C . GLN A 1 830 ? -33.594 6.643 29.091 1.00 88.69 830 GLN A C 1
ATOM 6309 O O . GLN A 1 830 ? -34.695 6.443 28.582 1.00 88.69 830 GLN A O 1
ATOM 6314 N N . GLY A 1 831 ? -33.182 5.984 30.180 1.00 85.75 831 GLY A N 1
ATOM 6315 C CA . GLY A 1 831 ? -33.946 4.880 30.764 1.00 85.75 831 GLY A CA 1
ATOM 6316 C C . GLY A 1 831 ? -35.267 5.291 31.418 1.00 85.75 831 GLY A C 1
ATOM 6317 O O . GLY A 1 831 ? -36.166 4.469 31.559 1.00 85.75 831 GLY A O 1
ATOM 6318 N N . ASN A 1 832 ? -35.422 6.559 31.810 1.00 90.00 832 ASN A N 1
ATOM 6319 C CA . ASN A 1 832 ? -36.633 7.055 32.476 1.00 90.00 832 ASN A CA 1
ATOM 6320 C C . ASN A 1 832 ? -37.436 8.047 31.616 1.00 90.00 832 ASN A C 1
ATOM 6322 O O . ASN A 1 832 ? -38.373 8.662 32.127 1.00 90.00 832 ASN A O 1
ATOM 6326 N N . ALA A 1 833 ? -37.109 8.198 30.326 1.00 90.25 833 ALA A N 1
ATOM 6327 C CA . ALA A 1 833 ? -37.725 9.182 29.436 1.00 90.25 833 ALA A CA 1
ATOM 6328 C C . ALA A 1 833 ? -39.252 9.030 29.399 1.00 90.25 833 ALA A C 1
ATOM 6330 O O . ALA A 1 833 ? -39.972 9.993 29.649 1.00 90.25 833 ALA A O 1
ATOM 6331 N N . ARG A 1 834 ? -39.751 7.802 29.200 1.00 87.88 834 ARG A N 1
ATOM 6332 C CA . ARG A 1 834 ? -41.195 7.508 29.164 1.00 87.88 834 ARG A CA 1
ATOM 6333 C C . ARG A 1 834 ? -41.899 7.883 30.473 1.00 87.88 834 ARG A C 1
ATOM 6335 O O . ARG A 1 834 ? -42.915 8.566 30.438 1.00 87.88 834 ARG A O 1
ATOM 6342 N N . SER A 1 835 ? -41.346 7.495 31.624 1.00 89.88 835 SER A N 1
ATOM 6343 C CA . SER A 1 835 ? -41.933 7.801 32.939 1.00 89.88 835 SER A CA 1
ATOM 6344 C C . SER A 1 835 ? -41.933 9.298 33.247 1.00 89.88 835 SER A C 1
ATOM 6346 O O . SER A 1 835 ? -42.874 9.808 33.853 1.00 89.88 835 SER A O 1
ATOM 6348 N N . LEU A 1 836 ? -40.885 10.014 32.832 1.00 93.62 836 LEU A N 1
ATOM 6349 C CA . LEU A 1 836 ? -40.777 11.462 33.000 1.00 93.62 836 LEU A CA 1
ATOM 6350 C C . LEU A 1 836 ? -41.771 12.211 32.110 1.00 93.62 836 LEU A C 1
ATOM 6352 O O . LEU A 1 836 ? -42.444 13.117 32.598 1.00 93.62 836 LEU A O 1
ATOM 6356 N N . LEU A 1 837 ? -41.900 11.806 30.847 1.00 93.19 837 LEU A N 1
ATOM 6357 C CA . LEU A 1 837 ? -42.855 12.397 29.909 1.00 93.19 837 LEU A CA 1
ATOM 6358 C C . LEU A 1 837 ? -44.299 12.111 30.341 1.00 93.19 837 LEU A C 1
ATOM 6360 O O . LEU A 1 837 ? -45.080 13.044 30.482 1.00 93.19 837 LEU A O 1
ATOM 6364 N N . ALA A 1 838 ? -44.625 10.870 30.714 1.00 92.06 838 ALA A N 1
ATOM 6365 C CA . ALA A 1 838 ? -45.950 10.521 31.234 1.00 92.06 838 ALA A CA 1
ATOM 6366 C C . ALA A 1 838 ? -46.301 11.290 32.524 1.00 92.06 838 ALA A C 1
ATOM 6368 O O . ALA A 1 838 ? -47.448 11.695 32.736 1.00 92.06 838 ALA A O 1
ATOM 6369 N N . ALA A 1 839 ? -45.316 11.525 33.400 1.00 93.19 839 ALA A N 1
ATOM 6370 C CA . ALA A 1 839 ? -45.512 12.344 34.592 1.00 93.19 839 ALA A CA 1
ATOM 6371 C C . ALA A 1 839 ? -45.779 13.816 34.246 1.00 93.19 839 ALA A C 1
ATOM 6373 O O . ALA A 1 839 ? -46.536 14.472 34.963 1.00 93.19 839 ALA A O 1
ATOM 6374 N N . GLN A 1 840 ? -45.166 14.339 33.182 1.00 94.06 840 GLN A N 1
ATOM 6375 C CA . GLN A 1 840 ? -45.383 15.708 32.721 1.00 94.06 840 GLN A CA 1
ATOM 6376 C C . GLN A 1 840 ? -46.747 15.870 32.050 1.00 94.06 840 GLN A C 1
ATOM 6378 O O . GLN A 1 840 ? -47.470 16.809 32.385 1.00 94.06 840 GLN A O 1
ATOM 6383 N N . GLU A 1 841 ? -47.136 14.929 31.193 1.00 92.06 841 GLU A N 1
ATOM 6384 C CA . GLU A 1 841 ? -48.479 14.863 30.609 1.00 92.06 841 GLU A CA 1
ATOM 6385 C C . GLU A 1 841 ? -49.537 14.837 31.726 1.00 92.06 841 GLU A C 1
ATOM 6387 O O . GLU A 1 841 ? -50.459 15.654 31.757 1.00 92.06 841 GLU A O 1
ATOM 6392 N N . SER A 1 842 ? -49.330 13.993 32.746 1.00 91.75 842 SER A N 1
ATOM 6393 C CA . SER A 1 842 ? -50.191 13.919 33.940 1.00 91.75 842 SER A CA 1
ATOM 6394 C C . SER A 1 842 ? -50.197 15.205 34.783 1.00 91.75 842 SER A C 1
ATOM 6396 O O . SER A 1 842 ? -51.101 15.415 35.591 1.00 91.75 842 SER A O 1
ATOM 6398 N N . ASN A 1 843 ? -49.193 16.069 34.615 1.00 92.00 843 ASN A N 1
ATOM 6399 C CA . ASN A 1 843 ? -49.079 17.381 35.251 1.00 92.00 843 ASN A CA 1
ATOM 6400 C C . ASN A 1 843 ? -49.603 18.520 34.349 1.00 92.00 843 ASN A C 1
ATOM 6402 O O . ASN A 1 843 ? -49.328 19.690 34.615 1.00 92.00 843 ASN A O 1
ATOM 6406 N N . GLY A 1 844 ? -50.337 18.199 33.277 1.00 87.06 844 GLY A N 1
ATOM 6407 C CA . GLY A 1 844 ? -50.894 19.180 32.344 1.00 87.06 844 GLY A CA 1
ATOM 6408 C C . GLY A 1 844 ? -49.825 19.915 31.537 1.00 87.06 844 GLY A C 1
ATOM 6409 O O . GLY A 1 844 ? -49.916 21.132 31.378 1.00 87.06 844 GLY A O 1
ATOM 6410 N N . GLU A 1 845 ? -48.784 19.199 31.103 1.00 87.19 845 GLU A N 1
ATOM 6411 C CA . GLU A 1 845 ? -47.619 19.714 30.360 1.00 87.19 845 GLU A CA 1
ATOM 6412 C C . GLU A 1 845 ? -46.740 20.716 31.133 1.00 87.19 845 GLU A C 1
ATOM 6414 O O . GLU A 1 845 ? -45.741 21.218 30.613 1.00 87.19 845 GLU A O 1
ATOM 6419 N N . GLN A 1 846 ? -47.054 20.992 32.404 1.00 88.94 846 GLN A N 1
ATOM 6420 C CA . GLN A 1 846 ? -46.294 21.923 33.238 1.00 88.94 846 GLN A CA 1
ATOM 6421 C C . GLN A 1 846 ? -44.963 21.317 33.719 1.00 88.94 846 GLN A C 1
ATOM 6423 O O . GLN A 1 846 ? -44.899 20.110 33.987 1.00 88.94 846 GLN A O 1
ATOM 6428 N N . PRO A 1 847 ? -43.913 22.140 33.939 1.00 90.00 847 PRO A N 1
ATOM 6429 C CA . PRO A 1 847 ? -42.633 21.671 34.463 1.00 90.00 847 PRO A CA 1
ATOM 6430 C C . PRO A 1 847 ? -42.779 20.876 35.766 1.00 90.00 847 PRO A C 1
ATOM 6432 O O . PRO A 1 847 ? -43.407 21.323 36.728 1.00 90.00 847 PRO A O 1
ATOM 6435 N N . LEU A 1 848 ? -42.157 19.698 35.818 1.00 93.38 848 LEU A N 1
ATOM 6436 C CA . LEU A 1 848 ? -42.230 18.812 36.979 1.00 93.38 848 LEU A CA 1
ATOM 6437 C C . LEU A 1 848 ? -41.516 19.406 38.200 1.00 93.38 848 LEU A C 1
ATOM 6439 O O . LEU A 1 848 ? -40.379 19.864 38.107 1.00 93.38 848 LEU A O 1
ATOM 6443 N N . SER A 1 849 ? -42.123 19.328 39.381 1.00 93.19 849 SER A N 1
ATOM 6444 C CA . SER A 1 849 ? -41.447 19.634 40.651 1.00 93.19 849 SER A CA 1
ATOM 6445 C C . SER A 1 849 ? -40.371 18.584 40.999 1.00 93.19 849 SER A C 1
ATOM 6447 O O . SER A 1 849 ? -40.460 17.442 40.537 1.00 93.19 849 SER A O 1
ATOM 6449 N N . PRO A 1 850 ? -39.393 18.887 41.883 1.00 93.31 850 PRO A N 1
ATOM 6450 C CA . PRO A 1 850 ? -38.405 17.906 42.358 1.00 93.31 850 PRO A CA 1
ATOM 6451 C C . PRO A 1 850 ? -39.019 16.609 42.883 1.00 93.31 850 PRO A C 1
ATOM 6453 O O . PRO A 1 850 ? -38.494 15.522 42.659 1.00 93.31 850 PRO A O 1
ATOM 6456 N N . SER A 1 851 ? -40.162 16.720 43.561 1.00 92.50 851 SER A N 1
ATOM 6457 C CA . SER A 1 851 ? -40.894 15.574 44.106 1.00 92.50 851 SER A CA 1
ATOM 6458 C C . SER A 1 851 ? -41.504 14.701 43.009 1.00 92.50 851 SER A C 1
ATOM 6460 O O . SER A 1 851 ? -41.535 13.480 43.149 1.00 92.50 851 SER A O 1
ATOM 6462 N N . GLN A 1 852 ? -41.989 15.314 41.925 1.00 94.12 852 GLN A N 1
ATOM 6463 C CA . GLN A 1 852 ? -42.531 14.589 40.776 1.00 94.12 852 GLN A CA 1
ATOM 6464 C C . GLN A 1 852 ? -41.417 13.899 39.985 1.00 94.12 852 GLN A C 1
ATOM 6466 O O . GLN A 1 852 ? -41.558 12.717 39.699 1.00 94.12 852 GLN A O 1
ATOM 6471 N N . ILE A 1 853 ? -40.286 14.575 39.736 1.00 94.88 853 ILE A N 1
ATOM 6472 C CA . ILE A 1 853 ? -39.110 13.962 39.088 1.00 94.88 853 ILE A CA 1
ATOM 6473 C C . ILE A 1 853 ? -38.610 12.772 39.911 1.00 94.88 853 ILE A C 1
ATOM 6475 O O . ILE A 1 853 ? -38.402 11.690 39.371 1.00 94.88 853 ILE A O 1
ATOM 6479 N N . TRP A 1 854 ? -38.482 12.938 41.232 1.00 95.19 854 TRP A N 1
ATOM 6480 C CA . TRP A 1 854 ? -38.077 11.852 42.123 1.00 95.19 854 TRP A CA 1
ATOM 6481 C C . TRP A 1 854 ? -38.989 10.631 41.997 1.00 95.19 854 TRP A C 1
ATOM 6483 O O . TRP A 1 854 ? -38.501 9.510 41.866 1.00 95.19 854 TRP A O 1
ATOM 6493 N N . ARG A 1 855 ? -40.312 10.834 42.032 1.00 94.00 855 ARG A N 1
ATOM 6494 C CA . ARG A 1 855 ? -41.286 9.740 41.914 1.00 94.00 855 ARG A CA 1
ATOM 6495 C C . ARG A 1 855 ? -41.253 9.089 40.538 1.00 94.00 855 ARG A C 1
ATOM 6497 O O . ARG A 1 855 ? -41.278 7.868 40.477 1.00 94.00 855 ARG A O 1
ATOM 6504 N N . ALA A 1 856 ? -41.164 9.883 39.475 1.00 93.06 856 ALA A N 1
ATOM 6505 C CA . ALA A 1 856 ? -41.127 9.390 38.103 1.00 93.06 856 ALA A CA 1
ATOM 6506 C C . ALA A 1 856 ? -39.880 8.535 37.823 1.00 93.06 856 ALA A C 1
ATOM 6508 O O . ALA A 1 856 ? -39.980 7.532 37.127 1.00 93.06 856 ALA A O 1
ATOM 6509 N N . VAL A 1 857 ? -38.727 8.902 38.395 1.00 93.12 857 VAL A N 1
ATOM 6510 C CA . VAL A 1 857 ? -37.470 8.155 38.222 1.00 93.12 857 VAL A CA 1
ATOM 6511 C C . VAL A 1 857 ? -37.370 6.966 39.174 1.00 93.12 857 VAL A C 1
ATOM 6513 O O . VAL A 1 857 ? -36.921 5.904 38.771 1.00 93.12 857 VAL A O 1
ATOM 6516 N N . THR A 1 858 ? -37.734 7.121 40.450 1.00 92.38 858 THR A N 1
ATOM 6517 C CA . THR A 1 858 ? -37.438 6.089 41.463 1.00 92.38 858 THR A CA 1
ATOM 6518 C C . THR A 1 858 ? -38.609 5.178 41.806 1.00 92.38 858 THR A C 1
ATOM 6520 O O . THR A 1 858 ? -38.388 4.091 42.323 1.00 92.38 858 THR A O 1
ATOM 6523 N N . GLY A 1 859 ? -39.853 5.637 41.637 1.00 89.62 859 GLY A N 1
ATOM 6524 C CA . GLY A 1 859 ? -41.037 4.996 42.223 1.00 89.62 859 GLY A CA 1
ATOM 6525 C C . GLY A 1 859 ? -41.084 5.018 43.762 1.00 89.62 859 GLY A C 1
ATOM 6526 O O . GLY A 1 859 ? -42.031 4.515 44.360 1.00 89.62 859 GLY A O 1
ATOM 6527 N N . HIS A 1 860 ? -40.083 5.600 44.433 1.00 91.56 860 HIS A N 1
ATOM 6528 C CA . HIS A 1 860 ? -39.931 5.558 45.887 1.00 91.56 860 HIS A CA 1
ATOM 6529 C C . HIS A 1 860 ? -40.546 6.782 46.584 1.00 91.56 860 HIS A C 1
ATOM 6531 O O . HIS A 1 860 ? -40.862 7.812 45.978 1.00 91.56 860 HIS A O 1
ATOM 6537 N N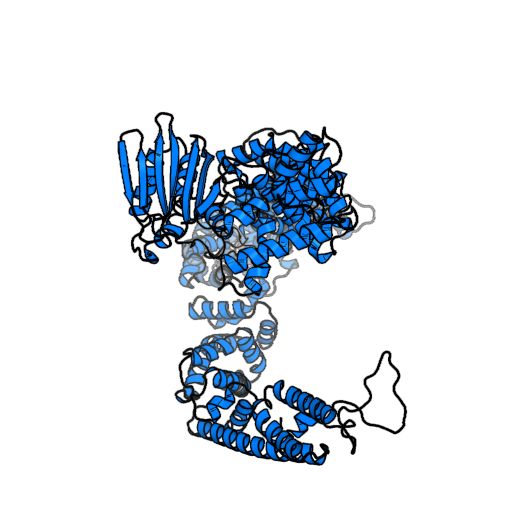 . ALA A 1 861 ? -40.671 6.690 47.913 1.00 89.56 861 ALA A N 1
ATOM 6538 C CA . ALA A 1 861 ? -41.092 7.808 48.750 1.00 89.56 861 ALA A CA 1
ATOM 6539 C C . ALA A 1 861 ? -40.132 9.005 48.620 1.00 89.56 861 ALA A C 1
ATOM 6541 O O . ALA A 1 861 ? -38.909 8.855 48.646 1.00 89.56 861 ALA A O 1
ATOM 6542 N N . VAL A 1 862 ? -40.701 10.209 48.517 1.00 91.50 862 VAL A N 1
ATOM 6543 C CA . VAL A 1 862 ? -39.930 11.448 48.355 1.00 91.50 862 VAL A CA 1
ATOM 6544 C C . VAL A 1 862 ? -39.221 11.793 49.671 1.00 91.50 862 VAL A C 1
ATOM 6546 O O . VAL A 1 862 ? -39.871 11.830 50.722 1.00 91.50 862 VAL A O 1
ATOM 6549 N N . PRO A 1 863 ? -37.914 12.100 49.654 1.00 89.44 863 PRO A N 1
ATOM 6550 C CA . PRO A 1 863 ? -37.193 12.466 50.857 1.00 89.44 863 PRO A CA 1
ATOM 6551 C C . PRO A 1 863 ? -37.706 13.771 51.474 1.00 89.44 863 PRO A C 1
ATOM 6553 O O . PRO A 1 863 ? -38.027 14.734 50.775 1.00 89.44 863 PRO A O 1
ATOM 6556 N N . LYS A 1 864 ? -37.694 13.854 52.811 1.00 84.44 864 LYS A N 1
ATOM 6557 C CA . LYS A 1 864 ? -38.018 15.102 53.521 1.00 84.44 864 LYS A CA 1
ATOM 6558 C C . LYS A 1 864 ? -37.080 16.232 53.062 1.00 84.44 864 LYS A C 1
ATOM 6560 O O . LYS A 1 864 ? -35.867 16.028 52.945 1.00 84.44 864 LYS A O 1
ATOM 6565 N N . LYS A 1 865 ? -37.653 17.425 52.846 1.00 84.31 865 LYS A N 1
ATOM 6566 C CA . LYS A 1 865 ? -36.952 18.656 52.423 1.00 84.31 865 LYS A CA 1
ATOM 6567 C C . LYS A 1 865 ? -36.169 18.512 51.102 1.00 84.31 865 LYS A C 1
ATOM 6569 O O . LYS A 1 865 ? -35.048 19.002 51.000 1.00 84.31 865 LYS A O 1
ATOM 6574 N N . LEU A 1 866 ? -36.715 17.810 50.104 1.00 90.81 866 LEU A N 1
ATOM 6575 C CA . LEU A 1 866 ? -36.147 17.807 48.751 1.00 90.81 866 LEU A CA 1
ATOM 6576 C C . LEU A 1 866 ? -36.371 19.180 48.095 1.00 90.81 866 LEU A C 1
ATOM 6578 O O . LEU A 1 866 ? -37.511 19.596 47.904 1.00 90.81 866 LEU A O 1
ATOM 6582 N N . THR A 1 867 ? -35.284 19.885 47.787 1.00 89.88 867 THR A N 1
ATOM 6583 C CA . THR A 1 867 ? -35.286 21.194 47.119 1.00 89.88 867 THR A CA 1
ATOM 6584 C C . THR A 1 867 ? -34.655 21.084 45.735 1.00 89.88 867 THR A C 1
ATOM 6586 O O . THR A 1 867 ? -33.942 20.121 45.453 1.00 89.88 867 THR A O 1
ATOM 6589 N N . GLU A 1 868 ? -34.881 22.088 44.887 1.00 88.19 868 GLU A N 1
ATOM 6590 C CA . GLU A 1 868 ? -34.331 22.153 43.526 1.00 88.19 868 GLU A CA 1
ATOM 6591 C C . GLU A 1 868 ? -32.800 21.987 43.512 1.00 88.19 868 GLU A C 1
ATOM 6593 O O . GLU A 1 868 ? -32.266 21.096 42.858 1.00 88.19 868 GLU A O 1
ATOM 6598 N N . ASN A 1 869 ? -32.099 22.743 44.364 1.00 88.06 869 ASN A N 1
ATOM 6599 C CA . ASN A 1 869 ? -30.632 22.745 44.458 1.00 88.06 869 ASN A CA 1
ATOM 6600 C C . ASN A 1 869 ? -30.028 21.460 45.048 1.00 88.06 869 ASN A C 1
ATOM 6602 O O . ASN A 1 869 ? -28.810 21.347 45.134 1.00 88.06 869 ASN A O 1
ATOM 6606 N N . ALA A 1 870 ? -30.851 20.521 45.513 1.00 88.31 870 ALA A N 1
ATOM 6607 C CA . ALA A 1 870 ? -30.397 19.239 46.041 1.00 88.31 870 ALA A CA 1
ATOM 6608 C C . ALA A 1 870 ? -30.917 18.049 45.221 1.00 88.31 870 ALA A C 1
ATOM 6610 O O . ALA A 1 870 ? -30.585 16.911 45.552 1.00 88.31 870 ALA A O 1
ATOM 6611 N N . LEU A 1 871 ? -31.743 18.284 44.192 1.00 93.12 871 LEU A N 1
ATOM 6612 C CA . LEU A 1 871 ? -32.451 17.231 43.467 1.00 93.12 871 LEU A CA 1
ATOM 6613 C C . LEU A 1 871 ? -31.487 16.238 42.818 1.00 93.12 871 LEU A C 1
ATOM 6615 O O . LEU A 1 871 ? -31.536 15.058 43.145 1.00 93.12 871 LEU A O 1
ATOM 6619 N N . GLY A 1 872 ? -30.608 16.707 41.935 1.00 91.44 872 GLY A N 1
ATOM 6620 C CA . GLY A 1 872 ? -29.708 15.847 41.166 1.00 91.44 872 GLY A CA 1
ATOM 6621 C C . GLY A 1 872 ? -28.753 15.033 42.032 1.00 91.44 872 GLY A C 1
ATOM 6622 O O . GLY A 1 872 ? -28.723 13.810 41.917 1.00 91.44 872 GLY A O 1
ATOM 6623 N N . GLY A 1 873 ? -28.026 15.682 42.948 1.00 91.38 873 GLY A N 1
ATOM 6624 C CA . GLY A 1 873 ? -27.079 14.999 43.833 1.00 91.38 873 GLY A CA 1
ATOM 6625 C C . GLY A 1 873 ? -27.754 13.955 44.730 1.00 91.38 873 GLY A C 1
ATOM 6626 O O . GLY A 1 873 ? -27.233 12.853 44.902 1.00 91.38 873 GLY A O 1
ATOM 6627 N N . ARG A 1 874 ? -28.950 14.256 45.262 1.00 92.50 874 ARG A N 1
ATOM 6628 C CA . ARG A 1 874 ? -29.707 13.291 46.077 1.00 92.50 874 ARG A CA 1
ATOM 6629 C C . ARG A 1 874 ? -30.323 12.177 45.244 1.00 92.50 874 ARG A C 1
ATOM 6631 O O . ARG A 1 874 ? -30.331 11.045 45.712 1.00 92.50 874 ARG A O 1
ATOM 6638 N N . LEU A 1 875 ? -30.851 12.486 44.062 1.00 93.50 875 LEU A N 1
ATOM 6639 C CA . LEU A 1 875 ? -31.472 11.506 43.176 1.00 93.50 875 LEU A CA 1
ATOM 6640 C C . LEU A 1 875 ? -30.431 10.496 42.698 1.00 93.50 875 LEU A C 1
ATOM 6642 O O . LEU A 1 875 ? -30.615 9.301 42.899 1.00 93.50 875 LEU A O 1
ATOM 6646 N N . LEU A 1 876 ? -29.312 10.974 42.148 1.00 91.38 876 LEU A N 1
ATOM 6647 C CA . LEU A 1 876 ? -28.249 10.105 41.654 1.00 91.38 876 LEU A CA 1
ATOM 6648 C C . LEU A 1 876 ? -27.609 9.301 42.791 1.00 91.38 876 LEU A C 1
ATOM 6650 O O . LEU A 1 876 ? -27.448 8.092 42.662 1.00 91.38 876 LEU A O 1
ATOM 6654 N N . GLY A 1 877 ? -27.324 9.935 43.935 1.00 90.44 877 GLY A N 1
ATOM 6655 C CA . GLY A 1 877 ? -26.806 9.235 45.111 1.00 90.44 877 GLY A CA 1
ATOM 6656 C C . GLY A 1 877 ? -27.759 8.151 45.627 1.00 90.44 877 GLY A C 1
ATOM 6657 O O . GLY A 1 877 ? -27.313 7.064 45.992 1.00 90.44 877 GLY A O 1
ATOM 6658 N N . HIS A 1 878 ? -29.070 8.408 45.621 1.00 92.25 878 HIS A N 1
ATOM 6659 C CA . HIS A 1 878 ? -30.087 7.427 46.012 1.00 92.25 878 HIS A CA 1
ATOM 6660 C C . HIS A 1 878 ? -30.154 6.259 45.035 1.00 92.25 878 HIS A C 1
ATOM 6662 O O . HIS A 1 878 ? -30.123 5.112 45.462 1.00 92.25 878 HIS A O 1
ATOM 6668 N N . VAL A 1 879 ? -30.204 6.540 43.737 1.00 91.12 879 VAL A N 1
ATOM 6669 C CA . VAL A 1 879 ? -30.275 5.523 42.685 1.00 91.12 879 VAL A CA 1
ATOM 6670 C C . VAL A 1 879 ? -29.023 4.632 42.706 1.00 91.12 879 VAL A C 1
ATOM 6672 O O . VAL A 1 879 ? -29.149 3.412 42.784 1.00 91.12 879 VAL A O 1
ATOM 6675 N N . VAL A 1 880 ? -27.823 5.220 42.763 1.00 89.75 880 VAL A N 1
ATOM 6676 C CA . VAL A 1 880 ? -26.545 4.486 42.847 1.00 89.75 880 VAL A CA 1
ATOM 6677 C C . VAL A 1 880 ? -26.462 3.631 44.115 1.00 89.75 880 VAL A C 1
ATOM 6679 O O . VAL A 1 880 ? -26.175 2.440 44.034 1.00 89.75 880 VAL A O 1
ATOM 6682 N N . SER A 1 881 ? -26.739 4.208 45.290 1.00 90.44 881 SER A N 1
ATOM 6683 C CA . SER A 1 881 ? -26.630 3.475 46.564 1.00 90.44 881 SER A CA 1
ATOM 6684 C C . SER A 1 881 ? -27.680 2.378 46.718 1.00 90.44 881 SER A C 1
ATOM 6686 O O . SER A 1 881 ? -27.368 1.301 47.221 1.00 90.44 881 SER A O 1
ATOM 6688 N N . THR A 1 882 ? -28.910 2.624 46.262 1.00 92.31 882 THR A N 1
ATOM 6689 C CA . THR A 1 882 ? -29.986 1.630 46.325 1.00 92.31 882 THR A CA 1
ATOM 6690 C C . THR A 1 882 ? -29.690 0.462 45.390 1.00 92.31 882 THR A C 1
ATOM 6692 O O . THR A 1 882 ? -29.875 -0.687 45.785 1.00 92.31 882 THR A O 1
ATOM 6695 N N . TYR A 1 883 ? -29.180 0.738 44.185 1.00 90.62 883 TYR A N 1
ATOM 6696 C CA . TYR A 1 883 ? -28.807 -0.317 43.250 1.00 90.62 883 TYR A CA 1
ATOM 6697 C C . TYR A 1 883 ? -27.583 -1.111 43.736 1.00 90.62 883 TYR A C 1
ATOM 6699 O O . TYR A 1 883 ? -27.638 -2.336 43.747 1.00 90.62 883 TYR A O 1
ATOM 6707 N N . ASP A 1 884 ? -26.532 -0.460 44.259 1.00 90.12 884 ASP A N 1
ATOM 6708 C CA . ASP A 1 884 ? -25.401 -1.160 44.906 1.00 90.12 884 ASP A CA 1
ATOM 6709 C C . ASP A 1 884 ? -25.877 -2.071 46.050 1.00 90.12 884 ASP A C 1
ATOM 6711 O O . ASP A 1 884 ? -25.429 -3.212 46.178 1.00 90.12 884 ASP A O 1
ATOM 6715 N N . GLN A 1 885 ? -26.824 -1.604 46.869 1.00 91.12 885 GLN A N 1
ATOM 6716 C CA . GLN A 1 885 ? -27.398 -2.416 47.938 1.00 91.12 885 GLN A CA 1
ATOM 6717 C C . GLN A 1 885 ? -28.184 -3.617 47.394 1.00 91.12 885 GLN A C 1
ATOM 6719 O O . GLN A 1 885 ? -28.057 -4.714 47.937 1.00 91.12 885 GLN A O 1
ATOM 6724 N N . ALA A 1 886 ? -28.961 -3.436 46.325 1.00 90.44 886 ALA A N 1
ATOM 6725 C CA . ALA A 1 886 ? -29.672 -4.528 45.669 1.00 90.44 886 ALA A CA 1
ATOM 6726 C C . ALA A 1 886 ? -28.701 -5.566 45.088 1.00 90.44 886 ALA A C 1
ATOM 6728 O O . ALA A 1 886 ? -28.890 -6.762 45.298 1.00 90.44 886 ALA A O 1
ATOM 6729 N N . LEU A 1 887 ? -27.604 -5.122 44.464 1.00 90.25 887 LEU A N 1
ATOM 6730 C CA . LEU A 1 887 ? -26.543 -5.997 43.960 1.00 90.25 887 LEU A CA 1
ATOM 6731 C C . LEU A 1 887 ? -25.869 -6.800 45.080 1.00 90.25 887 LEU A C 1
ATOM 6733 O O . LEU A 1 887 ? -25.640 -7.992 44.908 1.00 90.25 887 LEU A O 1
ATOM 6737 N N . ARG A 1 888 ? -25.606 -6.194 46.249 1.00 89.50 888 ARG A N 1
ATOM 6738 C CA . ARG A 1 888 ? -25.066 -6.913 47.426 1.00 89.50 888 ARG A CA 1
ATOM 6739 C C . ARG A 1 888 ? -25.978 -8.037 47.907 1.00 89.50 888 ARG A C 1
ATOM 6741 O O . ARG A 1 888 ? -25.485 -9.026 48.437 1.00 89.50 888 ARG A O 1
ATOM 6748 N N . ILE A 1 889 ? -27.290 -7.853 47.780 1.00 89.31 889 ILE A N 1
ATOM 6749 C CA . ILE A 1 889 ? -28.286 -8.848 48.189 1.00 89.31 889 ILE A CA 1
ATOM 6750 C C . ILE A 1 889 ? -28.410 -9.936 47.119 1.00 89.31 889 ILE A C 1
ATOM 6752 O O . ILE A 1 889 ? -28.405 -11.118 47.449 1.00 89.31 889 ILE A O 1
ATOM 6756 N N . ALA A 1 890 ? -28.503 -9.544 45.848 1.00 86.69 890 ALA A N 1
ATOM 6757 C CA . ALA A 1 890 ? -28.717 -10.458 44.730 1.00 86.69 890 ALA A CA 1
ATOM 6758 C C . ALA A 1 890 ? -27.473 -11.289 44.370 1.00 86.69 890 ALA A C 1
ATOM 6760 O O . ALA A 1 890 ? -27.614 -12.429 43.927 1.00 86.69 890 ALA A O 1
ATOM 6761 N N . CYS A 1 891 ? -26.274 -10.729 44.563 1.00 87.06 891 CYS A N 1
ATOM 6762 C CA . CYS A 1 891 ? -24.979 -11.346 44.267 1.00 87.06 891 CYS A CA 1
ATOM 6763 C C . CYS A 1 891 ? -23.959 -11.047 45.380 1.00 87.06 891 CYS A C 1
ATOM 6765 O O . CYS A 1 891 ? -23.060 -10.221 45.189 1.00 87.06 891 CYS A O 1
ATOM 6767 N N . PRO A 1 892 ? -24.063 -11.718 46.542 1.00 85.12 892 PRO A N 1
ATOM 6768 C CA . PRO A 1 892 ? -23.192 -11.454 47.690 1.00 85.12 892 PRO A CA 1
ATOM 6769 C C . PRO A 1 892 ? -21.703 -11.694 47.397 1.00 85.12 892 PRO A C 1
ATOM 6771 O O . PRO A 1 892 ? -20.853 -11.015 47.974 1.00 85.12 892 PRO A O 1
ATOM 6774 N N . ASP A 1 893 ? -21.390 -12.590 46.458 1.00 86.50 893 ASP A N 1
ATOM 6775 C CA . ASP A 1 893 ? -20.017 -12.951 46.086 1.00 86.50 893 ASP A CA 1
ATOM 6776 C C . ASP A 1 893 ? -19.368 -11.970 45.088 1.00 86.50 893 ASP A C 1
ATOM 6778 O O . ASP A 1 893 ? -18.181 -12.082 44.777 1.00 86.50 893 ASP A O 1
ATOM 6782 N N . MET A 1 894 ? -20.111 -10.971 44.590 1.00 85.88 894 MET A N 1
ATOM 6783 C CA . MET A 1 894 ? -19.578 -9.968 43.665 1.00 85.88 894 MET A CA 1
ATOM 6784 C C . MET A 1 894 ? -18.636 -8.997 44.394 1.00 85.88 894 MET A C 1
ATOM 6786 O O . MET A 1 894 ? -19.051 -8.196 45.247 1.00 85.88 894 MET A O 1
ATOM 6790 N N . PHE A 1 895 ? -17.351 -9.025 44.030 1.00 84.25 895 PHE A N 1
ATOM 6791 C CA . PHE A 1 895 ? -16.340 -8.160 44.636 1.00 84.25 895 PHE A CA 1
ATOM 6792 C C . PHE A 1 895 ? -16.557 -6.676 44.285 1.00 84.25 895 PHE A C 1
ATOM 6794 O O . PHE A 1 895 ? -17.176 -6.331 43.279 1.00 84.25 895 PHE A O 1
ATOM 6801 N N . ALA A 1 896 ? -16.039 -5.778 45.131 1.00 80.44 896 ALA A N 1
ATOM 6802 C CA . ALA A 1 896 ? -16.362 -4.348 45.088 1.00 80.44 896 ALA A CA 1
ATOM 6803 C C . ALA A 1 896 ? -16.072 -3.676 43.731 1.00 80.44 896 ALA A C 1
ATOM 6805 O O . ALA A 1 896 ? -16.930 -2.975 43.212 1.00 80.44 896 ALA A O 1
ATOM 6806 N N . GLY A 1 897 ? -14.913 -3.948 43.118 1.00 81.50 897 GLY A N 1
ATOM 6807 C CA . GLY A 1 897 ? -14.549 -3.344 41.830 1.00 81.50 897 GLY A CA 1
ATOM 6808 C C . GLY A 1 897 ? -15.478 -3.738 40.675 1.00 81.50 897 GLY A C 1
ATOM 6809 O O . GLY A 1 897 ? -15.860 -2.885 39.881 1.00 81.50 897 GLY A O 1
ATOM 6810 N N . GLN A 1 898 ? -15.902 -5.004 40.598 1.00 80.31 898 GLN A N 1
ATOM 6811 C CA . GLN A 1 898 ? -16.866 -5.453 39.584 1.00 80.31 898 GLN A CA 1
ATOM 6812 C C . GLN A 1 898 ? -18.249 -4.842 39.809 1.00 80.31 898 GLN A C 1
ATOM 6814 O O . GLN A 1 898 ? -18.951 -4.523 38.852 1.00 80.31 898 GLN A O 1
ATOM 6819 N N . ARG A 1 899 ? -18.631 -4.633 41.068 1.00 84.50 899 ARG A N 1
ATOM 6820 C CA . ARG A 1 899 ? -19.899 -4.004 41.432 1.00 84.50 899 ARG A CA 1
ATOM 6821 C C . ARG A 1 899 ? -19.931 -2.519 41.079 1.00 84.50 899 ARG A C 1
ATOM 6823 O O . ARG A 1 899 ? -20.913 -2.086 40.488 1.00 84.50 899 ARG A O 1
ATOM 6830 N N . ASP A 1 900 ? -18.846 -1.784 41.316 1.00 80.00 900 ASP A N 1
ATOM 6831 C CA . ASP A 1 900 ? -18.716 -0.383 40.889 1.00 80.00 900 ASP A CA 1
ATOM 6832 C C . ASP A 1 900 ? -18.857 -0.244 39.361 1.00 80.00 900 ASP A C 1
ATOM 6834 O O . ASP A 1 900 ? -19.597 0.615 38.876 1.00 80.00 900 ASP A O 1
ATOM 6838 N N . VAL A 1 901 ? -18.213 -1.136 38.597 1.00 81.06 901 VAL A N 1
ATOM 6839 C CA . VAL A 1 901 ? -18.351 -1.194 37.131 1.00 81.06 901 VAL A CA 1
ATOM 6840 C C . VAL A 1 901 ? -19.779 -1.559 36.723 1.00 81.06 901 VAL A C 1
ATOM 6842 O O . VAL A 1 901 ? -20.334 -0.916 35.841 1.00 81.06 901 VAL A O 1
ATOM 6845 N N . THR A 1 902 ? -20.407 -2.537 37.381 1.00 81.75 902 THR A N 1
ATOM 6846 C CA . THR A 1 902 ? -21.786 -2.968 37.079 1.00 81.75 902 THR A CA 1
ATOM 6847 C C . THR A 1 902 ? -22.786 -1.837 37.302 1.00 81.75 902 THR A C 1
ATOM 6849 O O . THR A 1 902 ? -23.655 -1.604 36.464 1.00 81.75 902 THR A O 1
ATOM 6852 N N . VAL A 1 903 ? -22.647 -1.094 38.405 1.00 79.94 903 VAL A N 1
ATOM 6853 C CA . VAL A 1 903 ? -23.476 0.083 38.686 1.00 79.94 903 VAL A CA 1
ATOM 6854 C C . VAL A 1 903 ? -23.277 1.140 37.608 1.00 79.94 903 VAL A C 1
ATOM 6856 O O . VAL A 1 903 ? -24.261 1.680 37.115 1.00 79.94 903 VAL A O 1
ATOM 6859 N N . PHE A 1 904 ? -22.031 1.416 37.215 1.00 78.69 904 PHE A N 1
ATOM 6860 C CA . PHE A 1 904 ? -21.740 2.372 36.151 1.00 78.69 904 PHE A CA 1
ATOM 6861 C C . PHE A 1 904 ? -22.378 1.933 34.825 1.00 78.69 904 PHE A C 1
ATOM 6863 O O . PHE A 1 904 ? -23.191 2.674 34.279 1.00 78.69 904 PHE A O 1
ATOM 6870 N N . THR A 1 905 ? -22.094 0.715 34.355 1.00 77.00 905 THR A N 1
ATOM 6871 C CA . THR A 1 905 ? -22.570 0.165 33.075 1.00 77.00 905 THR A CA 1
ATOM 6872 C C . THR A 1 905 ? -24.092 0.029 33.003 1.00 77.00 905 THR A C 1
ATOM 6874 O O . THR A 1 905 ? -24.659 0.248 31.936 1.00 77.00 905 THR A O 1
ATOM 6877 N N . ALA A 1 906 ? -24.779 -0.241 34.117 1.00 77.06 906 ALA A N 1
ATOM 6878 C CA . ALA A 1 906 ? -26.240 -0.337 34.147 1.00 77.06 906 ALA A CA 1
ATOM 6879 C C . ALA A 1 906 ? -26.938 0.954 33.674 1.00 77.06 906 ALA A C 1
ATOM 6881 O O . ALA A 1 906 ? -27.938 0.889 32.960 1.00 77.06 906 ALA A O 1
ATOM 6882 N N . PHE A 1 907 ? -26.383 2.134 33.983 1.00 74.88 907 PHE A N 1
ATOM 6883 C CA . PHE A 1 907 ? -26.927 3.408 33.488 1.00 74.88 907 PHE A CA 1
ATOM 6884 C C . PHE A 1 907 ? -26.731 3.604 31.985 1.00 74.88 907 PHE A C 1
ATOM 6886 O O . PHE A 1 907 ? -27.441 4.398 31.375 1.00 74.88 907 PHE A O 1
ATOM 6893 N N . PHE A 1 908 ? -25.801 2.877 31.371 1.00 76.25 908 PHE A N 1
ATOM 6894 C CA . PHE A 1 908 ? -25.512 2.962 29.942 1.00 76.25 908 PHE A CA 1
ATOM 6895 C C . PHE A 1 908 ? -26.365 2.016 29.087 1.00 76.25 908 PHE A C 1
ATOM 6897 O O . PHE A 1 908 ? -26.316 2.124 27.864 1.00 76.25 908 PHE A O 1
ATOM 6904 N N . GLN A 1 909 ? -27.170 1.142 29.705 1.00 75.19 909 GLN A N 1
ATOM 6905 C CA . GLN A 1 909 ? -28.005 0.142 29.022 1.00 75.19 909 GLN A CA 1
ATOM 6906 C C . GLN A 1 909 ? -29.435 0.621 28.706 1.00 75.19 909 GLN A C 1
ATOM 6908 O O . GLN A 1 909 ? -30.232 -0.140 28.167 1.00 75.19 909 GLN A O 1
ATOM 6913 N N . GLY A 1 910 ? -29.779 1.875 29.026 1.00 75.69 910 GLY A N 1
ATOM 6914 C CA . GLY A 1 910 ? -31.082 2.458 28.680 1.00 75.69 910 GLY A CA 1
ATOM 6915 C C . GLY A 1 910 ? -32.272 1.887 29.463 1.00 75.69 910 GLY A C 1
ATOM 6916 O O . GLY A 1 910 ? -33.410 2.075 29.046 1.00 75.69 910 GLY A O 1
ATOM 6917 N N . LEU A 1 911 ? -32.028 1.208 30.589 1.00 83.50 911 LEU A N 1
ATOM 6918 C CA . LEU A 1 911 ? -33.069 0.661 31.464 1.00 83.50 911 LEU A CA 1
ATOM 6919 C C . LEU A 1 911 ? -33.523 1.686 32.511 1.00 83.50 911 LEU A C 1
ATOM 6921 O O . LEU A 1 911 ? -32.720 2.449 33.055 1.00 83.50 911 LEU A O 1
ATOM 6925 N N . SER A 1 912 ? -34.819 1.681 32.832 1.00 87.06 912 SER A N 1
ATOM 6926 C CA . SER A 1 912 ? -35.355 2.501 33.924 1.00 87.06 912 SER A CA 1
ATOM 6927 C C . SER A 1 912 ? -34.824 2.024 35.280 1.00 87.06 912 SER A C 1
ATOM 6929 O O . SER A 1 912 ? -34.529 0.843 35.472 1.00 87.06 912 SER A O 1
ATOM 6931 N N . PHE A 1 913 ? -34.731 2.926 36.261 1.00 88.69 913 PHE A N 1
ATOM 6932 C CA . PHE A 1 913 ? -34.274 2.532 37.599 1.00 88.69 913 PHE A CA 1
ATOM 6933 C C . PHE A 1 913 ? -35.190 1.481 38.262 1.00 88.69 913 PHE A C 1
ATOM 6935 O O . PHE A 1 913 ? -34.659 0.517 38.816 1.00 88.69 913 PHE A O 1
ATOM 6942 N N . PRO A 1 914 ? -36.535 1.577 38.176 1.00 90.06 914 PRO A N 1
ATOM 6943 C CA . PRO A 1 914 ? -37.418 0.521 38.664 1.00 90.06 914 PRO A CA 1
ATOM 6944 C C . PRO A 1 914 ? -37.135 -0.827 38.001 1.00 90.06 914 PRO A C 1
ATOM 6946 O O . PRO A 1 914 ? -37.149 -1.849 38.685 1.00 90.06 914 PRO A O 1
ATOM 6949 N N . LYS A 1 915 ? -36.808 -0.829 36.700 1.00 89.50 915 LYS A N 1
ATOM 6950 C CA . LYS A 1 915 ? -36.475 -2.061 35.988 1.00 89.50 915 LYS A CA 1
ATOM 6951 C C . LYS A 1 915 ? -35.162 -2.666 36.464 1.00 89.50 915 LYS A C 1
ATOM 6953 O O . LYS A 1 915 ? -35.116 -3.855 36.747 1.00 89.50 915 LYS A O 1
ATOM 6958 N N . LEU A 1 916 ? -34.121 -1.853 36.637 1.00 89.44 916 LEU A N 1
ATOM 6959 C CA . LEU A 1 916 ? -32.851 -2.314 37.207 1.00 89.44 916 LEU A CA 1
ATOM 6960 C C . LEU A 1 916 ? -33.049 -2.973 38.581 1.00 89.44 916 LEU A C 1
ATOM 6962 O O . LEU A 1 916 ? -32.470 -4.020 38.853 1.00 89.44 916 LEU A O 1
ATOM 6966 N N . MET A 1 917 ? -33.910 -2.402 39.429 1.00 90.38 917 MET A N 1
ATOM 6967 C CA . MET A 1 917 ? -34.254 -2.989 40.726 1.00 90.38 917 MET A CA 1
ATOM 6968 C C . MET A 1 917 ? -35.024 -4.310 40.585 1.00 90.38 917 MET A C 1
ATOM 6970 O O . MET A 1 917 ? -34.702 -5.267 41.290 1.00 90.38 917 MET A O 1
ATOM 6974 N N . GLU A 1 918 ? -35.997 -4.387 39.670 1.00 91.75 918 GLU A N 1
ATOM 6975 C CA . GLU A 1 918 ? -36.742 -5.619 39.364 1.00 91.75 918 GLU A CA 1
ATOM 6976 C C . GLU A 1 918 ? -35.787 -6.755 38.978 1.00 91.75 918 GLU A C 1
ATOM 6978 O O . GLU A 1 918 ? -35.876 -7.838 39.548 1.00 91.75 918 GLU A O 1
ATOM 6983 N N . LEU A 1 919 ? -34.819 -6.487 38.094 1.00 91.50 919 LEU A N 1
ATOM 6984 C CA . LEU A 1 919 ? -33.850 -7.474 37.593 1.00 91.50 919 LEU A CA 1
ATOM 6985 C C . LEU A 1 919 ? -32.940 -8.073 38.678 1.00 91.50 919 LEU A C 1
ATOM 6987 O O . LEU A 1 919 ? -32.359 -9.143 38.483 1.00 91.50 919 LEU A O 1
ATOM 6991 N N . THR A 1 920 ? -32.846 -7.440 39.852 1.00 89.69 920 THR A N 1
ATOM 6992 C CA . THR A 1 920 ? -32.118 -8.009 40.998 1.00 89.69 920 THR A CA 1
ATOM 6993 C C . THR A 1 920 ? -32.884 -9.120 41.727 1.00 89.69 920 THR A C 1
ATOM 6995 O O . THR A 1 920 ? -32.275 -9.883 42.479 1.00 89.69 920 THR A O 1
ATOM 6998 N N . LEU A 1 921 ? -34.194 -9.254 41.496 1.00 89.56 921 LEU A N 1
ATOM 6999 C CA . LEU A 1 921 ? -35.069 -10.191 42.201 1.00 89.56 921 LEU A CA 1
ATOM 7000 C C . LEU A 1 921 ? -35.142 -11.573 41.512 1.00 89.56 921 LEU A C 1
ATOM 7002 O O . LEU A 1 921 ? -34.892 -11.687 40.309 1.00 89.56 921 LEU A O 1
ATOM 7006 N N . PRO A 1 922 ? -35.498 -12.645 42.246 1.00 83.88 922 PRO A N 1
ATOM 7007 C CA . PRO A 1 922 ? -35.857 -13.933 41.646 1.00 83.88 922 PRO A CA 1
ATOM 7008 C C . PRO A 1 922 ? -37.112 -13.817 40.768 1.00 83.88 922 PRO A C 1
ATOM 7010 O O . PRO A 1 922 ? -38.030 -13.075 41.116 1.00 83.88 922 PRO A O 1
ATOM 7013 N N . GLY A 1 923 ? -37.173 -14.555 39.654 1.00 84.94 923 GLY A N 1
ATOM 7014 C CA . GLY A 1 923 ? -38.312 -14.501 38.724 1.00 84.94 923 GLY A CA 1
ATOM 7015 C C . GLY A 1 923 ? -38.390 -13.224 37.880 1.00 84.94 923 GLY A C 1
ATOM 7016 O O . GLY A 1 923 ? -39.392 -13.000 37.203 1.00 84.94 923 GLY A O 1
ATOM 7017 N N . ALA A 1 924 ? -37.373 -12.359 37.939 1.00 91.69 924 ALA A N 1
ATOM 7018 C CA . ALA A 1 924 ? -37.360 -11.113 37.187 1.00 91.69 924 ALA A CA 1
ATOM 7019 C C . ALA A 1 924 ? -37.377 -11.359 35.678 1.00 91.69 924 ALA A C 1
ATOM 7021 O O . ALA A 1 924 ? -36.777 -12.320 35.187 1.00 91.69 924 ALA A O 1
ATOM 7022 N N . ARG A 1 925 ? -38.022 -10.45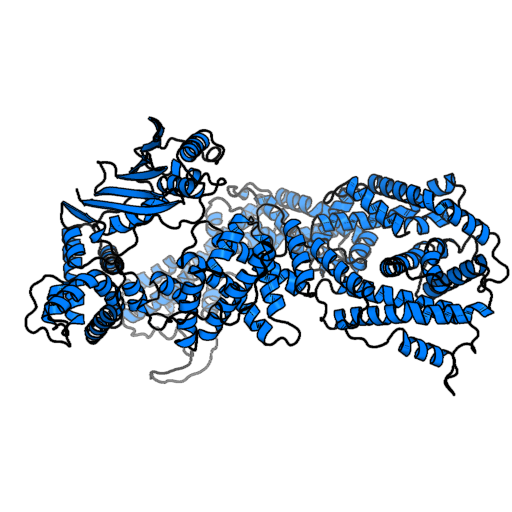9 34.934 1.00 92.94 925 ARG A N 1
ATOM 7023 C CA . ARG A 1 925 ? -38.221 -10.612 33.494 1.00 92.94 925 ARG A CA 1
ATOM 7024 C C . ARG A 1 925 ? -37.780 -9.359 32.754 1.00 92.94 925 ARG A C 1
ATOM 7026 O O . ARG A 1 925 ? -38.064 -8.260 33.198 1.00 92.94 925 ARG A O 1
ATOM 7033 N N . LEU A 1 926 ? -37.138 -9.510 31.605 1.00 90.81 926 LEU A N 1
ATOM 7034 C CA . LEU A 1 926 ? -36.810 -8.438 30.669 1.00 90.81 926 LEU A CA 1
ATOM 7035 C C . LEU A 1 926 ? -37.523 -8.717 29.344 1.00 90.81 926 LEU A C 1
ATOM 7037 O O . LEU A 1 926 ? -37.434 -9.827 28.819 1.00 90.81 926 LEU A O 1
ATOM 7041 N N . THR A 1 927 ? -38.247 -7.735 28.820 1.00 88.88 927 THR A N 1
ATOM 7042 C CA . THR A 1 927 ? -39.028 -7.848 27.580 1.00 88.88 927 THR A CA 1
ATOM 7043 C C . THR A 1 927 ? -38.633 -6.777 26.570 1.00 88.88 927 THR A C 1
ATOM 7045 O O . THR A 1 927 ? -37.915 -5.838 26.906 1.00 88.88 927 THR A O 1
ATOM 7048 N N . GLN A 1 928 ? -39.109 -6.901 25.328 1.00 79.69 928 GLN A N 1
ATOM 7049 C CA . GLN A 1 928 ? -38.859 -5.907 24.279 1.00 79.69 928 GLN A CA 1
ATOM 7050 C C . GLN A 1 928 ? -39.288 -4.486 24.687 1.00 79.69 928 GLN A C 1
ATOM 7052 O O . GLN A 1 928 ? -38.590 -3.530 24.366 1.00 79.69 928 GLN A O 1
ATOM 7057 N N . ASP A 1 929 ? -40.379 -4.342 25.445 1.00 78.44 929 ASP A N 1
ATOM 7058 C CA . ASP A 1 929 ? -40.887 -3.035 25.888 1.00 78.44 929 ASP A CA 1
ATOM 7059 C C . ASP A 1 929 ? -39.978 -2.336 26.908 1.00 78.44 929 ASP A C 1
ATOM 7061 O O . ASP A 1 929 ? -40.049 -1.110 27.056 1.00 78.44 929 ASP A O 1
ATOM 7065 N N . ASP A 1 930 ? -39.137 -3.110 27.602 1.00 79.94 930 ASP A N 1
ATOM 7066 C CA . ASP A 1 930 ? -38.202 -2.629 28.619 1.00 79.94 930 ASP A CA 1
ATOM 7067 C C . ASP A 1 930 ? -36.881 -2.127 28.014 1.00 79.94 930 ASP A C 1
ATOM 7069 O O . ASP A 1 930 ? -36.158 -1.374 28.667 1.00 79.94 930 ASP A O 1
ATOM 7073 N N . VAL A 1 931 ? -36.543 -2.551 26.792 1.00 73.81 931 VAL A N 1
ATOM 7074 C CA . VAL A 1 931 ? -35.239 -2.302 26.166 1.00 73.81 931 VAL A CA 1
ATOM 7075 C C . VAL A 1 931 ? -35.336 -1.121 25.201 1.00 73.81 931 VAL A C 1
ATOM 7077 O O . VAL A 1 931 ? -36.114 -1.126 24.253 1.00 73.81 931 VAL A O 1
ATOM 7080 N N . ALA A 1 932 ? -34.509 -0.097 25.422 1.00 65.19 932 ALA A N 1
ATOM 7081 C CA . ALA A 1 932 ? -34.447 1.103 24.579 1.00 65.19 932 ALA A CA 1
ATOM 7082 C C . ALA A 1 932 ? -33.445 0.985 23.409 1.00 65.19 932 ALA A C 1
ATOM 7084 O O . ALA A 1 932 ? -33.044 1.995 22.840 1.00 65.19 932 ALA A O 1
ATOM 7085 N N . VAL A 1 933 ? -33.003 -0.231 23.082 1.00 64.81 933 VAL A N 1
ATOM 7086 C CA . VAL A 1 933 ? -32.021 -0.531 22.029 1.00 64.81 933 VAL A CA 1
ATOM 7087 C C . VAL A 1 933 ? -32.701 -1.370 20.954 1.00 64.81 933 VAL A C 1
ATOM 7089 O O . VAL A 1 933 ? -33.504 -2.245 21.274 1.00 64.81 933 VAL A O 1
ATOM 7092 N N . ASP A 1 934 ? -32.376 -1.116 19.687 1.00 68.06 934 ASP A N 1
ATOM 7093 C CA . ASP A 1 934 ? -32.837 -1.953 18.581 1.00 68.06 934 ASP A CA 1
ATOM 7094 C C . ASP A 1 934 ? -32.329 -3.396 18.756 1.00 68.06 934 ASP A C 1
ATOM 7096 O O . ASP A 1 934 ? -31.125 -3.649 18.839 1.00 68.06 934 ASP A O 1
ATOM 7100 N N . LEU A 1 935 ? -33.274 -4.334 18.849 1.00 73.38 935 LEU A N 1
ATOM 7101 C CA . LEU A 1 935 ? -33.024 -5.769 18.990 1.00 73.38 935 LEU A CA 1
ATOM 7102 C C . LEU A 1 935 ? -32.932 -6.484 17.639 1.00 73.38 935 LEU A C 1
ATOM 7104 O O . LEU A 1 935 ? -32.891 -7.713 17.616 1.00 73.38 935 LEU A O 1
ATOM 7108 N N . GLY A 1 936 ? -32.939 -5.754 16.521 1.00 69.38 936 GLY A N 1
ATOM 7109 C CA . GLY A 1 936 ? -32.644 -6.301 15.204 1.00 69.38 936 GLY A CA 1
ATOM 7110 C C . GLY A 1 936 ? -31.307 -7.049 15.181 1.00 69.38 936 GLY A C 1
ATOM 7111 O O . GLY A 1 936 ? -30.390 -6.765 15.956 1.00 69.38 936 GLY A O 1
ATOM 7112 N N . MET A 1 937 ? -31.184 -8.027 14.278 1.00 72.50 937 MET A N 1
ATOM 7113 C CA . MET A 1 937 ? -29.913 -8.726 14.085 1.00 72.50 937 MET A CA 1
ATOM 7114 C C . MET A 1 937 ? -28.811 -7.707 13.777 1.00 72.50 937 MET A C 1
ATOM 7116 O O . MET A 1 937 ? -29.007 -6.803 12.961 1.00 72.50 937 MET A O 1
ATOM 7120 N N . SER A 1 938 ? -27.670 -7.846 14.462 1.00 55.66 938 SER A N 1
ATOM 7121 C CA . SER A 1 938 ? -26.542 -6.918 14.342 1.00 55.66 938 SER A CA 1
ATOM 7122 C C . SER A 1 938 ? -26.080 -6.791 12.890 1.00 55.66 938 SER A C 1
ATOM 7124 O O . SER A 1 938 ? -26.146 -7.737 12.115 1.00 55.66 938 SER A O 1
ATOM 7126 N N . SER A 1 939 ? -25.547 -5.639 12.496 1.00 43.94 939 SER A N 1
ATOM 7127 C CA . SER A 1 939 ? -24.950 -5.455 11.168 1.00 43.94 939 SER A CA 1
ATOM 7128 C C . SER A 1 939 ? -23.535 -6.044 11.074 1.00 43.94 939 SER A C 1
ATOM 7130 O O . SER A 1 939 ? -22.670 -5.437 10.451 1.00 43.94 939 SER A O 1
ATOM 7132 N N . LEU A 1 940 ? -23.257 -7.195 11.707 1.00 40.78 940 LEU A N 1
ATOM 7133 C CA . LEU A 1 940 ? -21.986 -7.907 11.521 1.00 40.78 940 LEU A CA 1
ATOM 7134 C C . LEU A 1 940 ? -21.801 -8.215 10.026 1.00 40.78 940 LEU A C 1
ATOM 7136 O O . LEU A 1 940 ? -22.695 -8.748 9.372 1.00 40.78 940 LEU A O 1
ATOM 7140 N N . ARG A 1 941 ? -20.677 -7.729 9.486 1.00 48.84 941 ARG A N 1
ATOM 7141 C CA . ARG A 1 941 ? -20.650 -7.094 8.159 1.00 48.84 941 ARG A CA 1
ATOM 7142 C C . ARG A 1 941 ? -20.416 -8.023 6.973 1.00 48.84 941 ARG A C 1
ATOM 7144 O O . ARG A 1 941 ? -20.750 -7.601 5.879 1.00 48.84 941 ARG A O 1
ATOM 7151 N N . ASP A 1 942 ? -19.925 -9.250 7.154 1.00 50.97 942 ASP A N 1
ATOM 7152 C CA . ASP A 1 942 ? -19.652 -10.157 6.027 1.00 50.97 942 ASP A CA 1
ATOM 7153 C C . ASP A 1 942 ? -20.079 -11.602 6.304 1.00 50.97 942 ASP A C 1
ATOM 7155 O O . ASP A 1 942 ? -19.402 -12.366 6.993 1.00 50.97 942 ASP A O 1
ATOM 7159 N N . TYR A 1 943 ? -21.206 -11.976 5.700 1.00 59.62 943 TYR A N 1
ATOM 7160 C CA . TYR A 1 943 ? -21.673 -13.350 5.556 1.00 59.62 943 TYR A CA 1
ATOM 7161 C C . TYR A 1 943 ? -21.557 -13.710 4.077 1.00 59.62 943 TYR A C 1
ATOM 7163 O O . TYR A 1 943 ? -22.504 -13.550 3.307 1.00 59.62 943 TYR A O 1
ATOM 7171 N N . THR A 1 944 ? -20.354 -14.102 3.667 1.00 61.72 944 THR A N 1
ATOM 7172 C CA . THR A 1 944 ? -20.030 -14.371 2.266 1.00 61.72 944 THR A CA 1
ATOM 7173 C C . THR A 1 944 ? -20.032 -15.874 2.000 1.00 61.72 944 THR A C 1
ATOM 7175 O O . THR A 1 944 ? -19.890 -16.681 2.926 1.00 61.72 944 THR A O 1
ATOM 7178 N N . PRO A 1 945 ? -20.148 -16.288 0.730 1.00 62.59 945 PRO A N 1
ATOM 7179 C CA . PRO A 1 945 ? -19.860 -17.666 0.350 1.00 62.59 945 PRO A CA 1
ATOM 7180 C C . PRO A 1 945 ? -18.478 -18.135 0.848 1.00 62.59 945 PRO A C 1
ATOM 7182 O O . PRO A 1 945 ? -18.360 -19.256 1.339 1.00 62.59 945 PRO A O 1
ATOM 7185 N N . ASP A 1 946 ? -17.472 -17.250 0.838 1.00 62.22 946 ASP A N 1
ATOM 7186 C CA . ASP A 1 946 ? -16.085 -17.551 1.234 1.00 62.22 946 ASP A CA 1
ATOM 7187 C C . ASP A 1 946 ? -15.908 -17.883 2.721 1.00 62.22 946 ASP A C 1
ATOM 7189 O O . ASP A 1 946 ? -14.908 -18.485 3.107 1.00 62.22 946 ASP A O 1
ATOM 7193 N N . ASN A 1 947 ? -16.869 -17.515 3.571 1.00 63.12 947 ASN A N 1
ATOM 7194 C CA . ASN A 1 947 ? -16.882 -17.892 4.984 1.00 63.12 947 ASN A CA 1
ATOM 7195 C C . ASN A 1 947 ? -18.099 -18.751 5.365 1.00 63.12 947 ASN A C 1
ATOM 7197 O O . ASN A 1 947 ? -18.390 -18.906 6.552 1.00 63.12 947 ASN A O 1
ATOM 7201 N N . ALA A 1 948 ? -18.792 -19.320 4.369 1.00 65.50 948 ALA A N 1
ATOM 7202 C CA . ALA A 1 948 ? -20.059 -20.035 4.522 1.00 65.50 948 ALA A CA 1
ATOM 7203 C C . ALA A 1 948 ? -21.046 -19.285 5.429 1.00 65.50 948 ALA A C 1
ATOM 7205 O O . ALA A 1 948 ? -21.666 -19.877 6.313 1.00 65.50 948 ALA A O 1
ATOM 7206 N N . TYR A 1 949 ? -21.169 -17.970 5.233 1.00 70.69 949 TYR A N 1
ATOM 7207 C CA . TYR A 1 949 ? -22.041 -17.116 6.033 1.00 70.69 949 TYR A CA 1
ATOM 7208 C C . TYR A 1 949 ? -21.693 -17.217 7.536 1.00 70.69 949 TYR A C 1
ATOM 7210 O O . TYR A 1 949 ? -22.552 -17.482 8.376 1.00 70.69 949 TYR A O 1
ATOM 7218 N N . GLY A 1 950 ? -20.409 -17.084 7.883 1.00 71.94 950 GLY A N 1
ATOM 7219 C CA . GLY A 1 950 ? -19.896 -17.130 9.262 1.00 71.94 950 GLY A CA 1
ATOM 7220 C C . GLY A 1 950 ? -20.036 -18.484 9.979 1.00 71.94 950 GLY A C 1
ATOM 7221 O O . GLY A 1 950 ? -19.473 -18.668 11.061 1.00 71.94 950 GLY A O 1
ATOM 7222 N N . LEU A 1 951 ? -20.734 -19.457 9.380 1.00 74.38 951 LEU A N 1
ATOM 7223 C CA . LEU A 1 951 ? -20.989 -20.763 9.979 1.00 74.38 951 LEU A CA 1
ATOM 7224 C C . LEU A 1 951 ? -19.691 -21.525 10.225 1.00 74.38 951 LEU A C 1
ATOM 7226 O O . LEU A 1 951 ? -19.539 -22.107 11.289 1.00 74.38 951 LEU A O 1
ATOM 7230 N N . THR A 1 952 ? -18.721 -21.480 9.311 1.00 76.19 952 THR A N 1
ATOM 7231 C CA . THR A 1 952 ? -17.438 -22.187 9.495 1.00 76.19 952 THR A CA 1
ATOM 7232 C C . THR A 1 952 ? -16.708 -21.712 10.753 1.00 76.19 952 THR A C 1
ATOM 7234 O O . THR A 1 952 ? -16.171 -22.508 11.519 1.00 76.19 952 THR A O 1
ATOM 7237 N N . THR A 1 953 ? -16.736 -20.414 11.054 1.00 71.06 953 THR A N 1
ATOM 7238 C CA . THR A 1 953 ? -16.050 -19.873 12.238 1.00 71.06 953 THR A CA 1
ATOM 7239 C C . THR A 1 953 ? -16.788 -20.227 13.533 1.00 71.06 953 THR A C 1
ATOM 7241 O O . THR A 1 953 ? -16.155 -20.587 14.533 1.00 71.06 953 THR A O 1
ATOM 7244 N N . ASP A 1 954 ? -18.121 -20.181 13.503 1.00 73.06 954 ASP A N 1
ATOM 7245 C CA . ASP A 1 954 ? -18.962 -20.226 14.700 1.00 73.06 954 ASP A CA 1
ATOM 7246 C C . ASP A 1 954 ? -19.520 -21.614 15.032 1.00 73.06 954 ASP A C 1
ATOM 7248 O O . ASP A 1 954 ? -19.790 -21.895 16.202 1.00 73.06 954 ASP A O 1
ATOM 7252 N N . PHE A 1 955 ? -19.666 -22.505 14.048 1.00 75.19 955 PHE A N 1
ATOM 7253 C CA . PHE A 1 955 ? -20.317 -23.810 14.206 1.00 75.19 955 PHE A CA 1
ATOM 7254 C C . PHE A 1 955 ? -19.619 -24.667 15.263 1.00 75.19 955 PHE A C 1
ATOM 7256 O O . PHE A 1 955 ? -20.272 -25.151 16.184 1.00 75.19 955 PHE A O 1
ATOM 7263 N N . ARG A 1 956 ? -18.281 -24.771 15.209 1.00 71.38 956 ARG A N 1
ATOM 7264 C CA . ARG A 1 956 ? -17.482 -25.518 16.205 1.00 71.38 956 ARG A CA 1
ATOM 7265 C C . ARG A 1 956 ? -17.478 -24.880 17.595 1.00 71.38 956 ARG A C 1
ATOM 7267 O O . ARG A 1 956 ? -17.210 -25.552 18.586 1.00 71.38 956 ARG A O 1
ATOM 7274 N N . ARG A 1 957 ? -17.709 -23.566 17.655 1.00 71.94 957 ARG A N 1
ATOM 7275 C CA . ARG A 1 957 ? -17.667 -22.779 18.888 1.00 71.94 957 ARG A CA 1
ATOM 7276 C C . ARG A 1 957 ? -18.998 -22.818 19.629 1.00 71.94 957 ARG A C 1
ATOM 7278 O O . ARG A 1 957 ? -19.045 -22.383 20.765 1.00 71.94 957 ARG A O 1
ATOM 7285 N N . ARG A 1 958 ? -20.086 -23.300 19.027 1.00 75.88 958 ARG A N 1
ATOM 7286 C CA . ARG A 1 958 ? -21.381 -23.400 19.712 1.00 75.88 958 ARG A CA 1
ATOM 7287 C C . ARG A 1 958 ? -21.402 -24.550 20.717 1.00 75.88 958 ARG A C 1
ATOM 7289 O O . ARG A 1 958 ? -20.721 -25.563 20.565 1.00 75.88 958 ARG A O 1
ATOM 7296 N N . GLY A 1 959 ? -22.218 -24.391 21.752 1.00 75.12 959 GLY A N 1
ATOM 7297 C CA . GLY A 1 959 ? -22.367 -25.379 22.806 1.00 75.12 959 GLY A CA 1
ATOM 7298 C C . GLY A 1 959 ? -22.957 -26.671 22.252 1.00 75.12 959 GLY A C 1
ATOM 7299 O O . GLY A 1 959 ? -23.797 -26.642 21.351 1.00 75.12 959 GLY A O 1
ATOM 7300 N N . ARG A 1 960 ? -22.521 -27.817 22.783 1.00 75.56 960 ARG A N 1
ATOM 7301 C CA . ARG A 1 960 ? -22.866 -29.148 22.246 1.00 75.56 960 ARG A CA 1
ATOM 7302 C C . ARG A 1 960 ? -24.364 -29.469 22.264 1.00 75.56 960 ARG A C 1
ATOM 7304 O O . ARG A 1 960 ? -24.785 -30.340 21.515 1.00 75.56 960 ARG A O 1
ATOM 7311 N N . ASN A 1 961 ? -25.161 -28.770 23.075 1.00 78.75 961 ASN A N 1
ATOM 7312 C CA . ASN A 1 961 ? -26.616 -28.955 23.121 1.00 78.75 961 ASN A CA 1
ATOM 7313 C C . ASN A 1 961 ? -27.368 -28.005 22.170 1.00 78.75 961 ASN A C 1
ATOM 7315 O O . ASN A 1 961 ? -28.594 -27.959 22.188 1.00 78.75 961 ASN A O 1
ATOM 7319 N N . THR A 1 962 ? -26.657 -27.216 21.362 1.00 83.19 962 THR A N 1
ATOM 7320 C CA . THR A 1 962 ? -27.265 -26.347 20.349 1.00 83.19 962 THR A CA 1
ATOM 7321 C C . THR A 1 962 ? -27.939 -27.204 19.279 1.00 83.19 962 THR A C 1
ATOM 7323 O O . THR A 1 962 ? -27.312 -28.086 18.690 1.00 83.19 962 THR A O 1
ATOM 7326 N N . VAL A 1 963 ? -29.207 -26.921 18.992 1.00 87.50 963 VAL A N 1
ATOM 7327 C CA . VAL A 1 963 ? -29.952 -27.531 17.885 1.00 87.50 963 VAL A CA 1
ATOM 7328 C C . VAL A 1 963 ? -30.236 -26.461 16.843 1.00 87.50 963 VAL A C 1
ATOM 7330 O O . VAL A 1 963 ? -30.711 -25.380 17.172 1.00 87.50 963 VAL A O 1
ATOM 7333 N N . MET A 1 964 ? -29.932 -26.756 15.587 1.00 89.12 964 MET A N 1
ATOM 7334 C CA . MET A 1 964 ? -30.213 -25.900 14.441 1.00 89.12 964 MET A CA 1
ATOM 7335 C C . MET A 1 964 ? -31.205 -26.626 13.549 1.00 89.12 964 MET A C 1
ATOM 7337 O O . MET A 1 964 ? -30.923 -27.726 13.073 1.00 89.12 964 MET A O 1
ATOM 7341 N N . ARG A 1 965 ? -32.383 -26.039 13.369 1.00 93.88 965 ARG A N 1
ATOM 7342 C CA . ARG A 1 965 ? -33.502 -26.659 12.667 1.00 93.88 965 ARG A CA 1
ATOM 7343 C C . ARG A 1 965 ? -34.037 -25.726 11.589 1.00 93.88 965 ARG A C 1
ATOM 7345 O O . ARG A 1 965 ? -34.202 -24.537 11.830 1.00 93.88 965 ARG A O 1
ATOM 7352 N N . PHE A 1 966 ? -34.316 -26.280 10.422 1.00 94.81 966 PHE A N 1
ATOM 7353 C CA . PHE A 1 966 ? -34.867 -25.592 9.264 1.00 94.81 966 PHE A CA 1
ATOM 7354 C C . PHE A 1 966 ? -36.114 -26.346 8.811 1.00 94.81 966 PHE A C 1
ATOM 7356 O O . PHE A 1 966 ? -36.071 -27.567 8.670 1.00 94.81 966 PHE A O 1
ATOM 7363 N N . GLU A 1 967 ? -37.216 -25.634 8.616 1.00 95.06 967 GLU A N 1
ATOM 7364 C CA . GLU A 1 967 ? -38.507 -26.182 8.209 1.00 95.06 967 GLU A CA 1
ATOM 7365 C C . GLU A 1 967 ? -39.045 -25.377 7.024 1.00 95.06 967 GLU A C 1
ATOM 7367 O O . GLU A 1 967 ? -39.436 -24.217 7.168 1.00 95.06 967 GLU A O 1
ATOM 7372 N N . ALA A 1 968 ? -39.043 -25.986 5.841 1.00 91.00 968 ALA A N 1
ATOM 7373 C CA . ALA A 1 968 ? -39.599 -25.398 4.631 1.00 91.00 968 ALA A CA 1
ATOM 7374 C C . ALA A 1 968 ? -41.133 -25.510 4.614 1.00 91.00 968 ALA A C 1
ATOM 7376 O O . ALA A 1 968 ? -41.709 -26.439 5.189 1.00 91.00 968 ALA A O 1
ATOM 7377 N N . SER A 1 969 ? -41.804 -24.600 3.902 1.00 89.38 969 SER A N 1
ATOM 7378 C CA . SER A 1 969 ? -43.274 -24.595 3.802 1.00 89.38 969 SER A CA 1
ATOM 7379 C C . SER A 1 969 ? -43.829 -25.820 3.058 1.00 89.38 969 SER A C 1
ATOM 7381 O O . SER A 1 969 ? -44.983 -26.195 3.252 1.00 89.38 969 SER A O 1
ATOM 7383 N N . ASP A 1 970 ? -42.993 -26.490 2.259 1.00 88.00 970 ASP A N 1
ATOM 7384 C CA . ASP A 1 970 ? -43.305 -27.734 1.543 1.00 88.00 970 ASP A CA 1
ATOM 7385 C C . ASP A 1 970 ? -43.142 -29.014 2.392 1.00 88.00 970 ASP A C 1
ATOM 7387 O O . ASP A 1 970 ? -43.346 -30.124 1.894 1.00 88.00 970 ASP A O 1
ATOM 7391 N N . GLY A 1 971 ? -42.792 -28.874 3.675 1.00 84.38 971 GLY A N 1
ATOM 7392 C CA . GLY A 1 971 ? -42.645 -29.980 4.621 1.00 84.38 971 GLY A CA 1
ATOM 7393 C C . GLY A 1 971 ? -41.248 -30.603 4.685 1.00 84.38 971 GLY A C 1
ATOM 7394 O O . GLY A 1 971 ? -41.052 -31.551 5.450 1.00 84.38 971 GLY A O 1
ATOM 7395 N N . ARG A 1 972 ? -40.257 -30.100 3.932 1.00 90.62 972 ARG A N 1
ATOM 7396 C CA . ARG A 1 972 ? -38.853 -30.511 4.104 1.00 90.62 972 ARG A CA 1
ATOM 7397 C C . ARG A 1 972 ? -38.291 -29.968 5.420 1.00 90.62 972 ARG A C 1
ATOM 7399 O O . ARG A 1 972 ? -38.492 -28.805 5.757 1.00 90.62 972 ARG A O 1
ATOM 7406 N N . VAL A 1 973 ? -37.557 -30.811 6.148 1.00 92.62 973 VAL A N 1
ATOM 7407 C CA . VAL A 1 973 ? -36.949 -30.458 7.438 1.00 92.62 973 VAL A CA 1
ATOM 7408 C C . VAL A 1 973 ? -35.485 -30.881 7.464 1.00 92.62 973 VAL A C 1
ATOM 7410 O O . VAL A 1 973 ? -35.176 -32.039 7.184 1.00 92.62 973 VAL A O 1
ATOM 7413 N N . LEU A 1 974 ? -34.600 -29.965 7.857 1.00 93.38 974 LEU A N 1
ATOM 7414 C CA . LEU A 1 974 ? -33.203 -30.243 8.188 1.00 93.38 974 LEU A CA 1
ATOM 7415 C C . LEU A 1 974 ? -32.974 -29.949 9.673 1.00 93.38 974 LEU A C 1
ATOM 7417 O O . LEU A 1 974 ? -33.348 -28.889 10.168 1.00 93.38 974 LEU A O 1
ATOM 7421 N N . GLN A 1 975 ? -32.339 -30.871 10.393 1.00 92.00 975 GLN A N 1
ATOM 7422 C CA . GLN A 1 975 ? -31.939 -30.658 11.783 1.00 92.00 975 GLN A CA 1
ATOM 7423 C C . GLN A 1 975 ? -30.496 -31.108 11.985 1.00 92.00 975 GLN A C 1
ATOM 7425 O O . GLN A 1 975 ? -30.130 -32.218 11.610 1.00 92.00 975 GLN A O 1
ATOM 7430 N N . THR A 1 976 ? -29.693 -30.258 12.615 1.00 87.62 976 THR A N 1
ATOM 7431 C CA . THR A 1 976 ? -28.280 -30.518 12.890 1.00 87.62 976 THR A CA 1
ATOM 7432 C C . THR A 1 976 ? -27.851 -29.900 14.224 1.00 87.62 976 THR A C 1
ATOM 7434 O O . THR A 1 976 ? -28.542 -29.049 14.785 1.00 87.62 976 THR A O 1
ATOM 7437 N N . SER A 1 977 ? -26.709 -30.335 14.743 1.00 83.44 977 SER A N 1
ATOM 7438 C CA . SER A 1 977 ? -26.098 -29.848 15.984 1.00 83.44 977 SER A CA 1
ATOM 7439 C C . SER A 1 977 ? -24.583 -29.760 15.804 1.00 83.44 977 SER A C 1
ATOM 7441 O O . SER A 1 977 ? -24.044 -30.505 14.989 1.00 83.44 977 SER A O 1
ATOM 7443 N N . PRO A 1 978 ? -23.867 -28.896 16.547 1.00 77.00 978 PRO A N 1
ATOM 7444 C CA . PRO A 1 978 ? -22.408 -28.850 16.501 1.00 77.00 978 PRO A CA 1
ATOM 7445 C C . PRO A 1 978 ? -21.766 -30.214 16.806 1.00 77.00 978 PRO A C 1
ATOM 7447 O O . PRO A 1 978 ? -22.036 -30.817 17.846 1.00 77.00 978 PRO A O 1
ATOM 7450 N N . PHE A 1 979 ? -20.878 -30.684 15.926 1.00 73.69 979 PHE A N 1
ATOM 7451 C CA . PHE A 1 979 ? -20.066 -31.897 16.097 1.00 73.69 979 PHE A CA 1
ATOM 7452 C C . PHE A 1 979 ? -18.582 -31.594 15.831 1.00 73.69 979 PHE A C 1
ATOM 7454 O O . PHE A 1 979 ? -18.229 -30.522 15.342 1.00 73.69 979 PHE A O 1
ATOM 7461 N N . GLY A 1 980 ? -17.689 -32.509 16.218 1.00 70.81 980 GLY A N 1
ATOM 7462 C CA . GLY A 1 980 ? -16.243 -32.286 16.122 1.00 70.81 980 GLY A CA 1
ATOM 7463 C C . GLY A 1 980 ? -15.729 -32.374 14.684 1.00 70.81 980 GLY A C 1
ATOM 7464 O O . GLY A 1 980 ? -15.622 -33.478 14.162 1.00 70.81 980 GLY A O 1
ATOM 7465 N N . ILE A 1 981 ? -15.373 -31.231 14.090 1.00 75.50 981 ILE A N 1
ATOM 7466 C CA . ILE A 1 981 ? -14.659 -31.116 12.805 1.00 75.50 981 ILE A CA 1
ATOM 7467 C C . ILE A 1 981 ? -13.236 -30.592 13.089 1.00 75.50 981 ILE A C 1
ATOM 7469 O O . ILE A 1 981 ? -13.113 -29.605 13.823 1.00 75.50 981 ILE A O 1
ATOM 7473 N N . PRO A 1 982 ? -12.163 -31.214 12.560 1.00 78.00 982 PRO A N 1
ATOM 7474 C CA . PRO A 1 982 ? -10.794 -30.701 12.678 1.00 78.00 982 PRO A CA 1
ATOM 7475 C C . PRO A 1 982 ? -10.599 -29.336 11.997 1.00 78.00 982 PRO A C 1
ATOM 7477 O O . PRO A 1 982 ? -11.214 -29.053 10.974 1.00 78.00 982 PRO A O 1
ATOM 7480 N N . ASP A 1 983 ? -9.668 -28.515 12.492 1.00 72.81 983 ASP A N 1
ATOM 7481 C CA . ASP A 1 983 ? -9.425 -27.160 11.955 1.00 72.81 983 ASP A CA 1
ATOM 7482 C C . ASP A 1 983 ? -9.024 -27.151 10.473 1.00 72.81 983 ASP A C 1
ATOM 7484 O O . ASP A 1 983 ? -9.398 -26.235 9.746 1.00 72.81 983 ASP A O 1
ATOM 7488 N N . ALA A 1 984 ? -8.325 -28.192 10.011 1.00 78.12 984 ALA A N 1
ATOM 7489 C CA . ALA A 1 984 ? -7.954 -28.357 8.605 1.00 78.12 984 ALA A CA 1
ATOM 7490 C C . ALA A 1 984 ? -9.159 -28.625 7.680 1.00 78.12 984 ALA A C 1
ATOM 7492 O O . ALA A 1 984 ? -9.087 -28.347 6.486 1.00 78.12 984 ALA A O 1
ATOM 7493 N N . GLU A 1 985 ? -10.257 -29.156 8.224 1.00 78.88 985 GLU A N 1
ATOM 7494 C CA . GLU A 1 985 ? -11.476 -29.520 7.490 1.00 78.88 985 GLU A CA 1
ATOM 7495 C C . GLU A 1 985 ? -12.590 -28.471 7.652 1.00 78.88 985 GLU A C 1
ATOM 7497 O O . GLU A 1 985 ? -13.613 -28.532 6.971 1.00 78.88 985 GLU A O 1
ATOM 7502 N N . ASN A 1 986 ? -12.393 -27.471 8.517 1.00 79.06 986 ASN A N 1
ATOM 7503 C CA . ASN A 1 986 ? -13.352 -26.405 8.789 1.00 79.06 986 ASN A CA 1
ATOM 7504 C C . ASN A 1 986 ? -13.332 -25.308 7.706 1.00 79.06 986 ASN A C 1
ATOM 7506 O O . ASN A 1 986 ? -13.018 -24.144 7.963 1.00 79.06 986 ASN A O 1
ATOM 7510 N N . VAL A 1 987 ? -13.640 -25.706 6.475 1.00 81.94 987 VAL A N 1
ATOM 7511 C CA . VAL A 1 987 ? -13.634 -24.865 5.272 1.00 81.94 987 VAL A CA 1
ATOM 7512 C C . VAL A 1 987 ? -15.037 -24.788 4.653 1.00 81.94 987 VAL A C 1
ATOM 7514 O O . VAL A 1 987 ? -15.826 -25.715 4.837 1.00 81.94 987 VAL A O 1
ATOM 7517 N N . PRO A 1 988 ? -15.377 -23.727 3.892 1.00 78.69 988 PRO A N 1
ATOM 7518 C CA . PRO A 1 988 ? -16.710 -23.567 3.294 1.00 78.69 988 PRO A CA 1
ATOM 7519 C C . PRO A 1 988 ? -17.165 -24.731 2.407 1.00 78.69 988 PRO A C 1
ATOM 7521 O O . PRO A 1 988 ? -18.359 -24.985 2.299 1.00 78.69 988 PRO A O 1
ATOM 7524 N N . SER A 1 989 ? -16.219 -25.449 1.797 1.00 82.06 989 SER A N 1
ATOM 7525 C CA . SER A 1 989 ? -16.466 -26.604 0.927 1.00 82.06 989 SER A CA 1
ATOM 7526 C C . SER A 1 989 ? -16.767 -27.908 1.676 1.00 82.06 989 SER A C 1
ATOM 7528 O O . SER A 1 989 ? -16.932 -28.953 1.047 1.00 82.06 989 SER A O 1
ATOM 7530 N N . HIS A 1 990 ? -16.815 -27.893 3.012 1.00 85.19 990 HIS A N 1
ATOM 7531 C CA . HIS A 1 990 ? -17.153 -29.084 3.781 1.00 85.19 990 HIS A CA 1
ATOM 7532 C C . HIS A 1 990 ? -18.620 -29.501 3.512 1.00 85.19 990 HIS A C 1
ATOM 7534 O O . HIS A 1 990 ? -19.515 -28.659 3.645 1.00 85.19 990 HIS A O 1
ATOM 7540 N N . PRO A 1 991 ? -18.917 -30.790 3.229 1.00 86.12 991 PRO A N 1
ATOM 7541 C CA . PRO A 1 991 ? -20.255 -31.244 2.822 1.00 86.12 991 PRO A CA 1
ATOM 7542 C C . PRO A 1 991 ? -21.400 -30.815 3.748 1.00 86.12 991 PRO A C 1
ATOM 7544 O O . PRO A 1 991 ? -22.468 -30.436 3.282 1.00 86.12 991 PRO A O 1
ATOM 7547 N N . HIS A 1 992 ? -21.172 -30.817 5.062 1.00 82.19 992 HIS A N 1
ATOM 7548 C CA . HIS A 1 992 ? -22.174 -30.376 6.039 1.00 82.19 992 HIS A CA 1
ATOM 7549 C C . HIS A 1 992 ? -22.528 -28.885 5.957 1.00 82.19 992 HIS A C 1
ATOM 7551 O O . HIS A 1 992 ? -23.684 -28.530 6.173 1.00 82.19 992 HIS A O 1
ATOM 7557 N N . PHE A 1 993 ? -21.572 -28.003 5.642 1.00 85.88 993 PHE A N 1
ATOM 7558 C CA . PHE A 1 993 ? -21.893 -26.589 5.426 1.00 85.88 993 PHE A CA 1
ATOM 7559 C C . PHE A 1 993 ? -22.621 -26.402 4.098 1.00 85.88 993 PHE A C 1
ATOM 7561 O O . PHE A 1 993 ? -23.587 -25.646 4.050 1.00 85.88 993 PHE A O 1
ATOM 7568 N N . GLN A 1 994 ? -22.217 -27.146 3.064 1.00 86.12 994 GLN A N 1
ATOM 7569 C CA . GLN A 1 994 ? -22.907 -27.180 1.775 1.00 86.12 994 GLN A CA 1
ATOM 7570 C C . GLN A 1 994 ? -24.388 -27.556 1.953 1.00 86.12 994 GLN A C 1
ATOM 7572 O O . GLN A 1 994 ? -25.262 -26.828 1.503 1.00 86.12 994 GLN A O 1
ATOM 7577 N N . GLU A 1 995 ? -24.676 -28.619 2.712 1.00 88.38 995 GLU A N 1
ATOM 7578 C CA . GLU A 1 995 ? -26.038 -29.093 2.990 1.00 88.38 995 GLU A CA 1
ATOM 7579 C C . GLU A 1 995 ? -26.901 -28.041 3.710 1.00 88.38 995 GLU A C 1
ATOM 7581 O O . GLU A 1 995 ? -28.050 -27.812 3.329 1.00 88.38 995 GLU A O 1
ATOM 7586 N N . ILE A 1 996 ? -26.345 -27.355 4.718 1.00 88.62 996 ILE A N 1
ATOM 7587 C CA . ILE A 1 996 ? -27.039 -26.265 5.426 1.00 88.62 996 ILE A CA 1
ATOM 7588 C C . ILE A 1 996 ? -27.322 -25.098 4.472 1.00 88.62 996 ILE A C 1
ATOM 7590 O O . ILE A 1 996 ? -28.438 -24.576 4.451 1.00 88.62 996 ILE A O 1
ATOM 7594 N N . VAL A 1 997 ? -26.326 -24.685 3.683 1.00 88.00 997 VAL A N 1
ATOM 7595 C CA . VAL A 1 997 ? -26.437 -23.555 2.749 1.00 88.00 997 VAL A CA 1
ATOM 7596 C C . VAL A 1 997 ? -27.425 -23.858 1.622 1.00 88.00 997 VAL A C 1
ATOM 7598 O O . VAL A 1 997 ? -28.228 -22.990 1.281 1.00 88.00 997 VAL A O 1
ATOM 7601 N N . ASP A 1 998 ? -27.419 -25.075 1.082 1.00 89.06 998 ASP A N 1
ATOM 7602 C CA . ASP A 1 998 ? -28.333 -25.512 0.025 1.00 89.06 998 ASP A CA 1
ATOM 7603 C C . ASP A 1 998 ? -29.776 -25.584 0.537 1.00 89.06 998 ASP A C 1
ATOM 7605 O O . ASP A 1 998 ? -30.711 -25.117 -0.123 1.00 89.06 998 ASP A O 1
ATOM 7609 N N . HIS A 1 999 ? -29.976 -26.102 1.754 1.00 91.56 999 HIS A N 1
ATOM 7610 C CA . HIS A 1 999 ? -31.298 -26.135 2.370 1.00 91.56 999 HIS A CA 1
ATOM 7611 C C . HIS A 1 999 ? -31.822 -24.718 2.636 1.00 91.56 999 HIS A C 1
ATOM 7613 O O . HIS A 1 999 ? -32.944 -24.392 2.241 1.00 91.56 999 HIS A O 1
ATOM 7619 N N . ALA A 1 1000 ? -30.980 -23.848 3.202 1.00 89.69 1000 ALA A N 1
ATOM 7620 C CA . ALA A 1 1000 ? -31.269 -22.432 3.397 1.00 89.69 1000 ALA A CA 1
ATOM 7621 C C . ALA A 1 1000 ? -31.610 -21.720 2.077 1.00 89.69 1000 ALA A C 1
ATOM 7623 O O . ALA A 1 1000 ? -32.587 -20.974 1.998 1.00 89.69 1000 ALA A O 1
ATOM 7624 N N . GLN A 1 1001 ? -30.851 -21.982 1.012 1.00 88.69 1001 GLN A N 1
ATOM 7625 C CA . GLN A 1 1001 ? -31.120 -21.445 -0.320 1.00 88.69 1001 GLN A CA 1
ATOM 7626 C C . GLN A 1 1001 ? -32.497 -21.874 -0.830 1.00 88.69 1001 GLN A C 1
ATOM 7628 O O . GLN A 1 1001 ? -33.211 -21.054 -1.399 1.00 88.69 1001 GLN A O 1
ATOM 7633 N N . SER A 1 1002 ? -32.891 -23.126 -0.593 1.00 89.88 1002 SER A N 1
ATOM 7634 C CA . SER A 1 1002 ? -34.190 -23.644 -1.031 1.00 89.88 1002 SER A CA 1
ATOM 7635 C C . SER A 1 1002 ? -35.393 -23.064 -0.272 1.00 89.88 1002 SER A C 1
ATOM 7637 O O . SER A 1 1002 ? -36.514 -23.157 -0.762 1.00 89.88 1002 SER A O 1
ATOM 7639 N N . MET A 1 1003 ? -35.165 -22.469 0.904 1.00 91.62 1003 MET A N 1
ATOM 7640 C CA . MET A 1 1003 ? -36.183 -21.783 1.713 1.00 91.62 1003 MET A CA 1
ATOM 7641 C C . MET A 1 1003 ? -36.239 -20.269 1.461 1.00 91.62 1003 MET A C 1
ATOM 7643 O O . MET A 1 1003 ? -37.133 -19.598 1.973 1.00 91.62 1003 MET A O 1
ATOM 7647 N N . SER A 1 1004 ? -35.282 -19.713 0.717 1.00 88.00 1004 SER A N 1
ATOM 7648 C CA . SER A 1 1004 ? -35.117 -18.264 0.572 1.00 88.00 1004 SER A CA 1
ATOM 7649 C C . SER A 1 1004 ? -35.635 -17.768 -0.776 1.00 88.00 1004 SER A C 1
ATOM 7651 O O . SER A 1 1004 ? -35.321 -18.340 -1.817 1.00 88.00 1004 SER A O 1
ATOM 7653 N N . ALA A 1 1005 ? -36.365 -16.656 -0.769 1.00 84.12 1005 ALA A N 1
ATOM 7654 C CA . ALA A 1 1005 ? -36.834 -15.955 -1.963 1.00 84.12 1005 ALA A CA 1
ATOM 7655 C C . ALA A 1 1005 ? -35.750 -15.071 -2.609 1.00 84.12 1005 ALA A C 1
ATOM 7657 O O . ALA A 1 1005 ? -35.841 -14.750 -3.793 1.00 84.12 1005 ALA A O 1
ATOM 7658 N N . SER A 1 1006 ? -34.715 -14.683 -1.854 1.00 75.81 1006 SER A N 1
ATOM 7659 C CA . SER A 1 1006 ? -33.602 -13.862 -2.346 1.00 75.81 1006 SER A CA 1
ATOM 7660 C C . SER A 1 1006 ? -32.265 -14.203 -1.667 1.00 75.81 1006 SER A C 1
ATOM 7662 O O . SER A 1 1006 ? -32.249 -14.796 -0.579 1.00 75.81 1006 SER A O 1
ATOM 7664 N N . PRO A 1 1007 ? -31.121 -13.802 -2.261 1.00 72.19 1007 PRO A N 1
ATOM 7665 C CA . PRO A 1 1007 ? -29.813 -13.904 -1.612 1.00 72.19 1007 PRO A CA 1
ATOM 7666 C C . PRO A 1 1007 ? -29.734 -13.149 -0.276 1.00 72.19 1007 PRO A C 1
ATOM 7668 O O . PRO A 1 1007 ? -29.131 -13.658 0.671 1.00 72.19 1007 PRO A O 1
ATOM 7671 N N . ALA A 1 1008 ? -30.381 -11.982 -0.176 1.00 68.06 1008 ALA A N 1
ATOM 7672 C CA . ALA A 1 1008 ? -30.424 -11.174 1.042 1.00 68.06 1008 ALA A CA 1
ATOM 7673 C C . ALA A 1 1008 ? -31.174 -11.893 2.177 1.00 68.06 1008 ALA A C 1
ATOM 7675 O O . ALA A 1 1008 ? -30.658 -12.001 3.292 1.00 68.06 1008 ALA A O 1
ATOM 7676 N N . GLN A 1 1009 ? -32.343 -12.477 1.882 1.00 81.81 1009 GLN A N 1
ATOM 7677 C CA . GLN A 1 1009 ? -33.102 -13.272 2.854 1.00 81.81 1009 GLN A CA 1
ATOM 7678 C C . GLN A 1 1009 ? -32.303 -14.496 3.329 1.00 81.81 1009 GLN A C 1
ATOM 7680 O O . GLN A 1 1009 ? -32.272 -14.780 4.529 1.00 81.81 1009 GLN A O 1
ATOM 7685 N N . LYS A 1 1010 ? -31.580 -15.171 2.420 1.00 86.00 1010 LYS A N 1
ATOM 7686 C CA . LYS A 1 1010 ? -30.689 -16.289 2.772 1.00 86.00 1010 LYS A CA 1
ATOM 7687 C C . LYS A 1 1010 ? -29.588 -15.858 3.736 1.00 86.00 1010 LYS A C 1
ATOM 7689 O O . LYS A 1 1010 ? -29.375 -16.514 4.754 1.00 86.00 1010 LYS A O 1
ATOM 7694 N N . ALA A 1 1011 ? -28.883 -14.772 3.420 1.00 77.62 1011 ALA A N 1
ATOM 7695 C CA . ALA A 1 1011 ? -27.783 -14.283 4.244 1.00 77.62 1011 ALA A CA 1
ATOM 7696 C C . ALA A 1 1011 ? -28.262 -13.934 5.662 1.00 77.62 1011 ALA A C 1
ATOM 7698 O O . ALA A 1 1011 ? -27.632 -14.338 6.638 1.00 77.62 1011 ALA A O 1
ATOM 7699 N N . ARG A 1 1012 ? -29.418 -13.268 5.781 1.00 80.50 1012 ARG A N 1
ATOM 7700 C CA . ARG A 1 1012 ? -30.043 -12.925 7.069 1.00 80.50 1012 ARG A CA 1
ATOM 7701 C C . ARG A 1 1012 ? -30.499 -14.146 7.853 1.00 80.50 1012 ARG A C 1
ATOM 7703 O O . ARG A 1 1012 ? -30.278 -14.211 9.059 1.00 80.50 1012 ARG A O 1
ATOM 7710 N N . MET A 1 1013 ? -31.084 -15.133 7.178 1.00 87.44 1013 MET A N 1
ATOM 7711 C CA . MET A 1 1013 ? -31.442 -16.394 7.817 1.00 87.44 1013 MET A CA 1
ATOM 7712 C C . MET A 1 1013 ? -30.197 -17.080 8.382 1.00 87.44 1013 MET A C 1
ATOM 7714 O O . MET A 1 1013 ? -30.176 -17.385 9.567 1.00 87.44 1013 MET A O 1
ATOM 7718 N N . LEU A 1 1014 ? -29.142 -17.266 7.582 1.00 85.69 1014 LEU A N 1
ATOM 7719 C CA . LEU A 1 1014 ? -27.905 -17.921 8.026 1.00 85.69 1014 LEU A CA 1
ATOM 7720 C C . LEU A 1 1014 ? -27.179 -17.130 9.124 1.00 85.69 1014 LEU A C 1
ATOM 7722 O O . LEU A 1 1014 ? -26.652 -17.722 10.066 1.00 85.69 1014 LEU A O 1
ATOM 7726 N N . GLN A 1 1015 ? -27.234 -15.798 9.075 1.00 81.38 1015 GLN A N 1
ATOM 7727 C CA . GLN A 1 1015 ? -26.751 -14.933 10.146 1.00 81.38 1015 GLN A CA 1
ATOM 7728 C C . GLN A 1 1015 ? -27.419 -15.253 11.492 1.00 81.38 1015 GLN A C 1
ATOM 7730 O O . GLN A 1 1015 ? -26.732 -15.275 12.518 1.00 81.38 1015 GLN A O 1
ATOM 7735 N N . ALA A 1 1016 ? -28.715 -15.571 11.509 1.00 83.56 1016 ALA A N 1
ATOM 7736 C CA . ALA A 1 1016 ? -29.421 -15.943 12.734 1.00 83.56 1016 ALA A CA 1
ATOM 7737 C C . ALA A 1 1016 ? -28.880 -17.240 13.382 1.00 83.56 1016 ALA A C 1
ATOM 7739 O O . ALA A 1 1016 ? -28.977 -17.428 14.597 1.00 83.56 1016 ALA A O 1
ATOM 7740 N N . PHE A 1 1017 ? -28.235 -18.107 12.591 1.00 83.06 1017 PHE A N 1
ATOM 7741 C CA . PHE A 1 1017 ? -27.575 -19.337 13.048 1.00 83.06 1017 PHE A CA 1
ATOM 7742 C C . PHE A 1 1017 ? -26.109 -19.145 13.466 1.00 83.06 1017 PHE A C 1
ATOM 7744 O O . PHE A 1 1017 ? -25.470 -20.089 13.930 1.00 83.06 1017 PHE A O 1
ATOM 7751 N N . SER A 1 1018 ? -25.569 -17.931 13.379 1.00 78.69 1018 SER A N 1
ATOM 7752 C CA . SER A 1 1018 ? -24.209 -17.592 13.826 1.00 78.69 1018 SER A CA 1
ATOM 7753 C C . SER A 1 1018 ? -24.193 -16.971 15.233 1.00 78.69 1018 SER A C 1
ATOM 7755 O O . SER A 1 1018 ? -25.244 -16.802 15.853 1.00 78.69 1018 SER A O 1
ATOM 7757 N N . GLN A 1 1019 ? -23.023 -16.640 15.786 1.00 73.69 1019 GLN A N 1
ATOM 7758 C CA . GLN A 1 1019 ? -22.934 -15.952 17.085 1.00 73.69 1019 GLN A CA 1
ATOM 7759 C C . GLN A 1 1019 ? -23.408 -14.489 17.023 1.00 73.69 1019 GLN A C 1
ATOM 7761 O O . GLN A 1 1019 ? -23.813 -13.932 18.045 1.00 73.69 1019 GLN A O 1
ATOM 7766 N N . ALA A 1 1020 ? -23.423 -13.870 15.837 1.00 69.44 1020 ALA A N 1
ATOM 7767 C CA . ALA A 1 1020 ? -23.787 -12.462 15.650 1.00 69.44 1020 ALA A CA 1
ATOM 7768 C C . ALA A 1 1020 ? -25.197 -12.104 16.131 1.00 69.44 1020 ALA A C 1
ATOM 7770 O O . ALA A 1 1020 ? -25.424 -10.989 16.610 1.00 69.44 1020 ALA A O 1
ATOM 7771 N N . ALA A 1 1021 ? -26.139 -13.041 16.018 1.00 73.12 1021 ALA A N 1
ATOM 7772 C CA . ALA A 1 1021 ? -27.514 -12.855 16.474 1.00 73.12 1021 ALA A CA 1
ATOM 7773 C C . ALA A 1 1021 ? -27.648 -12.875 18.007 1.00 73.12 1021 ALA A C 1
ATOM 7775 O O . ALA A 1 1021 ? -28.656 -12.420 18.539 1.00 73.12 1021 ALA A O 1
ATOM 7776 N N . LEU A 1 1022 ? -26.629 -13.363 18.725 1.00 78.38 1022 LEU A N 1
ATOM 7777 C CA . LEU A 1 1022 ? -26.632 -13.498 20.183 1.00 78.38 1022 LEU A CA 1
ATOM 7778 C C . LEU A 1 1022 ? -25.869 -12.379 20.901 1.00 78.38 1022 LEU A C 1
ATOM 7780 O O . LEU A 1 1022 ? -25.923 -12.316 22.125 1.00 78.38 1022 LEU A O 1
ATOM 7784 N N . VAL A 1 1023 ? -25.167 -11.491 20.186 1.00 76.88 1023 VAL A N 1
ATOM 7785 C CA . VAL A 1 1023 ? -24.333 -10.436 20.799 1.00 76.88 1023 VAL A CA 1
ATOM 7786 C C . VAL A 1 1023 ? -25.158 -9.543 21.725 1.00 76.88 1023 VAL A C 1
ATOM 7788 O O . VAL A 1 1023 ? -24.780 -9.334 22.879 1.00 76.88 1023 VAL A O 1
ATOM 7791 N N . MET A 1 1024 ? -26.309 -9.060 21.250 1.00 77.19 1024 MET A N 1
ATOM 7792 C CA . MET A 1 1024 ? -27.176 -8.208 22.062 1.00 77.19 1024 MET A CA 1
ATOM 7793 C C . MET A 1 1024 ? -27.787 -8.986 23.227 1.00 77.19 1024 MET A C 1
ATOM 7795 O O . MET A 1 1024 ? -27.811 -8.503 24.353 1.00 77.19 1024 MET A O 1
ATOM 7799 N N . SER A 1 1025 ? -28.183 -10.235 22.994 1.00 80.56 1025 SER A N 1
ATOM 7800 C CA . SER A 1 1025 ? -28.728 -11.103 24.037 1.00 80.56 1025 SER A CA 1
ATOM 7801 C C . SER A 1 1025 ? -27.700 -11.413 25.134 1.00 80.56 1025 SER A C 1
ATOM 7803 O O . SER A 1 1025 ? -28.035 -11.439 26.315 1.00 80.56 1025 SER A O 1
ATOM 7805 N N . ARG A 1 1026 ? -26.418 -11.563 24.784 1.00 82.50 1026 ARG A N 1
ATOM 7806 C CA . ARG A 1 1026 ? -25.321 -11.674 25.757 1.00 82.50 1026 ARG A CA 1
ATOM 7807 C C . ARG A 1 1026 ? -25.154 -10.388 26.553 1.00 82.50 1026 ARG A C 1
ATOM 7809 O O . ARG A 1 1026 ? -25.115 -10.449 27.779 1.00 82.50 1026 ARG A O 1
ATOM 7816 N N . LEU A 1 1027 ? -25.118 -9.238 25.884 1.00 80.56 1027 LEU A N 1
ATOM 7817 C CA . LEU A 1 1027 ? -25.011 -7.944 26.557 1.00 80.56 1027 LEU A CA 1
ATOM 7818 C C . LEU A 1 1027 ? -26.176 -7.732 27.535 1.00 80.56 1027 LEU A C 1
ATOM 7820 O O . LEU A 1 1027 ? -25.951 -7.397 28.695 1.00 80.56 1027 LEU A O 1
ATOM 7824 N N . LEU A 1 1028 ? -27.408 -8.003 27.106 1.00 84.00 1028 LEU A N 1
ATOM 7825 C CA . LEU A 1 1028 ? -28.604 -7.865 27.936 1.00 84.00 1028 LEU A CA 1
ATOM 7826 C C . LEU A 1 1028 ? -28.668 -8.905 29.058 1.00 84.00 1028 LEU A C 1
ATOM 7828 O O . LEU A 1 1028 ? -29.213 -8.603 30.114 1.00 84.00 1028 LEU A O 1
ATOM 7832 N N . SER A 1 1029 ? -28.057 -10.084 28.909 1.00 86.94 1029 SER A N 1
ATOM 7833 C CA . SER A 1 1029 ? -27.965 -11.049 30.015 1.00 86.94 1029 SER A CA 1
ATOM 7834 C C . SER A 1 1029 ? -27.219 -10.478 31.230 1.00 86.94 1029 SER A C 1
ATOM 7836 O O . SER A 1 1029 ? -27.602 -10.771 32.358 1.00 86.94 1029 SER A O 1
ATOM 7838 N N . THR A 1 1030 ? -26.250 -9.574 31.013 1.00 84.62 1030 THR A N 1
ATOM 7839 C CA . THR A 1 1030 ? -25.494 -8.908 32.094 1.00 84.62 1030 THR A CA 1
ATOM 7840 C C . THR A 1 1030 ? -26.319 -7.900 32.899 1.00 84.62 1030 THR A C 1
ATOM 7842 O O . THR A 1 1030 ? -25.888 -7.460 33.964 1.00 84.62 1030 THR A O 1
ATOM 7845 N N . THR A 1 1031 ? -27.517 -7.544 32.417 1.00 84.69 1031 THR A N 1
ATOM 7846 C CA . THR A 1 1031 ? -28.483 -6.725 33.171 1.00 84.69 1031 THR A CA 1
ATOM 7847 C C . THR A 1 1031 ? -29.020 -7.481 34.392 1.00 84.69 1031 THR A C 1
ATOM 7849 O O . THR A 1 1031 ? -29.431 -6.863 35.374 1.00 84.69 1031 THR A O 1
ATOM 7852 N N . PHE A 1 1032 ? -28.978 -8.819 34.355 1.00 88.62 1032 PHE A N 1
ATOM 7853 C CA . PHE A 1 1032 ? -29.291 -9.679 35.485 1.00 88.62 1032 PHE A CA 1
ATOM 7854 C C . PHE A 1 1032 ? -28.024 -9.884 36.328 1.00 88.62 1032 PHE A C 1
ATOM 7856 O O . PHE A 1 1032 ? -27.037 -10.440 35.834 1.00 88.62 1032 PHE A O 1
ATOM 7863 N N . PRO A 1 1033 ? -28.015 -9.473 37.608 1.00 85.50 1033 PRO A N 1
ATOM 7864 C CA . PRO A 1 1033 ? -26.814 -9.546 38.429 1.00 85.50 1033 PRO A CA 1
ATOM 7865 C C . PRO A 1 1033 ? -26.224 -10.959 38.497 1.00 85.50 1033 PRO A C 1
ATOM 7867 O O . PRO A 1 1033 ? -26.930 -11.924 38.800 1.00 85.50 1033 PRO A O 1
ATOM 7870 N N . GLY A 1 1034 ? -24.914 -11.058 38.245 1.00 80.00 1034 GLY A N 1
ATOM 7871 C CA . GLY A 1 1034 ? -24.144 -12.302 38.355 1.00 80.00 1034 GLY A CA 1
ATOM 7872 C C . GLY A 1 1034 ? -24.378 -13.307 37.228 1.00 80.00 1034 GLY A C 1
ATOM 7873 O O . GLY A 1 1034 ? -23.905 -14.438 37.330 1.00 80.00 1034 GLY A O 1
ATOM 7874 N N . ILE A 1 1035 ? -25.095 -12.917 36.173 1.00 85.38 1035 ILE A N 1
ATOM 7875 C CA . ILE A 1 1035 ? -25.344 -13.761 35.010 1.00 85.38 1035 ILE A CA 1
ATOM 7876 C C . ILE A 1 1035 ? -24.627 -13.180 33.795 1.00 85.38 1035 ILE A C 1
ATOM 7878 O O . ILE A 1 1035 ? -24.727 -11.995 33.493 1.00 85.38 1035 ILE A O 1
ATOM 7882 N N . GLU A 1 1036 ? -23.930 -14.046 33.071 1.00 82.69 1036 GLU A N 1
ATOM 7883 C CA . GLU A 1 1036 ? -23.346 -13.729 31.776 1.00 82.69 1036 GLU A CA 1
ATOM 7884 C C . GLU A 1 1036 ? -23.517 -14.941 30.865 1.00 82.69 1036 GLU A C 1
ATOM 7886 O O . GLU A 1 1036 ? -23.058 -16.047 31.168 1.00 82.69 1036 GLU A O 1
ATOM 7891 N N . PHE A 1 1037 ? -24.218 -14.758 29.749 1.00 84.19 1037 PHE A N 1
ATOM 7892 C CA . PHE A 1 1037 ? -24.291 -15.800 28.739 1.00 84.19 1037 PHE A CA 1
ATOM 7893 C C . PHE A 1 1037 ? -22.936 -16.005 28.066 1.00 84.19 1037 PHE A C 1
ATOM 7895 O O . PHE A 1 1037 ? -22.310 -15.073 27.554 1.00 84.19 1037 PHE A O 1
ATOM 7902 N N . SER A 1 1038 ? -22.524 -17.273 28.007 1.00 78.25 1038 SER A N 1
ATOM 7903 C CA . SER A 1 1038 ? -21.364 -17.689 27.231 1.00 78.25 1038 SER A CA 1
ATOM 7904 C C . SER A 1 1038 ? -21.542 -17.319 25.758 1.00 78.25 1038 SER A C 1
ATOM 7906 O O . SER A 1 1038 ? -22.609 -17.523 25.177 1.00 78.25 1038 SER A O 1
ATOM 7908 N N . GLU A 1 1039 ? -20.453 -16.861 25.139 1.00 67.38 1039 GLU A N 1
ATOM 7909 C CA . GLU A 1 1039 ? -20.317 -16.727 23.680 1.00 67.38 1039 GLU A CA 1
ATOM 7910 C C . GLU A 1 1039 ? -20.714 -17.987 22.919 1.00 67.38 1039 GLU A C 1
ATOM 7912 O O . GLU A 1 1039 ? -21.227 -17.940 21.806 1.00 67.38 1039 GLU A O 1
ATOM 7917 N N . HIS A 1 1040 ? -20.467 -19.119 23.560 1.00 74.31 1040 HIS A N 1
ATOM 7918 C CA . HIS A 1 1040 ? -20.577 -20.460 23.030 1.00 74.31 1040 HIS A CA 1
ATOM 7919 C C . HIS A 1 1040 ? -21.808 -21.175 23.595 1.00 74.31 1040 HIS A C 1
ATOM 7921 O O . HIS A 1 1040 ? -21.846 -22.398 23.603 1.00 74.31 1040 HIS A O 1
ATOM 7927 N N . GLY A 1 1041 ? -22.779 -20.446 24.155 1.00 70.25 1041 GLY A N 1
ATOM 7928 C CA . GLY A 1 1041 ? -23.887 -21.031 24.911 1.00 70.25 1041 GLY A CA 1
ATOM 7929 C C . GLY A 1 1041 ? -24.714 -22.073 24.143 1.00 70.25 1041 GLY A C 1
ATOM 7930 O O . GLY A 1 1041 ? -24.636 -22.206 22.922 1.00 70.25 1041 GLY A O 1
ATOM 7931 N N . ASN A 1 1042 ? -25.524 -22.827 24.888 1.00 83.62 1042 ASN A N 1
ATOM 7932 C CA . ASN A 1 1042 ? -26.446 -23.820 24.341 1.00 83.62 1042 ASN A CA 1
ATOM 7933 C C . ASN A 1 1042 ? -27.763 -23.132 23.951 1.00 83.62 1042 ASN A C 1
ATOM 7935 O O . ASN A 1 1042 ? -28.631 -22.926 24.802 1.00 83.62 1042 ASN A O 1
ATOM 7939 N N . PHE A 1 1043 ? -27.898 -22.761 22.678 1.00 86.25 1043 PHE A N 1
ATOM 7940 C CA . PHE A 1 1043 ? -29.100 -22.118 22.141 1.00 86.25 1043 PHE A CA 1
ATOM 7941 C C . PHE A 1 1043 ? -29.669 -22.948 20.995 1.00 86.25 1043 PHE A C 1
ATOM 7943 O O . PHE A 1 1043 ? -28.936 -23.353 20.098 1.00 86.25 1043 PHE A O 1
ATOM 7950 N N . SER A 1 1044 ? -30.973 -23.195 21.007 1.00 89.38 1044 SER A N 1
ATOM 7951 C CA . SER A 1 1044 ? -31.673 -23.804 19.881 1.00 89.38 1044 SER A CA 1
ATOM 7952 C C . SER A 1 1044 ? -32.146 -22.710 18.933 1.00 89.38 1044 SER A C 1
ATOM 7954 O O . SER A 1 1044 ? -32.738 -21.735 19.379 1.00 89.38 1044 SER A O 1
ATOM 7956 N N . VAL A 1 1045 ? -31.869 -22.858 17.639 1.00 91.19 1045 VAL A N 1
ATOM 7957 C CA . VAL A 1 1045 ? -32.299 -21.935 16.584 1.00 91.19 1045 VAL A CA 1
ATOM 7958 C C . VAL A 1 1045 ? -33.166 -22.708 15.600 1.00 91.19 1045 VAL A C 1
ATOM 7960 O O . VAL A 1 1045 ? -32.723 -23.714 15.046 1.00 91.19 1045 VAL A O 1
ATOM 7963 N N . THR A 1 1046 ? -34.393 -22.244 15.381 1.00 94.31 1046 THR A N 1
ATOM 7964 C CA . THR A 1 1046 ? -35.343 -22.848 14.439 1.00 94.31 1046 THR A CA 1
ATOM 7965 C C . THR A 1 1046 ? -35.776 -21.818 13.408 1.00 94.31 1046 THR A C 1
ATOM 7967 O O . THR A 1 1046 ? -36.308 -20.779 13.785 1.00 94.31 1046 THR A O 1
ATOM 7970 N N . ALA A 1 1047 ? -35.571 -22.113 12.127 1.00 95.81 1047 ALA A N 1
ATOM 7971 C CA . ALA A 1 1047 ? -36.073 -21.337 11.002 1.00 95.81 1047 ALA A CA 1
ATOM 7972 C C . ALA A 1 1047 ? -37.276 -22.032 10.370 1.00 95.81 1047 ALA A C 1
ATOM 7974 O O . ALA A 1 1047 ? -37.163 -23.181 9.950 1.00 95.81 1047 ALA A O 1
ATOM 7975 N N . THR A 1 1048 ? -38.394 -21.324 10.246 1.00 96.19 1048 THR A N 1
ATOM 7976 C CA . THR A 1 1048 ? -39.623 -21.834 9.630 1.00 96.19 1048 THR A CA 1
ATOM 7977 C C . THR A 1 1048 ? -40.052 -20.906 8.499 1.00 96.19 1048 THR A C 1
ATOM 7979 O O . THR A 1 1048 ? -40.318 -19.724 8.726 1.00 96.19 1048 THR A O 1
ATOM 7982 N N . GLN A 1 1049 ? -40.124 -21.433 7.278 1.00 96.44 1049 GLN A N 1
ATOM 7983 C CA . GLN A 1 1049 ? -40.640 -20.716 6.114 1.00 96.44 1049 GLN A CA 1
ATOM 7984 C C . GLN A 1 1049 ? -42.174 -20.757 6.116 1.00 96.44 1049 GLN A C 1
ATOM 7986 O O . GLN A 1 1049 ? -42.779 -21.822 6.242 1.00 96.44 1049 GLN A O 1
ATOM 7991 N N . ARG A 1 1050 ? -42.813 -19.598 5.962 1.00 92.81 1050 ARG A N 1
ATOM 7992 C CA . ARG A 1 1050 ? -44.268 -19.461 5.831 1.00 92.81 1050 ARG A CA 1
ATOM 7993 C C . ARG A 1 1050 ? -44.715 -19.569 4.370 1.00 92.81 1050 ARG A C 1
ATOM 7995 O O . ARG A 1 1050 ? -43.908 -19.498 3.445 1.00 92.81 1050 ARG A O 1
ATOM 8002 N N . GLU A 1 1051 ? -46.023 -19.723 4.159 1.00 87.19 1051 GLU A N 1
ATOM 8003 C CA . GLU A 1 1051 ? -46.631 -19.784 2.817 1.00 87.19 1051 GLU A CA 1
ATOM 8004 C C . GLU A 1 1051 ? -46.395 -18.508 1.990 1.00 87.19 1051 GLU A C 1
ATOM 8006 O O . GLU A 1 1051 ? -46.261 -18.579 0.772 1.00 87.19 1051 GLU A O 1
ATOM 8011 N N . ASP A 1 1052 ? -46.285 -17.351 2.648 1.00 88.12 1052 ASP A N 1
ATOM 8012 C CA . ASP A 1 1052 ? -45.990 -16.050 2.031 1.00 88.12 1052 ASP A CA 1
ATOM 8013 C C . ASP A 1 1052 ? -44.492 -15.827 1.756 1.00 88.12 1052 ASP A C 1
ATOM 8015 O O . ASP A 1 1052 ? -44.082 -14.715 1.434 1.00 88.12 1052 ASP A O 1
ATOM 8019 N N . THR A 1 1053 ? -43.669 -16.877 1.864 1.00 86.56 1053 THR A N 1
ATOM 8020 C CA . THR A 1 1053 ? -42.205 -16.871 1.692 1.00 86.56 1053 THR A CA 1
ATOM 8021 C C . THR A 1 1053 ? -41.419 -16.086 2.746 1.00 86.56 1053 THR A C 1
ATOM 8023 O O . THR A 1 1053 ? -40.194 -15.997 2.651 1.00 86.56 1053 THR A O 1
ATOM 8026 N N . THR A 1 1054 ? -42.075 -15.572 3.790 1.00 90.81 1054 THR A N 1
ATOM 8027 C CA . THR A 1 1054 ? -41.375 -15.017 4.956 1.00 90.81 1054 THR A CA 1
ATOM 8028 C C . THR A 1 1054 ? -40.730 -16.135 5.775 1.00 90.81 1054 THR A C 1
ATOM 8030 O O . THR A 1 1054 ? -41.247 -17.253 5.853 1.00 90.81 1054 THR A O 1
ATOM 8033 N N . VAL A 1 1055 ? -39.587 -15.852 6.400 1.00 94.62 1055 VAL A N 1
ATOM 8034 C CA . VAL A 1 1055 ? -38.898 -16.801 7.284 1.00 94.62 1055 VAL A CA 1
ATOM 8035 C C . VAL A 1 1055 ? -38.972 -16.296 8.718 1.00 94.62 1055 VAL A C 1
ATOM 8037 O O . VAL A 1 1055 ? -38.558 -15.177 9.017 1.00 94.62 1055 VAL A O 1
ATOM 8040 N N . VAL A 1 1056 ? -39.482 -17.133 9.618 1.00 96.00 1056 VAL A N 1
ATOM 8041 C CA . VAL A 1 1056 ? -39.511 -16.867 11.059 1.00 96.00 1056 VAL A CA 1
ATOM 8042 C C . VAL A 1 1056 ? -38.370 -17.614 11.724 1.00 96.00 1056 VAL A C 1
ATOM 8044 O O . VAL A 1 1056 ? -38.274 -18.831 11.584 1.00 96.00 1056 VAL A O 1
ATOM 8047 N N . ILE A 1 1057 ? -37.535 -16.905 12.476 1.00 94.81 1057 ILE A N 1
ATOM 8048 C CA . ILE A 1 1057 ? -36.477 -17.504 13.286 1.00 94.81 1057 ILE A CA 1
ATOM 8049 C C . ILE A 1 1057 ? -36.870 -17.435 14.754 1.00 94.81 1057 ILE A C 1
ATOM 8051 O O . ILE A 1 1057 ? -37.127 -16.346 15.252 1.00 94.81 1057 ILE A O 1
ATOM 8055 N N . ASN A 1 1058 ? -36.845 -18.565 15.455 1.00 94.75 1058 ASN A N 1
ATOM 8056 C CA . ASN A 1 1058 ? -36.953 -18.634 16.911 1.00 94.75 1058 ASN A CA 1
ATOM 8057 C C . ASN A 1 1058 ? -35.611 -19.057 17.508 1.00 94.75 1058 ASN A C 1
ATOM 8059 O O . ASN A 1 1058 ? -35.000 -20.019 17.041 1.00 94.75 1058 ASN A O 1
ATOM 8063 N N . ILE A 1 1059 ? -35.162 -18.342 18.536 1.00 91.81 1059 ILE A N 1
ATOM 8064 C CA . ILE A 1 1059 ? -33.945 -18.630 19.288 1.00 91.81 1059 ILE A CA 1
ATOM 8065 C C . ILE A 1 1059 ? -34.318 -18.840 20.752 1.00 91.81 1059 ILE A C 1
ATOM 8067 O O . ILE A 1 1059 ? -34.816 -17.925 21.403 1.00 91.81 1059 ILE A O 1
ATOM 8071 N N . ASP A 1 1060 ? -34.016 -20.022 21.279 1.00 91.94 1060 ASP A N 1
ATOM 8072 C CA . ASP A 1 1060 ? -34.352 -20.431 22.640 1.00 91.94 1060 ASP A CA 1
ATOM 8073 C C . ASP A 1 1060 ? -33.104 -20.887 23.403 1.00 91.94 1060 ASP A C 1
ATOM 8075 O O . ASP A 1 1060 ? -32.284 -21.649 22.892 1.00 91.94 1060 ASP A O 1
ATOM 8079 N N . SER A 1 1061 ? -32.943 -20.459 24.655 1.00 89.38 1061 SER A N 1
ATOM 8080 C CA . SER A 1 1061 ? -31.889 -20.985 25.536 1.00 89.38 1061 SER A CA 1
ATOM 8081 C C . SER A 1 1061 ? -32.197 -22.398 26.031 1.00 89.38 1061 SER A C 1
ATOM 8083 O O . SER A 1 1061 ? -33.347 -22.704 26.354 1.00 89.38 1061 SER A O 1
ATOM 8085 N N . ASP A 1 1062 ? -31.156 -23.204 26.239 1.00 84.44 1062 ASP A N 1
ATOM 8086 C CA . ASP A 1 1062 ? -31.247 -24.488 26.940 1.00 84.44 1062 ASP A CA 1
ATOM 8087 C C . ASP A 1 1062 ? -31.937 -24.348 28.319 1.00 84.44 1062 ASP A C 1
ATOM 8089 O O . ASP A 1 1062 ? -31.6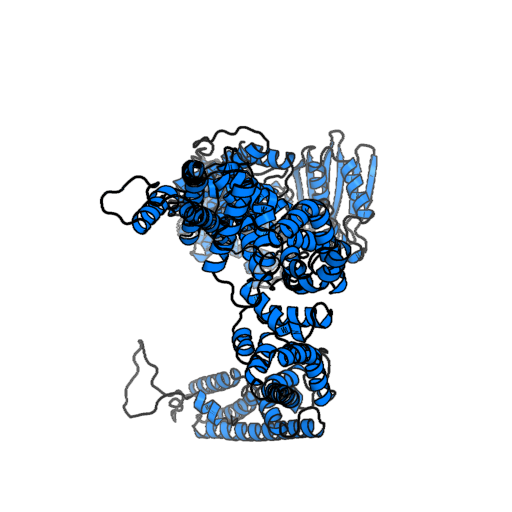39 -23.411 29.073 1.00 84.44 1062 ASP A O 1
ATOM 8093 N N . PRO A 1 1063 ? -32.848 -25.270 28.693 1.00 80.62 1063 PRO A N 1
ATOM 8094 C CA . PRO A 1 1063 ? -33.541 -25.213 29.973 1.00 80.62 1063 PRO A CA 1
ATOM 8095 C C . PRO A 1 1063 ? -32.649 -25.276 31.222 1.00 80.62 1063 PRO A C 1
ATOM 8097 O O . PRO A 1 1063 ? -33.134 -24.961 32.303 1.00 80.62 1063 PRO A O 1
ATOM 8100 N N . GLY A 1 1064 ? -31.394 -25.696 31.122 1.00 79.25 1064 GLY A N 1
ATOM 8101 C CA . GLY A 1 1064 ? -30.431 -25.715 32.221 1.00 79.25 1064 GLY A CA 1
ATOM 8102 C C . GLY A 1 1064 ? -29.727 -24.379 32.473 1.00 79.25 1064 GLY A C 1
ATOM 8103 O O . GLY A 1 1064 ? -28.999 -24.266 33.458 1.00 79.25 1064 GLY A O 1
ATOM 8104 N N . LEU A 1 1065 ? -29.913 -23.370 31.614 1.00 85.06 1065 LEU A N 1
ATOM 8105 C CA . LEU A 1 1065 ? -29.305 -22.048 31.788 1.00 85.06 1065 LEU A CA 1
ATOM 8106 C C . LEU A 1 1065 ? -30.043 -21.204 32.851 1.00 85.06 1065 LEU A C 1
ATOM 8108 O O . LEU A 1 1065 ? -31.254 -21.353 33.034 1.00 85.06 1065 LEU A O 1
ATOM 8112 N N . PRO A 1 1066 ? -29.333 -20.287 33.547 1.00 84.44 1066 PRO A N 1
ATOM 8113 C CA . PRO A 1 1066 ? -29.897 -19.486 34.643 1.00 84.44 1066 PRO A CA 1
ATOM 8114 C C . PRO A 1 1066 ? -30.968 -18.481 34.188 1.00 84.44 1066 PRO A C 1
ATOM 8116 O O . PRO A 1 1066 ? -31.776 -18.025 34.997 1.00 84.44 1066 PRO A O 1
ATOM 8119 N N . LEU A 1 1067 ? -30.992 -18.149 32.896 1.00 88.62 1067 LEU A N 1
ATOM 8120 C CA . LEU A 1 1067 ? -32.047 -17.361 32.270 1.00 88.62 1067 LEU A CA 1
ATOM 8121 C C . LEU A 1 1067 ? -32.752 -18.219 31.231 1.00 88.62 1067 LEU A C 1
ATOM 8123 O O . LEU A 1 1067 ? -32.108 -18.831 30.379 1.00 88.62 1067 LEU A O 1
ATOM 8127 N N . ARG A 1 1068 ? -34.082 -18.201 31.260 1.00 90.31 1068 ARG A N 1
ATOM 8128 C CA . ARG A 1 1068 ? -34.886 -18.573 30.102 1.00 90.31 1068 ARG A CA 1
ATOM 8129 C C . ARG A 1 1068 ? -34.853 -17.405 29.120 1.00 90.31 1068 ARG A C 1
ATOM 8131 O O . ARG A 1 1068 ? -35.357 -16.337 29.439 1.00 90.31 1068 ARG A O 1
ATOM 8138 N N . PHE A 1 1069 ? -34.283 -17.613 27.945 1.00 91.62 1069 PHE A N 1
ATOM 8139 C CA . PHE A 1 1069 ? -34.225 -16.643 26.861 1.00 91.62 1069 PHE A CA 1
ATOM 8140 C C . PHE A 1 1069 ? -35.014 -17.156 25.656 1.00 91.62 1069 PHE A C 1
ATOM 8142 O O . PHE A 1 1069 ? -34.868 -18.318 25.276 1.00 91.62 1069 PHE A O 1
ATOM 8149 N N . HIS A 1 1070 ? -35.838 -16.276 25.094 1.00 93.25 1070 HIS A N 1
ATOM 8150 C CA . HIS A 1 1070 ? -36.560 -16.462 23.845 1.00 93.25 1070 HIS A CA 1
ATOM 8151 C C . HIS A 1 1070 ? -36.441 -15.191 23.001 1.00 93.25 1070 HIS A C 1
ATOM 8153 O O . HIS A 1 1070 ? -36.675 -14.088 23.505 1.00 93.25 1070 HIS A O 1
ATOM 8159 N N . GLN A 1 1071 ? -36.110 -15.343 21.723 1.00 92.19 1071 GLN A N 1
ATOM 8160 C CA . GLN A 1 1071 ? -36.114 -14.254 20.756 1.00 92.19 1071 GLN A CA 1
ATOM 8161 C C . GLN A 1 1071 ? -36.632 -14.730 19.403 1.00 92.19 1071 GLN A C 1
ATOM 8163 O O . GLN A 1 1071 ? -36.225 -15.788 18.923 1.00 92.19 1071 GLN A O 1
ATOM 8168 N N . GLN A 1 1072 ? -37.479 -13.919 18.774 1.00 93.44 1072 GLN A N 1
ATOM 8169 C CA . GLN A 1 1072 ? -38.041 -14.197 17.461 1.00 93.44 1072 GLN A CA 1
ATOM 8170 C C . GLN A 1 1072 ? -37.707 -13.093 16.459 1.00 93.44 1072 GLN A C 1
ATOM 8172 O O . GLN A 1 1072 ? -37.888 -11.906 16.741 1.00 93.44 1072 GLN A O 1
ATOM 8177 N N . TYR A 1 1073 ? -37.283 -13.500 15.264 1.00 92.12 1073 TYR A N 1
ATOM 8178 C CA . TYR A 1 1073 ? -37.117 -12.625 14.110 1.00 92.12 1073 TYR A CA 1
ATOM 8179 C C . TYR A 1 1073 ? -38.081 -13.005 12.992 1.00 92.12 1073 TYR A C 1
ATOM 8181 O O . TYR A 1 1073 ? -38.304 -14.185 12.725 1.00 92.12 1073 TYR A O 1
ATOM 8189 N N . ILE A 1 1074 ? -38.598 -11.995 12.299 1.00 90.31 1074 ILE A N 1
ATOM 8190 C CA . ILE A 1 1074 ? -39.290 -12.151 11.016 1.00 90.31 1074 ILE A CA 1
ATOM 8191 C C . ILE A 1 1074 ? -38.362 -11.595 9.941 1.00 90.31 1074 ILE A C 1
ATOM 8193 O O . ILE A 1 1074 ? -37.889 -10.470 10.099 1.00 90.31 1074 ILE A O 1
ATOM 8197 N N . ILE A 1 1075 ? -38.093 -12.384 8.899 1.00 87.88 1075 ILE A N 1
ATOM 8198 C CA . ILE A 1 1075 ? -37.242 -12.025 7.761 1.00 87.88 1075 ILE A CA 1
ATOM 8199 C C . ILE A 1 1075 ? -38.082 -12.059 6.479 1.00 87.88 1075 ILE A C 1
ATOM 8201 O O . ILE A 1 1075 ? -38.531 -13.120 6.027 1.00 87.88 1075 ILE A O 1
ATOM 8205 N N . GLU A 1 1076 ? -38.273 -10.886 5.894 1.00 84.69 1076 GLU A N 1
ATOM 8206 C CA . GLU A 1 1076 ? -39.038 -10.650 4.673 1.00 84.69 1076 GLU A CA 1
ATOM 8207 C C . GLU A 1 1076 ? -38.281 -11.145 3.419 1.00 84.69 1076 GLU A C 1
ATOM 8209 O O . GLU A 1 1076 ? -37.060 -11.335 3.463 1.00 84.69 1076 GLU A O 1
ATOM 8214 N N . PRO A 1 1077 ? -38.959 -11.348 2.270 1.00 77.75 1077 PRO A N 1
ATOM 8215 C CA . PRO A 1 1077 ? -38.333 -11.835 1.033 1.00 77.75 1077 PRO A CA 1
ATOM 8216 C C . PRO A 1 1077 ? -37.185 -10.969 0.505 1.00 77.75 1077 PRO A C 1
ATOM 8218 O O . PRO A 1 1077 ? -36.256 -11.489 -0.109 1.00 77.75 1077 PRO A O 1
ATOM 8221 N N . ASN A 1 1078 ? -37.211 -9.659 0.756 1.00 65.50 1078 ASN A N 1
ATOM 8222 C CA . ASN A 1 1078 ? -36.133 -8.723 0.414 1.00 65.50 1078 ASN A CA 1
ATOM 8223 C C . ASN A 1 1078 ? -34.981 -8.726 1.442 1.00 65.50 1078 ASN A C 1
ATOM 8225 O O . ASN A 1 1078 ? -34.018 -7.981 1.286 1.00 65.50 1078 ASN A O 1
ATOM 8229 N N . GLY A 1 1079 ? -35.087 -9.558 2.483 1.00 67.88 1079 GLY A N 1
ATOM 8230 C CA . GLY A 1 1079 ? -34.162 -9.674 3.600 1.00 67.88 1079 GLY A CA 1
ATOM 8231 C C . GLY A 1 1079 ? -34.389 -8.663 4.725 1.00 67.88 1079 GLY A C 1
ATOM 8232 O O . GLY A 1 1079 ? -33.571 -8.640 5.641 1.00 67.88 1079 GLY A O 1
ATOM 8233 N N . ASP A 1 1080 ? -35.393 -7.783 4.654 1.00 70.00 1080 ASP A N 1
ATOM 8234 C CA . ASP A 1 1080 ? -35.693 -6.882 5.769 1.00 70.00 1080 ASP A CA 1
ATOM 8235 C C . ASP A 1 1080 ? -36.088 -7.719 6.981 1.00 70.00 1080 ASP A C 1
ATOM 8237 O O . ASP A 1 1080 ? -36.776 -8.734 6.857 1.00 70.00 1080 ASP A O 1
ATOM 8241 N N . HIS A 1 1081 ? -35.649 -7.319 8.170 1.00 80.06 1081 HIS A N 1
ATOM 8242 C CA . HIS A 1 1081 ? -35.916 -8.093 9.373 1.00 80.06 1081 HIS A CA 1
ATOM 8243 C C . HIS A 1 1081 ? -36.298 -7.224 10.554 1.00 80.06 1081 HIS A C 1
ATOM 8245 O O . HIS A 1 1081 ? -35.902 -6.068 10.679 1.00 80.06 1081 HIS A O 1
ATOM 8251 N N . ARG A 1 1082 ? -37.042 -7.827 11.476 1.00 80.06 1082 ARG A N 1
ATOM 8252 C CA . ARG A 1 1082 ? -37.369 -7.215 12.764 1.00 80.06 1082 ARG A CA 1
ATOM 8253 C C . ARG A 1 1082 ? -37.446 -8.261 13.859 1.00 80.06 1082 ARG A C 1
ATOM 8255 O O . ARG A 1 1082 ? -37.881 -9.386 13.615 1.00 80.06 1082 ARG A O 1
ATOM 8262 N N . CYS A 1 1083 ? -37.064 -7.869 15.069 1.00 84.44 1083 CYS A N 1
ATOM 8263 C CA . CYS A 1 1083 ? -37.349 -8.644 16.270 1.00 84.44 1083 CYS A CA 1
ATOM 8264 C C . CYS A 1 1083 ? -38.844 -8.499 16.597 1.00 84.44 1083 CYS A C 1
ATOM 8266 O O . CYS A 1 1083 ? -39.311 -7.389 16.868 1.00 84.44 1083 CYS A O 1
ATOM 8268 N N . SER A 1 1084 ? -39.601 -9.593 16.514 1.00 87.50 1084 SER A N 1
ATOM 8269 C CA . SER A 1 1084 ? -41.040 -9.622 16.811 1.00 87.50 1084 SER A CA 1
ATOM 8270 C C . SER A 1 1084 ? -41.338 -9.987 18.260 1.00 87.50 1084 SER A C 1
ATOM 8272 O O . SER A 1 1084 ? -42.349 -9.531 18.788 1.00 87.50 1084 SER A O 1
ATOM 8274 N N . GLU A 1 1085 ? -40.476 -10.785 18.893 1.00 90.50 1085 GLU A N 1
ATOM 8275 C CA . GLU A 1 1085 ? -40.610 -11.184 20.295 1.00 90.50 1085 GLU A CA 1
ATOM 8276 C C . GLU A 1 1085 ? -39.233 -11.237 20.969 1.00 90.50 1085 GLU A C 1
ATOM 8278 O O . GLU A 1 1085 ? -38.262 -11.714 20.383 1.00 90.50 1085 GLU A O 1
ATOM 8283 N N . PHE A 1 1086 ? -39.142 -10.771 22.216 1.00 91.00 1086 PHE A N 1
ATOM 8284 C CA . PHE A 1 1086 ? -37.946 -10.895 23.052 1.00 91.00 1086 PHE A CA 1
ATOM 8285 C C . PHE A 1 1086 ? -38.335 -11.030 24.522 1.00 91.00 1086 PHE A C 1
ATOM 8287 O O . PHE A 1 1086 ? -39.067 -10.192 25.064 1.00 91.00 1086 PHE A O 1
ATOM 8294 N N . VAL A 1 1087 ? -37.825 -12.074 25.175 1.00 92.56 1087 VAL A N 1
ATOM 8295 C CA . VAL A 1 1087 ? -38.015 -12.326 26.603 1.00 92.56 1087 VAL A CA 1
ATOM 8296 C C . VAL A 1 1087 ? -36.753 -12.941 27.206 1.00 92.56 1087 VAL A C 1
ATOM 8298 O O . VAL A 1 1087 ? -36.246 -13.946 26.714 1.00 92.56 1087 VAL A O 1
ATOM 8301 N N . MET A 1 1088 ? -36.300 -12.392 28.330 1.00 92.62 1088 MET A N 1
ATOM 8302 C CA . MET A 1 1088 ? -35.393 -13.058 29.266 1.00 92.62 1088 MET A CA 1
ATOM 8303 C C . MET A 1 1088 ? -36.054 -13.151 30.634 1.00 92.62 1088 MET A C 1
ATOM 8305 O O . MET A 1 1088 ? -36.604 -12.169 31.118 1.00 92.62 1088 MET A O 1
ATOM 8309 N N . GLU A 1 1089 ? -36.005 -14.310 31.273 1.00 92.06 1089 GLU A N 1
ATOM 8310 C CA . GLU A 1 1089 ? -36.623 -14.548 32.576 1.00 92.06 1089 GLU A CA 1
ATOM 8311 C C . GLU A 1 1089 ? -35.652 -15.298 33.486 1.00 92.06 1089 GLU A C 1
ATOM 8313 O O . GLU A 1 1089 ? -35.122 -16.352 33.120 1.00 92.06 1089 GLU A O 1
ATOM 8318 N N . ARG A 1 1090 ? -35.409 -14.741 34.674 1.00 88.62 1090 ARG A N 1
ATOM 8319 C CA . ARG A 1 1090 ? -34.543 -15.333 35.690 1.00 88.62 1090 ARG A CA 1
ATOM 8320 C C . ARG A 1 1090 ? -35.250 -16.487 36.376 1.00 88.62 1090 ARG A C 1
ATOM 8322 O O . ARG A 1 1090 ? -36.341 -16.306 36.911 1.00 88.62 1090 ARG A O 1
ATOM 8329 N N . ARG A 1 1091 ? -34.606 -17.652 36.359 1.00 79.62 1091 ARG A N 1
ATOM 8330 C CA . ARG A 1 1091 ? -35.127 -18.868 36.989 1.00 79.62 1091 ARG A CA 1
ATOM 8331 C C . ARG A 1 1091 ? -34.884 -18.909 38.488 1.00 79.62 1091 ARG A C 1
ATOM 8333 O O . ARG A 1 1091 ? -33.870 -18.330 38.944 1.00 79.62 1091 ARG A O 1
#

Secondary structure (DSSP, 8-state):
----HHHHHHHTT-S------------------S-GGGG--TT--HHHHHHHHHHHHHHHHH-TTTGGGHHHHHHHHHHHHHTTPPP-HHHHHHHHHHHHHHHHHHHHHHHHHHHHHHHHTSS-TT-HHHHHHHHHHSTTHHHHHTTSPPBHHHHHHHHHHHTHHHHHHHHHHHTT-GGGHHHHHHHHHHTTHHHHHHHHTT--TT-BGGG--HHHHHHHHHHHHHHHHHHHHHGGGSHHHHHHHHT-TTHHHHHHHHHHHHHTTSS-GGGHHHHHHHHHHTT--TTSHHHHHHHHHHHHHHHHHHHHHHHHHHHTT--GGGHHHHHTSHHHHHHHHHHHHHHS-TTSPPPHHHHHHHHHHHHHHHHHHHHHHHHHHHHHHHS--TT-SS---STTTGGGTHHHHHHTHHHHTTTTTPPPPTTHHHHHHHHHHHHHHGGGG-SS---HHHHHHHHHHHHHHHHHHTT--GGGHHHHHHHHHHHHHHHHHHHHHHHHHHHTTSS-SSHHHHHHHHHHHHHHHHHHHHHHHTTS-TT-S---TT--HHHHHHHHHHHHTS----GGG--HHHHHHHHHHHHHHHHTSPPP-TTS--TT---HHHHHHHHHHHHHH----HHHHHHHHHHHHHHHHHHHHHSSSS--HHHHHHHHHHHHHHHHHHHHHHTT-SS--HHHHHHHHHHHHHHHTT--HHHHHHHHHHHHSHHHHHHHHHHHHHHHH-TTTHHHHHHHHHHHHHHHHHHHHHTT------TTTT-----SGGGS-HHHHHHHHHHSTTSS-HHHHHHTT-SSPPPHHHHHHHHHHHHHHHTTS-GGGGGGHHHHHHHHHHHHHHHHHTTTTPPPPHHHHHHHHH-SPPPTT--GGGHHHHHHHHHHHHHHHHHHHH-TT--HHHHHHHHHHHGGGT--HHHHHHHTSTT-EEEGGG--S--SPP------GGGTTTHHHHGGGS-TT--EEEE-TTS-EEEE------TTT-STTSHHHHHHHHHHHHH-SSHHHHHHHHHHTSGGGGHHHHHHHTTSTT----TT--EEEEEEE-TTS-EEEEEEE-TTSSEEEEEEEEE-TTS-EEEEEEEEEE-

Organism: Desulfomicrobium norvegicum (strain DSM 1741 / NCIMB 8310) (NCBI:txid52561)

Foldseek 3Di:
DDPAVVVVVVVLADDDDDDDDDDDDDDDDDDDPDDLQVQQDQDDDLVSLVVSLVVVLVSLCPDLLRNVLSVLSVVLSVVVVVVVGGDDPVSVVVSRVVSRVVVVVQLVLLLVLLCVLCVLQLDPPPCSNVLSVLLSRDNQSVQVSVPHFAFLVSSLVCCLPPPLLVLQQVVCVVLVNNVVSVLLSLLCVVLCLQVVLSCVLSVDRPDRSSVDHPVVSVVSSCVSCVLLSLLVSLQVVVVVLSVVLSPDPCSNLLSVLLSQCPVLQLDDSPCSNVLSVQCVVVVQDSNDLQSSQVSSLLVLLLPCQLVLQQVVCVVLVHDSLLRQLLSQQPQLSVQLVVQLCVVDPPSDHDHSVSSSVSSNVSSVVVCVPCVVVRVVLCVCQCPPDPPQPPPQRHNLRCSLQVLVLSQVCLVQQQLVVDPQDLCNLVSLLSSLSSLVSSVSSDDDDQDPVNSLVSNLRSVVRVCVVVVPDLVCLLSSLVSLLVPLLLLLQLLVQLLVCLVVCVQADVSVPSNCSSVSSSVSSVSNSVSSLVSHPLPSQPDPDPDHSVRSSVVSCCVGNNDDDDPVPDDPSVVVSLLVVQLVRLVPFAADDPPDDDQRHDDPQLSVLLSVLCVVLVDRHNVLSSVLLNLLLVLLVLLLQLLDQDDALLSVLLSLLVSLVSCVVVLVVCVPDPSDPSLSSLLSSLSSSPSNNVDDLSSLVSNLCCCQDDSVLLLLQVLVVLLVVPVPCVVSSVSSVVNSQSSNCSSCVVNVHDDDRDPCSNVNHPPDLLSRALSSVVSVCVSVPPSDDLLSSLLSLFPPRDDPLLSVLLVVVLVLLVLQADPVCSNLSSLLCLQLSVLSVVLCVVVVVDRDALQSVLCSQAVDHDDPPDHSNNSNVVSSVCLLVVLLVLLCVLPVPDDDVVSVVLSSVLSVFSAGSVLLSQLSDAFRKDWPVRGSHFLPQDPPDDLDLFCLLVCLVALQLADQLEKEWEAAPVGDIDIDHRDDDDPVQSGSPNVVSVVVLVSLVVLALDPLLSSLLVSCVGLRSCPVVQVVQVSRRPGGADSRFHKYWYWHQDPQSKIKIWIFHDPPGQKTWIWIKIADNSRDIGTPITMITGD

Radius of gyration: 42.63 Å; chains: 1; bounding box: 96×73×124 Å

pLDDT: mean 80.66, std 13.13, range [22.95, 96.44]